Protein AF-A0AA39UFG9-F1 (afdb_monomer)

pLDDT: mean 77.65, std 21.33, range [22.17, 98.5]

Radius of gyration: 39.7 Å; Cα contacts (8 Å, |Δi|>4): 2172; chains: 1; bounding box: 98×117×77 Å

Solvent-accessible surface area (backbone atoms only — not comparable to full-atom values): 68167 Å² total; per-residue (Å²): 113,74,73,80,68,73,54,98,72,70,94,70,59,60,65,57,54,50,50,56,48,51,54,56,59,59,51,57,68,57,60,47,53,49,60,60,72,45,95,66,67,42,43,30,69,66,58,35,55,51,50,54,35,49,53,52,39,53,50,51,50,51,25,57,45,28,47,40,65,63,54,57,57,49,48,27,60,74,47,72,63,74,53,80,79,86,61,75,77,59,69,68,31,23,69,61,31,22,47,30,42,33,46,19,52,25,49,50,27,50,54,52,18,66,67,30,64,87,63,58,32,54,78,45,77,58,36,43,68,68,39,24,64,59,53,64,54,54,50,50,37,57,50,34,36,58,54,37,72,76,54,61,69,71,58,55,33,51,40,51,57,48,54,26,47,51,31,24,50,52,40,52,53,52,52,43,53,52,50,51,52,47,27,51,51,52,46,49,52,33,48,54,51,36,76,66,40,88,77,79,58,58,60,38,51,49,48,48,53,49,51,26,51,51,28,44,51,48,32,54,52,52,52,52,49,44,49,72,61,31,39,55,96,86,29,62,67,53,39,47,55,55,52,51,52,50,51,52,42,51,52,49,51,53,49,39,68,29,69,71,36,34,73,59,36,74,84,54,44,68,47,32,44,20,51,55,38,30,51,33,46,48,29,46,53,55,20,57,75,34,48,73,64,93,56,75,79,46,43,71,83,75,77,72,79,88,64,52,70,65,50,51,53,53,50,50,54,50,48,43,52,49,48,35,52,50,42,54,51,60,24,50,58,49,81,80,75,63,86,67,99,66,83,89,84,84,86,87,84,79,90,77,88,85,86,86,87,83,90,84,91,86,82,85,83,81,59,83,83,75,35,78,62,56,54,50,46,52,53,34,35,76,65,68,78,43,63,72,65,66,76,62,64,69,80,80,81,69,94,74,78,78,88,83,62,72,61,54,82,26,66,91,33,48,85,43,53,59,22,57,29,24,52,41,50,28,19,46,33,22,30,50,33,38,44,73,46,38,68,61,76,66,68,94,68,79,74,92,60,88,75,61,90,80,59,81,86,74,75,50,42,35,69,62,40,24,48,53,31,48,51,50,31,50,52,41,52,50,54,48,52,43,70,54,42,48,62,70,77,41,67,81,60,44,70,80,75,47,80,82,81,65,86,85,67,78,81,89,73,86,86,78,90,86,85,84,88,83,88,84,90,83,88,88,87,89,90,79,90,85,88,86,90,86,90,84,84,88,83,87,80,82,88,73,84,69,78,71,73,85,79,78,59,34,41,47,65,36,52,39,49,50,73,32,42,51,93,65,63,88,94,62,78,57,47,66,68,42,42,38,28,32,38,56,64,25,37,40,34,41,70,60,41,52,63,24,51,53,51,27,49,71,64,69,47,90,59,65,58,48,38,82,28,45,36,41,24,25,18,54,66,58,76,54,78,48,71,69,51,49,50,50,53,51,51,45,51,51,53,26,62,74,59,63,31,55,71,44,57,63,43,52,14,19,51,72,47,48,30,51,77,60,33,61,39,34,66,70,36,42,29,35,18,59,40,70,53,28,9,25,33,2,25,55,20,7,53,9,31,53,45,50,56,68,51,50,25,35,28,41,48,66,42,36,43,74,46,67,38,42,47,37,29,38,37,32,32,32,56,46,66,34,85,89,39,50,29,52,19,52,40,33,46,47,25,33,74,58,64,82,56,82,42,51,65,15,30,36,41,48,42,54,79,19,51,87,72,52,52,62,69,26,33,25,22,29,13,22,46,30,38,81,49,36,26,52,23,23,29,33,74,77,46,72,67,54,53,48,54,52,49,52,52,42,52,54,58,62,67,71,55,86,75,60,94,77,59,85,87,78,62,81,78,78,82,73,52,97,54,57,36,70,69,57,53,54,51,45,69,76,65,67,78,68,53,40,97,75,36,79,54,80,39,36,38,39,39,37,33,51,32,38,57,45,33,32,21,40,72,35,32,57,54,41,48,41,40,38,82,64,53,35,76,68,52,49,62,40,37,36,25,35,39,26,21,75,44,35,19,44,51,68,39,43,40,46,19,16,67,60,34,59,98,46,50,51,20,91,81,38,49,34,39,37,18,30,24,18,46,68,34,38,55,52,24,48,74,72,47,27,45,54,38,35,43,76,21,58,36,44,80,49,70,17,21,33,30,38,61,72,44,33,65,80,83,49,42,45,78,73,34,27,34,34,22,20,38,78,73,29,41,65,36,37,40,34,32,60,69,24,38,26,30,30,34,38,42,39,34,31,36,28,13,31,43,71,31,21,48,36,72,39,90,87,62,55,75,88,67,44,54,92,52,78,65,60,51,66,52,75,52,86,57,76,76,76,72,83,64,72,70,76,88,68,67,49,74,76,54,92,83,42,55,49,29,41,36,35,47,40,37,37,32,41,37,50,56,39,26,24,47,30,37,31,41,65,94,55,72,85,47,90,81,67,46,58,68,57,34,13,66,42,20,25,42,67,63,32,70,58,47,30,60,49,48,48,51,53,57,55,73,65,64,47,94,88,60,75,68,92,50,91,43,57,42,78,35,41,34,40,33,32,25,36,33,35,31,22,82,63,81,58,50,59,33,35,52,13,42,43,53,44,40,29,61,38,39,37,19,41,33,61,18,67,61,35,50,50,35,15,44,42,57,38,32,46,77,46,54,33,52,68,61,39,48,54,50,23,55,73,43,15,29,91,48,34,82,53,55,28,21,64,88,70,34,58,60,42,75,76,64,31,36,36,41,35,36,42,49,78,12,38,34,38,39,34,36,68,90,75,76,48,74,50,79,47,74,36,82,51,73,28,63,47,58,45,48,20,37,63,36,58,2,47,66,40,36,50,43,51,51,52,52,60,73,74,106

Organism: NCBI:txid153914

Nearest PDB structures (foldseek):
  4kp2-assembly1_B-2  TM=9.414E-01  e=2.196E-34  Methanocaldococcus jannaschii DSM 2661
  1nit-assembly1_A  TM=6.333E-01  e=2.046E-36  Bos taurus
  1b0m-assembly1_A  TM=6.289E-01  e=2.477E-36  Sus scrofa
  1c96-assembly1_A  TM=6.329E-01  e=3.942E-35  Bos taurus
  1c97-assembly1_A  TM=6.242E-01  e=2.823E-35  Bos taurus

Secondary structure (DSSP, 8-state):
-HHHHSS---TTSHHHHHHHHHHHHHHTTTHHHHHHHS------HHHHHHHHHHHHHHHHHHHHHTTSTHHHHHHHHHTTTSS-----SSSSSSHHHHHHHHHHHHHHHHHHHHHTTT--STTSTTHHHHHS-HHHHHHHHHHHHHHHTTS-HHHHHHIIIIIIHHHHHHHHHHHHHHHHHHHHHHHHHHHHHHHT-TT---HHHHHHHHHHHHHHHHHHHHHHHHHHHH--TT-HHHHHHHHHHHHHHHHHHHHHT-HHHHHH-TT--HHHHHHHHHHHHHHHHHHHHT---SSTTS-GGG---SSHHHHHHHHHHHHHHHHHHHHHHHHH-GGGT------S-------PPP----------PPPTTS-HHHHHHHHHHHTTSS-GGGGTGGGSS--S--TTS---TTTTS-SS-HHHHHHHHHHHHHHHHHHHTTTPPP-SS--SS---TTS---SS-SHHHHHHHHHHHHHHHHHHHHHHHHHHH-TTTHHHH-TTTSTT-------------------------------------------PPPPPP--HHHHHHHHHEESPPTTPPP-TT-EEEE--SEEEE-TTHHHHHHHHHHTT--S-S-TTSEEEE--SSTT---HHHHHHHHHHHHHHHHHT-EEE-TTSB-HHHHHHHTTSS-TT-EEEESSGGGGGGGGGT-EEEE--HHHHHHHHHHS-EEEEPPEEEEEEEES-PPTT--HHHHHHHHHHHS-SSTTTTEEEEEESTTGGGS-HHHHHHHHHHHHHHT-SEEE----HHHHHHHHHHHHHHHHTS---SS-TTSSPPPPPPSSSSHHHHHHHHHS-----TT---SEEEEEEGGG---EEE-SS-TT-EEEHHHHHTT--B-SEEEE-SSSS-SHHHHHHHHHHHTT--PPTT-EEEE--SBHHHHHHHHHHTHHHHHHHTT-EE--SS-GGGGT-STT-B-TT-EEEESSS---TTTTB-TTSEEEE--HHHHHHHHHHSBS---TTS-GGGS-S-SSPPEEEE-PPP----------PPPPTTS-SEEEEEEEEE--TT-BHHHHS-GGGTT-TT--HHHHHHHTTTTT-TTHHHHHHHHHHHH--TT---S-TTEEE-PEEEE-SSBTBSS--THHHHHHHHHT--EEEES-B-HHHHHHHHHTT-EEEE-HHHHHHHHHHHBGGG-TTS-BTTS-SSB-SSEEEEEETTT-EEEEEETTTTEEEEEE-PPPPHHHHHHHHTTSHHHHHHHHHHHHH-

Mean predicted aligned error: 19.61 Å

Structure (mmCIF, N/CA/C/O backbone):
data_AF-A0AA39UFG9-F1
#
_entry.id   AF-A0AA39UFG9-F1
#
loop_
_atom_site.group_PDB
_atom_site.id
_atom_site.type_symbol
_atom_site.label_atom_id
_atom_site.label_alt_id
_atom_site.label_comp_id
_atom_site.label_asym_id
_atom_site.label_entity_id
_atom_site.label_seq_id
_atom_site.pdbx_PDB_ins_code
_atom_site.Cartn_x
_atom_site.Cartn_y
_atom_site.Cartn_z
_atom_site.occupancy
_atom_site.B_iso_or_equiv
_atom_site.auth_seq_id
_atom_site.auth_comp_id
_atom_site.auth_asym_id
_atom_site.auth_atom_id
_atom_site.pdbx_PDB_model_num
ATOM 1 N N . MET A 1 1 ? 2.403 40.427 -16.997 1.00 29.73 1 MET A N 1
ATOM 2 C CA . MET A 1 1 ? 1.149 40.886 -17.647 1.00 29.73 1 MET A CA 1
ATOM 3 C C . MET A 1 1 ? 0.896 42.382 -17.479 1.00 29.73 1 MET A C 1
ATOM 5 O O . MET A 1 1 ? 0.795 43.037 -18.502 1.00 29.73 1 MET A O 1
ATOM 9 N N . GLY A 1 2 ? 0.872 42.958 -16.265 1.00 30.84 2 GLY A N 1
ATOM 10 C CA . GLY A 1 2 ? 0.717 44.421 -16.093 1.00 30.84 2 GLY A CA 1
ATOM 11 C C . GLY A 1 2 ? 1.815 45.270 -16.764 1.00 30.84 2 GLY A C 1
ATOM 12 O O . GLY A 1 2 ? 1.529 46.326 -17.311 1.00 30.84 2 GLY A O 1
ATOM 13 N N . LEU A 1 3 ? 3.042 44.740 -16.824 1.00 33.34 3 LEU A N 1
ATOM 14 C CA . LEU A 1 3 ? 4.216 45.353 -17.464 1.00 33.34 3 LEU A CA 1
ATOM 15 C C . LEU A 1 3 ? 4.107 45.519 -18.991 1.00 33.34 3 LEU A C 1
ATOM 17 O O . LEU A 1 3 ? 4.610 46.485 -19.553 1.00 33.34 3 LEU A O 1
ATOM 21 N N . LEU A 1 4 ? 3.475 44.551 -19.667 1.00 32.41 4 LEU A N 1
ATOM 22 C CA . LEU A 1 4 ? 3.423 44.489 -21.135 1.00 32.41 4 LEU A CA 1
ATOM 23 C C . LEU A 1 4 ? 2.469 45.536 -21.728 1.00 32.41 4 LEU A C 1
ATOM 25 O O . LEU A 1 4 ? 2.532 45.802 -22.922 1.00 32.41 4 LEU A O 1
ATOM 29 N N . LEU A 1 5 ? 1.600 46.127 -20.902 1.00 37.94 5 LEU A N 1
ATOM 30 C CA . LEU A 1 5 ? 0.546 47.047 -21.337 1.00 37.94 5 LEU A CA 1
ATOM 31 C C . LEU A 1 5 ? 0.638 48.438 -20.690 1.00 37.94 5 LEU A C 1
ATOM 33 O O . LEU A 1 5 ? -0.086 49.340 -21.098 1.00 37.94 5 LEU A O 1
ATOM 37 N N . SER A 1 6 ? 1.532 48.642 -19.716 1.00 37.38 6 SER A N 1
ATOM 38 C CA . SER A 1 6 ? 1.798 49.962 -19.125 1.00 37.38 6 SER A CA 1
ATOM 39 C C . SER A 1 6 ? 2.831 50.787 -19.903 1.00 37.38 6 SER A C 1
ATOM 41 O O . SER A 1 6 ? 3.103 51.928 -19.533 1.00 37.38 6 SER A O 1
ATOM 43 N N . LEU A 1 7 ? 3.428 50.227 -20.961 1.00 35.59 7 LEU A N 1
ATOM 44 C CA . LEU A 1 7 ? 4.348 50.939 -21.848 1.00 35.59 7 LEU A CA 1
ATOM 45 C C . LEU A 1 7 ? 3.565 51.609 -22.988 1.00 35.59 7 LEU A C 1
ATOM 47 O O . LEU A 1 7 ? 2.781 50.934 -23.656 1.00 35.59 7 LEU A O 1
ATOM 51 N N . PRO A 1 8 ? 3.784 52.906 -23.275 1.00 36.72 8 PRO A N 1
ATOM 52 C CA . PRO A 1 8 ? 3.149 53.595 -24.393 1.00 36.72 8 PRO A CA 1
ATOM 53 C C . PRO A 1 8 ? 3.878 53.248 -25.701 1.00 36.72 8 PRO A C 1
ATOM 55 O O . PRO A 1 8 ? 4.404 54.122 -26.384 1.00 36.72 8 PRO A O 1
ATOM 58 N N . ILE A 1 9 ? 3.968 51.959 -26.035 1.00 34.28 9 ILE A N 1
ATOM 59 C CA . ILE A 1 9 ? 4.686 51.480 -27.217 1.00 34.28 9 ILE A CA 1
ATOM 60 C C . ILE A 1 9 ? 3.673 50.892 -28.211 1.00 34.28 9 ILE A C 1
ATOM 62 O O . ILE A 1 9 ? 3.216 49.763 -28.083 1.00 34.28 9 ILE A O 1
ATOM 66 N N . LEU A 1 10 ? 3.361 51.723 -29.213 1.00 34.38 10 LEU A N 1
ATOM 67 C CA . LEU A 1 10 ? 2.969 51.382 -30.589 1.00 34.38 10 LEU A CA 1
ATOM 68 C C . LEU A 1 10 ? 1.672 50.571 -30.808 1.00 34.38 10 LEU A C 1
ATOM 70 O O . LEU A 1 10 ? 1.679 49.355 -30.953 1.00 34.38 10 LEU A O 1
ATOM 74 N N . GLY A 1 11 ? 0.563 51.305 -30.967 1.00 33.59 11 GLY A N 1
ATOM 75 C CA . GLY A 1 11 ? -0.329 51.347 -32.150 1.00 33.59 11 GLY A CA 1
ATOM 76 C C . GLY A 1 11 ? -0.958 50.085 -32.774 1.00 33.59 11 GLY A C 1
ATOM 77 O O . GLY A 1 11 ? -2.068 50.195 -33.282 1.00 33.59 11 GLY A O 1
ATOM 78 N N . GLY A 1 12 ? -0.310 48.918 -32.766 1.00 35.78 12 GLY A N 1
ATOM 79 C CA . GLY A 1 12 ? -0.748 47.722 -33.506 1.00 35.78 12 GLY A CA 1
ATOM 80 C C . GLY A 1 12 ? -1.406 46.625 -32.662 1.00 35.78 12 GLY A C 1
ATOM 81 O O . GLY A 1 12 ? -2.122 45.787 -33.196 1.00 35.78 12 GLY A O 1
ATOM 82 N N . LEU A 1 13 ? -1.207 46.626 -31.340 1.00 36.53 13 LEU A N 1
ATOM 83 C CA . LEU A 1 13 ? -1.785 45.620 -30.430 1.00 36.53 13 LEU A CA 1
ATOM 84 C C . LEU A 1 13 ? -3.208 45.961 -29.955 1.00 36.53 13 LEU A C 1
ATOM 86 O O . LEU A 1 13 ? -3.886 45.117 -29.366 1.00 36.53 13 LEU A O 1
ATOM 90 N N . SER A 1 14 ? -3.691 47.177 -30.229 1.00 37.44 14 SER A N 1
ATOM 91 C CA . SER A 1 14 ? -5.032 47.626 -29.839 1.00 37.44 14 SER A CA 1
ATOM 92 C C . SER A 1 14 ? -6.139 46.860 -30.566 1.00 37.44 14 SER A C 1
ATOM 94 O O . SER A 1 14 ? -7.174 46.606 -29.957 1.00 37.44 14 SER A O 1
ATOM 96 N N . THR A 1 15 ? -5.919 46.421 -31.808 1.00 36.84 15 THR A N 1
ATOM 97 C CA . THR A 1 15 ? -6.850 45.599 -32.607 1.00 36.84 15 THR A CA 1
ATOM 98 C C . THR A 1 15 ? -6.950 44.157 -32.107 1.00 36.84 15 THR A C 1
ATOM 100 O O . THR A 1 15 ? -8.037 43.582 -32.108 1.00 36.84 15 THR A O 1
ATOM 103 N N . ILE A 1 16 ? -5.857 43.581 -31.599 1.00 41.94 16 ILE A N 1
ATOM 104 C CA . ILE A 1 16 ? -5.861 42.230 -31.012 1.00 41.94 16 ILE A CA 1
ATOM 105 C C . ILE A 1 16 ? -6.504 42.263 -29.618 1.00 41.94 16 ILE A C 1
ATOM 107 O O . ILE A 1 16 ? -7.357 41.434 -29.310 1.00 41.94 16 ILE A O 1
ATOM 111 N N . ALA A 1 17 ? -6.188 43.276 -28.804 1.00 37.50 17 ALA A N 1
ATOM 112 C CA . ALA A 1 17 ? -6.815 43.459 -27.496 1.00 37.50 17 ALA A CA 1
ATOM 113 C C . ALA A 1 17 ? -8.325 43.737 -27.606 1.00 37.50 17 ALA A C 1
ATOM 115 O O . ALA A 1 17 ? -9.107 43.149 -26.862 1.00 37.50 17 ALA A O 1
ATOM 116 N N . SER A 1 18 ? -8.760 44.565 -28.563 1.00 35.59 18 SER A N 1
ATOM 117 C CA . SER A 1 18 ? -10.191 44.822 -28.794 1.00 35.59 18 SER A CA 1
ATOM 118 C C . SER A 1 18 ? -10.937 43.612 -29.369 1.00 35.59 18 SER A C 1
ATOM 120 O O . SER A 1 18 ? -12.098 43.421 -29.021 1.00 35.59 18 SER A O 1
ATOM 122 N N . SER A 1 19 ? -10.272 42.735 -30.131 1.00 39.34 19 SER A N 1
ATOM 123 C CA . SER A 1 19 ? -10.857 41.466 -30.600 1.00 39.34 19 SER A CA 1
ATOM 124 C C . SER A 1 19 ? -11.008 40.436 -29.471 1.00 39.34 19 SER A C 1
ATOM 126 O O . SER A 1 19 ? -12.055 39.802 -29.349 1.00 39.34 19 SER A O 1
ATOM 128 N N . CYS A 1 20 ? -10.021 40.326 -28.573 1.00 39.50 20 CYS A N 1
ATOM 129 C CA . CYS A 1 20 ? -10.117 39.466 -27.386 1.00 39.50 20 CYS A CA 1
ATOM 130 C C . CYS A 1 20 ? -11.160 39.974 -26.372 1.00 39.50 20 CYS A C 1
ATOM 132 O O . CYS A 1 20 ? -11.841 39.177 -25.727 1.00 39.50 20 CYS A O 1
ATOM 134 N N . LEU A 1 21 ? -11.335 41.295 -26.251 1.00 38.34 21 LEU A N 1
ATOM 135 C CA . LEU A 1 21 ? -12.361 41.897 -25.393 1.00 38.34 21 LEU A CA 1
ATOM 136 C C . LEU A 1 21 ? -13.764 41.870 -26.001 1.00 38.34 21 LEU A C 1
ATOM 138 O O . LEU A 1 21 ? -14.723 41.720 -25.249 1.00 38.34 21 LEU A O 1
ATOM 142 N N . ALA A 1 22 ? -13.904 41.940 -27.327 1.00 34.59 22 ALA A N 1
ATOM 143 C CA . ALA A 1 22 ? -15.180 41.684 -27.994 1.00 34.59 22 ALA A CA 1
ATOM 144 C C . ALA A 1 22 ? -15.622 40.224 -27.794 1.00 34.59 22 ALA A C 1
ATOM 146 O O . ALA A 1 22 ? -16.796 39.981 -27.521 1.00 34.59 22 ALA A O 1
ATOM 147 N N . GLY A 1 23 ? -14.678 39.273 -27.813 1.00 34.81 23 GLY A N 1
ATOM 148 C CA . GLY A 1 23 ? -14.928 37.872 -27.457 1.00 34.81 23 GLY A CA 1
ATOM 149 C C . GLY A 1 23 ? -15.372 37.681 -26.000 1.00 34.81 23 GLY A C 1
ATOM 150 O O . GLY A 1 23 ? -16.326 36.951 -25.739 1.00 34.81 23 GLY A O 1
ATOM 151 N N . LEU A 1 24 ? -14.758 38.393 -25.047 1.00 37.34 24 LEU A N 1
ATOM 152 C CA . LEU A 1 24 ? -15.162 38.356 -23.632 1.00 37.34 24 LEU A CA 1
ATOM 153 C C . LEU A 1 24 ? -16.504 39.061 -23.370 1.00 37.34 24 LEU A C 1
ATOM 155 O O . LEU A 1 24 ? -17.288 38.590 -22.551 1.00 37.34 24 LEU A O 1
ATOM 159 N N . ALA A 1 25 ? -16.804 40.148 -24.084 1.00 34.22 25 ALA A N 1
ATOM 160 C CA . ALA A 1 25 ? -18.079 40.853 -23.969 1.00 34.22 25 ALA A CA 1
ATOM 161 C C . ALA A 1 25 ? -19.254 40.052 -24.567 1.00 34.22 25 ALA A C 1
ATOM 163 O O . ALA A 1 25 ? -20.355 40.107 -24.022 1.00 34.22 25 ALA A O 1
ATOM 164 N N . PHE A 1 26 ? -19.025 39.259 -25.624 1.00 36.09 26 PHE A N 1
ATOM 165 C CA . PHE A 1 26 ? -20.045 38.376 -26.212 1.00 36.09 26 PHE A CA 1
ATOM 166 C C . PHE A 1 26 ? -20.292 37.095 -25.392 1.00 36.09 26 PHE A C 1
ATOM 168 O O . PHE A 1 26 ? -21.417 36.600 -25.356 1.00 36.09 26 PHE A O 1
ATOM 175 N N . CYS A 1 27 ? -19.291 36.591 -24.660 1.00 35.28 27 CYS A N 1
ATOM 176 C CA . CYS A 1 27 ? -19.472 35.468 -23.727 1.00 35.28 27 CYS A CA 1
ATOM 177 C C . CYS A 1 27 ? -20.325 35.827 -22.492 1.00 35.28 27 CYS A C 1
ATOM 179 O O . CYS A 1 27 ? -20.912 34.944 -21.861 1.00 35.28 27 CYS A O 1
ATOM 181 N N . CYS A 1 28 ? -20.436 37.116 -22.156 1.00 37.94 28 CYS A N 1
ATOM 182 C CA . CYS A 1 28 ? -21.171 37.583 -20.979 1.00 37.94 28 CYS A CA 1
ATOM 183 C C . CYS A 1 28 ? -22.685 37.768 -21.191 1.00 37.94 28 CYS A C 1
ATOM 185 O O . CYS A 1 28 ? -23.385 38.011 -20.211 1.00 37.94 28 CYS A O 1
ATOM 187 N N . THR A 1 29 ? -23.223 37.648 -22.411 1.00 41.16 29 THR A N 1
ATOM 188 C CA . THR A 1 29 ? -24.639 37.986 -22.673 1.00 41.16 29 THR A CA 1
ATOM 189 C C . THR A 1 29 ? -25.573 36.792 -22.868 1.00 41.16 29 THR A C 1
ATOM 191 O O . THR A 1 29 ? -26.776 36.958 -22.696 1.00 41.16 29 THR A O 1
ATOM 194 N N . SER A 1 30 ? -25.072 35.583 -23.152 1.00 41.50 30 SER A N 1
ATOM 195 C CA . SER A 1 30 ? -25.938 34.406 -23.374 1.00 41.50 30 SER A CA 1
ATOM 196 C C . SER A 1 30 ? -25.599 33.209 -22.481 1.00 41.50 30 SER A C 1
ATOM 198 O O . SER A 1 30 ? -26.494 32.650 -21.845 1.00 41.50 30 SER A O 1
ATOM 200 N N . THR A 1 31 ? -24.321 32.856 -22.323 1.00 38.38 31 THR A N 1
ATOM 201 C CA . THR A 1 31 ? -23.919 31.701 -21.497 1.00 38.38 31 THR A CA 1
ATOM 202 C C . THR A 1 31 ? -23.830 32.045 -20.008 1.00 38.38 31 THR A C 1
ATOM 204 O O . THR A 1 31 ? -24.306 31.275 -19.176 1.00 38.38 31 THR A O 1
ATOM 207 N N . ALA A 1 32 ? -23.309 33.227 -19.652 1.00 39.88 32 ALA A N 1
ATOM 208 C CA . ALA A 1 32 ? -23.255 33.683 -18.258 1.00 39.88 32 ALA A CA 1
ATOM 209 C C . ALA A 1 32 ? -24.660 33.924 -17.674 1.00 39.88 32 ALA A C 1
ATOM 211 O O . ALA A 1 32 ? -24.960 33.455 -16.581 1.00 39.88 32 ALA A O 1
ATOM 212 N N . ALA A 1 33 ? -25.562 34.560 -18.434 1.00 38.19 33 ALA A N 1
ATOM 213 C CA . ALA A 1 33 ? -26.964 34.735 -18.039 1.00 38.19 33 ALA A CA 1
ATOM 214 C C . ALA A 1 33 ? -27.694 33.387 -17.868 1.00 38.19 33 ALA A C 1
ATOM 216 O O . ALA A 1 33 ? -28.479 33.223 -16.935 1.00 38.19 33 ALA A O 1
ATOM 217 N N . SER A 1 34 ? -27.369 32.391 -18.701 1.00 41.62 34 SER A N 1
ATOM 218 C CA . SER A 1 34 ? -27.890 31.026 -18.558 1.00 41.62 34 SER A CA 1
ATOM 219 C C . SER A 1 34 ? -27.358 30.315 -17.303 1.00 41.62 34 SER A C 1
ATOM 221 O O . SER A 1 34 ? -28.108 29.558 -16.691 1.00 41.62 34 SER A O 1
ATOM 223 N N . MET A 1 35 ? -26.119 30.587 -16.861 1.00 40.84 35 MET A N 1
ATOM 224 C CA . MET A 1 35 ? -25.585 30.082 -15.580 1.00 40.84 35 MET A CA 1
ATOM 225 C C . MET A 1 35 ? -26.221 30.747 -14.349 1.00 40.84 35 MET A C 1
ATOM 227 O O . MET A 1 35 ? -26.293 30.120 -13.298 1.00 40.84 35 MET A O 1
ATOM 231 N N . PHE A 1 36 ? -26.693 31.993 -14.459 1.00 40.47 36 PHE A N 1
ATOM 232 C CA . PHE A 1 36 ? -27.309 32.708 -13.334 1.00 40.47 36 PHE A CA 1
ATOM 233 C C . PHE A 1 36 ? -28.750 32.265 -13.027 1.00 40.47 36 PHE A C 1
ATOM 235 O O . PHE A 1 36 ? -29.192 32.427 -11.889 1.00 40.47 36 PHE A O 1
ATOM 242 N N . PHE A 1 37 ? -29.472 31.688 -13.999 1.00 39.91 37 PHE A N 1
ATOM 243 C CA . PHE A 1 37 ? -30.887 31.308 -13.844 1.00 39.91 37 PHE A CA 1
ATOM 244 C C . PHE A 1 37 ? -31.194 29.811 -14.016 1.00 39.91 37 PHE A C 1
ATOM 246 O O . PHE A 1 37 ? -32.291 29.382 -13.655 1.00 39.91 37 PHE A O 1
ATOM 253 N N . LYS A 1 38 ? -30.251 28.979 -14.487 1.00 36.41 38 LYS A N 1
ATOM 254 C CA . LYS A 1 38 ? -30.340 27.523 -14.287 1.00 36.41 38 LYS A CA 1
ATOM 255 C C . LYS A 1 38 ? -29.759 27.183 -12.920 1.00 36.41 38 LYS A C 1
ATOM 257 O O . LYS A 1 38 ? -28.630 27.549 -12.617 1.00 36.41 38 LYS A O 1
ATOM 262 N N . SER A 1 39 ? -30.531 26.460 -12.111 1.00 36.22 39 SER A N 1
ATOM 263 C CA . SER A 1 39 ? -30.126 25.869 -10.831 1.00 36.22 39 SER A CA 1
ATOM 264 C C . SER A 1 39 ? -28.987 24.851 -11.019 1.00 36.22 39 SER A C 1
ATOM 266 O O . SER A 1 39 ? -29.195 23.647 -10.908 1.00 36.22 39 SER A O 1
ATOM 268 N N . CYS A 1 40 ? -27.786 25.314 -11.353 1.00 38.00 40 CYS A N 1
ATOM 269 C CA . CYS A 1 40 ? -26.594 24.489 -11.478 1.00 38.00 40 CYS A CA 1
ATOM 270 C C . CYS A 1 40 ? -25.809 24.575 -10.168 1.00 38.00 40 CYS A C 1
ATOM 272 O O . CYS A 1 40 ? -25.230 25.606 -9.822 1.00 38.00 40 CYS A O 1
ATOM 274 N N . ASN A 1 41 ? -25.825 23.474 -9.420 1.00 44.44 41 ASN A N 1
ATOM 275 C CA . ASN A 1 41 ? -24.961 23.254 -8.273 1.00 44.44 41 ASN A CA 1
ATOM 276 C C . ASN A 1 41 ? -23.540 23.009 -8.814 1.00 44.44 41 ASN A C 1
ATOM 278 O O . ASN A 1 41 ? -23.179 21.890 -9.167 1.00 44.44 41 ASN A O 1
ATOM 282 N N . CYS A 1 42 ? -22.774 24.078 -9.034 1.00 45.31 42 CYS A N 1
ATOM 283 C CA . CYS A 1 42 ? -21.408 23.981 -9.540 1.00 45.31 42 CYS A CA 1
ATOM 284 C C . CYS A 1 42 ? -20.485 23.494 -8.416 1.00 45.31 42 CYS A C 1
ATOM 286 O O . CYS A 1 42 ? -19.863 24.302 -7.738 1.00 45.31 42 CYS A O 1
ATOM 288 N N . ASN A 1 43 ? -20.375 22.179 -8.232 1.00 51.75 43 ASN A N 1
ATOM 289 C CA . ASN A 1 43 ? -19.577 21.585 -7.152 1.00 51.75 43 ASN A CA 1
ATOM 290 C C . ASN A 1 43 ? -18.049 21.751 -7.305 1.00 51.75 43 ASN A C 1
ATOM 292 O O . ASN A 1 43 ? -17.311 21.268 -6.459 1.00 51.75 43 ASN A O 1
ATOM 296 N N . SER A 1 44 ? -17.552 22.453 -8.332 1.00 62.72 44 SER A N 1
ATOM 297 C CA . SER A 1 44 ? -16.111 22.681 -8.499 1.00 62.72 44 SER A CA 1
ATOM 298 C C . SER A 1 44 ? -15.636 23.961 -7.804 1.00 62.72 44 SER A C 1
ATOM 300 O O . SER A 1 44 ? -16.103 25.065 -8.105 1.00 62.72 44 SER A O 1
ATOM 302 N N . SER A 1 45 ? -14.598 23.832 -6.976 1.00 66.88 45 SER A N 1
ATOM 303 C CA . SER A 1 45 ? -13.874 24.927 -6.313 1.00 66.88 45 SER A CA 1
ATOM 304 C C . SER A 1 45 ? -13.352 25.987 -7.297 1.00 66.88 45 SER A C 1
ATOM 306 O O . SER A 1 45 ? -13.276 27.180 -6.990 1.00 66.88 45 SER A O 1
ATOM 308 N N . ILE A 1 46 ? -13.006 25.599 -8.532 1.00 68.19 46 ILE A N 1
ATOM 309 C CA . ILE A 1 46 ? -12.588 26.537 -9.591 1.00 68.19 46 ILE A CA 1
ATOM 310 C C . ILE A 1 46 ? -13.768 27.402 -10.048 1.00 68.19 46 ILE A C 1
ATOM 312 O O . ILE A 1 46 ? -13.641 28.628 -10.112 1.00 68.19 46 ILE A O 1
ATOM 316 N N . ALA A 1 47 ? -14.920 26.785 -10.326 1.00 68.62 47 ALA A N 1
ATOM 317 C CA . ALA A 1 47 ? -16.112 27.492 -10.790 1.00 68.62 47 ALA A CA 1
ATOM 318 C C . ALA A 1 47 ? -16.592 28.516 -9.751 1.00 68.62 47 ALA A C 1
ATOM 320 O O . ALA A 1 47 ? -16.917 29.651 -10.104 1.00 68.62 47 ALA A O 1
ATOM 321 N N . THR A 1 48 ? -16.532 28.162 -8.465 1.00 79.00 48 THR A N 1
ATOM 322 C CA . THR A 1 48 ? -16.889 29.063 -7.364 1.00 79.00 48 THR A CA 1
ATOM 323 C C . THR A 1 48 ? -15.995 30.295 -7.283 1.00 79.00 48 THR A C 1
ATOM 325 O O . THR A 1 48 ? -16.485 31.419 -7.146 1.00 79.00 48 THR A O 1
ATOM 328 N N . ARG A 1 49 ? -14.676 30.110 -7.413 1.00 82.56 49 ARG A N 1
ATOM 329 C CA . ARG A 1 49 ? -13.703 31.215 -7.415 1.00 82.56 49 ARG A CA 1
ATOM 330 C C . ARG A 1 49 ? -13.941 32.175 -8.577 1.00 82.56 49 ARG A C 1
ATOM 332 O O . ARG A 1 49 ? -13.946 33.389 -8.376 1.00 82.56 49 ARG A O 1
ATOM 339 N N . VAL A 1 50 ? -14.198 31.634 -9.768 1.00 78.62 50 VAL A N 1
ATOM 340 C CA . VAL A 1 50 ? -14.530 32.428 -10.958 1.00 78.62 50 VAL A CA 1
ATOM 341 C C . VAL A 1 50 ? -15.855 33.173 -10.766 1.00 78.62 50 VAL A C 1
ATOM 343 O O . VAL A 1 50 ? -15.928 34.361 -11.073 1.00 78.62 50 VAL A O 1
ATOM 346 N N . GLY A 1 51 ? -16.873 32.531 -10.187 1.00 81.69 51 GLY A N 1
ATOM 347 C CA . GLY A 1 51 ? -18.170 33.154 -9.907 1.00 81.69 51 GLY A CA 1
ATOM 348 C C . GLY A 1 51 ? -18.066 34.387 -9.002 1.00 81.69 51 GLY A C 1
ATOM 349 O O . GLY A 1 51 ? -18.586 35.451 -9.342 1.00 81.69 51 GLY A O 1
ATOM 350 N N . PHE A 1 52 ? -17.332 34.295 -7.887 1.00 89.12 52 PHE A N 1
ATOM 351 C CA . PHE A 1 52 ? -17.109 35.450 -7.006 1.00 89.12 52 PHE A CA 1
ATOM 352 C C . PHE A 1 52 ? -16.247 36.541 -7.656 1.00 89.12 52 PHE A C 1
ATOM 354 O O . PHE A 1 52 ? -16.525 37.725 -7.460 1.00 89.12 52 PHE A O 1
ATOM 361 N N . ALA A 1 53 ? -15.247 36.175 -8.466 1.00 84.81 53 ALA A N 1
ATOM 362 C CA . ALA A 1 53 ? -14.458 37.142 -9.229 1.00 84.81 53 ALA A CA 1
ATOM 363 C C . ALA A 1 53 ? -15.322 37.920 -10.241 1.00 84.81 53 ALA A C 1
ATOM 365 O O . ALA A 1 53 ? -15.172 39.135 -10.368 1.00 84.81 53 ALA A O 1
ATOM 366 N N . ILE A 1 54 ? -16.277 37.254 -10.904 1.00 83.81 54 ILE A N 1
ATOM 367 C CA . ILE A 1 54 ? -17.231 37.901 -11.817 1.00 83.81 54 ILE A CA 1
ATOM 368 C C . ILE A 1 54 ? -18.131 38.881 -11.059 1.00 83.81 54 ILE A C 1
ATOM 370 O O . ILE A 1 54 ? -18.245 40.030 -11.482 1.00 83.81 54 ILE A O 1
ATOM 374 N N . ILE A 1 55 ? -18.726 38.476 -9.928 1.00 88.19 55 ILE A N 1
ATOM 375 C CA . ILE A 1 55 ? -19.557 39.375 -9.100 1.00 88.19 55 ILE A CA 1
ATOM 376 C C . ILE A 1 55 ? -18.748 40.601 -8.660 1.00 88.19 55 ILE A C 1
ATOM 378 O O . ILE A 1 55 ? -19.225 41.731 -8.765 1.00 88.19 55 ILE A O 1
ATOM 382 N N . PHE A 1 56 ? -17.503 40.400 -8.230 1.00 91.88 56 PHE A N 1
ATOM 383 C CA . PHE A 1 56 ? -16.607 41.484 -7.841 1.00 91.88 56 PHE A CA 1
ATOM 384 C C . PHE A 1 56 ? -16.314 42.453 -8.999 1.00 91.88 56 PHE A C 1
ATOM 386 O O . PHE A 1 56 ? -16.393 43.673 -8.822 1.00 91.88 56 PHE A O 1
ATOM 393 N N . CYS A 1 57 ? -16.025 41.941 -10.201 1.00 86.50 57 CYS A N 1
ATOM 394 C CA . CYS A 1 57 ? -15.821 42.769 -11.390 1.00 86.50 57 CYS A CA 1
ATOM 395 C C . CYS A 1 57 ? -17.091 43.533 -11.785 1.00 86.50 57 CYS A C 1
ATOM 397 O O . CYS A 1 57 ? -17.015 44.734 -12.036 1.00 86.50 57 CYS A O 1
ATOM 399 N N . LEU A 1 58 ? -18.254 42.873 -11.794 1.00 86.69 58 LEU A N 1
ATOM 400 C CA . LEU A 1 58 ? -19.539 43.508 -12.100 1.00 86.69 58 LEU A CA 1
ATOM 401 C C . LEU A 1 58 ? -19.863 44.619 -11.099 1.00 86.69 58 LEU A C 1
ATOM 403 O O . LEU A 1 58 ? -20.247 45.713 -11.505 1.00 86.69 58 LEU A O 1
ATOM 407 N N . ASN A 1 59 ? -19.636 44.381 -9.806 1.00 92.06 59 ASN A N 1
ATOM 408 C CA . ASN A 1 59 ? -19.807 45.390 -8.766 1.00 92.06 59 ASN A CA 1
ATOM 409 C C . ASN A 1 59 ? -18.844 46.572 -8.943 1.00 92.06 59 ASN A C 1
ATOM 411 O O . ASN A 1 59 ? -19.248 47.718 -8.783 1.00 92.06 59 ASN A O 1
ATOM 415 N N . SER A 1 60 ? -17.586 46.307 -9.304 1.00 89.81 60 SER A N 1
ATOM 416 C CA . SER A 1 60 ? -16.580 47.350 -9.551 1.00 89.81 60 SER A CA 1
ATOM 417 C C . SER A 1 60 ? -16.947 48.220 -10.757 1.00 89.81 60 SER A C 1
ATOM 419 O O . SER A 1 60 ? -16.840 49.443 -10.693 1.00 89.81 60 SER A O 1
ATOM 421 N N . ILE A 1 61 ? -17.445 47.604 -11.836 1.00 85.25 61 ILE A N 1
ATOM 422 C CA . ILE A 1 61 ? -17.947 48.311 -13.021 1.00 85.25 61 ILE A CA 1
ATOM 423 C C . ILE A 1 61 ? -19.195 49.122 -12.665 1.00 85.25 61 ILE A C 1
ATOM 425 O O . ILE A 1 61 ? -19.275 50.292 -13.027 1.00 85.25 61 ILE A O 1
ATOM 429 N N . LEU A 1 62 ? -20.140 48.539 -11.922 1.00 85.75 62 LEU A N 1
ATOM 430 C CA . LEU A 1 62 ? -21.350 49.228 -11.476 1.00 85.75 62 LEU A CA 1
ATOM 431 C C . LEU A 1 62 ? -21.008 50.446 -10.608 1.00 85.75 62 LEU A C 1
ATOM 433 O O . LEU A 1 62 ? -21.512 51.537 -10.859 1.00 85.75 62 LEU A O 1
ATOM 437 N N . ALA A 1 63 ? -20.108 50.288 -9.636 1.00 87.44 63 ALA A N 1
ATOM 438 C CA . ALA A 1 63 ? -19.633 51.381 -8.795 1.00 87.44 63 ALA A CA 1
ATOM 439 C C . ALA A 1 63 ? -18.926 52.467 -9.623 1.00 87.44 63 ALA A C 1
ATOM 441 O O . ALA A 1 63 ? -19.159 53.654 -9.409 1.00 87.44 63 ALA A O 1
ATOM 442 N N . TRP A 1 64 ? -18.113 52.080 -10.609 1.00 85.12 64 TRP A N 1
ATOM 443 C CA . TRP A 1 64 ? -17.433 53.024 -11.494 1.00 85.12 64 TRP A CA 1
ATOM 444 C C . TRP A 1 64 ? -18.408 53.811 -12.379 1.00 85.12 64 TRP A C 1
ATOM 446 O O . TRP A 1 64 ? -18.293 55.030 -12.479 1.00 85.12 64 TRP A O 1
ATOM 456 N N . VAL A 1 65 ? -19.410 53.145 -12.957 1.00 81.25 65 VAL A N 1
ATOM 457 C CA . VAL A 1 65 ? -20.462 53.775 -13.770 1.00 81.25 65 VAL A CA 1
ATOM 458 C C . VAL A 1 65 ? -21.294 54.749 -12.928 1.00 81.25 65 VAL A C 1
ATOM 460 O O . VAL A 1 65 ? -21.547 55.873 -13.361 1.00 81.25 65 VAL A O 1
ATOM 463 N N . MET A 1 66 ? -21.618 54.371 -11.688 1.00 79.56 66 MET A N 1
ATOM 464 C CA . MET A 1 66 ? -22.365 55.189 -10.720 1.00 79.56 66 MET A CA 1
ATOM 465 C C . MET A 1 66 ? -21.559 56.359 -10.128 1.00 79.56 66 MET A C 1
ATOM 467 O O . MET A 1 66 ? -22.120 57.192 -9.415 1.00 79.56 66 MET A O 1
ATOM 471 N N . LYS A 1 67 ? -20.259 56.483 -10.445 1.00 76.19 67 LYS A N 1
ATOM 472 C CA . LYS A 1 67 ? -19.490 57.718 -10.202 1.00 76.19 67 LYS A CA 1
ATOM 473 C C . LYS A 1 67 ? -19.945 58.856 -11.132 1.00 76.19 67 LYS A C 1
ATOM 475 O O . LYS A 1 67 ? -19.748 60.016 -10.789 1.00 76.19 67 LYS A O 1
ATOM 480 N N . THR A 1 68 ? -20.569 58.534 -12.269 1.00 72.12 68 THR A N 1
ATOM 481 C CA . THR A 1 68 ? -21.067 59.491 -13.277 1.00 72.12 68 THR A CA 1
ATOM 482 C C . THR A 1 68 ? -22.592 59.446 -13.408 1.00 72.12 68 THR A C 1
ATOM 484 O O . THR A 1 68 ? -23.236 58.491 -12.978 1.00 72.12 68 THR A O 1
ATOM 487 N N . ASP A 1 69 ? -23.184 60.457 -14.042 1.00 68.75 69 ASP A N 1
ATOM 488 C CA . ASP A 1 69 ? -24.632 60.559 -14.285 1.00 68.75 69 ASP A CA 1
ATOM 489 C C . ASP A 1 69 ? -25.137 59.672 -15.447 1.00 68.75 69 ASP A C 1
ATOM 491 O O . ASP A 1 69 ? -26.345 59.568 -15.679 1.00 68.75 69 ASP A O 1
ATOM 495 N N . ILE A 1 70 ? -24.226 58.992 -16.156 1.00 69.00 70 ILE A N 1
ATOM 496 C CA . ILE A 1 70 ? -24.509 58.131 -17.316 1.00 69.00 70 ILE A CA 1
ATOM 497 C C . ILE A 1 70 ? -25.533 57.042 -16.969 1.00 69.00 70 ILE A C 1
ATOM 499 O O . ILE A 1 70 ? -26.444 56.776 -17.752 1.00 69.00 70 ILE A O 1
ATOM 503 N N . ALA A 1 71 ? -25.405 56.425 -15.792 1.00 66.19 71 ALA A N 1
ATOM 504 C CA . ALA A 1 71 ? -26.281 55.341 -15.350 1.00 66.19 71 ALA A CA 1
ATOM 505 C C . ALA A 1 71 ? -27.737 55.803 -15.200 1.00 66.19 71 ALA A C 1
ATOM 507 O O . ALA A 1 71 ? -28.656 55.151 -15.688 1.00 66.19 71 ALA A O 1
ATOM 508 N N . ILE A 1 72 ? -27.931 56.957 -14.557 1.00 68.56 72 ILE A N 1
ATOM 509 C CA . ILE A 1 72 ? -29.251 57.520 -14.265 1.00 68.56 72 ILE A CA 1
ATOM 510 C C . ILE A 1 72 ? -29.922 57.983 -15.557 1.00 68.56 72 ILE A C 1
ATOM 512 O O . ILE A 1 72 ? -31.060 57.603 -15.814 1.00 68.56 72 ILE A O 1
ATOM 516 N N . LYS A 1 73 ? -29.185 58.673 -16.437 1.00 70.06 73 LYS A N 1
ATOM 517 C CA . LYS A 1 73 ? -29.686 59.077 -17.762 1.00 70.06 73 LYS A CA 1
ATOM 518 C C . LYS A 1 73 ? -30.118 57.884 -18.618 1.00 70.06 73 LYS A C 1
ATOM 520 O O . LYS A 1 73 ? -31.091 57.968 -19.366 1.00 70.06 73 LYS A O 1
ATOM 525 N N . GLN A 1 74 ? -29.406 56.759 -18.522 1.00 68.56 74 GLN A N 1
ATOM 526 C CA . GLN A 1 74 ? -29.769 55.538 -19.238 1.00 68.56 74 GLN A CA 1
ATOM 527 C C . GLN A 1 74 ? -31.011 54.861 -18.633 1.00 68.56 74 GLN A C 1
ATOM 529 O O . GLN A 1 74 ? -31.838 54.354 -19.389 1.00 68.56 74 GLN A O 1
ATOM 534 N N . ILE A 1 75 ? -31.166 54.878 -17.303 1.00 68.06 75 ILE A N 1
ATOM 535 C CA . ILE A 1 75 ? -32.349 54.353 -16.600 1.00 68.06 75 ILE A CA 1
ATOM 536 C C . ILE A 1 75 ? -33.596 55.179 -16.932 1.00 68.06 75 ILE A C 1
ATOM 538 O O . ILE A 1 75 ? -34.623 54.593 -17.268 1.00 68.06 75 ILE A O 1
ATOM 542 N N . GLU A 1 76 ? -33.507 56.512 -16.923 1.00 69.19 76 GLU A N 1
ATOM 543 C CA . GLU A 1 76 ? -34.609 57.399 -17.332 1.00 69.19 76 GLU A CA 1
ATOM 544 C C . GLU A 1 76 ? -35.061 57.067 -18.760 1.00 69.19 76 GLU A C 1
ATOM 546 O O . GLU A 1 76 ? -36.236 56.773 -18.998 1.00 69.19 76 GLU A O 1
ATOM 551 N N . LYS A 1 77 ? -34.093 56.939 -19.679 1.00 71.69 77 LYS A N 1
ATOM 552 C CA . LYS A 1 77 ? -34.332 56.570 -21.079 1.00 71.69 77 LYS A CA 1
ATOM 553 C C . LYS A 1 77 ? -34.939 55.172 -21.250 1.00 71.69 77 LYS A C 1
ATOM 555 O O . LYS A 1 77 ? -35.815 54.993 -22.091 1.00 71.69 77 LYS A O 1
ATOM 560 N N . TRP A 1 78 ? -34.482 54.173 -20.492 1.00 67.69 78 TRP A N 1
ATOM 561 C CA . TRP A 1 78 ? -35.024 52.804 -20.529 1.00 67.69 78 TRP A CA 1
ATOM 562 C C . TRP A 1 78 ? -36.402 52.690 -19.876 1.00 67.69 78 TRP A C 1
ATOM 564 O O . TRP A 1 78 ? -37.194 51.839 -20.270 1.00 67.69 78 TRP A O 1
ATOM 574 N N . SER A 1 79 ? -36.712 53.566 -18.921 1.00 67.75 79 SER A N 1
ATOM 575 C CA . SER A 1 79 ? -38.037 53.663 -18.308 1.00 67.75 79 SER A CA 1
ATOM 576 C C . SER A 1 79 ? -39.050 54.436 -19.161 1.00 67.75 79 SER A C 1
ATOM 578 O O . SER A 1 79 ? -40.163 54.658 -18.697 1.00 67.75 79 SER A O 1
ATOM 580 N N . TYR A 1 80 ? -38.684 54.854 -20.384 1.00 61.88 80 TYR A N 1
ATOM 581 C CA . TYR A 1 80 ? -39.491 55.741 -21.232 1.00 61.88 80 TYR A CA 1
ATOM 582 C C . TYR A 1 80 ? -39.974 56.998 -20.475 1.00 61.88 80 TYR A C 1
ATOM 584 O O . TYR A 1 80 ? -41.138 57.379 -20.582 1.00 61.88 80 TYR A O 1
ATOM 592 N N . ASP A 1 81 ? -39.101 57.611 -19.665 1.00 61.19 81 ASP A N 1
ATOM 593 C CA . ASP A 1 81 ? -39.399 58.761 -18.789 1.00 61.19 81 ASP A CA 1
ATOM 594 C C . ASP A 1 81 ? -40.518 58.535 -17.746 1.00 61.19 81 ASP A C 1
ATOM 596 O O . ASP A 1 81 ? -41.022 59.489 -17.145 1.00 61.19 81 ASP A O 1
ATOM 600 N N . TYR A 1 82 ? -40.902 57.280 -17.479 1.00 60.22 82 TYR A N 1
ATOM 601 C CA . TYR A 1 82 ? -41.905 56.947 -16.461 1.00 60.22 82 TYR A CA 1
ATOM 602 C C . TYR A 1 82 ? -41.360 57.113 -15.033 1.00 60.22 82 TYR A C 1
ATOM 604 O O . TYR A 1 82 ? -42.116 57.383 -14.099 1.00 60.22 82 TYR A O 1
ATOM 612 N N . ILE A 1 83 ? -40.040 56.983 -14.854 1.00 59.16 83 ILE A N 1
ATOM 613 C CA . ILE A 1 83 ? -39.343 57.191 -13.581 1.00 59.16 83 ILE A CA 1
ATOM 614 C C . ILE A 1 83 ? -38.461 58.438 -13.718 1.00 59.16 83 ILE A C 1
ATOM 616 O O . ILE A 1 83 ? -37.373 58.367 -14.278 1.00 59.16 83 ILE A O 1
ATOM 620 N N . LYS A 1 84 ? -38.917 59.582 -13.189 1.00 57.97 84 LYS A N 1
ATOM 621 C CA . LYS A 1 84 ? -38.095 60.800 -13.074 1.00 57.97 84 LYS A CA 1
ATOM 622 C C . LYS A 1 84 ? -37.316 60.760 -11.765 1.00 57.97 84 LYS A C 1
ATOM 624 O O . LYS A 1 84 ? -37.921 60.838 -10.695 1.00 57.97 84 LYS A O 1
ATOM 629 N N . MET A 1 85 ? -35.995 60.613 -11.833 1.00 59.78 85 MET A N 1
ATOM 630 C CA . MET A 1 85 ? -35.156 60.538 -10.636 1.00 59.78 85 MET A CA 1
ATOM 631 C C . MET A 1 85 ?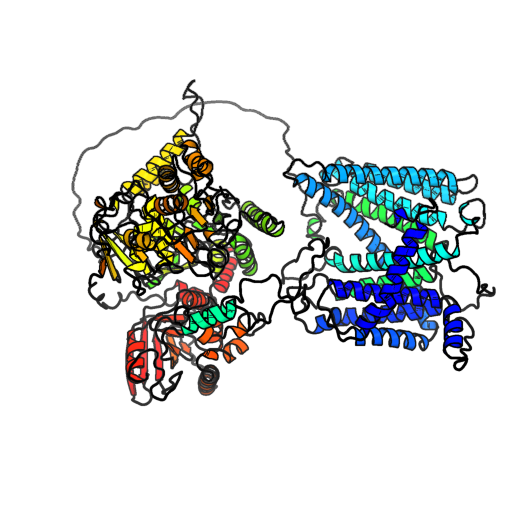 -34.572 61.919 -10.323 1.00 59.78 85 MET A C 1
ATOM 633 O O . MET A 1 85 ? -33.506 62.282 -10.811 1.00 59.78 85 MET A O 1
ATOM 637 N N . ASP A 1 86 ? -35.264 62.699 -9.487 1.00 57.00 86 ASP A N 1
ATOM 638 C CA . ASP A 1 86 ? -34.788 64.022 -9.056 1.00 57.00 86 ASP A CA 1
ATOM 639 C C . ASP A 1 86 ? -33.681 63.887 -7.992 1.00 57.00 86 ASP A C 1
ATOM 641 O O . ASP A 1 86 ? -33.900 63.866 -6.776 1.00 57.00 86 ASP A O 1
ATOM 645 N N . CYS A 1 87 ? -32.459 63.680 -8.473 1.00 61.28 87 CYS A N 1
ATOM 646 C CA . CYS A 1 87 ? -31.293 63.352 -7.665 1.00 61.28 87 CYS A CA 1
ATOM 647 C C . CYS A 1 87 ? -30.539 64.608 -7.206 1.00 61.28 87 CYS A C 1
ATOM 649 O O . CYS A 1 87 ? -29.421 64.877 -7.640 1.00 61.28 87 CYS A O 1
ATOM 651 N N . ALA A 1 88 ? -31.131 65.375 -6.288 1.00 51.97 88 ALA A N 1
ATOM 652 C CA . ALA A 1 88 ? -30.482 66.552 -5.709 1.00 51.97 88 ALA A CA 1
ATOM 653 C C . ALA A 1 88 ? -29.293 66.178 -4.785 1.00 51.97 88 ALA A C 1
ATOM 655 O O . ALA A 1 88 ? -29.491 65.611 -3.706 1.00 51.97 88 ALA A O 1
ATOM 656 N N . GLY A 1 89 ? -28.069 66.548 -5.193 1.00 55.84 89 GLY A N 1
ATOM 657 C CA . GLY A 1 89 ? -26.846 66.614 -4.369 1.00 55.84 89 GLY A CA 1
ATOM 658 C C . GLY A 1 89 ? -26.236 65.273 -3.929 1.00 55.84 89 GLY A C 1
ATOM 659 O O . GLY A 1 89 ? -26.489 64.834 -2.811 1.00 55.84 89 GLY A O 1
ATOM 660 N N . ASP A 1 90 ? -25.415 64.640 -4.780 1.00 56.69 90 ASP A N 1
ATOM 661 C CA . ASP A 1 90 ? -24.645 63.396 -4.527 1.00 56.69 90 ASP A CA 1
ATOM 662 C C . ASP A 1 90 ? -25.444 62.197 -3.961 1.00 56.69 90 ASP A C 1
ATOM 664 O O . ASP A 1 90 ? -24.875 61.206 -3.494 1.00 56.69 90 ASP A O 1
ATOM 668 N N . LYS A 1 91 ? -26.783 62.256 -3.985 1.00 59.75 91 LYS A N 1
ATOM 669 C CA . LYS A 1 91 ? -27.654 61.222 -3.402 1.00 59.75 91 LYS A CA 1
ATOM 670 C C . LYS A 1 91 ? -27.761 59.960 -4.258 1.00 59.75 91 LYS A C 1
ATOM 672 O O . LYS A 1 91 ? -27.929 58.882 -3.696 1.00 59.75 91 LYS A O 1
ATOM 677 N N . CYS A 1 92 ? -27.672 60.080 -5.584 1.00 66.38 92 CYS A N 1
ATOM 678 C CA . CYS A 1 92 ? -27.894 58.957 -6.505 1.00 66.38 92 CYS A CA 1
ATOM 679 C C . CYS A 1 92 ? -26.643 58.522 -7.274 1.00 66.38 92 CYS A C 1
ATOM 681 O O . CYS A 1 92 ? -26.519 57.349 -7.601 1.00 66.38 92 CYS A O 1
ATOM 683 N N . TYR A 1 93 ? -25.726 59.445 -7.561 1.00 73.88 93 TYR A N 1
ATOM 684 C CA . TYR A 1 93 ? -24.464 59.196 -8.259 1.00 73.88 93 TYR A CA 1
ATOM 685 C C . TYR A 1 93 ? -23.350 60.009 -7.584 1.00 73.88 93 TYR A C 1
ATOM 687 O O . TYR A 1 93 ? -23.636 60.940 -6.833 1.00 73.88 93 TYR A O 1
ATOM 695 N N . GLY A 1 94 ? -22.090 59.639 -7.810 1.00 74.06 94 GLY A N 1
ATOM 696 C CA . GLY A 1 94 ? -20.922 60.294 -7.209 1.00 74.06 94 GLY A CA 1
ATOM 697 C C . GLY A 1 94 ? -20.247 59.469 -6.107 1.00 74.06 94 GLY A C 1
ATOM 698 O O . GLY A 1 94 ? -20.472 58.267 -5.970 1.00 74.06 94 GLY A O 1
ATOM 699 N N . VAL A 1 95 ? -19.381 60.107 -5.313 1.00 76.19 95 VAL A N 1
ATOM 700 C CA . VAL A 1 95 ? -18.483 59.438 -4.342 1.00 76.19 95 VAL A CA 1
ATOM 701 C C . VAL A 1 95 ? -19.251 58.594 -3.316 1.00 76.19 95 VAL A C 1
ATOM 703 O O . VAL A 1 95 ? -18.865 57.462 -3.019 1.00 76.19 95 VAL A O 1
ATOM 706 N N . LEU A 1 96 ? -20.378 59.102 -2.809 1.00 79.56 96 LEU A N 1
ATOM 707 C CA . LEU A 1 96 ? -21.223 58.377 -1.856 1.00 79.56 96 LEU A CA 1
ATOM 708 C C . LEU A 1 96 ? -21.905 57.150 -2.483 1.00 79.56 96 LEU A C 1
ATOM 710 O O . LEU A 1 96 ? -22.058 56.135 -1.804 1.00 79.56 96 LEU A O 1
ATOM 714 N N . ALA A 1 97 ? -22.271 57.205 -3.767 1.00 82.19 97 ALA A N 1
ATOM 715 C CA . ALA A 1 97 ? -22.873 56.074 -4.475 1.00 82.19 97 ALA A CA 1
ATOM 716 C C . ALA A 1 97 ? -21.878 54.911 -4.646 1.00 82.19 97 ALA A C 1
ATOM 718 O O . ALA A 1 97 ? -22.243 53.753 -4.442 1.00 82.19 97 ALA A O 1
ATOM 719 N N . VAL A 1 98 ? -20.600 55.216 -4.913 1.00 85.81 98 VAL A N 1
ATOM 720 C CA . VAL A 1 98 ? -19.514 54.218 -4.967 1.00 85.81 98 VAL A CA 1
ATOM 721 C C . VAL A 1 98 ? -19.402 53.468 -3.634 1.00 85.81 98 VAL A C 1
ATOM 723 O O . VAL A 1 98 ? -19.399 52.236 -3.611 1.00 85.81 98 VAL A O 1
ATOM 726 N N . HIS A 1 99 ? -19.368 54.193 -2.509 1.00 87.94 99 HIS A N 1
ATOM 727 C CA . HIS A 1 99 ? -19.276 53.572 -1.184 1.00 87.94 99 HIS A CA 1
ATOM 728 C C . HIS A 1 99 ? -20.517 52.745 -0.820 1.00 87.94 99 HIS A C 1
ATOM 730 O O . HIS A 1 99 ? -20.363 51.713 -0.171 1.00 87.94 99 HIS A O 1
ATOM 736 N N . ARG A 1 100 ? -21.720 53.139 -1.260 1.00 89.94 100 ARG A N 1
ATOM 737 C CA . ARG A 1 100 ? -22.971 52.379 -1.060 1.00 89.94 100 ARG A CA 1
ATOM 738 C C . ARG A 1 100 ? -22.937 51.015 -1.752 1.00 89.94 100 ARG A C 1
ATOM 740 O O . ARG A 1 100 ? -23.180 49.991 -1.116 1.00 89.94 100 ARG A O 1
ATOM 747 N N . ILE A 1 101 ? -22.546 50.994 -3.026 1.00 90.25 101 ILE A N 1
ATOM 748 C CA . ILE A 1 101 ? -22.465 49.768 -3.836 1.00 90.25 101 ILE A CA 1
ATOM 749 C C . ILE A 1 101 ? -21.377 48.832 -3.297 1.00 90.25 101 ILE A C 1
ATOM 751 O O . ILE A 1 101 ? -21.616 47.644 -3.083 1.00 90.25 101 ILE A O 1
ATOM 755 N N . CYS A 1 102 ? -20.190 49.365 -2.997 1.00 92.69 102 CYS A N 1
ATOM 756 C CA . CYS A 1 102 ? -19.112 48.573 -2.406 1.00 92.69 102 CYS A CA 1
ATOM 757 C C . CYS A 1 102 ? -19.447 48.083 -0.986 1.00 92.69 102 CYS A C 1
ATOM 759 O O . CYS A 1 102 ? -19.067 46.972 -0.626 1.00 92.69 102 CYS A O 1
ATOM 761 N N . PHE A 1 103 ? -20.189 48.853 -0.184 1.00 94.19 103 PHE A N 1
ATOM 762 C CA . PHE A 1 103 ? -20.667 48.402 1.126 1.00 94.19 103 PHE A CA 1
ATOM 763 C C . PHE A 1 103 ? -21.616 47.206 1.010 1.00 94.19 103 PHE A C 1
ATOM 765 O O . PHE A 1 103 ? -21.474 46.251 1.770 1.00 94.19 103 PHE A O 1
ATOM 772 N N . ALA A 1 104 ? -22.537 47.217 0.042 1.00 93.62 104 ALA A N 1
ATOM 773 C CA . ALA A 1 104 ? -23.448 46.098 -0.183 1.00 93.62 104 ALA A CA 1
ATOM 774 C C . ALA A 1 104 ? -22.690 44.796 -0.489 1.00 93.62 104 ALA A C 1
ATOM 776 O O . ALA A 1 104 ? -22.961 43.769 0.133 1.00 93.62 104 ALA A O 1
ATOM 777 N N . LEU A 1 105 ? -21.696 44.838 -1.384 1.00 94.31 105 LEU A N 1
ATOM 778 C CA . LEU A 1 105 ? -20.873 43.663 -1.678 1.00 94.31 105 LEU A CA 1
ATOM 779 C C . LEU A 1 105 ? -20.008 43.248 -0.474 1.00 94.31 105 LEU A C 1
ATOM 781 O O . LEU A 1 105 ? -19.934 42.060 -0.159 1.00 94.31 105 LEU A O 1
ATOM 785 N N . ALA A 1 106 ? -19.408 44.202 0.244 1.00 95.00 106 ALA A N 1
ATOM 786 C CA . ALA A 1 106 ? -18.659 43.907 1.464 1.00 95.00 106 ALA A CA 1
ATOM 787 C C . ALA A 1 106 ? -19.540 43.188 2.500 1.00 95.00 106 ALA A C 1
ATOM 789 O O . ALA A 1 106 ? -19.118 42.180 3.059 1.00 95.00 106 ALA A O 1
ATOM 790 N N . LEU A 1 107 ? -20.786 43.632 2.685 1.00 94.12 107 LEU A N 1
ATOM 791 C CA . LEU A 1 107 ? -21.740 43.015 3.603 1.00 94.12 107 LEU A CA 1
ATOM 792 C C . LEU A 1 107 ? -22.114 41.584 3.185 1.00 94.12 107 LEU A C 1
ATOM 794 O O . LEU A 1 107 ? -22.160 40.704 4.044 1.00 94.12 107 LEU A O 1
ATOM 798 N N . VAL A 1 108 ? -22.303 41.318 1.885 1.00 93.94 108 VAL A N 1
ATOM 799 C CA . VAL A 1 108 ? -22.511 39.949 1.368 1.00 93.94 108 VAL A CA 1
ATOM 800 C C . VAL A 1 108 ? -21.341 39.048 1.758 1.00 93.94 108 VAL A C 1
ATOM 802 O O . VAL A 1 108 ? -21.547 37.972 2.319 1.00 93.94 108 VAL A O 1
ATOM 805 N N . HIS A 1 109 ? -20.105 39.487 1.509 1.00 94.81 109 HIS A N 1
ATOM 806 C CA . HIS A 1 109 ? -18.931 38.697 1.868 1.00 94.81 109 HIS A CA 1
ATOM 807 C C . HIS A 1 109 ? -18.765 38.562 3.389 1.00 94.81 109 HIS A C 1
ATOM 809 O O . HIS A 1 109 ? -18.373 37.493 3.843 1.00 94.81 109 HIS A O 1
ATOM 815 N N . THR A 1 110 ? -19.120 39.565 4.197 1.00 94.38 110 THR A N 1
ATOM 816 C CA . THR A 1 110 ? -19.130 39.439 5.665 1.00 94.38 110 THR A CA 1
ATOM 817 C C . THR A 1 110 ? -20.128 38.379 6.137 1.00 94.38 110 THR A C 1
ATOM 819 O O . THR A 1 110 ? -19.769 37.535 6.954 1.00 94.38 110 THR A O 1
ATOM 822 N N . ILE A 1 111 ? -21.350 38.365 5.593 1.00 93.06 111 ILE A N 1
ATOM 823 C CA . ILE A 1 111 ? -22.373 37.361 5.930 1.00 93.06 111 ILE A CA 1
ATOM 824 C C . ILE A 1 111 ? -21.888 35.955 5.558 1.00 93.06 111 ILE A C 1
ATOM 826 O O . ILE A 1 111 ? -21.980 35.034 6.372 1.00 93.06 111 ILE A O 1
ATOM 830 N N . LEU A 1 112 ? -21.322 35.786 4.359 1.00 92.31 112 LEU A N 1
ATOM 831 C CA . LEU A 1 112 ? -20.771 34.502 3.916 1.00 92.31 112 LEU A CA 1
ATOM 832 C C . LEU A 1 112 ? -19.571 34.073 4.772 1.00 92.31 112 LEU A C 1
ATOM 834 O O . LEU A 1 112 ? -19.507 32.923 5.196 1.00 92.31 112 LEU A O 1
ATOM 838 N N . SER A 1 113 ? -18.668 34.998 5.107 1.00 91.38 113 SER A N 1
ATOM 839 C CA . SER A 1 113 ? -17.506 34.724 5.959 1.00 91.38 113 SER A CA 1
ATOM 840 C C . SER A 1 113 ? -17.914 34.208 7.340 1.00 91.38 113 SER A C 1
ATOM 842 O O . SER A 1 113 ? -17.356 33.207 7.793 1.00 91.38 113 SER A O 1
ATOM 844 N N . LEU A 1 114 ? -18.908 34.843 7.977 1.00 91.25 114 LEU A N 1
ATOM 845 C CA . LEU A 1 114 ? -19.446 34.435 9.280 1.00 91.25 114 LEU A CA 1
ATOM 846 C C . LEU A 1 114 ? -20.175 33.087 9.206 1.00 91.25 114 LEU A C 1
ATOM 848 O O . LEU A 1 114 ? -20.037 32.259 10.104 1.00 91.25 114 LEU A O 1
ATOM 852 N N . SER A 1 115 ? -20.910 32.844 8.118 1.00 87.69 115 SER A N 1
ATOM 853 C CA . SER A 1 115 ? -21.668 31.601 7.909 1.00 87.69 115 SER A CA 1
ATOM 854 C C . SER A 1 115 ? -20.770 30.377 7.684 1.00 87.69 115 SER A C 1
ATOM 856 O O . SER A 1 115 ? -21.202 29.247 7.905 1.00 87.69 115 SER A O 1
ATOM 858 N N . LEU A 1 116 ? -19.523 30.599 7.258 1.00 88.44 116 LEU A N 1
ATOM 859 C CA . LEU A 1 116 ? -18.562 29.563 6.871 1.00 88.44 116 LEU A CA 1
ATOM 860 C C . LEU A 1 116 ? -17.423 29.375 7.894 1.00 88.44 116 LEU A C 1
ATOM 862 O O . LEU A 1 116 ? -16.431 28.702 7.605 1.00 88.44 116 LEU A O 1
ATOM 866 N N . ILE A 1 117 ? -17.540 29.948 9.099 1.00 86.88 117 ILE A N 1
ATOM 867 C CA . ILE A 1 117 ? -16.560 29.742 10.177 1.00 86.88 117 ILE A CA 1
ATOM 868 C C . ILE A 1 117 ? -16.554 28.267 10.599 1.00 86.88 117 ILE A C 1
ATOM 870 O O . ILE A 1 117 ? -17.574 27.710 11.006 1.00 86.88 117 ILE A O 1
ATOM 874 N N . GLY A 1 118 ? -15.372 27.648 10.550 1.00 74.00 118 GLY A N 1
ATOM 875 C CA . GLY A 1 118 ? -15.154 26.276 11.016 1.00 74.00 118 GLY A CA 1
ATOM 876 C C . GLY A 1 118 ? -15.482 25.180 9.999 1.00 74.00 118 GLY A C 1
ATOM 877 O O . GLY A 1 118 ? -15.332 24.012 10.342 1.00 74.00 118 GLY A O 1
ATOM 878 N N . VAL A 1 119 ? -15.873 25.532 8.769 1.00 81.00 119 VAL A N 1
ATOM 879 C CA . VAL A 1 119 ? -16.058 24.569 7.670 1.00 81.00 119 VAL A CA 1
ATOM 880 C C . VAL A 1 119 ? -14.687 24.080 7.190 1.00 81.00 119 VAL A C 1
ATOM 882 O O . VAL A 1 119 ? -13.818 24.897 6.875 1.00 81.00 119 VAL A O 1
ATOM 885 N N . ARG A 1 120 ? -14.477 22.757 7.188 1.00 72.44 120 ARG A N 1
ATOM 886 C CA . ARG A 1 120 ? -13.179 22.116 6.887 1.00 72.44 120 ARG A CA 1
ATOM 887 C C . ARG A 1 120 ? -13.215 21.136 5.712 1.00 72.44 120 ARG A C 1
ATOM 889 O O . ARG A 1 120 ? -12.156 20.836 5.169 1.00 72.44 120 ARG A O 1
ATOM 896 N N . ASP A 1 121 ? -14.395 20.712 5.275 1.00 70.75 121 ASP A N 1
ATOM 897 C CA . ASP A 1 121 ? -14.625 19.845 4.115 1.00 70.75 121 ASP A CA 1
ATOM 898 C C . ASP A 1 121 ? -15.990 20.163 3.473 1.00 70.75 121 ASP A C 1
ATOM 900 O O . ASP A 1 121 ? -16.797 20.898 4.054 1.00 70.75 121 ASP A O 1
ATOM 904 N N . THR A 1 122 ? -16.255 19.641 2.269 1.00 65.94 122 THR A N 1
ATOM 905 C CA . THR A 1 122 ? -17.557 19.809 1.594 1.00 65.94 122 THR A CA 1
ATOM 906 C C . THR A 1 122 ? -18.655 18.872 2.100 1.00 65.94 122 THR A C 1
ATOM 908 O O . THR A 1 122 ? -19.783 18.939 1.609 1.00 65.94 122 THR A O 1
ATOM 911 N N . ARG A 1 123 ? -18.373 18.041 3.116 1.00 66.88 123 ARG A N 1
ATOM 912 C CA . ARG A 1 123 ? -19.374 17.180 3.768 1.00 66.88 123 ARG A CA 1
ATOM 913 C C . ARG A 1 123 ? -20.258 17.991 4.721 1.00 66.88 123 ARG A C 1
ATOM 915 O O . ARG A 1 123 ? -21.426 17.653 4.915 1.00 66.88 123 ARG A O 1
ATOM 922 N N . ASP A 1 124 ? -19.752 19.102 5.269 1.00 73.06 124 ASP A N 1
ATOM 923 C CA . ASP A 1 124 ? -20.577 20.066 6.005 1.00 73.06 124 ASP A CA 1
ATOM 924 C C . ASP A 1 124 ? -21.621 20.695 5.065 1.00 73.06 124 ASP A C 1
ATOM 926 O O . ASP A 1 124 ? -21.286 21.326 4.062 1.00 73.06 124 ASP A O 1
ATOM 930 N N . LYS A 1 125 ? -22.910 20.598 5.415 1.00 76.44 125 LYS A N 1
ATOM 931 C CA . LYS A 1 125 ? -24.018 21.197 4.643 1.00 76.44 125 LYS A CA 1
ATOM 932 C C . LYS A 1 125 ? -23.821 22.697 4.393 1.00 76.44 125 LYS A C 1
ATOM 934 O O . LYS A 1 125 ? -24.322 23.226 3.402 1.00 76.44 125 LYS A O 1
ATOM 939 N N . ARG A 1 126 ? -23.076 23.393 5.262 1.00 81.81 126 ARG A N 1
ATOM 940 C CA . ARG A 1 126 ? -22.722 24.810 5.095 1.00 81.81 126 ARG A CA 1
ATOM 941 C C . ARG A 1 126 ? -21.728 25.046 3.956 1.00 81.81 126 ARG A C 1
ATOM 943 O O . ARG A 1 126 ? -21.726 26.139 3.404 1.00 81.81 126 ARG A O 1
ATOM 950 N N . ALA A 1 127 ? -20.954 24.052 3.520 1.00 79.75 127 ALA A N 1
ATOM 951 C CA . ALA A 1 127 ? -20.091 24.162 2.341 1.00 79.75 127 ALA A CA 1
ATOM 952 C C . ALA A 1 127 ? -20.888 24.362 1.038 1.00 79.75 127 ALA A C 1
ATOM 954 O O . ALA A 1 127 ? -20.416 25.036 0.121 1.00 79.75 127 ALA A O 1
ATOM 955 N N . ALA A 1 128 ? -22.144 23.904 0.978 1.00 76.88 128 ALA A N 1
ATOM 956 C CA . ALA A 1 128 ? -23.048 24.224 -0.128 1.00 76.88 128 ALA A CA 1
ATOM 957 C C . ALA A 1 128 ? -23.353 25.735 -0.222 1.00 76.88 128 ALA A C 1
ATOM 959 O O . ALA A 1 128 ? -23.648 26.236 -1.306 1.00 76.88 128 ALA A O 1
ATOM 960 N N . ILE A 1 129 ? -23.219 26.489 0.879 1.00 83.38 129 ILE A N 1
ATOM 961 C CA . ILE A 1 129 ? -23.298 27.958 0.874 1.00 83.38 129 ILE A CA 1
ATOM 962 C C . ILE A 1 129 ? -22.065 28.556 0.188 1.00 83.38 129 ILE A C 1
ATOM 964 O O . ILE A 1 129 ? -22.173 29.622 -0.400 1.00 83.38 129 ILE A O 1
ATOM 968 N N . GLN A 1 130 ? -20.906 27.895 0.186 1.00 85.56 130 GLN A N 1
ATOM 969 C CA . GLN A 1 130 ? -19.736 28.339 -0.578 1.00 85.56 130 GLN A CA 1
ATOM 970 C C . GLN A 1 130 ? -19.884 27.971 -2.061 1.00 85.56 130 GLN A C 1
ATOM 972 O O . GLN A 1 130 ? -19.882 28.864 -2.909 1.00 85.56 130 GLN A O 1
ATOM 977 N N . ASN A 1 131 ? -20.078 26.683 -2.361 1.00 79.25 131 ASN A N 1
ATOM 978 C CA . ASN A 1 131 ? -19.967 26.138 -3.721 1.00 79.25 131 ASN A CA 1
ATOM 979 C C . ASN A 1 131 ? -21.285 26.148 -4.531 1.00 79.25 131 ASN A C 1
ATOM 981 O O . ASN A 1 131 ? -21.267 26.175 -5.759 1.00 79.25 131 ASN A O 1
ATOM 985 N N . GLY A 1 132 ? -22.440 26.228 -3.866 1.00 77.50 132 GLY A N 1
ATOM 986 C CA . GLY A 1 132 ? -23.773 26.204 -4.485 1.00 77.50 132 GLY A CA 1
ATOM 987 C C . GLY A 1 132 ? -24.594 27.476 -4.244 1.00 77.50 132 GLY A C 1
ATOM 988 O O . GLY A 1 132 ? -24.052 28.542 -3.971 1.00 77.50 132 GLY A O 1
ATOM 989 N N . TRP A 1 133 ? -25.926 27.390 -4.352 1.00 79.38 133 TRP A N 1
ATOM 990 C CA . TRP A 1 133 ? -26.867 28.469 -3.975 1.00 79.38 133 TRP A CA 1
ATOM 991 C C . TRP A 1 133 ? -26.606 29.833 -4.657 1.00 79.38 133 TRP A C 1
ATOM 993 O O . TRP A 1 133 ? -26.801 30.897 -4.065 1.00 79.38 133 TRP A O 1
ATOM 1003 N N . TRP A 1 134 ? -26.183 29.826 -5.925 1.00 81.69 134 TRP A N 1
ATOM 1004 C CA . TRP A 1 134 ? -25.848 31.048 -6.672 1.00 81.69 134 TRP A CA 1
ATOM 1005 C C . TRP A 1 134 ? -27.025 32.016 -6.839 1.00 81.69 134 TRP A C 1
ATOM 1007 O O . TRP A 1 134 ? -26.844 33.217 -6.646 1.00 81.69 134 TRP A O 1
ATOM 1017 N N . GLY A 1 135 ? -28.234 31.510 -7.104 1.00 77.06 135 GLY A N 1
ATOM 1018 C CA . GLY A 1 135 ? -29.442 32.337 -7.232 1.00 77.06 135 GLY A CA 1
ATOM 1019 C C . GLY A 1 135 ? -29.711 33.204 -5.990 1.00 77.06 135 GLY A C 1
ATOM 1020 O O . GLY A 1 135 ? -29.710 34.431 -6.102 1.00 77.06 135 GLY A O 1
ATOM 1021 N N . PRO A 1 136 ? -29.863 32.605 -4.790 1.00 84.31 136 PRO A N 1
ATOM 1022 C CA . PRO A 1 136 ? -30.025 33.352 -3.543 1.00 84.31 136 PRO A CA 1
ATOM 1023 C C . PRO A 1 136 ? -28.905 34.361 -3.253 1.00 84.31 136 PRO A C 1
ATOM 1025 O O . PRO A 1 136 ? -29.193 35.460 -2.789 1.00 84.31 136 PRO A O 1
ATOM 1028 N N . LYS A 1 137 ? -27.638 34.033 -3.546 1.00 86.12 137 LYS A N 1
ATOM 1029 C CA . LYS A 1 137 ? -26.499 34.947 -3.327 1.00 86.12 137 LYS A CA 1
ATOM 1030 C C . LYS A 1 137 ? -26.564 36.187 -4.210 1.00 86.12 137 LYS A C 1
ATOM 1032 O O . LYS A 1 137 ? -26.350 37.298 -3.730 1.00 86.12 137 LYS A O 1
ATOM 1037 N N . VAL A 1 138 ? -26.847 35.998 -5.498 1.00 85.69 138 VAL A N 1
ATOM 1038 C CA . VAL A 1 138 ? -26.950 37.101 -6.461 1.00 85.69 138 VAL A CA 1
ATOM 1039 C C . VAL A 1 138 ? -28.156 37.971 -6.131 1.00 85.69 138 VAL A C 1
ATOM 1041 O O . VAL A 1 138 ? -28.039 39.194 -6.126 1.00 85.69 138 VAL A O 1
ATOM 1044 N N . LEU A 1 139 ? -29.285 37.356 -5.766 1.00 86.50 139 LEU A N 1
ATOM 1045 C CA . LEU A 1 139 ? -30.459 38.088 -5.302 1.00 86.50 139 LEU A CA 1
ATOM 1046 C C . LEU A 1 139 ? -30.156 38.893 -4.030 1.00 86.50 139 LEU A C 1
ATOM 1048 O O . LEU A 1 139 ? -30.487 40.073 -3.972 1.00 86.50 139 LEU A O 1
ATOM 1052 N N . LEU A 1 140 ? -29.479 38.292 -3.043 1.00 88.44 140 LEU A N 1
ATOM 1053 C CA . LEU A 1 140 ? -29.060 38.975 -1.816 1.00 88.44 140 LEU A CA 1
ATOM 1054 C C . LEU A 1 140 ? -28.168 40.184 -2.123 1.00 88.44 140 LEU A C 1
ATOM 1056 O O . LEU A 1 140 ? -28.385 41.253 -1.560 1.00 88.44 140 LEU A O 1
ATOM 1060 N N . TRP A 1 141 ? -27.200 40.042 -3.032 1.00 91.56 141 TRP A N 1
ATOM 1061 C CA . TRP A 1 141 ? -26.347 41.150 -3.465 1.00 91.56 141 TRP A CA 1
ATOM 1062 C C . TRP A 1 141 ? -27.158 42.287 -4.098 1.00 91.56 141 TRP A C 1
ATOM 1064 O O . TRP A 1 141 ? -27.026 43.430 -3.664 1.00 91.56 141 TRP A O 1
ATOM 1074 N N . LEU A 1 142 ? -28.043 41.989 -5.055 1.00 88.19 142 LEU A N 1
ATOM 1075 C CA . LEU A 1 142 ? -28.879 43.002 -5.710 1.00 88.19 142 LEU A CA 1
ATOM 1076 C C . LEU A 1 142 ? -29.815 43.711 -4.718 1.00 88.19 142 LEU A C 1
ATOM 1078 O O . LEU A 1 142 ? -29.936 44.937 -4.749 1.00 88.19 142 LEU A O 1
ATOM 1082 N N . VAL A 1 143 ? -30.431 42.962 -3.798 1.00 90.31 143 VAL A N 1
ATOM 1083 C CA . VAL A 1 143 ? -31.283 43.522 -2.739 1.00 90.31 143 VAL A CA 1
ATOM 1084 C C . VAL A 1 143 ? -30.472 44.429 -1.817 1.00 90.31 143 VAL A C 1
ATOM 1086 O O . VAL A 1 143 ? -30.899 45.548 -1.540 1.00 90.31 143 VAL A O 1
ATOM 1089 N N . LEU A 1 144 ? -29.287 43.999 -1.374 1.00 91.19 144 LEU A N 1
ATOM 1090 C CA . LEU A 1 144 ? -28.432 44.808 -0.504 1.00 91.19 144 LEU A CA 1
ATOM 1091 C C . LEU A 1 144 ? -27.918 46.072 -1.197 1.00 91.19 144 LEU A C 1
ATOM 1093 O O . LEU A 1 144 ? -27.804 47.103 -0.534 1.00 91.19 144 LEU A O 1
ATOM 1097 N N . VAL A 1 145 ? -27.669 46.040 -2.512 1.00 89.12 145 VAL A N 1
ATOM 1098 C CA . VAL A 1 145 ? -27.344 47.249 -3.285 1.00 89.12 145 VAL A CA 1
ATOM 1099 C C . VAL A 1 145 ? -28.493 48.249 -3.190 1.00 89.12 145 VAL A C 1
ATOM 1101 O O . VAL A 1 145 ? -28.252 49.392 -2.819 1.00 89.12 145 VAL A O 1
ATOM 1104 N N . VAL A 1 146 ? -29.740 47.831 -3.418 1.00 86.31 146 VAL A N 1
ATOM 1105 C CA . VAL A 1 146 ? -30.914 48.717 -3.317 1.00 86.31 146 VAL A CA 1
ATOM 1106 C C . VAL A 1 146 ? -31.121 49.221 -1.884 1.00 86.31 146 VAL A C 1
ATOM 1108 O O . VAL A 1 146 ? -31.264 50.423 -1.667 1.00 86.31 146 VAL A O 1
ATOM 1111 N N . VAL A 1 147 ? -31.062 48.329 -0.889 1.00 88.56 147 VAL A N 1
ATOM 1112 C CA . VAL A 1 147 ? -31.207 48.674 0.537 1.00 88.56 147 VAL A CA 1
ATOM 1113 C C . VAL A 1 147 ? -30.145 49.684 0.977 1.00 88.56 147 VAL A C 1
ATOM 1115 O O . VAL A 1 147 ? -30.443 50.593 1.754 1.00 88.56 147 VAL A O 1
ATOM 1118 N N . SER A 1 148 ? -28.925 49.589 0.440 1.00 88.31 148 SER A N 1
ATOM 1119 C CA . SER A 1 148 ? -27.841 50.509 0.784 1.00 88.31 148 SER A CA 1
ATOM 1120 C C . SER A 1 148 ? -28.167 51.972 0.473 1.00 88.31 148 SER A C 1
ATOM 1122 O O . SER A 1 148 ? -27.637 52.844 1.156 1.00 88.31 148 SER A O 1
ATOM 1124 N N . PHE A 1 149 ? -29.062 52.272 -0.480 1.00 84.69 149 PHE A N 1
ATOM 1125 C CA . PHE A 1 149 ? -29.485 53.643 -0.802 1.00 84.69 149 PHE A CA 1
ATOM 1126 C C . PHE A 1 149 ? -30.468 54.241 0.216 1.00 84.69 149 PHE A C 1
ATOM 1128 O O . PHE A 1 149 ? -30.553 55.462 0.325 1.00 84.69 149 PHE A O 1
ATOM 1135 N N . PHE A 1 150 ? -31.132 53.415 1.031 1.00 83.44 150 PHE A N 1
ATOM 1136 C CA . PHE A 1 150 ? -32.006 53.882 2.115 1.00 83.44 150 PHE A CA 1
ATOM 1137 C C . PHE A 1 150 ? -31.240 54.216 3.405 1.00 83.44 150 PHE A C 1
ATOM 1139 O O . PHE A 1 150 ? -31.783 54.861 4.301 1.00 83.44 150 PHE A O 1
ATOM 1146 N N . ILE A 1 151 ? -29.969 53.812 3.510 1.00 83.25 151 ILE A N 1
ATOM 1147 C CA . ILE A 1 151 ? -29.127 54.107 4.674 1.00 83.25 151 ILE A CA 1
ATOM 1148 C C . ILE A 1 151 ? -28.680 55.593 4.641 1.00 83.25 151 ILE A C 1
ATOM 1150 O O . ILE A 1 151 ? -28.242 56.080 3.589 1.00 83.25 151 ILE A O 1
ATOM 1154 N N . PRO A 1 152 ? -28.748 56.341 5.762 1.00 82.75 152 PRO A N 1
ATOM 1155 C CA . PRO A 1 152 ? -28.384 57.762 5.805 1.00 82.75 152 PRO A CA 1
ATOM 1156 C C . PRO A 1 152 ? -26.923 58.063 5.423 1.00 82.75 152 PRO A C 1
ATOM 1158 O O . PRO A 1 152 ? -26.008 57.316 5.771 1.00 82.75 152 PRO A O 1
ATOM 1161 N N . ASN A 1 153 ? -26.681 59.218 4.786 1.00 80.88 153 ASN A N 1
ATOM 1162 C CA . ASN A 1 153 ? -25.339 59.686 4.386 1.00 80.88 153 ASN A CA 1
ATOM 1163 C C . ASN A 1 153 ? -24.277 59.662 5.514 1.00 80.88 153 ASN A C 1
ATOM 1165 O O . ASN A 1 153 ? -23.146 59.271 5.221 1.00 80.88 153 ASN A O 1
ATOM 1169 N N . PRO A 1 154 ? -24.585 60.016 6.785 1.00 80.88 154 PRO A N 1
ATOM 1170 C CA . PRO A 1 154 ? -23.610 59.966 7.880 1.00 80.88 154 PRO A CA 1
ATOM 1171 C C . PRO A 1 154 ? -22.896 58.627 8.054 1.00 80.88 154 PRO A C 1
ATOM 1173 O O . PRO A 1 154 ? -21.698 58.605 8.333 1.00 80.88 154 PRO A O 1
ATOM 1176 N N . PHE A 1 155 ? -23.599 57.518 7.821 1.00 86.12 155 PHE A N 1
ATOM 1177 C CA . PHE A 1 155 ? -23.004 56.189 7.898 1.00 86.12 155 PHE A CA 1
ATOM 1178 C C . PHE A 1 155 ? -21.915 55.992 6.837 1.00 86.12 155 PHE A C 1
ATOM 1180 O O . PHE A 1 155 ? -20.817 55.545 7.158 1.00 86.12 155 PHE A O 1
ATOM 1187 N N . PHE A 1 156 ? -22.183 56.373 5.584 1.00 84.50 156 PHE A N 1
ATOM 1188 C CA . PHE A 1 156 ? -21.226 56.182 4.489 1.00 84.50 156 PHE A CA 1
ATOM 1189 C C . PHE A 1 156 ? -20.025 57.118 4.559 1.00 84.50 156 PHE A C 1
ATOM 1191 O O . PHE A 1 156 ? -18.957 56.762 4.071 1.00 84.50 156 PHE A O 1
ATOM 1198 N N . MET A 1 157 ? -20.164 58.268 5.220 1.00 80.56 157 MET A N 1
ATOM 1199 C CA . MET A 1 157 ? -19.020 59.124 5.537 1.00 80.56 157 MET A CA 1
ATOM 1200 C C . MET A 1 157 ? -18.086 58.453 6.546 1.00 80.56 157 MET A C 1
ATOM 1202 O O . MET A 1 157 ? -16.878 58.406 6.328 1.00 80.56 157 MET A O 1
ATOM 1206 N N . PHE A 1 158 ? -18.633 57.871 7.619 1.00 84.94 158 PHE A N 1
ATOM 1207 C CA . PHE A 1 158 ? -17.839 57.096 8.575 1.00 84.94 158 PHE A CA 1
ATOM 1208 C C . PHE A 1 158 ? -17.210 55.856 7.918 1.00 84.94 158 PHE A C 1
ATOM 1210 O O . PHE A 1 158 ? -16.012 55.602 8.057 1.00 84.94 158 PHE A O 1
ATOM 1217 N N . TRP A 1 159 ? -18.009 55.112 7.152 1.00 87.06 159 TRP A N 1
ATOM 1218 C CA . TRP A 1 159 ? -17.570 53.922 6.430 1.00 87.06 159 TRP A CA 1
ATOM 1219 C C . TRP A 1 159 ? -16.455 54.221 5.426 1.00 87.06 159 TRP A C 1
ATOM 1221 O O . TRP A 1 159 ? -15.485 53.470 5.363 1.00 87.06 159 TRP A O 1
ATOM 1231 N N . GLY A 1 160 ? -16.571 55.292 4.640 1.00 83.62 160 GLY A N 1
ATOM 1232 C CA . GLY A 1 160 ? -15.556 55.678 3.662 1.00 83.62 160 GLY A CA 1
ATOM 1233 C C . GLY A 1 160 ? -14.262 56.139 4.328 1.00 83.62 160 GLY A C 1
ATOM 1234 O O . GLY A 1 160 ? -13.195 55.606 4.033 1.00 83.62 160 GLY A O 1
ATOM 1235 N N . ASN A 1 161 ? -14.365 57.065 5.286 1.00 82.94 161 ASN A N 1
ATOM 1236 C CA . ASN A 1 161 ? -13.199 57.742 5.862 1.00 82.94 161 ASN A CA 1
ATOM 1237 C C . ASN A 1 161 ? -12.385 56.871 6.823 1.00 82.94 161 ASN A C 1
ATOM 1239 O O . ASN A 1 161 ? -11.184 57.083 6.954 1.00 82.94 161 ASN A O 1
ATOM 1243 N N . TYR A 1 162 ? -13.015 55.911 7.502 1.00 85.19 162 TYR A N 1
ATOM 1244 C CA . TYR A 1 162 ? -12.338 55.091 8.508 1.00 85.19 162 TYR A CA 1
ATOM 1245 C C . TYR A 1 162 ? -12.287 53.620 8.101 1.00 85.19 162 TYR A C 1
ATOM 1247 O O . TYR A 1 162 ? -11.205 53.056 7.947 1.00 85.19 162 TYR A O 1
ATOM 1255 N N . VAL A 1 163 ? -13.444 52.991 7.883 1.00 88.75 163 VAL A N 1
ATOM 1256 C CA . VAL A 1 163 ? -13.517 51.529 7.711 1.00 88.75 163 VAL A CA 1
ATOM 1257 C C . VAL A 1 163 ? -12.925 51.082 6.372 1.00 88.75 163 VAL A C 1
ATOM 1259 O O . VAL A 1 163 ? -12.063 50.205 6.334 1.00 88.75 163 VAL A O 1
ATOM 1262 N N . SER A 1 164 ? -13.337 51.720 5.274 1.00 89.81 164 SER A N 1
ATOM 1263 C CA . SER A 1 164 ? -12.861 51.399 3.924 1.00 89.81 164 SER A CA 1
ATOM 1264 C C . SER A 1 164 ? -11.373 51.704 3.774 1.00 89.81 164 SER A C 1
ATOM 1266 O O . SER A 1 164 ? -10.647 50.919 3.174 1.00 89.81 164 SER A O 1
ATOM 1268 N N . MET A 1 165 ? -10.900 52.801 4.372 1.00 86.19 165 MET A N 1
ATOM 1269 C CA . MET A 1 165 ? -9.485 53.177 4.371 1.00 86.19 165 MET A CA 1
ATOM 1270 C C . MET A 1 165 ? -8.604 52.143 5.090 1.00 86.19 165 MET A C 1
ATOM 1272 O O . MET A 1 165 ? -7.564 51.746 4.558 1.00 86.19 165 MET A O 1
ATOM 1276 N N . ILE A 1 166 ? -9.022 51.666 6.269 1.00 87.94 166 ILE A N 1
ATOM 1277 C CA . ILE A 1 166 ? -8.298 50.616 7.003 1.00 87.94 166 ILE A CA 1
ATOM 1278 C C . ILE A 1 166 ? -8.280 49.318 6.190 1.00 87.94 166 ILE A C 1
ATOM 1280 O O . ILE A 1 166 ? -7.212 48.747 5.971 1.00 87.94 166 ILE A O 1
ATOM 1284 N N . GLY A 1 167 ? -9.436 48.875 5.686 1.00 88.69 167 GLY A N 1
ATOM 1285 C CA . GLY A 1 167 ? -9.523 47.642 4.902 1.00 88.69 167 GLY A CA 1
ATOM 1286 C C . GLY A 1 167 ? -8.706 47.688 3.609 1.00 88.69 167 GLY A C 1
ATOM 1287 O O . GLY A 1 167 ? -8.014 46.726 3.281 1.00 88.69 167 GLY A O 1
ATOM 1288 N N . ALA A 1 168 ? -8.711 48.828 2.915 1.00 89.19 168 ALA A N 1
ATOM 1289 C CA . ALA A 1 168 ? -7.897 49.047 1.724 1.00 89.19 168 ALA A CA 1
ATOM 1290 C C . ALA A 1 168 ? -6.390 49.010 2.032 1.00 89.19 168 ALA A C 1
ATOM 1292 O O . ALA A 1 168 ? -5.618 48.437 1.264 1.00 89.19 168 ALA A O 1
ATOM 1293 N N . THR A 1 169 ? -5.971 49.571 3.169 1.00 87.19 169 THR A N 1
ATOM 1294 C CA . THR A 1 169 ? -4.568 49.553 3.613 1.00 87.19 169 THR A CA 1
ATOM 1295 C C . THR A 1 169 ? -4.101 48.131 3.935 1.00 87.19 169 THR A C 1
ATOM 1297 O O . THR A 1 169 ? -3.033 47.714 3.487 1.00 87.19 169 THR A O 1
ATOM 1300 N N . LEU A 1 170 ? -4.922 47.348 4.645 1.00 88.38 170 LEU A N 1
ATOM 1301 C CA . LEU A 1 170 ? -4.639 45.937 4.932 1.00 88.38 170 LEU A CA 1
ATOM 1302 C C . LEU A 1 170 ? -4.543 45.097 3.652 1.00 88.38 170 LEU A C 1
ATOM 1304 O O . LEU A 1 170 ? -3.662 44.246 3.545 1.00 88.38 170 LEU A O 1
ATOM 1308 N N . PHE A 1 171 ? -5.397 45.369 2.660 1.00 89.25 171 PHE A N 1
ATOM 1309 C CA . PHE A 1 171 ? -5.341 44.695 1.363 1.00 89.25 171 PHE A CA 1
ATOM 1310 C C . PHE A 1 171 ? -4.025 44.962 0.617 1.00 89.25 171 PHE A C 1
ATOM 1312 O O . PHE A 1 171 ? -3.431 44.037 0.064 1.00 89.25 171 PHE A O 1
ATOM 1319 N N . ILE A 1 172 ? -3.539 46.209 0.631 1.00 87.31 172 ILE A N 1
ATOM 1320 C CA . ILE A 1 172 ? -2.250 46.566 0.021 1.00 87.31 172 ILE A CA 1
ATOM 1321 C C . ILE A 1 172 ? -1.105 45.830 0.726 1.00 87.31 172 ILE A C 1
ATOM 1323 O O . ILE A 1 172 ? -0.296 45.196 0.054 1.00 87.31 172 ILE A O 1
ATOM 1327 N N . LEU A 1 173 ? -1.054 45.865 2.064 1.00 85.75 173 LEU A N 1
ATOM 1328 C CA . LEU A 1 173 ? -0.009 45.187 2.843 1.00 85.75 173 LEU A CA 1
ATOM 1329 C C . LEU A 1 173 ? 0.018 43.678 2.579 1.00 85.75 173 LEU A C 1
ATOM 1331 O O . LEU A 1 173 ? 1.086 43.110 2.360 1.00 85.75 173 LEU A O 1
ATOM 1335 N N . LEU A 1 174 ? -1.156 43.046 2.530 1.00 84.12 174 LEU A N 1
ATOM 1336 C CA . LEU A 1 174 ? -1.300 41.639 2.170 1.00 84.12 174 LEU A CA 1
ATOM 1337 C C . LEU A 1 174 ? -0.715 41.348 0.780 1.00 84.12 174 LEU A C 1
ATOM 1339 O O . LEU A 1 174 ? 0.034 40.387 0.614 1.00 84.12 174 LEU A O 1
ATOM 1343 N N . GLY A 1 175 ? -1.025 42.192 -0.208 1.00 82.44 175 GLY A N 1
ATOM 1344 C CA . GLY A 1 175 ? -0.488 42.068 -1.562 1.00 82.44 175 GLY A CA 1
ATOM 1345 C C . GLY A 1 175 ? 1.038 42.186 -1.618 1.00 82.44 175 GLY A C 1
ATOM 1346 O O . GLY A 1 175 ? 1.675 41.450 -2.367 1.00 82.44 175 GLY A O 1
ATOM 1347 N N . LEU A 1 176 ? 1.636 43.062 -0.801 1.00 85.19 176 LEU A N 1
ATOM 1348 C CA . LEU A 1 176 ? 3.094 43.204 -0.714 1.00 85.19 176 LEU A CA 1
ATOM 1349 C C . LEU A 1 176 ? 3.763 41.961 -0.113 1.00 85.19 176 LEU A C 1
ATOM 1351 O O . LEU A 1 176 ? 4.779 41.511 -0.638 1.00 85.19 176 LEU A O 1
ATOM 1355 N N . VAL A 1 177 ? 3.187 41.376 0.942 1.00 83.31 177 VAL A N 1
ATOM 1356 C CA . VAL A 1 177 ? 3.717 40.142 1.551 1.00 83.31 177 VAL A CA 1
ATOM 1357 C C . VAL A 1 177 ? 3.658 38.975 0.565 1.00 83.31 177 VAL A C 1
ATOM 1359 O O . VAL A 1 177 ? 4.653 38.276 0.389 1.00 83.31 177 VAL A O 1
ATOM 1362 N N . LEU A 1 178 ? 2.532 38.802 -0.133 1.00 79.12 178 LEU A N 1
ATOM 1363 C CA . LEU A 1 178 ? 2.376 37.746 -1.141 1.00 79.12 178 LEU A CA 1
ATOM 1364 C C . LEU A 1 178 ? 3.331 37.915 -2.327 1.00 79.12 178 LEU A C 1
ATOM 1366 O O . LEU A 1 178 ? 3.769 36.927 -2.907 1.00 79.12 178 LEU A O 1
ATOM 1370 N N . LEU A 1 179 ? 3.676 39.154 -2.687 1.00 81.75 179 LEU A N 1
ATOM 1371 C CA . LEU A 1 179 ? 4.659 39.416 -3.735 1.00 81.75 179 LEU A CA 1
ATOM 1372 C C . LEU A 1 179 ? 6.073 38.991 -3.317 1.00 81.75 179 LEU A C 1
ATOM 1374 O O . LEU A 1 179 ? 6.795 38.414 -4.129 1.00 81.75 179 LEU A O 1
ATOM 1378 N N . VAL A 1 180 ? 6.464 39.251 -2.065 1.00 83.75 180 VAL A N 1
ATOM 1379 C CA . VAL A 1 180 ? 7.758 38.801 -1.524 1.00 83.75 180 VAL A CA 1
ATOM 1380 C C . VAL A 1 180 ? 7.803 37.273 -1.427 1.00 83.75 180 VAL A C 1
ATOM 1382 O O . VAL A 1 180 ? 8.779 36.667 -1.865 1.00 83.75 180 VAL A O 1
ATOM 1385 N N . ASP A 1 181 ? 6.731 36.644 -0.943 1.00 79.31 181 ASP A N 1
ATOM 1386 C CA . ASP A 1 181 ? 6.594 35.181 -0.898 1.00 79.31 181 ASP A CA 1
ATOM 1387 C C . ASP A 1 181 ? 6.684 34.557 -2.301 1.00 79.31 181 ASP A C 1
ATOM 1389 O O . ASP A 1 181 ? 7.459 33.629 -2.533 1.00 79.31 181 ASP A O 1
ATOM 1393 N N . PHE A 1 182 ? 5.994 35.144 -3.287 1.00 78.56 182 PHE A N 1
ATOM 1394 C CA . PHE A 1 182 ? 6.097 34.733 -4.687 1.00 78.56 182 PHE A CA 1
ATOM 1395 C C . PHE A 1 182 ? 7.526 34.862 -5.229 1.00 78.56 182 PHE A C 1
ATOM 1397 O O . PHE A 1 182 ? 7.957 34.018 -6.011 1.00 78.56 182 PHE A O 1
ATOM 1404 N N . ALA A 1 183 ? 8.287 35.876 -4.805 1.00 81.75 183 ALA A N 1
ATOM 1405 C CA . ALA A 1 183 ? 9.685 36.021 -5.197 1.00 81.75 183 ALA A CA 1
ATOM 1406 C C . ALA A 1 183 ? 10.574 34.896 -4.691 1.00 81.75 183 ALA A C 1
ATOM 1408 O O . ALA A 1 183 ? 11.343 34.338 -5.478 1.00 81.75 183 ALA A O 1
ATOM 1409 N N . HIS A 1 184 ? 10.423 34.512 -3.427 1.00 81.19 184 HIS A N 1
ATOM 1410 C CA . HIS A 1 184 ? 11.109 33.345 -2.885 1.00 81.19 184 HIS A CA 1
ATOM 1411 C C . HIS A 1 184 ? 10.661 32.057 -3.588 1.00 81.19 184 HIS A C 1
ATOM 1413 O O . HIS A 1 184 ? 11.506 31.338 -4.123 1.00 81.19 184 HIS A O 1
ATOM 1419 N N . SER A 1 185 ? 9.350 31.842 -3.715 1.00 75.62 185 SER A N 1
ATOM 1420 C CA . SER A 1 185 ? 8.773 30.651 -4.345 1.00 75.62 185 SER A CA 1
ATOM 1421 C C . SER A 1 185 ? 9.168 30.486 -5.820 1.00 75.62 185 SER A C 1
ATOM 1423 O O . SER A 1 185 ? 9.459 29.371 -6.248 1.00 75.62 185 SER A O 1
ATOM 1425 N N . TRP A 1 186 ? 9.236 31.563 -6.611 1.00 79.12 186 TRP A N 1
ATOM 1426 C CA . TRP A 1 186 ? 9.653 31.510 -8.021 1.00 79.12 186 TRP A CA 1
ATOM 1427 C C . TRP A 1 186 ? 11.114 31.078 -8.180 1.00 79.12 186 TRP A C 1
ATOM 1429 O O . TRP A 1 186 ? 11.423 30.226 -9.017 1.00 79.12 186 TRP A O 1
ATOM 1439 N N . SER A 1 187 ? 12.009 31.652 -7.369 1.00 81.94 187 SER A N 1
ATOM 1440 C CA . SER A 1 187 ? 13.430 31.289 -7.367 1.00 81.94 187 SER A CA 1
ATOM 1441 C C . SER A 1 187 ? 13.620 29.833 -6.940 1.00 81.94 187 SER A C 1
ATOM 1443 O O . SER A 1 187 ? 14.295 29.072 -7.629 1.00 81.94 187 SER A O 1
ATOM 1445 N N . GLU A 1 188 ? 12.949 29.417 -5.861 1.00 79.94 188 GLU A N 1
ATOM 1446 C CA . GLU A 1 188 ? 12.982 28.040 -5.361 1.00 79.94 188 GLU A CA 1
ATOM 1447 C C . GLU A 1 188 ? 12.421 27.045 -6.373 1.00 79.94 188 GLU A C 1
ATOM 1449 O O . GLU A 1 188 ? 13.055 26.031 -6.625 1.00 79.94 188 GLU A O 1
ATOM 1454 N N . THR A 1 189 ? 11.297 27.356 -7.022 1.00 75.75 189 THR A N 1
ATOM 1455 C CA . THR A 1 189 ? 10.693 26.478 -8.036 1.00 75.75 189 THR A CA 1
ATOM 1456 C C . THR A 1 189 ? 11.634 26.276 -9.221 1.00 75.75 189 THR A C 1
ATOM 1458 O O . THR A 1 189 ? 11.808 25.155 -9.693 1.00 75.75 189 THR A O 1
ATOM 1461 N N . CYS A 1 190 ? 12.268 27.346 -9.709 1.00 78.25 190 CYS A N 1
ATOM 1462 C CA . CYS A 1 190 ? 13.230 27.247 -10.803 1.00 78.25 190 CYS A CA 1
ATOM 1463 C C . CYS A 1 190 ? 14.498 26.475 -10.397 1.00 78.25 190 CYS A C 1
ATOM 1465 O O . CYS A 1 190 ? 14.991 25.678 -11.193 1.00 78.25 190 CYS A O 1
ATOM 1467 N N . LEU A 1 191 ? 15.015 26.696 -9.181 1.00 76.19 191 LEU A N 1
ATOM 1468 C CA . LEU A 1 191 ? 16.183 25.987 -8.647 1.00 76.19 191 LEU A CA 1
ATOM 1469 C C . LEU A 1 191 ? 15.883 24.507 -8.407 1.00 76.19 191 LEU A C 1
ATOM 1471 O O . LEU A 1 191 ? 16.616 23.665 -8.906 1.00 76.19 191 LEU A O 1
ATOM 1475 N N . ASP A 1 192 ? 14.782 24.185 -7.732 1.00 72.69 192 ASP A N 1
ATOM 1476 C CA . ASP A 1 192 ? 14.375 22.808 -7.453 1.00 72.69 192 ASP A CA 1
ATOM 1477 C C . ASP A 1 192 ? 14.097 22.055 -8.765 1.00 72.69 192 ASP A C 1
ATOM 1479 O O . ASP A 1 192 ? 14.506 20.906 -8.917 1.00 72.69 192 ASP A O 1
ATOM 1483 N N . ASN A 1 193 ? 13.457 22.686 -9.756 1.00 75.31 193 ASN A N 1
ATOM 1484 C CA . ASN A 1 193 ? 13.250 22.058 -11.065 1.00 75.31 193 ASN A CA 1
ATOM 1485 C C . ASN A 1 193 ? 14.558 21.885 -11.847 1.00 75.31 193 ASN A C 1
ATOM 1487 O O . ASN A 1 193 ? 14.686 20.917 -12.595 1.00 75.31 193 ASN A O 1
ATOM 1491 N N . TRP A 1 194 ? 15.531 22.786 -11.690 1.00 75.38 194 TRP A N 1
ATOM 1492 C CA . TRP A 1 194 ? 16.854 22.634 -12.295 1.00 75.38 194 TRP A CA 1
ATOM 1493 C C . TRP A 1 194 ? 17.666 21.518 -11.620 1.00 75.38 194 TRP A C 1
ATOM 1495 O O . TRP A 1 194 ? 18.171 20.646 -12.323 1.00 75.38 194 TRP A O 1
ATOM 1505 N N . GLU A 1 195 ? 17.717 21.483 -10.285 1.00 70.12 195 GLU A N 1
ATOM 1506 C CA . GLU A 1 195 ? 18.398 20.444 -9.495 1.00 70.12 195 GLU A CA 1
ATOM 1507 C C . GLU A 1 195 ? 17.795 19.048 -9.734 1.00 70.12 195 GLU A C 1
ATOM 1509 O O . GLU A 1 195 ? 18.523 18.058 -9.780 1.00 70.12 195 GLU A O 1
ATOM 1514 N N . ASN A 1 196 ? 16.477 18.964 -9.954 1.00 60.97 196 ASN A N 1
ATOM 1515 C CA . ASN A 1 196 ? 15.761 17.702 -10.172 1.00 60.97 196 ASN A CA 1
ATOM 1516 C C . ASN A 1 196 ? 15.624 17.294 -11.654 1.00 60.97 196 ASN A C 1
ATOM 1518 O O . ASN A 1 196 ? 15.051 16.241 -11.956 1.00 60.97 196 ASN A O 1
ATOM 1522 N N . SER A 1 197 ? 16.143 18.087 -12.600 1.00 64.56 197 SER A N 1
ATOM 1523 C CA . SER A 1 197 ? 16.120 17.753 -14.032 1.00 64.56 197 SER A CA 1
ATOM 1524 C C . SER A 1 197 ? 17.166 16.678 -14.364 1.00 64.56 197 SER A C 1
ATOM 1526 O O . SER A 1 197 ? 18.301 16.967 -14.732 1.00 64.56 197 SER A O 1
ATOM 1528 N N . SER A 1 198 ? 16.763 15.409 -14.295 1.00 48.84 198 SER A N 1
ATOM 1529 C CA . SER A 1 198 ? 17.597 14.213 -14.534 1.00 48.84 198 SER A CA 1
ATOM 1530 C C . SER A 1 198 ? 18.018 13.981 -16.002 1.00 48.84 198 SER A C 1
ATOM 1532 O O . SER A 1 198 ? 18.705 13.009 -16.301 1.00 48.84 198 SER A O 1
ATOM 1534 N N . THR A 1 199 ? 17.653 14.877 -16.925 1.00 47.94 199 THR A N 1
ATOM 1535 C CA . THR A 1 199 ? 17.932 14.784 -18.376 1.00 47.94 199 THR A CA 1
ATOM 1536 C C . THR A 1 199 ? 19.048 15.709 -18.884 1.00 47.94 199 THR A C 1
ATOM 1538 O O . THR A 1 199 ? 19.259 15.795 -20.089 1.00 47.94 199 THR A O 1
ATOM 1541 N N . GLY A 1 200 ? 19.780 16.420 -18.015 1.00 52.66 200 GLY A N 1
ATOM 1542 C CA . GLY A 1 200 ? 20.828 17.364 -18.454 1.00 52.66 200 GLY A CA 1
ATOM 1543 C C . GLY A 1 200 ? 20.286 18.596 -19.201 1.00 52.66 200 GLY A C 1
ATOM 1544 O O . GLY A 1 200 ? 21.031 19.298 -19.883 1.00 52.66 200 GLY A O 1
ATOM 1545 N N . SER A 1 201 ? 18.978 18.859 -19.093 1.00 62.03 201 SER A N 1
ATOM 1546 C CA . SER A 1 201 ? 18.326 20.012 -19.712 1.00 62.03 201 SER A CA 1
ATOM 1547 C C . SER A 1 201 ? 18.567 21.274 -18.886 1.00 62.03 201 SER A C 1
ATOM 1549 O O . SER A 1 201 ? 18.050 21.425 -17.782 1.00 62.03 201 SER A O 1
ATOM 1551 N N . ASN A 1 202 ? 19.298 22.231 -19.458 1.00 77.19 202 ASN A N 1
ATOM 1552 C CA . ASN A 1 202 ? 19.556 23.536 -18.838 1.00 77.19 202 ASN A CA 1
ATOM 1553 C C . ASN A 1 202 ? 18.359 24.501 -18.949 1.00 77.19 202 ASN A C 1
ATOM 1555 O O . ASN A 1 202 ? 18.511 25.697 -18.724 1.00 77.19 202 ASN A O 1
ATOM 1559 N N . PHE A 1 203 ? 17.168 24.028 -19.330 1.00 82.69 203 PHE A N 1
ATOM 1560 C CA . PHE A 1 203 ? 16.011 24.886 -19.601 1.00 82.69 203 PHE A CA 1
ATOM 1561 C C . PHE A 1 203 ? 15.603 25.737 -18.391 1.00 82.69 203 PHE A C 1
ATOM 1563 O O . PHE A 1 203 ? 15.492 26.954 -18.511 1.00 82.69 203 PHE A O 1
ATOM 1570 N N . TRP A 1 204 ? 15.457 25.128 -17.210 1.00 81.06 204 TRP A N 1
ATOM 1571 C CA . TRP A 1 204 ? 15.095 25.850 -15.982 1.00 81.06 204 TRP A CA 1
ATOM 1572 C C . TRP A 1 204 ? 16.206 26.780 -15.488 1.00 81.06 204 TRP A C 1
ATOM 1574 O O . TRP A 1 204 ? 15.922 27.867 -14.989 1.00 81.06 204 TRP A O 1
ATOM 1584 N N . GLN A 1 205 ? 17.467 26.415 -15.726 1.00 84.19 205 GLN A N 1
ATOM 1585 C CA . GLN A 1 205 ? 18.609 27.294 -15.488 1.00 84.19 205 GLN A CA 1
ATOM 1586 C C . GLN A 1 205 ? 18.562 28.531 -16.395 1.00 84.19 205 GLN A C 1
ATOM 1588 O O . GLN A 1 205 ? 18.723 29.653 -15.918 1.00 84.19 205 GLN A O 1
ATOM 1593 N N . TRP A 1 206 ? 18.289 28.351 -17.692 1.00 86.56 206 TRP A N 1
ATOM 1594 C CA . TRP A 1 206 ? 18.128 29.450 -18.647 1.00 86.56 206 TRP A CA 1
ATOM 1595 C C . TRP A 1 206 ? 16.893 30.300 -18.352 1.00 86.56 206 TRP A C 1
ATOM 1597 O O . TRP A 1 206 ? 16.955 31.515 -18.519 1.00 86.56 206 TRP A O 1
ATOM 1607 N N . ILE A 1 207 ? 15.802 29.709 -17.855 1.00 87.06 207 ILE A N 1
ATOM 1608 C CA . ILE A 1 207 ? 14.643 30.461 -17.360 1.00 87.06 207 ILE A CA 1
ATOM 1609 C C . ILE A 1 207 ? 15.029 31.305 -16.149 1.00 87.06 207 ILE A C 1
ATOM 1611 O O . ILE A 1 207 ? 14.689 32.486 -16.108 1.00 87.06 207 ILE A O 1
ATOM 1615 N N . LEU A 1 208 ? 15.746 30.748 -15.172 1.00 86.94 208 LEU A N 1
ATOM 1616 C CA . LEU A 1 208 ? 16.142 31.481 -13.971 1.00 86.94 208 LEU A CA 1
ATOM 1617 C C . LEU A 1 208 ? 17.102 32.628 -14.308 1.00 86.94 208 LEU A C 1
ATOM 1619 O O . LEU A 1 208 ? 16.863 33.769 -13.911 1.00 86.94 208 LEU A O 1
ATOM 1623 N N . ILE A 1 209 ? 18.148 32.352 -15.093 1.00 89.19 209 ILE A N 1
ATOM 1624 C CA . ILE A 1 209 ? 19.131 33.355 -15.523 1.00 89.19 209 ILE A CA 1
ATOM 1625 C C . ILE A 1 209 ? 18.460 34.400 -16.419 1.00 89.19 209 ILE A C 1
ATOM 1627 O O . ILE A 1 209 ? 18.613 35.599 -16.194 1.00 89.19 209 ILE A O 1
ATOM 1631 N N . GLY A 1 210 ? 17.679 33.956 -17.405 1.00 88.75 210 GLY A N 1
ATOM 1632 C CA . GLY A 1 210 ? 16.992 34.824 -18.355 1.00 88.75 210 GLY A CA 1
ATOM 1633 C C . GLY A 1 210 ? 15.947 35.721 -17.695 1.00 88.75 210 GLY A C 1
ATOM 1634 O O . GLY A 1 210 ? 15.923 36.919 -17.965 1.00 88.75 210 GLY A O 1
ATOM 1635 N N . SER A 1 211 ? 15.123 35.185 -16.787 1.00 86.62 211 SER A N 1
ATOM 1636 C CA . SER A 1 211 ? 14.136 35.984 -16.045 1.00 86.62 211 SER A CA 1
ATOM 1637 C C . SER A 1 211 ? 14.803 36.978 -15.094 1.00 86.62 211 SER A C 1
ATOM 1639 O O . SER A 1 211 ? 14.405 38.141 -15.069 1.00 86.62 211 SER A O 1
ATOM 1641 N N . THR A 1 212 ? 15.869 36.574 -14.395 1.00 92.62 212 THR A N 1
ATOM 1642 C CA . THR A 1 212 ? 16.636 37.467 -13.509 1.00 92.62 212 THR A CA 1
ATOM 1643 C C . THR A 1 212 ? 17.277 38.610 -14.297 1.00 92.62 212 THR A C 1
ATOM 1645 O O . THR A 1 212 ? 17.129 39.778 -13.935 1.00 92.62 212 THR A O 1
ATOM 1648 N N . ALA A 1 213 ? 17.943 38.299 -15.415 1.00 91.94 213 ALA A N 1
ATOM 1649 C CA . ALA A 1 213 ? 18.554 39.305 -16.279 1.00 91.94 213 ALA A CA 1
ATOM 1650 C C . ALA A 1 213 ? 17.502 40.265 -16.854 1.00 91.94 213 ALA A C 1
ATOM 1652 O O . ALA A 1 213 ? 17.691 41.480 -16.813 1.00 91.94 213 ALA A O 1
ATOM 1653 N N . ALA A 1 214 ? 16.368 39.739 -17.327 1.00 89.62 214 ALA A N 1
ATOM 1654 C CA . ALA A 1 214 ? 15.276 40.548 -17.858 1.00 89.62 214 ALA A CA 1
ATOM 1655 C C . ALA A 1 214 ? 14.708 41.524 -16.815 1.00 89.62 214 ALA A C 1
ATOM 1657 O O . ALA A 1 214 ? 14.450 42.682 -17.143 1.00 89.62 214 ALA A O 1
ATOM 1658 N N . MET A 1 215 ? 14.551 41.093 -15.558 1.00 92.56 215 MET A N 1
ATOM 1659 C CA . MET A 1 215 ? 14.056 41.948 -14.474 1.00 92.56 215 MET A CA 1
ATOM 1660 C C . MET A 1 215 ? 15.017 43.102 -14.163 1.00 92.56 215 MET A C 1
ATOM 1662 O O . MET A 1 215 ? 14.576 44.244 -14.051 1.00 92.56 215 MET A O 1
ATOM 1666 N N . TYR A 1 216 ? 16.326 42.847 -14.095 1.00 93.50 216 TYR A N 1
ATOM 1667 C CA . TYR A 1 216 ? 17.308 43.912 -13.864 1.00 93.50 216 TYR A CA 1
ATOM 1668 C C . TYR A 1 216 ? 17.464 44.855 -15.057 1.00 93.50 216 TYR A C 1
ATOM 1670 O O . TYR A 1 216 ? 17.544 46.068 -14.858 1.00 93.50 216 TYR A O 1
ATOM 1678 N N . ILE A 1 217 ? 17.453 44.331 -16.288 1.00 91.50 217 ILE A N 1
ATOM 1679 C CA . ILE A 1 217 ? 17.445 45.158 -17.503 1.00 91.50 217 ILE A CA 1
ATOM 1680 C C . ILE A 1 217 ? 16.226 46.079 -17.481 1.00 91.50 217 ILE A C 1
ATOM 1682 O O . ILE A 1 217 ? 16.373 47.284 -17.667 1.00 91.50 217 ILE A O 1
ATOM 1686 N N . PHE A 1 218 ? 15.042 45.541 -17.174 1.00 89.75 218 PHE A N 1
ATOM 1687 C CA . PHE A 1 218 ? 13.825 46.334 -17.049 1.00 89.75 218 PHE A CA 1
ATOM 1688 C C . PHE A 1 218 ? 13.964 47.448 -16.002 1.00 89.75 218 PHE A C 1
ATOM 1690 O O . PHE A 1 218 ? 13.678 48.605 -16.313 1.00 89.75 218 PHE A O 1
ATOM 1697 N N . THR A 1 219 ? 14.436 47.125 -14.794 1.00 91.12 219 THR A N 1
ATOM 1698 C CA . THR A 1 219 ? 14.666 48.100 -13.717 1.00 91.12 219 THR A CA 1
ATOM 1699 C C . THR A 1 219 ? 15.599 49.219 -14.186 1.00 91.12 219 THR A C 1
ATOM 1701 O O . THR A 1 219 ? 15.235 50.389 -14.106 1.00 91.12 219 THR A O 1
ATOM 1704 N N . ILE A 1 220 ? 16.759 48.882 -14.759 1.00 91.81 220 ILE A N 1
ATOM 1705 C CA . ILE A 1 220 ? 17.754 49.860 -15.226 1.00 91.81 220 ILE A CA 1
ATOM 1706 C C . ILE A 1 220 ? 17.188 50.731 -16.355 1.00 91.81 220 ILE A C 1
ATOM 1708 O O . ILE A 1 220 ? 17.300 51.958 -16.306 1.00 91.81 220 ILE A O 1
ATOM 1712 N N . THR A 1 221 ? 16.550 50.121 -17.360 1.00 89.38 221 THR A N 1
ATOM 1713 C CA . THR A 1 221 ? 15.955 50.846 -18.490 1.00 89.38 221 THR A CA 1
ATOM 1714 C C . THR A 1 221 ? 14.851 51.790 -18.022 1.00 89.38 221 THR A C 1
ATOM 1716 O O . THR A 1 221 ? 14.851 52.959 -18.407 1.00 89.38 221 THR A O 1
ATOM 1719 N N . MET A 1 222 ? 13.935 51.335 -17.161 1.00 87.44 222 MET A N 1
ATOM 1720 C CA . MET A 1 222 ? 12.856 52.184 -16.651 1.00 87.44 222 MET A CA 1
ATOM 1721 C C . MET A 1 222 ? 13.369 53.306 -15.757 1.00 87.44 222 MET A C 1
ATOM 1723 O O . MET A 1 222 ? 12.888 54.429 -15.876 1.00 87.44 222 MET A O 1
ATOM 1727 N N . THR A 1 223 ? 14.364 53.056 -14.905 1.00 90.38 223 THR A N 1
ATOM 1728 C CA . THR A 1 223 ? 14.999 54.120 -14.119 1.00 90.38 223 THR A CA 1
ATOM 1729 C C . THR A 1 223 ? 15.657 55.165 -15.027 1.00 90.38 223 THR A C 1
ATOM 1731 O O . THR A 1 223 ? 15.485 56.360 -14.793 1.00 90.38 223 THR A O 1
ATOM 1734 N N . GLY A 1 224 ? 16.337 54.748 -16.101 1.00 87.88 224 GLY A N 1
ATOM 1735 C CA . GLY A 1 224 ? 16.906 55.663 -17.097 1.00 87.88 224 GLY A CA 1
ATOM 1736 C C . GLY A 1 224 ? 15.846 56.513 -17.806 1.00 87.88 224 GLY A C 1
ATOM 1737 O O . GLY A 1 224 ? 15.987 57.734 -17.893 1.00 87.88 224 GLY A O 1
ATOM 1738 N N . LEU A 1 225 ? 14.745 55.893 -18.244 1.00 86.56 225 LEU A N 1
ATOM 1739 C CA . LEU A 1 225 ? 13.609 56.603 -18.844 1.00 86.56 225 LEU A CA 1
ATOM 1740 C C . LEU A 1 225 ? 12.957 57.576 -17.854 1.00 86.56 225 LEU A C 1
ATOM 1742 O O . LEU A 1 225 ? 12.622 58.697 -18.226 1.00 86.56 225 LEU A O 1
ATOM 1746 N N . LEU A 1 226 ? 12.821 57.188 -16.586 1.00 86.12 226 LEU A N 1
ATOM 1747 C CA . LEU A 1 226 ? 12.291 58.054 -15.538 1.00 86.12 226 LEU A CA 1
ATOM 1748 C C . LEU A 1 226 ? 13.133 59.322 -15.351 1.00 86.12 226 LEU A C 1
ATOM 1750 O O . LEU A 1 226 ? 12.570 60.414 -15.277 1.00 86.12 226 LEU A O 1
ATOM 1754 N N . TYR A 1 227 ? 14.465 59.204 -15.343 1.00 87.06 227 TYR A N 1
ATOM 1755 C CA . TYR A 1 227 ? 15.341 60.378 -15.314 1.00 87.06 227 TYR A CA 1
ATOM 1756 C C . TYR A 1 227 ? 15.215 61.230 -16.584 1.00 87.06 227 TYR A C 1
ATOM 1758 O O . TYR A 1 227 ? 15.165 62.454 -16.487 1.00 87.06 227 TYR A O 1
ATOM 1766 N N . GLY A 1 228 ? 15.121 60.599 -17.759 1.00 82.88 228 GLY A N 1
ATOM 1767 C CA . GLY A 1 228 ? 15.012 61.306 -19.037 1.00 82.88 228 GLY A CA 1
ATOM 1768 C C . GLY A 1 228 ? 13.706 62.089 -19.214 1.00 82.88 228 GLY A C 1
ATOM 1769 O O . GLY A 1 228 ? 13.732 63.202 -19.730 1.00 82.88 228 GLY A O 1
ATOM 1770 N N . PHE A 1 229 ? 12.573 61.534 -18.773 1.00 79.56 229 PHE A N 1
ATOM 1771 C CA . PHE A 1 229 ? 11.247 62.124 -18.998 1.00 79.56 229 PHE A CA 1
ATOM 1772 C C . PHE A 1 229 ? 10.704 62.939 -17.817 1.00 79.56 229 PHE A C 1
ATOM 1774 O O . PHE A 1 229 ? 9.929 63.865 -18.045 1.00 79.56 229 PHE A O 1
ATOM 1781 N N . PHE A 1 230 ? 11.078 62.613 -16.573 1.00 79.88 230 PHE A N 1
ATOM 1782 C CA . PHE A 1 230 ? 10.420 63.161 -15.376 1.00 79.88 230 PHE A CA 1
ATOM 1783 C C . PHE A 1 230 ? 11.361 63.858 -14.379 1.00 79.88 230 PHE A C 1
ATOM 1785 O O . PHE A 1 230 ? 10.882 64.422 -13.394 1.00 79.88 230 PHE A O 1
ATOM 1792 N N . ALA A 1 231 ? 12.681 63.857 -14.615 1.00 80.62 231 ALA A N 1
ATOM 1793 C CA . ALA A 1 231 ? 13.681 64.488 -13.740 1.00 80.62 231 ALA A CA 1
ATOM 1794 C C . ALA A 1 231 ? 14.339 65.744 -14.353 1.00 80.62 231 ALA A C 1
ATOM 1796 O O . ALA A 1 231 ? 15.528 65.995 -14.146 1.00 80.62 231 ALA A O 1
ATOM 1797 N N . GLY A 1 232 ? 13.567 66.541 -15.102 1.00 76.50 232 GLY A N 1
ATOM 1798 C CA . GLY A 1 232 ? 14.007 67.829 -15.653 1.00 76.50 232 GLY A CA 1
ATOM 1799 C C . GLY A 1 232 ? 14.345 68.885 -14.584 1.00 76.50 232 GLY A C 1
ATOM 1800 O O . GLY A 1 232 ? 14.076 68.714 -13.390 1.00 76.50 232 GLY A O 1
ATOM 1801 N N . SER A 1 233 ? 14.941 70.008 -15.003 1.00 70.62 233 SER A N 1
ATOM 1802 C CA . SER A 1 233 ? 15.301 71.118 -14.106 1.00 70.62 233 SER A CA 1
ATOM 1803 C C . SER A 1 233 ? 14.056 71.706 -13.426 1.00 70.62 233 SER A C 1
ATOM 1805 O O . SER A 1 233 ? 13.205 72.279 -14.100 1.00 70.62 233 SER A O 1
ATOM 1807 N N . GLY A 1 234 ? 13.956 71.565 -12.100 1.00 72.19 234 GLY A N 1
ATOM 1808 C CA . GLY A 1 234 ? 12.817 72.033 -11.292 1.00 72.19 234 GLY A CA 1
ATOM 1809 C C . GLY A 1 234 ? 11.947 70.921 -10.688 1.00 72.19 234 GLY A C 1
ATOM 1810 O O . GLY A 1 234 ? 11.214 71.187 -9.743 1.00 72.19 234 GLY A O 1
ATOM 1811 N N . CYS A 1 235 ? 12.079 69.668 -11.140 1.00 79.88 235 CYS A N 1
ATOM 1812 C CA . CYS A 1 235 ? 11.281 68.530 -10.657 1.00 79.88 235 CYS A CA 1
ATOM 1813 C C . CYS A 1 235 ? 11.984 67.788 -9.499 1.00 79.88 235 CYS A C 1
ATOM 1815 O O . CYS A 1 235 ? 12.366 66.618 -9.615 1.00 79.88 235 CYS A O 1
ATOM 1817 N N . THR A 1 236 ? 12.219 68.486 -8.382 1.00 82.75 236 THR A N 1
ATOM 1818 C CA . THR A 1 236 ? 13.007 67.980 -7.236 1.00 82.75 236 THR A CA 1
ATOM 1819 C C . THR A 1 236 ? 12.381 66.753 -6.569 1.00 82.75 236 THR A C 1
ATOM 1821 O O . THR A 1 236 ? 13.109 65.827 -6.206 1.00 82.75 236 THR A O 1
ATOM 1824 N N . LEU A 1 237 ? 11.050 66.704 -6.469 1.00 83.38 237 LEU A N 1
ATOM 1825 C CA . LEU A 1 237 ? 10.316 65.597 -5.851 1.00 83.38 237 LEU A CA 1
ATOM 1826 C C . LEU A 1 237 ? 10.421 64.299 -6.672 1.00 83.38 237 LEU A C 1
ATOM 1828 O O . LEU A 1 237 ? 10.804 63.259 -6.137 1.00 83.38 237 LEU A O 1
ATOM 1832 N N . ASN A 1 238 ? 10.198 64.371 -7.991 1.00 85.62 238 ASN A N 1
ATOM 1833 C CA . ASN A 1 238 ? 10.373 63.226 -8.895 1.00 85.62 238 ASN A CA 1
ATOM 1834 C C . ASN A 1 238 ? 11.819 62.712 -8.853 1.00 85.62 238 ASN A C 1
ATOM 1836 O O . ASN A 1 238 ? 12.054 61.509 -8.741 1.00 85.62 238 ASN A O 1
ATOM 1840 N N . ARG A 1 239 ? 12.801 63.626 -8.869 1.00 87.88 239 ARG A N 1
ATOM 1841 C CA . ARG A 1 239 ? 14.222 63.271 -8.760 1.00 87.88 239 ARG A CA 1
ATOM 1842 C C . ARG A 1 239 ? 14.527 62.540 -7.454 1.00 87.88 239 ARG A C 1
ATOM 1844 O O . ARG A 1 239 ? 15.285 61.570 -7.487 1.00 87.88 239 ARG A O 1
ATOM 1851 N N . PHE A 1 240 ? 13.946 62.963 -6.332 1.00 90.62 240 PHE A N 1
ATOM 1852 C CA . PHE A 1 240 ? 14.100 62.272 -5.055 1.00 90.62 240 PHE A CA 1
ATOM 1853 C C . PHE A 1 240 ? 13.539 60.847 -5.118 1.00 90.62 240 PHE A C 1
ATOM 1855 O O . PHE A 1 240 ? 14.280 59.908 -4.836 1.00 90.62 240 PHE A O 1
ATOM 1862 N N . PHE A 1 241 ? 12.292 60.657 -5.564 1.00 90.12 241 PHE A N 1
ATOM 1863 C CA . PHE A 1 241 ? 11.674 59.325 -5.629 1.00 90.12 241 PHE A CA 1
ATOM 1864 C C . PHE A 1 241 ? 12.450 58.344 -6.509 1.00 90.12 241 PHE A C 1
ATOM 1866 O O . PHE A 1 241 ? 12.677 57.202 -6.107 1.00 90.12 241 PHE A O 1
ATOM 1873 N N . ILE A 1 242 ? 12.910 58.796 -7.680 1.00 90.38 242 ILE A N 1
ATOM 1874 C CA . ILE A 1 242 ? 13.691 57.962 -8.601 1.00 90.38 242 ILE A CA 1
ATOM 1875 C C . ILE A 1 242 ? 15.050 57.606 -7.976 1.00 90.38 242 ILE A C 1
ATOM 1877 O O . ILE A 1 242 ? 15.435 56.436 -7.964 1.00 90.38 242 ILE A O 1
ATOM 1881 N N . SER A 1 243 ? 15.750 58.592 -7.401 1.00 92.00 243 SER A N 1
ATOM 1882 C CA . SER A 1 243 ? 17.085 58.388 -6.813 1.00 92.00 243 SER A CA 1
ATOM 1883 C C . SER A 1 243 ? 17.037 57.502 -5.569 1.00 92.00 243 SER A C 1
ATOM 1885 O O . SER A 1 243 ? 17.886 56.633 -5.391 1.00 92.00 243 SER A O 1
ATOM 1887 N N . PHE A 1 244 ? 16.029 57.691 -4.718 1.00 93.31 244 PHE A N 1
ATOM 1888 C CA . PHE A 1 244 ? 15.859 56.917 -3.496 1.00 93.31 244 PHE A CA 1
ATOM 1889 C C . PHE A 1 244 ? 15.479 55.460 -3.796 1.00 93.31 244 PHE A C 1
ATOM 1891 O O . PHE A 1 244 ? 16.053 54.546 -3.208 1.00 93.31 244 PHE A O 1
ATOM 1898 N N . ASN A 1 245 ? 14.595 55.215 -4.772 1.00 92.38 245 ASN A N 1
ATOM 1899 C CA . ASN A 1 245 ? 14.268 53.854 -5.209 1.00 92.38 245 ASN A CA 1
ATOM 1900 C C . ASN A 1 245 ? 15.476 53.131 -5.831 1.00 92.38 245 ASN A C 1
ATOM 1902 O O . ASN A 1 245 ? 15.676 51.942 -5.579 1.00 92.38 245 ASN A O 1
ATOM 1906 N N . LEU A 1 246 ? 16.307 53.841 -6.603 1.00 92.75 246 LEU A N 1
ATOM 1907 C CA . LEU A 1 246 ? 17.554 53.290 -7.135 1.00 92.75 246 LEU A CA 1
ATOM 1908 C C . LEU A 1 246 ? 18.525 52.915 -6.005 1.00 92.75 246 LEU A C 1
ATOM 1910 O O . LEU A 1 246 ? 19.061 51.809 -6.006 1.00 92.75 246 LEU A O 1
ATOM 1914 N N . ALA A 1 247 ? 18.705 53.795 -5.015 1.00 93.81 247 ALA A N 1
ATOM 1915 C CA . ALA A 1 247 ? 19.556 53.524 -3.858 1.00 93.81 247 ALA A CA 1
ATOM 1916 C C . ALA A 1 247 ? 19.084 52.287 -3.073 1.00 93.81 247 ALA A C 1
ATOM 1918 O O . ALA A 1 247 ? 19.886 51.396 -2.799 1.00 93.81 247 ALA A O 1
ATOM 1919 N N . LEU A 1 248 ? 17.782 52.180 -2.782 1.00 91.88 248 LEU A N 1
ATOM 1920 C CA . LEU A 1 248 ? 17.209 51.002 -2.120 1.00 91.88 248 LEU A CA 1
ATOM 1921 C C . LEU A 1 248 ? 17.386 49.725 -2.950 1.00 91.88 248 LEU A C 1
ATOM 1923 O O . LEU A 1 248 ? 17.738 48.685 -2.400 1.00 91.88 248 LEU A O 1
ATOM 1927 N N . SER A 1 249 ? 17.213 49.806 -4.271 1.00 92.56 249 SER A N 1
ATOM 1928 C CA . SER A 1 249 ? 17.395 48.656 -5.166 1.00 92.56 249 SER A CA 1
ATOM 1929 C C . SER A 1 249 ? 18.837 48.136 -5.160 1.00 92.56 249 SER A C 1
ATOM 1931 O O . SER A 1 249 ? 19.060 46.923 -5.177 1.00 92.56 249 SER A O 1
ATOM 1933 N N . ILE A 1 250 ? 19.818 49.042 -5.081 1.00 93.12 250 ILE A N 1
ATOM 1934 C CA . ILE A 1 250 ? 21.237 48.695 -4.941 1.00 93.12 250 ILE A CA 1
ATOM 1935 C C . ILE A 1 250 ? 21.496 48.047 -3.577 1.00 93.12 250 ILE A C 1
ATOM 1937 O O . ILE A 1 250 ? 22.097 46.976 -3.524 1.00 93.12 250 ILE A O 1
ATOM 1941 N N . VAL A 1 251 ? 21.008 48.649 -2.485 1.00 93.31 251 VAL A N 1
ATOM 1942 C CA . VAL A 1 251 ? 21.178 48.120 -1.118 1.00 93.31 251 VAL A CA 1
ATOM 1943 C C . VAL A 1 251 ? 20.630 46.701 -1.006 1.00 93.31 251 VAL A C 1
ATOM 1945 O O . VAL A 1 251 ? 21.328 45.808 -0.534 1.00 93.31 251 VAL A O 1
ATOM 1948 N N . VAL A 1 252 ? 19.413 46.473 -1.494 1.00 91.19 252 VAL A N 1
ATOM 1949 C CA . VAL A 1 252 ? 18.755 45.164 -1.471 1.00 91.19 252 VAL A CA 1
ATOM 1950 C C . VAL A 1 252 ? 19.521 44.124 -2.295 1.00 91.19 252 VAL A C 1
ATOM 1952 O O . VAL A 1 252 ? 19.699 42.987 -1.855 1.00 91.19 252 VAL A O 1
ATOM 1955 N N . THR A 1 253 ? 20.024 44.516 -3.467 1.00 92.00 253 THR A N 1
ATOM 1956 C CA . THR A 1 253 ? 20.816 43.629 -4.329 1.00 92.00 253 THR A CA 1
ATOM 1957 C C . THR A 1 253 ? 22.151 43.254 -3.677 1.00 92.00 253 THR A C 1
ATOM 1959 O O . THR A 1 253 ? 22.536 42.091 -3.715 1.00 92.00 253 THR A O 1
ATOM 1962 N N . ILE A 1 254 ? 22.834 44.195 -3.015 1.00 91.75 254 ILE A N 1
ATOM 1963 C CA . ILE A 1 254 ? 24.074 43.915 -2.267 1.00 91.75 254 ILE A CA 1
ATOM 1964 C C . ILE A 1 254 ? 23.787 43.016 -1.059 1.00 91.75 254 ILE A C 1
ATOM 1966 O O . ILE A 1 254 ? 24.523 42.067 -0.796 1.00 91.75 254 ILE A O 1
ATOM 1970 N N . MET A 1 255 ? 22.705 43.292 -0.332 1.00 89.06 255 MET A N 1
ATOM 1971 C CA . MET A 1 255 ? 22.333 42.555 0.873 1.00 89.06 255 MET A CA 1
ATOM 1972 C C . MET A 1 255 ? 22.026 41.083 0.577 1.00 89.06 255 MET A C 1
ATOM 1974 O O . MET A 1 255 ? 22.467 40.218 1.328 1.00 89.06 255 MET A O 1
ATOM 1978 N N . CYS A 1 256 ? 21.342 40.777 -0.533 1.00 89.94 256 CYS A N 1
ATOM 1979 C CA . CYS A 1 256 ? 20.978 39.395 -0.866 1.00 89.94 256 CYS A CA 1
ATOM 1980 C C . CYS A 1 256 ? 22.184 38.494 -1.184 1.00 89.94 256 CYS A C 1
ATOM 1982 O O . CYS A 1 256 ? 22.093 37.286 -0.973 1.00 89.94 256 CYS A O 1
ATOM 1984 N N . VAL A 1 257 ? 23.315 39.061 -1.631 1.00 88.69 257 VAL A N 1
ATOM 1985 C CA . VAL A 1 257 ? 24.574 38.337 -1.907 1.00 88.69 257 VAL A CA 1
ATOM 1986 C C . VAL A 1 257 ? 25.605 38.466 -0.780 1.00 88.69 257 VAL A C 1
ATOM 1988 O O . VAL A 1 257 ? 26.709 37.933 -0.888 1.00 88.69 257 VAL A O 1
ATOM 1991 N N . HIS A 1 258 ? 25.275 39.179 0.301 1.00 88.50 258 HIS A N 1
ATOM 1992 C CA . HIS A 1 258 ? 26.202 39.400 1.403 1.00 88.50 258 HIS A CA 1
ATOM 1993 C C . HIS A 1 258 ? 26.549 38.065 2.098 1.00 88.50 258 HIS A C 1
ATOM 1995 O O . HIS A 1 258 ? 25.628 37.315 2.434 1.00 88.50 258 HIS A O 1
ATOM 2001 N N . PRO A 1 259 ? 27.834 37.769 2.389 1.00 84.25 259 PRO A N 1
ATOM 2002 C CA . PRO A 1 259 ? 28.255 36.464 2.913 1.00 84.25 259 PRO A CA 1
ATOM 2003 C C . PRO A 1 259 ? 27.516 36.019 4.181 1.00 84.25 259 PRO A C 1
ATOM 2005 O O . PRO A 1 259 ? 27.153 34.856 4.304 1.00 84.25 259 PRO A O 1
ATOM 2008 N N . VAL A 1 260 ? 27.234 36.953 5.096 1.00 81.94 260 VAL A N 1
ATOM 2009 C CA . VAL A 1 260 ? 26.482 36.660 6.331 1.00 81.94 260 VAL A CA 1
ATOM 2010 C C . VAL A 1 260 ? 25.039 36.251 6.024 1.00 81.94 260 VAL A C 1
ATOM 2012 O O . VAL A 1 260 ? 24.539 35.298 6.602 1.00 81.94 260 VAL A O 1
ATOM 2015 N N . VAL A 1 261 ? 24.368 36.920 5.081 1.00 83.56 261 VAL A N 1
ATOM 2016 C CA . VAL A 1 261 ? 22.994 36.558 4.694 1.00 83.56 261 VAL A CA 1
ATOM 2017 C C . VAL A 1 261 ? 22.983 35.192 4.003 1.00 83.56 261 VAL A C 1
ATOM 2019 O O . VAL A 1 261 ? 22.095 34.391 4.263 1.00 83.56 261 VAL A O 1
ATOM 2022 N N . GLN A 1 262 ? 23.999 34.893 3.192 1.00 80.69 262 GLN A N 1
ATOM 2023 C CA . GLN A 1 262 ? 24.170 33.600 2.521 1.00 80.69 262 GLN A CA 1
ATOM 2024 C C . GLN A 1 262 ? 24.459 32.440 3.493 1.00 80.69 262 GLN A C 1
ATOM 2026 O O . GLN A 1 262 ? 24.055 31.311 3.227 1.00 80.69 262 GLN A O 1
ATOM 2031 N N . GLU A 1 263 ? 25.116 32.698 4.630 1.00 78.88 263 GLU A N 1
ATOM 2032 C CA . GLU A 1 263 ? 25.362 31.683 5.667 1.00 78.88 263 GLU A CA 1
ATOM 2033 C C . GLU A 1 263 ? 24.060 31.233 6.352 1.00 78.88 263 GLU A C 1
ATOM 2035 O O . GLU A 1 263 ? 23.862 30.037 6.570 1.00 78.88 263 GLU A O 1
ATOM 2040 N N . TYR A 1 264 ? 23.156 32.175 6.645 1.00 74.69 264 TYR A N 1
ATOM 2041 C CA . TYR A 1 264 ? 21.862 31.887 7.280 1.00 74.69 264 TYR A CA 1
ATOM 2042 C C . TYR A 1 264 ? 20.745 31.560 6.274 1.00 74.69 264 TYR A C 1
ATOM 2044 O O . TYR A 1 264 ? 19.798 30.858 6.620 1.00 74.69 264 TYR A O 1
ATOM 2052 N N . ASN A 1 265 ? 20.847 32.034 5.028 1.00 76.06 265 ASN A N 1
ATOM 2053 C CA . ASN A 1 265 ? 19.890 31.777 3.954 1.00 76.06 265 ASN A CA 1
ATOM 2054 C C . ASN A 1 265 ? 20.609 31.475 2.617 1.00 76.06 265 ASN A C 1
ATOM 2056 O O . ASN A 1 265 ? 20.723 32.351 1.755 1.00 76.06 265 ASN A O 1
ATOM 2060 N N . PRO A 1 266 ? 21.053 30.221 2.405 1.00 70.44 266 PRO A N 1
ATOM 2061 C CA . PRO A 1 266 ? 21.838 29.819 1.232 1.00 70.44 266 PRO A CA 1
ATOM 2062 C C . PRO A 1 266 ? 21.037 29.789 -0.080 1.00 70.44 266 PRO A C 1
ATOM 2064 O O . PRO A 1 266 ? 21.620 29.624 -1.148 1.00 70.44 266 PRO A O 1
ATOM 2067 N N . ARG A 1 267 ? 19.702 29.920 -0.021 1.00 69.69 267 ARG A N 1
ATOM 2068 C CA . ARG A 1 267 ? 18.828 30.036 -1.204 1.00 69.69 267 ARG A CA 1
ATOM 2069 C C . ARG A 1 267 ? 18.486 31.486 -1.561 1.00 69.69 267 ARG A C 1
ATOM 2071 O O . ARG A 1 267 ? 17.783 31.726 -2.545 1.00 69.69 267 ARG A O 1
ATOM 2078 N N . SER A 1 268 ? 18.974 32.463 -0.794 1.00 77.81 268 SER A N 1
ATOM 2079 C CA . SER A 1 268 ? 18.914 33.874 -1.180 1.00 77.81 268 SER A CA 1
ATOM 2080 C C . SER A 1 268 ? 19.716 34.089 -2.467 1.00 77.81 268 SER A C 1
ATOM 2082 O O . SER A 1 268 ? 20.857 33.650 -2.571 1.00 77.81 268 SER A O 1
ATOM 2084 N N . GLY A 1 269 ? 19.147 34.762 -3.464 1.00 83.50 269 GLY A N 1
ATOM 2085 C CA . GLY A 1 269 ? 19.796 34.980 -4.752 1.00 83.50 269 GLY A CA 1
ATOM 2086 C C . GLY A 1 269 ? 19.317 36.244 -5.462 1.00 83.50 269 GLY A C 1
ATOM 2087 O O . GLY A 1 269 ? 18.405 36.946 -5.023 1.00 83.50 269 GLY A O 1
ATOM 2088 N N . LEU A 1 270 ? 19.949 36.537 -6.601 1.00 90.50 270 LEU A N 1
ATOM 2089 C CA . LEU A 1 270 ? 19.644 37.721 -7.414 1.00 90.50 270 LEU A CA 1
ATOM 2090 C C . LEU A 1 270 ? 18.250 37.662 -8.065 1.00 90.50 270 LEU A C 1
ATOM 2092 O O . LEU A 1 270 ? 17.696 38.694 -8.433 1.00 90.50 270 LEU A O 1
ATOM 2096 N N . ALA A 1 271 ? 17.661 36.472 -8.201 1.00 87.81 271 ALA A N 1
ATOM 2097 C CA . ALA A 1 271 ? 16.336 36.302 -8.792 1.00 87.81 271 ALA A CA 1
ATOM 2098 C C . ALA A 1 271 ? 15.232 36.934 -7.928 1.00 87.81 271 ALA A C 1
ATOM 2100 O O . ALA A 1 271 ? 14.366 37.644 -8.444 1.00 87.81 271 ALA A O 1
ATOM 2101 N N . GLN A 1 272 ? 15.280 36.723 -6.605 1.00 89.69 272 GLN A N 1
ATOM 2102 C CA . GLN A 1 272 ? 14.289 37.286 -5.685 1.00 89.69 272 GLN A CA 1
ATOM 2103 C C . GLN A 1 272 ? 14.381 38.820 -5.629 1.00 89.69 272 GLN A C 1
ATOM 2105 O O . GLN A 1 272 ? 13.369 39.513 -5.760 1.00 89.69 272 GLN A O 1
ATOM 2110 N N . SER A 1 273 ? 15.596 39.361 -5.495 1.00 92.75 273 SER A N 1
ATOM 2111 C CA . SER A 1 273 ? 15.836 40.808 -5.451 1.00 92.75 273 SER A CA 1
ATOM 2112 C C . SER A 1 273 ? 15.537 41.487 -6.793 1.00 92.75 273 SER A C 1
ATOM 2114 O O . SER A 1 273 ? 14.956 42.575 -6.815 1.00 92.75 273 SER A O 1
ATOM 2116 N N . GLY A 1 274 ? 15.813 40.829 -7.922 1.00 91.62 274 GLY A N 1
ATOM 2117 C CA . GLY A 1 274 ? 15.430 41.293 -9.258 1.00 91.62 274 GLY A CA 1
ATOM 2118 C C . GLY A 1 274 ? 13.923 41.529 -9.403 1.00 91.62 274 GLY A C 1
ATOM 2119 O O . GLY A 1 274 ? 13.501 42.573 -9.903 1.00 91.62 274 GLY A O 1
ATOM 2120 N N . MET A 1 275 ? 13.086 40.620 -8.897 1.00 89.75 275 MET A N 1
ATOM 2121 C CA . MET A 1 275 ? 11.630 40.777 -8.989 1.00 89.75 275 MET A CA 1
ATOM 2122 C C . MET A 1 275 ? 11.091 41.900 -8.096 1.00 89.75 275 MET A C 1
ATOM 2124 O O . MET A 1 275 ? 10.263 42.701 -8.540 1.00 89.75 275 MET A O 1
ATOM 2128 N N . VAL A 1 276 ? 11.583 41.997 -6.857 1.00 90.31 276 VAL A N 1
ATOM 2129 C CA . VAL A 1 276 ? 11.185 43.060 -5.918 1.00 90.31 276 VAL A CA 1
ATOM 2130 C C . VAL A 1 276 ? 11.589 44.439 -6.453 1.00 90.31 276 VAL A C 1
ATOM 2132 O O . VAL A 1 276 ? 10.783 45.373 -6.432 1.00 90.31 276 VAL A O 1
ATOM 2135 N N . THR A 1 277 ? 12.800 44.569 -7.004 1.00 92.38 277 THR A N 1
ATOM 2136 C CA . THR A 1 277 ? 13.293 45.828 -7.594 1.00 92.38 277 THR A CA 1
ATOM 2137 C C . THR A 1 277 ? 12.527 46.226 -8.857 1.00 92.38 277 THR A C 1
ATOM 2139 O O . THR A 1 277 ? 12.183 47.403 -9.013 1.00 92.38 277 THR A O 1
ATOM 2142 N N . ALA A 1 278 ? 12.165 45.264 -9.711 1.00 89.94 278 ALA A N 1
ATOM 2143 C CA . ALA A 1 278 ? 11.340 45.511 -10.893 1.00 89.94 278 ALA A CA 1
ATOM 2144 C C . ALA A 1 278 ? 9.931 46.005 -10.521 1.00 89.94 278 ALA A C 1
ATOM 2146 O O . ALA A 1 278 ? 9.436 46.972 -11.107 1.00 89.94 278 ALA A O 1
ATOM 2147 N N . TYR A 1 279 ? 9.298 45.396 -9.513 1.00 88.62 279 TYR A N 1
ATOM 2148 C CA . TYR A 1 279 ? 7.976 45.812 -9.040 1.00 88.62 279 TYR A CA 1
ATOM 2149 C C . TYR A 1 279 ? 7.988 47.200 -8.386 1.00 88.62 279 TYR A C 1
ATOM 2151 O O . TYR A 1 279 ? 7.146 48.043 -8.697 1.00 88.62 279 TYR A O 1
ATOM 2159 N N . CYS A 1 280 ? 8.969 47.476 -7.527 1.00 90.81 280 CYS A N 1
ATOM 2160 C CA . CYS A 1 280 ? 9.126 48.788 -6.898 1.00 90.81 280 CYS A CA 1
ATOM 2161 C C . CYS A 1 280 ? 9.367 49.885 -7.940 1.00 90.81 280 CYS A C 1
ATOM 2163 O O . CYS A 1 280 ? 8.724 50.933 -7.917 1.00 90.81 280 CYS A O 1
ATOM 2165 N N . THR A 1 281 ? 10.203 49.602 -8.941 1.00 89.88 281 THR A N 1
ATOM 2166 C CA . THR A 1 281 ? 10.426 50.518 -10.065 1.00 89.88 281 THR A CA 1
ATOM 2167 C C . THR A 1 281 ? 9.143 50.760 -10.853 1.00 89.88 281 THR A C 1
ATOM 2169 O O . THR A 1 281 ? 8.845 51.906 -11.179 1.00 89.88 281 THR A O 1
ATOM 2172 N N . TYR A 1 282 ? 8.321 49.731 -11.080 1.00 86.81 282 TYR A N 1
ATOM 2173 C CA . TYR A 1 282 ? 6.992 49.901 -11.672 1.00 86.81 282 TYR A CA 1
ATOM 2174 C C . TYR A 1 282 ? 6.073 50.799 -10.824 1.00 86.81 282 TYR A C 1
ATOM 2176 O O . TYR A 1 282 ? 5.392 51.662 -11.381 1.00 86.81 282 TYR A O 1
ATOM 2184 N N . LEU A 1 283 ? 6.063 50.657 -9.495 1.00 86.12 283 LEU A N 1
ATOM 2185 C CA . LEU A 1 283 ? 5.269 51.529 -8.623 1.00 86.12 283 LEU A CA 1
ATOM 2186 C C . LEU A 1 283 ? 5.715 52.991 -8.718 1.00 86.12 283 LEU A C 1
ATOM 2188 O O . LEU A 1 283 ? 4.854 53.867 -8.770 1.00 86.12 283 LEU A O 1
ATOM 2192 N N . ILE A 1 284 ? 7.020 53.258 -8.823 1.00 88.00 284 ILE A N 1
ATOM 2193 C CA . ILE A 1 284 ? 7.549 54.614 -9.034 1.00 88.00 284 ILE A CA 1
ATOM 2194 C C . ILE A 1 284 ? 7.200 55.144 -10.429 1.00 88.00 284 ILE A C 1
ATOM 2196 O O . ILE A 1 284 ? 6.752 56.285 -10.542 1.00 88.00 284 ILE A O 1
ATOM 2200 N N . VAL A 1 285 ? 7.304 54.321 -11.482 1.00 84.75 285 VAL A N 1
ATOM 2201 C CA . VAL A 1 285 ? 6.820 54.679 -12.829 1.00 84.75 285 VAL A CA 1
ATOM 2202 C C . VAL A 1 285 ? 5.348 55.068 -12.775 1.00 84.75 285 VAL A C 1
ATOM 2204 O O . VAL A 1 285 ? 4.954 56.118 -13.279 1.00 84.75 285 VAL A O 1
ATOM 2207 N N . SER A 1 286 ? 4.532 54.251 -12.118 1.00 80.75 286 SER A N 1
ATOM 2208 C CA . SER A 1 286 ? 3.099 54.472 -11.972 1.00 80.75 286 SER A CA 1
ATOM 2209 C C . SER A 1 286 ? 2.781 55.701 -11.113 1.00 80.75 286 SER A C 1
ATOM 2211 O O . SER A 1 286 ? 1.832 56.420 -11.413 1.00 80.75 286 SER A O 1
ATOM 2213 N N . ALA A 1 287 ? 3.557 55.976 -10.067 1.00 81.00 287 ALA A N 1
ATOM 2214 C CA . ALA A 1 287 ? 3.397 57.138 -9.198 1.00 81.00 287 ALA A CA 1
ATOM 2215 C C . ALA A 1 287 ? 3.698 58.448 -9.942 1.00 81.00 287 ALA A C 1
ATOM 2217 O O . ALA A 1 287 ? 2.863 59.347 -9.965 1.00 81.00 287 ALA A O 1
ATOM 2218 N N . VAL A 1 288 ? 4.849 58.522 -10.614 1.00 81.00 288 VAL A N 1
ATOM 2219 C CA . VAL A 1 288 ? 5.327 59.743 -11.280 1.00 81.00 288 VAL A CA 1
ATOM 2220 C C . VAL A 1 288 ? 4.568 60.019 -12.584 1.00 81.00 288 VAL A C 1
ATOM 2222 O O . VAL A 1 288 ? 4.222 61.163 -12.865 1.00 81.00 288 VAL A O 1
ATOM 2225 N N . SER A 1 289 ? 4.215 58.982 -13.354 1.00 74.44 289 SER A N 1
ATOM 2226 C CA . SER A 1 289 ? 3.413 59.142 -14.584 1.00 74.44 289 SER A CA 1
ATOM 2227 C C . SER A 1 289 ? 1.981 59.616 -14.324 1.00 74.44 289 SER A C 1
ATOM 2229 O O . SER A 1 289 ? 1.374 60.242 -15.195 1.00 74.44 289 SER A O 1
ATOM 2231 N N . ASN A 1 290 ? 1.443 59.337 -13.133 1.00 69.88 290 ASN A N 1
ATOM 2232 C CA . ASN A 1 290 ? 0.101 59.745 -12.721 1.00 69.88 290 ASN A CA 1
ATOM 2233 C C . ASN A 1 290 ? 0.096 60.952 -11.775 1.00 69.88 290 ASN A C 1
ATOM 2235 O O . ASN A 1 290 ? -0.985 61.376 -11.378 1.00 69.88 290 ASN A O 1
ATOM 2239 N N . HIS A 1 291 ? 1.265 61.508 -11.440 1.00 70.88 291 HIS A N 1
ATOM 2240 C CA . HIS A 1 291 ? 1.371 62.684 -10.588 1.00 70.88 291 HIS A CA 1
ATOM 2241 C C . HIS A 1 291 ? 0.820 63.925 -11.301 1.00 70.88 291 HIS A C 1
ATOM 2243 O O . HIS A 1 291 ? 1.155 64.208 -12.459 1.00 70.88 291 HIS A O 1
ATOM 2249 N N . THR A 1 292 ? -0.032 64.661 -10.593 1.00 63.50 292 THR A N 1
ATOM 2250 C CA . THR A 1 292 ? -0.599 65.941 -11.006 1.00 63.50 292 THR A CA 1
ATOM 2251 C C . THR A 1 292 ? 0.131 67.088 -10.308 1.00 63.50 292 THR A C 1
ATOM 2253 O O . THR A 1 292 ? -0.412 67.669 -9.380 1.00 63.50 292 THR A O 1
ATOM 2256 N N . ASP A 1 293 ? 1.346 67.422 -10.744 1.00 56.94 293 ASP A N 1
ATOM 2257 C CA . ASP A 1 293 ? 1.968 68.691 -10.339 1.00 56.94 293 ASP A CA 1
ATOM 2258 C C . ASP A 1 293 ? 1.252 69.873 -11.024 1.00 56.94 293 ASP A C 1
ATOM 2260 O O . ASP A 1 293 ? 0.879 69.789 -12.204 1.00 56.94 293 ASP A O 1
ATOM 2264 N N . ASP A 1 294 ? 1.126 70.998 -10.313 1.00 53.16 294 ASP A N 1
ATOM 2265 C CA . ASP A 1 294 ? 0.638 72.282 -10.851 1.00 53.16 294 ASP A CA 1
ATOM 2266 C C . ASP A 1 294 ? 1.551 72.836 -11.963 1.00 53.16 294 ASP A C 1
ATOM 2268 O O . ASP A 1 294 ? 1.111 73.571 -12.850 1.00 53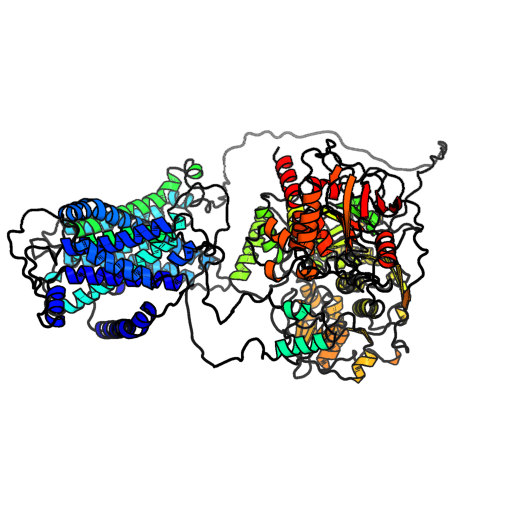.16 294 ASP A O 1
ATOM 2272 N N . ASN A 1 295 ? 2.822 72.422 -11.978 1.00 55.50 295 ASN A N 1
ATOM 2273 C CA . ASN A 1 295 ? 3.771 72.744 -13.036 1.00 55.50 295 ASN A CA 1
ATOM 2274 C C . ASN A 1 295 ? 3.695 71.710 -14.164 1.00 55.50 295 ASN A C 1
ATOM 2276 O O . ASN A 1 295 ? 4.269 70.621 -14.104 1.00 55.50 295 ASN A O 1
ATOM 2280 N N . GLN A 1 296 ? 3.034 72.105 -15.251 1.00 57.22 296 GLN A N 1
ATOM 2281 C CA . GLN A 1 296 ? 2.805 71.319 -16.470 1.00 57.22 296 GLN A CA 1
ATOM 2282 C C . GLN A 1 296 ? 4.094 70.792 -17.153 1.00 57.22 296 GLN A C 1
ATOM 2284 O O . GLN A 1 296 ? 4.009 69.998 -18.087 1.00 57.22 296 GLN A O 1
ATOM 2289 N N . SER A 1 297 ? 5.281 71.204 -16.685 1.00 62.09 297 SER A N 1
ATOM 2290 C CA . SER A 1 297 ? 6.605 70.835 -17.198 1.00 62.09 297 SER A CA 1
ATOM 2291 C C . SER A 1 297 ? 7.175 69.514 -16.657 1.00 62.09 297 SER A C 1
ATOM 2293 O O . SER A 1 297 ? 8.045 68.944 -17.311 1.00 62.09 297 SER A O 1
ATOM 2295 N N . CYS A 1 298 ? 6.711 69.002 -15.508 1.00 69.19 298 CYS A N 1
ATOM 2296 C CA . CYS A 1 298 ? 7.308 67.812 -14.873 1.00 69.19 298 CYS A CA 1
ATOM 2297 C C . CYS A 1 298 ? 6.718 66.463 -15.328 1.00 69.19 298 CYS A C 1
ATOM 2299 O O . CYS A 1 298 ? 7.299 65.419 -15.034 1.00 69.19 298 CYS A O 1
ATOM 2301 N N . ASN A 1 299 ? 5.594 66.463 -16.059 1.00 74.06 299 ASN A N 1
ATOM 2302 C CA . ASN A 1 299 ? 4.966 65.256 -16.611 1.00 74.06 299 ASN A CA 1
ATOM 2303 C C . ASN A 1 299 ? 4.546 65.472 -18.085 1.00 74.06 299 ASN A C 1
ATOM 2305 O O . ASN A 1 299 ? 3.422 65.914 -18.356 1.00 74.06 299 ASN A O 1
ATOM 2309 N N . PRO A 1 300 ? 5.419 65.143 -19.057 1.00 67.62 300 PRO A N 1
ATOM 2310 C CA . PRO A 1 300 ? 5.165 65.390 -20.479 1.00 67.62 300 PRO A CA 1
ATOM 2311 C C . PRO A 1 300 ? 4.072 64.492 -21.086 1.00 67.62 300 PRO A C 1
ATOM 2313 O O . PRO A 1 300 ? 3.592 64.773 -22.182 1.00 67.62 300 PRO A O 1
ATOM 2316 N N . LEU A 1 301 ? 3.622 63.440 -20.388 1.00 65.25 301 LEU A N 1
ATOM 2317 C CA . LEU A 1 301 ? 2.611 62.497 -20.893 1.00 65.25 301 LEU A CA 1
ATOM 2318 C C . LEU A 1 301 ? 1.171 63.046 -20.855 1.00 65.25 301 LEU A C 1
ATOM 2320 O O . LEU A 1 301 ? 0.238 62.384 -21.313 1.00 65.25 301 LEU A O 1
ATOM 2324 N N . ARG A 1 302 ? 0.957 64.260 -20.331 1.00 62.34 302 ARG A N 1
ATOM 2325 C CA . ARG A 1 302 ? -0.377 64.867 -20.178 1.00 62.34 302 ARG A CA 1
ATOM 2326 C C . ARG A 1 302 ? -0.951 65.471 -21.474 1.00 62.34 302 ARG A C 1
ATOM 2328 O O . ARG A 1 302 ? -2.166 65.653 -21.542 1.00 62.34 302 ARG A O 1
ATOM 2335 N N . SER A 1 303 ? -0.129 65.773 -22.485 1.00 55.72 303 SER A N 1
ATOM 2336 C CA . SER A 1 303 ? -0.499 66.601 -23.654 1.00 55.72 303 SER A CA 1
ATOM 2337 C C . SER A 1 303 ? -1.094 65.855 -24.868 1.00 55.72 303 SER A C 1
ATOM 2339 O O . SER A 1 303 ? -1.542 66.501 -25.814 1.00 55.72 303 SER A O 1
ATOM 2341 N N . GLY A 1 304 ? -1.154 64.516 -24.869 1.00 54.38 304 GLY A N 1
ATOM 2342 C CA . GLY A 1 304 ? -1.680 63.724 -25.997 1.00 54.38 304 GLY A CA 1
ATOM 2343 C C . GLY A 1 304 ? -3.208 63.540 -25.977 1.00 54.38 304 GLY A C 1
ATOM 2344 O O . GLY A 1 304 ? -3.740 62.874 -25.091 1.00 54.38 304 GLY A O 1
ATOM 2345 N N . SER A 1 305 ? -3.921 64.093 -26.969 1.00 50.75 305 SER A N 1
ATOM 2346 C CA . SER A 1 305 ? -5.400 64.186 -27.000 1.00 50.75 305 SER A CA 1
ATOM 2347 C C . SER A 1 305 ? -6.141 63.013 -27.697 1.00 50.75 305 SER A C 1
ATOM 2349 O O . SER A 1 305 ? -7.319 62.786 -27.442 1.00 50.75 305 SER A O 1
ATOM 2351 N N . GLY A 1 306 ? -5.485 62.202 -28.540 1.00 45.34 306 GLY A N 1
ATOM 2352 C CA . GLY A 1 306 ? -6.194 61.323 -29.499 1.00 45.34 306 GLY A CA 1
ATOM 2353 C C . GLY A 1 306 ? -6.703 59.952 -29.012 1.00 45.34 306 GLY A C 1
ATOM 2354 O O . GLY A 1 306 ? -7.711 59.468 -29.515 1.00 45.34 306 GLY A O 1
ATOM 2355 N N . THR A 1 307 ? -6.058 59.311 -28.031 1.00 53.09 307 THR A N 1
ATOM 2356 C CA . THR A 1 307 ? -6.311 57.884 -27.683 1.00 53.09 307 THR A CA 1
ATOM 2357 C C . THR A 1 307 ? -6.939 57.701 -26.291 1.00 53.09 307 THR A C 1
ATOM 2359 O O . THR A 1 307 ? -6.959 56.609 -25.725 1.00 53.09 307 THR A O 1
ATOM 2362 N N . ARG A 1 308 ? -7.441 58.793 -25.702 1.00 58.28 308 ARG A N 1
ATOM 2363 C CA . ARG A 1 308 ? -7.680 58.918 -24.256 1.00 58.28 308 ARG A CA 1
ATOM 2364 C C . ARG A 1 308 ? -8.836 58.060 -23.738 1.00 58.28 308 ARG A C 1
ATOM 2366 O O . ARG A 1 308 ? -8.646 57.305 -22.793 1.00 58.28 308 ARG A O 1
ATOM 2373 N N . LYS A 1 309 ? -10.014 58.119 -24.370 1.00 57.16 309 LYS A N 1
ATOM 2374 C CA . LYS A 1 309 ? -11.229 57.453 -23.856 1.00 57.16 309 LYS A CA 1
ATOM 2375 C C . LYS A 1 309 ? -11.142 55.926 -23.908 1.00 57.16 309 LYS A C 1
ATOM 2377 O O . LYS A 1 309 ? -11.458 55.266 -22.924 1.00 57.16 309 LYS A O 1
ATOM 2382 N N . ALA A 1 310 ? -10.641 55.365 -25.010 1.00 54.97 310 ALA A N 1
ATOM 2383 C CA . ALA A 1 310 ? -10.443 53.920 -25.133 1.00 54.97 310 ALA A CA 1
ATOM 2384 C C . ALA A 1 310 ? -9.359 53.406 -24.172 1.00 54.97 310 ALA A C 1
ATOM 2386 O O . ALA A 1 310 ? -9.551 52.366 -23.554 1.00 54.97 310 ALA A O 1
ATOM 2387 N N . ALA A 1 311 ? -8.262 54.151 -23.980 1.00 59.19 311 ALA A N 1
ATOM 2388 C CA . ALA A 1 311 ? -7.216 53.789 -23.022 1.00 59.19 311 ALA A CA 1
ATOM 2389 C C . ALA A 1 311 ? -7.694 53.862 -21.560 1.00 59.19 311 ALA A C 1
ATOM 2391 O O . ALA A 1 311 ? -7.317 53.009 -20.760 1.00 59.19 311 ALA A O 1
ATOM 2392 N N . ILE A 1 312 ? -8.554 54.829 -21.213 1.00 64.88 312 ILE A N 1
ATOM 2393 C CA . ILE A 1 312 ? -9.170 54.927 -19.878 1.00 64.88 312 ILE A CA 1
ATOM 2394 C C . ILE A 1 312 ? -10.106 53.740 -19.632 1.00 64.88 312 ILE A C 1
ATOM 2396 O O . ILE A 1 312 ? -10.009 53.099 -18.589 1.00 64.88 312 ILE A O 1
ATOM 2400 N N . VAL A 1 313 ? -10.976 53.411 -20.593 1.00 65.00 313 VAL A N 1
ATOM 2401 C CA . VAL A 1 313 ? -11.926 52.296 -20.450 1.00 65.00 313 VAL A CA 1
ATOM 2402 C C . VAL A 1 313 ? -11.210 50.950 -20.413 1.00 65.00 313 VAL A C 1
ATOM 2404 O O . VAL A 1 313 ? -11.452 50.147 -19.514 1.00 65.00 313 VAL A O 1
ATOM 2407 N N . LEU A 1 314 ? -10.273 50.728 -21.333 1.00 60.97 314 LEU A N 1
ATOM 2408 C CA . LEU A 1 314 ? -9.480 49.505 -21.396 1.00 60.97 314 LEU A CA 1
ATOM 2409 C C . LEU A 1 314 ? -8.594 49.339 -20.152 1.00 60.97 314 LEU A C 1
ATOM 2411 O O . LEU A 1 314 ? -8.524 48.250 -19.585 1.00 60.97 314 LEU A O 1
ATOM 2415 N N . GLY A 1 315 ? -7.967 50.427 -19.694 1.00 66.12 315 GLY A N 1
ATOM 2416 C CA . GLY A 1 315 ? -7.155 50.453 -18.479 1.00 66.12 315 GLY A CA 1
ATOM 2417 C C . GLY A 1 315 ? -7.974 50.219 -17.208 1.00 66.12 315 GLY A C 1
ATOM 2418 O O . GLY A 1 315 ? -7.533 49.477 -16.332 1.00 66.12 315 GLY A O 1
ATOM 2419 N N . GLY A 1 316 ? -9.181 50.785 -17.116 1.00 70.31 316 GLY A N 1
ATOM 2420 C CA . GLY A 1 316 ? -10.100 50.578 -15.992 1.00 70.31 316 GLY A CA 1
ATOM 2421 C C . GLY A 1 316 ? -10.593 49.133 -15.893 1.00 70.31 316 GLY A C 1
ATOM 2422 O O . GLY A 1 316 ? -10.462 48.509 -14.842 1.00 70.31 316 GLY A O 1
ATOM 2423 N N . VAL A 1 317 ? -11.063 48.557 -17.005 1.00 70.62 317 VAL A N 1
ATOM 2424 C CA . VAL A 1 317 ? -11.499 47.148 -17.057 1.00 70.62 317 VAL A CA 1
ATOM 2425 C C . VAL A 1 317 ? -10.345 46.203 -16.720 1.00 70.62 317 VAL A C 1
ATOM 2427 O O . VAL A 1 317 ? -10.508 45.296 -15.904 1.00 70.62 317 VAL A O 1
ATOM 2430 N N . PHE A 1 318 ? -9.158 46.443 -17.284 1.00 70.06 318 PHE A N 1
ATOM 2431 C CA . PHE A 1 318 ? -7.973 45.650 -16.964 1.00 70.06 318 PHE A CA 1
ATOM 2432 C C . PHE A 1 318 ? -7.580 45.769 -15.486 1.00 70.06 318 PHE A C 1
ATOM 2434 O O . PHE A 1 318 ? -7.207 44.773 -14.872 1.00 70.06 318 PHE A O 1
ATOM 2441 N N . THR A 1 319 ? -7.717 46.957 -14.889 1.00 77.12 319 THR A N 1
ATOM 2442 C CA . THR A 1 319 ? -7.453 47.177 -13.460 1.00 77.12 319 THR A CA 1
ATOM 2443 C C . THR A 1 319 ? -8.393 46.341 -12.593 1.00 77.12 319 THR A C 1
ATOM 2445 O O . THR A 1 319 ? -7.926 45.669 -11.677 1.00 77.12 319 THR A O 1
ATOM 2448 N N . PHE A 1 320 ? -9.691 46.288 -12.902 1.00 82.06 320 PHE A N 1
ATOM 2449 C CA . PHE A 1 320 ? -10.626 45.445 -12.146 1.00 82.06 320 PHE A CA 1
ATOM 2450 C C . PHE A 1 320 ? -10.357 43.950 -12.323 1.00 82.06 320 PHE A C 1
ATOM 2452 O O . PHE A 1 320 ? -10.428 43.214 -11.343 1.00 82.06 320 PHE A O 1
ATOM 2459 N N . LEU A 1 321 ? -10.000 43.501 -13.531 1.00 73.62 321 LEU A N 1
ATOM 2460 C CA . LEU A 1 321 ? -9.616 42.105 -13.776 1.00 73.62 321 LEU A CA 1
ATOM 2461 C C . LEU A 1 321 ? -8.327 41.729 -13.033 1.00 73.62 321 LEU A C 1
ATOM 2463 O O . LEU A 1 321 ? -8.244 40.652 -12.444 1.00 73.62 321 LEU A O 1
ATOM 2467 N N . ALA A 1 322 ? -7.337 42.624 -13.011 1.00 74.50 322 ALA A N 1
ATOM 2468 C CA . ALA A 1 322 ? -6.091 42.423 -12.280 1.00 74.50 322 ALA A CA 1
ATOM 2469 C C . ALA A 1 322 ? -6.324 42.363 -10.762 1.00 74.50 322 ALA A C 1
ATOM 2471 O O . ALA A 1 322 ? -5.764 41.491 -10.096 1.00 74.50 322 ALA A O 1
ATOM 2472 N N . ILE A 1 323 ? -7.181 43.241 -10.222 1.00 81.75 323 ILE A N 1
ATOM 2473 C CA . ILE A 1 323 ? -7.577 43.199 -8.809 1.00 81.75 323 ILE A CA 1
ATOM 2474 C C . ILE A 1 323 ? -8.325 41.895 -8.523 1.00 81.75 323 ILE A C 1
ATOM 2476 O O . ILE A 1 323 ? -7.940 41.193 -7.600 1.00 81.75 323 ILE A O 1
ATOM 2480 N N . ALA A 1 324 ? -9.306 41.503 -9.340 1.00 79.25 324 ALA A N 1
ATOM 2481 C CA . ALA A 1 324 ? -10.062 40.266 -9.139 1.00 79.25 324 ALA A CA 1
ATOM 2482 C C . ALA A 1 324 ? -9.172 39.010 -9.163 1.00 79.25 324 ALA A C 1
ATOM 2484 O O . ALA A 1 324 ? -9.330 38.120 -8.322 1.00 79.25 324 ALA A O 1
ATOM 2485 N N . TYR A 1 325 ? -8.198 38.952 -10.077 1.00 78.12 325 TYR A N 1
ATOM 2486 C CA . TYR A 1 325 ? -7.207 37.876 -10.119 1.00 78.12 325 TYR A CA 1
ATOM 2487 C C . TYR A 1 325 ? -6.330 37.863 -8.860 1.00 78.12 325 TYR A C 1
ATOM 2489 O O . TYR A 1 325 ? -6.179 36.818 -8.225 1.00 78.12 325 TYR A O 1
ATOM 2497 N N . SER A 1 326 ? -5.797 39.025 -8.468 1.00 76.56 326 SER A N 1
ATOM 2498 C CA . SER A 1 326 ? -4.963 39.174 -7.270 1.00 76.56 326 SER A CA 1
ATOM 2499 C C . SER A 1 326 ? -5.721 38.782 -5.999 1.00 76.56 326 SER A C 1
ATOM 2501 O O . SER A 1 326 ? -5.240 37.964 -5.219 1.00 76.56 326 SER A O 1
ATOM 2503 N N . THR A 1 327 ? -6.953 39.268 -5.836 1.00 83.50 327 THR A N 1
ATOM 2504 C CA . THR A 1 327 ? -7.853 38.928 -4.728 1.00 83.50 327 THR A CA 1
ATOM 2505 C C . THR A 1 327 ? -8.120 37.429 -4.675 1.00 83.50 327 THR A C 1
ATOM 2507 O O . THR A 1 327 ? -7.991 36.827 -3.613 1.00 83.50 327 THR A O 1
ATOM 2510 N N . THR A 1 328 ? -8.429 36.801 -5.812 1.00 81.44 328 THR A N 1
ATOM 2511 C CA . THR A 1 328 ? -8.689 35.355 -5.876 1.00 81.44 328 THR A CA 1
ATOM 2512 C C . THR A 1 328 ? -7.441 34.548 -5.518 1.00 81.44 328 THR A C 1
ATOM 2514 O O . THR A 1 328 ? -7.530 33.573 -4.775 1.00 81.44 328 THR A O 1
ATOM 2517 N N . ARG A 1 329 ? -6.255 34.963 -5.981 1.00 75.81 329 ARG A N 1
ATOM 2518 C CA . ARG A 1 329 ? -4.985 34.314 -5.623 1.00 75.81 329 ARG A CA 1
ATOM 2519 C C . ARG A 1 329 ? -4.676 34.463 -4.135 1.00 75.81 329 ARG A C 1
ATOM 2521 O O . ARG A 1 329 ? -4.485 33.442 -3.474 1.00 75.81 329 ARG A O 1
ATOM 2528 N N . ALA A 1 330 ? -4.745 35.681 -3.603 1.00 74.19 330 ALA A N 1
ATOM 2529 C CA . ALA A 1 330 ? -4.533 35.987 -2.189 1.00 74.19 330 ALA A CA 1
ATOM 2530 C C . ALA A 1 330 ? -5.494 35.221 -1.268 1.00 74.19 330 ALA A C 1
ATOM 2532 O O . ALA A 1 330 ? -5.093 34.696 -0.231 1.00 74.19 330 ALA A O 1
ATOM 2533 N N . ALA A 1 331 ? -6.754 35.089 -1.681 1.00 78.75 331 ALA A N 1
ATOM 2534 C CA . ALA A 1 331 ? -7.774 34.346 -0.955 1.00 78.75 331 ALA A CA 1
ATOM 2535 C C . ALA A 1 331 ? -7.509 32.825 -0.918 1.00 78.75 331 ALA A C 1
ATOM 2537 O O . ALA A 1 331 ? -7.980 32.148 -0.008 1.00 78.75 331 ALA A O 1
ATOM 2538 N N . THR A 1 332 ? -6.734 32.290 -1.872 1.00 71.62 332 THR A N 1
ATOM 2539 C CA . THR A 1 332 ? -6.423 30.848 -1.977 1.00 71.62 332 THR A CA 1
ATOM 2540 C C . THR A 1 332 ? -5.088 30.431 -1.351 1.00 71.62 332 THR A C 1
ATOM 2542 O O . THR A 1 332 ? -4.929 29.267 -1.004 1.00 71.62 332 THR A O 1
ATOM 2545 N N . GLN A 1 333 ? -4.134 31.349 -1.157 1.00 63.97 333 GLN A N 1
ATOM 2546 C CA . GLN A 1 333 ? -2.798 31.056 -0.598 1.00 63.97 333 GLN A CA 1
ATOM 2547 C C . GLN A 1 333 ? -2.743 31.125 0.948 1.00 63.97 333 GLN A C 1
ATOM 2549 O O . GLN A 1 333 ? -1.685 31.259 1.557 1.00 63.97 333 GLN A O 1
ATOM 2554 N N . SER A 1 334 ? -3.890 31.011 1.623 1.00 54.75 334 SER A N 1
ATOM 2555 C CA . SER A 1 334 ? -4.097 31.431 3.019 1.00 54.75 334 SER A CA 1
ATOM 2556 C C . SER A 1 334 ? -3.394 30.618 4.113 1.00 54.75 334 SER A C 1
ATOM 2558 O O . SER A 1 334 ? -3.503 30.977 5.286 1.00 54.75 334 SER A O 1
ATOM 2560 N N . ARG A 1 335 ? -2.683 29.532 3.785 1.00 49.03 335 ARG A N 1
ATOM 2561 C CA . ARG A 1 335 ? -1.917 28.767 4.789 1.00 49.03 335 ARG A CA 1
ATOM 2562 C C . ARG A 1 335 ? -0.717 29.540 5.342 1.00 49.03 335 ARG A C 1
ATOM 2564 O O . ARG A 1 335 ? -0.283 29.248 6.448 1.00 49.03 335 ARG A O 1
ATOM 2571 N N . ALA A 1 336 ? -0.246 30.543 4.605 1.00 41.41 336 ALA A N 1
ATOM 2572 C CA . ALA A 1 336 ? 0.911 31.355 4.955 1.00 41.41 336 ALA A CA 1
ATOM 2573 C C . ALA A 1 336 ? 0.690 32.341 6.112 1.00 41.41 336 ALA A C 1
ATOM 2575 O O . ALA A 1 336 ? 1.612 32.663 6.854 1.00 41.41 336 ALA A O 1
ATOM 2576 N N . LEU A 1 337 ? -0.534 32.860 6.241 1.00 41.94 337 LEU A N 1
ATOM 2577 C CA . LEU A 1 337 ? -0.804 34.112 6.961 1.00 41.94 337 LEU A CA 1
ATOM 2578 C C . LEU A 1 337 ? -1.723 33.946 8.174 1.00 41.94 337 LEU A C 1
ATOM 2580 O O . LEU A 1 337 ? -1.768 34.818 9.038 1.00 41.94 337 LEU A O 1
ATOM 2584 N N . VAL A 1 338 ? -2.437 32.824 8.270 1.00 40.78 338 VAL A N 1
ATOM 2585 C CA . VAL A 1 338 ? -3.250 32.482 9.441 1.00 40.78 338 VAL A CA 1
ATOM 2586 C C . VAL A 1 338 ? -2.407 31.583 10.339 1.00 40.78 338 VAL A C 1
ATOM 2588 O O . VAL A 1 338 ? -2.574 30.365 10.371 1.00 40.78 338 VAL A O 1
ATOM 2591 N N . GLY A 1 339 ? -1.453 32.189 11.046 1.00 43.00 339 GLY A N 1
ATOM 2592 C CA . GLY A 1 339 ? -0.738 31.518 12.123 1.00 43.00 339 GLY A CA 1
ATOM 2593 C C . GLY A 1 339 ? -1.738 31.131 13.203 1.00 43.00 339 GLY A C 1
ATOM 2594 O O . GLY A 1 339 ? -2.149 31.977 13.991 1.00 43.00 339 GLY A O 1
ATOM 2595 N N . ASN A 1 340 ? -2.163 29.868 13.232 1.00 27.67 340 ASN A N 1
ATOM 2596 C CA . ASN A 1 340 ? -3.016 29.379 14.302 1.00 27.67 340 ASN A CA 1
ATOM 2597 C C . ASN A 1 340 ? -2.401 28.155 14.970 1.00 27.67 340 ASN A C 1
ATOM 2599 O O . ASN A 1 340 ? -2.364 27.055 14.422 1.00 27.67 340 ASN A O 1
ATOM 2603 N N . LYS A 1 341 ? -1.989 28.384 16.221 1.00 31.53 341 LYS A N 1
ATOM 2604 C CA . LYS A 1 341 ? -1.930 27.389 17.288 1.00 31.53 341 LYS A CA 1
ATOM 2605 C C . LYS A 1 341 ? -3.323 26.760 17.423 1.00 31.53 341 LYS A C 1
ATOM 2607 O O . LYS A 1 341 ? -4.160 27.249 18.173 1.00 31.53 341 LYS A O 1
ATOM 2612 N N . SER A 1 342 ? -3.594 25.678 16.703 1.00 24.70 342 SER A N 1
ATOM 2613 C CA . SER A 1 342 ? -4.740 24.814 16.983 1.00 24.70 342 SER A CA 1
ATOM 2614 C C . SER A 1 342 ? -4.258 23.372 17.027 1.00 24.70 342 SER A C 1
ATOM 2616 O O . SER A 1 342 ? -3.718 22.842 16.059 1.00 24.70 342 SER A O 1
ATOM 2618 N N . LYS A 1 343 ? -4.386 22.779 18.215 1.00 28.73 343 LYS A N 1
ATOM 2619 C CA . LYS A 1 343 ? -4.139 21.366 18.499 1.00 28.73 343 LYS A CA 1
ATOM 2620 C C . LYS A 1 343 ? -4.847 20.481 17.463 1.00 28.73 343 LYS A C 1
ATOM 2622 O O . LYS A 1 343 ? -6.009 20.727 17.171 1.00 28.73 343 LYS A O 1
ATOM 2627 N N . LYS A 1 344 ? -4.142 19.431 17.017 1.00 35.38 344 LYS A N 1
ATOM 2628 C CA . LYS A 1 344 ? -4.644 18.129 16.524 1.00 35.38 344 LYS A CA 1
ATOM 2629 C C . LYS A 1 344 ? -5.949 18.162 15.699 1.00 35.38 344 LYS A C 1
ATOM 2631 O O . LYS A 1 344 ? -7.005 18.224 16.305 1.00 35.38 344 LYS A O 1
ATOM 2636 N N . THR A 1 345 ? -5.856 17.996 14.367 1.00 25.22 345 THR A N 1
ATOM 2637 C CA . THR A 1 345 ? -6.783 17.224 13.483 1.00 25.22 345 THR A CA 1
ATOM 2638 C C . THR A 1 345 ? -6.519 17.527 11.991 1.00 25.22 345 THR A C 1
ATOM 2640 O O . THR A 1 345 ? -6.603 18.692 11.613 1.00 25.22 345 THR A O 1
ATOM 2643 N N . GLY A 1 346 ? -6.313 16.495 11.155 1.00 25.34 346 GLY A N 1
ATOM 2644 C CA . GLY A 1 346 ? -6.539 16.515 9.690 1.00 25.34 346 GLY A CA 1
ATOM 2645 C C . GLY A 1 346 ? -5.313 16.726 8.767 1.00 25.34 346 GLY A C 1
ATOM 2646 O O . GLY A 1 346 ? -4.463 17.558 9.083 1.00 25.34 346 GLY A O 1
ATOM 2647 N N . PRO A 1 347 ? -5.200 15.994 7.631 1.00 27.88 347 PRO A N 1
ATOM 2648 C CA . PRO A 1 347 ? -4.031 16.011 6.749 1.00 27.88 347 PRO A CA 1
ATOM 2649 C C . PRO A 1 347 ? -3.974 17.239 5.824 1.00 27.88 347 PRO A C 1
ATOM 2651 O O . PRO A 1 347 ? -4.974 17.812 5.400 1.00 27.88 347 PRO A O 1
ATOM 2654 N N . VAL A 1 348 ? -2.745 17.632 5.503 1.00 25.44 348 VAL A N 1
ATOM 2655 C CA . VAL A 1 348 ? -2.365 18.836 4.757 1.00 25.44 348 VAL A CA 1
ATOM 2656 C C . VAL A 1 348 ? -2.317 18.528 3.249 1.00 25.44 348 VAL A C 1
ATOM 2658 O O . VAL A 1 348 ? -1.396 17.874 2.779 1.00 25.44 348 VAL A O 1
ATOM 2661 N N . TYR A 1 349 ? -3.295 19.014 2.474 1.00 25.47 349 TYR A N 1
ATOM 2662 C CA . TYR A 1 349 ? -3.352 18.906 0.997 1.00 25.47 349 TYR A CA 1
ATOM 2663 C C . TYR A 1 349 ? -2.419 19.916 0.294 1.00 25.47 349 TYR A C 1
ATOM 2665 O O . TYR A 1 349 ? -2.549 21.110 0.555 1.00 25.47 349 TYR A O 1
ATOM 2673 N N . LEU A 1 350 ? -1.489 19.501 -0.572 1.00 27.56 350 LEU A N 1
ATOM 2674 C CA . LEU A 1 350 ? -0.605 20.408 -1.337 1.00 27.56 350 LEU A CA 1
ATOM 2675 C C . LEU A 1 350 ? -1.270 20.859 -2.661 1.00 27.56 350 LEU A C 1
ATOM 2677 O O . LEU A 1 350 ? -1.922 20.040 -3.308 1.00 27.56 350 LEU A O 1
ATOM 2681 N N . PRO A 1 351 ? -1.124 22.128 -3.097 1.00 27.44 351 PRO A N 1
ATOM 2682 C CA . PRO A 1 351 ? -1.736 22.622 -4.331 1.00 27.44 351 PRO A CA 1
ATOM 2683 C C . PRO A 1 351 ? -0.962 22.138 -5.569 1.00 27.44 351 PRO A C 1
ATOM 2685 O O . PRO A 1 351 ? 0.156 22.580 -5.826 1.00 27.44 351 PRO A O 1
ATOM 2688 N N . GLY A 1 352 ? -1.572 21.227 -6.330 1.00 29.22 352 GLY A N 1
ATOM 2689 C CA . GLY A 1 352 ? -1.128 20.818 -7.664 1.00 29.22 352 GLY A CA 1
ATOM 2690 C C . GLY A 1 352 ? -1.456 21.874 -8.723 1.00 29.22 352 GLY A C 1
ATOM 2691 O O . GLY A 1 352 ? -2.466 22.566 -8.639 1.00 29.22 352 GLY A O 1
ATOM 2692 N N . ASN A 1 353 ? -0.548 22.001 -9.683 1.00 27.98 353 ASN A N 1
ATOM 2693 C CA . ASN A 1 353 ? -0.464 23.027 -10.716 1.00 27.98 353 ASN A CA 1
ATOM 2694 C C . ASN A 1 353 ? -1.628 22.933 -11.731 1.00 27.98 353 ASN A C 1
ATOM 2696 O O . ASN A 1 353 ? -1.823 21.887 -12.348 1.00 27.98 353 ASN A O 1
ATOM 2700 N N . ASP A 1 354 ? -2.379 24.024 -11.912 1.00 26.91 354 ASP A N 1
ATOM 2701 C CA . ASP A 1 354 ? -3.464 24.144 -12.894 1.00 26.91 354 ASP A CA 1
ATOM 2702 C C . ASP A 1 354 ? -2.903 24.421 -14.308 1.00 26.91 354 ASP A C 1
ATOM 2704 O O . ASP A 1 354 ? -2.212 25.417 -14.517 1.00 26.91 354 ASP A O 1
ATOM 2708 N N . GLY A 1 355 ? -3.306 23.598 -15.287 1.00 27.09 355 GLY A N 1
ATOM 2709 C CA . GLY A 1 355 ? -3.440 23.980 -16.702 1.00 27.09 355 GLY A CA 1
ATOM 2710 C C . GLY A 1 355 ? -2.408 23.411 -17.683 1.00 27.09 355 GLY A C 1
ATOM 2711 O O . GLY A 1 355 ? -1.267 23.845 -17.704 1.00 27.09 355 GLY A O 1
ATOM 2712 N N . HIS A 1 356 ? -2.846 22.516 -18.575 1.00 27.28 356 HIS A N 1
ATOM 2713 C CA . HIS A 1 356 ? -3.112 22.855 -19.981 1.00 27.28 356 HIS A CA 1
ATOM 2714 C C . HIS A 1 356 ? -4.067 21.820 -20.598 1.00 27.28 356 HIS A C 1
ATOM 2716 O O . HIS A 1 356 ? -3.878 20.615 -20.468 1.00 27.28 356 HIS A O 1
ATOM 2722 N N . ALA A 1 357 ? -5.129 22.335 -21.216 1.00 26.78 357 ALA A N 1
ATOM 2723 C CA . ALA A 1 357 ? -6.184 21.607 -21.900 1.00 26.78 357 ALA A CA 1
ATOM 2724 C C . ALA A 1 357 ? -5.870 21.493 -23.396 1.00 26.78 357 ALA A C 1
ATOM 2726 O O . ALA A 1 357 ? -5.512 22.501 -24.001 1.00 26.78 357 ALA A O 1
ATOM 2727 N N . GLU A 1 358 ? -6.123 20.330 -23.995 1.00 26.72 358 GLU A N 1
ATOM 2728 C CA . GLU A 1 358 ? -6.430 20.206 -25.423 1.00 26.72 358 GLU A CA 1
ATOM 2729 C C . GLU A 1 358 ? -7.579 19.208 -25.624 1.00 26.72 358 GLU A C 1
ATOM 2731 O O . GLU A 1 358 ? -7.629 18.144 -25.010 1.00 26.72 358 GLU A O 1
ATOM 2736 N N . MET A 1 359 ? -8.551 19.630 -26.436 1.00 26.86 359 MET A N 1
ATOM 2737 C CA . MET A 1 359 ? -9.795 18.934 -26.768 1.00 26.86 359 MET A CA 1
ATOM 2738 C C . MET A 1 359 ? -9.587 17.835 -27.818 1.00 26.86 359 MET A C 1
ATOM 2740 O O . MET A 1 359 ? -8.884 18.046 -28.802 1.00 26.86 359 MET A O 1
ATOM 2744 N N . GLY A 1 360 ? -10.355 16.749 -27.696 1.00 23.02 360 GLY A N 1
ATOM 2745 C CA . GLY A 1 360 ? -10.665 15.813 -28.780 1.00 23.02 360 GLY A CA 1
ATOM 2746 C C . GLY A 1 360 ? -12.017 15.136 -28.528 1.00 23.02 360 GLY A C 1
ATOM 2747 O O . GLY A 1 360 ? -12.190 14.455 -27.525 1.00 23.02 360 GLY A O 1
ATOM 2748 N N . VAL A 1 361 ? -12.988 15.377 -29.411 1.00 28.41 361 VAL A N 1
ATOM 2749 C CA . VAL A 1 361 ? -14.400 14.954 -29.331 1.00 28.41 361 VAL A CA 1
ATOM 2750 C C . VAL A 1 361 ? -14.618 13.658 -30.120 1.00 28.41 361 VAL A C 1
ATOM 2752 O O . VAL A 1 361 ? -14.333 13.680 -31.312 1.00 28.41 361 VAL A O 1
ATOM 2755 N N . VAL A 1 362 ? -15.213 12.605 -29.527 1.00 26.34 362 VAL A N 1
ATOM 2756 C CA . VAL A 1 362 ? -16.080 11.603 -30.208 1.00 26.34 362 VAL A CA 1
ATOM 2757 C C . VAL A 1 362 ? -17.153 11.074 -29.230 1.00 26.34 362 VAL A C 1
ATOM 2759 O O . VAL A 1 362 ? -16.910 10.934 -28.037 1.00 26.34 362 VAL A O 1
ATOM 2762 N N . ASN A 1 363 ? -18.357 10.854 -29.771 1.00 28.86 363 ASN A N 1
ATOM 2763 C CA . ASN A 1 363 ? -19.680 10.794 -29.140 1.00 28.86 363 ASN A CA 1
ATOM 2764 C C . ASN A 1 363 ? -20.102 9.463 -28.473 1.00 28.86 363 ASN A C 1
ATOM 2766 O O . ASN A 1 363 ? -19.839 8.383 -28.992 1.00 28.86 363 ASN A O 1
ATOM 2770 N N . THR A 1 364 ? -20.905 9.623 -27.408 1.00 37.06 364 THR A N 1
ATOM 2771 C CA . THR A 1 364 ? -21.974 8.747 -26.864 1.00 37.06 364 THR A CA 1
ATOM 2772 C C . THR A 1 364 ? -21.660 7.265 -26.596 1.00 37.06 364 THR A C 1
ATOM 2774 O O . THR A 1 364 ? -21.761 6.432 -27.493 1.00 37.06 364 THR A O 1
ATOM 2777 N N . GLN A 1 365 ? -21.423 6.931 -25.318 1.00 26.12 365 GLN A N 1
ATOM 2778 C CA . GLN A 1 365 ? -21.497 5.570 -24.761 1.00 26.12 365 GLN A CA 1
ATOM 2779 C C . GLN A 1 365 ? -22.911 5.253 -24.215 1.00 26.12 365 GLN A C 1
ATOM 2781 O O . GLN A 1 365 ? -23.581 6.163 -23.718 1.00 26.12 365 GLN A O 1
ATOM 2786 N N . PRO A 1 366 ? -23.376 3.988 -24.289 1.00 29.02 366 PRO A N 1
ATOM 2787 C CA . PRO A 1 366 ? -24.662 3.555 -23.733 1.00 29.02 366 PRO A CA 1
ATOM 2788 C C . PRO A 1 366 ? -24.640 3.474 -22.195 1.00 29.02 366 PRO A C 1
ATOM 2790 O O . PRO A 1 366 ? -23.580 3.420 -21.574 1.00 29.02 366 PRO A O 1
ATOM 2793 N N . SER A 1 367 ? -25.823 3.487 -21.572 1.00 35.06 367 SER A N 1
ATOM 2794 C CA . SER A 1 367 ? -25.985 3.580 -20.111 1.00 35.06 367 SER A CA 1
ATOM 2795 C C . SER A 1 367 ? -25.480 2.346 -19.328 1.00 35.06 367 SER A C 1
ATOM 2797 O O . SER A 1 367 ? -25.411 1.239 -19.861 1.00 35.06 367 SER A O 1
ATOM 2799 N N . ARG A 1 368 ? -25.148 2.548 -18.037 1.00 41.09 368 ARG A N 1
ATOM 2800 C CA . ARG A 1 368 ? -24.442 1.629 -17.103 1.00 41.09 368 ARG A CA 1
ATOM 2801 C C . ARG A 1 368 ? -24.990 0.188 -17.052 1.00 41.09 368 ARG A C 1
ATOM 2803 O O . ARG A 1 368 ? -24.208 -0.738 -16.858 1.00 41.09 368 ARG A O 1
ATOM 2810 N N . THR A 1 369 ? -26.287 -0.024 -17.275 1.00 42.00 369 THR A N 1
ATOM 2811 C CA . THR A 1 369 ? -26.936 -1.353 -17.230 1.00 42.00 369 THR A CA 1
ATOM 2812 C C . THR A 1 369 ? -26.916 -2.117 -18.556 1.00 42.00 369 THR A C 1
ATOM 2814 O O . THR A 1 369 ? -27.137 -3.324 -18.568 1.00 42.00 369 THR A O 1
ATOM 2817 N N . GLU A 1 370 ? -26.627 -1.448 -19.673 1.00 38.53 370 GLU A N 1
ATOM 2818 C CA . GLU A 1 370 ? -26.560 -2.054 -21.013 1.00 38.53 370 GLU A CA 1
ATOM 2819 C C . GLU A 1 370 ? -25.113 -2.275 -21.480 1.00 38.53 370 GLU A C 1
ATOM 2821 O O . GLU A 1 370 ? -24.860 -2.598 -22.641 1.00 38.53 370 GLU A O 1
ATOM 2826 N N . SER A 1 371 ? -24.139 -2.115 -20.577 1.00 47.06 371 SER A N 1
ATOM 2827 C CA . SER A 1 371 ? -22.740 -2.342 -20.920 1.00 47.06 371 SER A CA 1
ATOM 2828 C C . SER A 1 371 ? -22.474 -3.841 -21.173 1.00 47.06 371 SER A C 1
ATOM 2830 O O . SER A 1 371 ? -22.887 -4.695 -20.378 1.00 47.06 371 SER A O 1
ATOM 2832 N N . PRO A 1 372 ? -21.713 -4.199 -22.227 1.00 45.09 372 PRO A N 1
ATOM 2833 C CA . PRO A 1 372 ? -21.351 -5.591 -22.519 1.00 45.09 372 PRO A CA 1
ATOM 2834 C C . PRO A 1 372 ? -20.554 -6.289 -21.402 1.00 45.09 372 PRO A C 1
ATOM 2836 O O . PRO A 1 372 ? -20.383 -7.505 -21.441 1.00 45.09 372 PRO A O 1
ATOM 2839 N N . ARG A 1 373 ? -20.017 -5.526 -20.435 1.00 45.72 373 ARG A N 1
ATOM 2840 C CA . ARG A 1 373 ? -19.266 -6.014 -19.266 1.00 45.72 373 ARG A CA 1
ATOM 2841 C C . ARG A 1 373 ? -20.216 -6.438 -18.142 1.00 45.72 373 ARG A C 1
ATOM 2843 O O . ARG A 1 373 ? -20.080 -7.549 -17.642 1.00 45.72 373 ARG A O 1
ATOM 2850 N N . TYR A 1 374 ? -21.226 -5.624 -17.829 1.00 52.59 374 TYR A N 1
ATOM 2851 C CA . TYR A 1 374 ? -22.231 -5.944 -16.808 1.00 52.59 374 TYR A CA 1
ATOM 2852 C C . TYR A 1 374 ? -23.080 -7.164 -17.203 1.00 52.59 374 TYR A C 1
ATOM 2854 O O . TYR A 1 374 ? -23.279 -8.067 -16.396 1.00 52.59 374 TYR A O 1
ATOM 2862 N N . GLN A 1 375 ? -23.472 -7.265 -18.481 1.00 49.09 375 GLN A N 1
ATOM 2863 C CA . GLN A 1 375 ? -24.167 -8.451 -19.008 1.00 49.09 375 GLN A CA 1
ATOM 2864 C C . GLN A 1 375 ? -23.298 -9.721 -18.960 1.00 49.09 375 GLN A C 1
ATOM 2866 O O . GLN A 1 375 ? -23.809 -10.811 -18.715 1.00 49.09 375 GLN A O 1
ATOM 2871 N N . ALA A 1 376 ? -21.979 -9.593 -19.147 1.00 52.66 376 ALA A N 1
ATOM 2872 C CA . ALA A 1 376 ? -21.050 -10.721 -19.074 1.00 52.66 376 ALA A CA 1
ATOM 2873 C C . ALA A 1 376 ? -20.807 -11.206 -17.634 1.00 52.66 376 ALA A C 1
ATOM 2875 O O . ALA A 1 376 ? -20.636 -12.405 -17.415 1.00 52.66 376 ALA A O 1
ATOM 2876 N N . LEU A 1 377 ? -20.808 -10.296 -16.656 1.00 48.03 377 LEU A N 1
ATOM 2877 C CA . LEU A 1 377 ? -20.753 -10.652 -15.238 1.00 48.03 377 LEU A CA 1
ATOM 2878 C C . LEU A 1 377 ? -22.068 -11.287 -14.765 1.00 48.03 377 LEU A C 1
ATOM 2880 O O . LEU A 1 377 ? -22.022 -12.313 -14.095 1.00 48.03 377 LEU A O 1
ATOM 2884 N N . LEU A 1 378 ? -23.223 -10.762 -15.187 1.00 51.44 378 LEU A N 1
ATOM 2885 C CA . LEU A 1 378 ? -24.534 -11.364 -14.914 1.00 51.44 378 LEU A CA 1
ATOM 2886 C C . LEU A 1 378 ? -24.627 -12.794 -15.458 1.00 51.44 378 LEU A C 1
ATOM 2888 O O . LEU A 1 378 ? -24.994 -13.703 -14.721 1.00 51.44 378 LEU A O 1
ATOM 2892 N N . ALA A 1 379 ? -24.186 -13.018 -16.699 1.00 47.31 379 ALA A N 1
ATOM 2893 C CA . ALA A 1 379 ? -24.150 -14.353 -17.295 1.00 47.31 379 ALA A CA 1
ATOM 2894 C C . ALA A 1 379 ? -23.165 -15.305 -16.584 1.00 47.31 379 ALA A C 1
ATOM 2896 O O . ALA A 1 379 ? -23.400 -16.509 -16.515 1.00 47.31 379 ALA A O 1
ATOM 2897 N N . ALA A 1 380 ? -22.057 -14.792 -16.036 1.00 47.38 380 ALA A N 1
ATOM 2898 C CA . ALA A 1 380 ? -21.086 -15.591 -15.284 1.00 47.38 380 ALA A CA 1
ATOM 2899 C C . ALA A 1 380 ? -21.559 -15.937 -13.857 1.00 47.38 380 ALA A C 1
ATOM 2901 O O . ALA A 1 380 ? -21.171 -16.983 -13.330 1.00 47.38 380 ALA A O 1
ATOM 2902 N N . VAL A 1 381 ? -22.409 -15.090 -13.269 1.00 50.97 381 VAL A N 1
ATOM 2903 C CA . VAL A 1 381 ? -23.115 -15.338 -12.004 1.00 50.97 381 VAL A CA 1
ATOM 2904 C C . VAL A 1 381 ? -24.264 -16.330 -12.211 1.00 50.97 381 VAL A C 1
ATOM 2906 O O . VAL A 1 381 ? -24.370 -17.290 -11.453 1.00 50.97 381 VAL A O 1
ATOM 2909 N N . GLU A 1 382 ? -25.053 -16.191 -13.283 1.00 45.78 382 GLU A N 1
ATOM 2910 C CA . GLU A 1 382 ? -26.069 -17.186 -13.675 1.00 45.78 382 GLU A CA 1
ATOM 2911 C C . GLU A 1 382 ? -25.453 -18.557 -14.000 1.00 45.78 382 GLU A C 1
ATOM 2913 O O . GLU A 1 382 ? -26.069 -19.589 -13.741 1.00 45.78 382 GLU A O 1
ATOM 2918 N N . ALA A 1 383 ? -24.216 -18.588 -14.509 1.00 43.66 383 ALA A N 1
ATOM 2919 C CA . ALA A 1 383 ? -23.472 -19.819 -14.779 1.00 43.66 383 ALA A CA 1
ATOM 2920 C C . ALA A 1 383 ? -22.758 -20.421 -13.547 1.00 43.66 383 ALA A C 1
ATOM 2922 O O . ALA A 1 383 ? -22.087 -21.443 -13.684 1.00 43.66 383 ALA A O 1
ATOM 2923 N N . GLY A 1 384 ? -22.847 -19.799 -12.363 1.00 35.56 384 GLY A N 1
ATOM 2924 C CA . GLY A 1 384 ? -22.234 -20.297 -11.122 1.00 35.56 384 GLY A CA 1
ATOM 2925 C C . GLY A 1 384 ? -20.698 -20.289 -11.100 1.00 35.56 384 GLY A C 1
ATOM 2926 O O . GLY A 1 384 ? -20.092 -20.904 -10.226 1.00 35.56 384 GLY A O 1
ATOM 2927 N N . ALA A 1 385 ? -20.056 -19.611 -12.058 1.00 40.22 385 ALA A N 1
ATOM 2928 C CA . ALA A 1 385 ? -18.598 -19.577 -12.202 1.00 40.22 385 ALA A CA 1
ATOM 2929 C C . ALA A 1 385 ? -17.923 -18.547 -11.279 1.00 40.22 385 ALA A C 1
ATOM 2931 O O . ALA A 1 385 ? -16.713 -18.614 -11.064 1.00 40.22 385 ALA A O 1
ATOM 2932 N N . ILE A 1 386 ? -18.695 -17.586 -10.771 1.00 44.16 386 ILE A N 1
ATOM 2933 C CA . ILE A 1 386 ? -18.292 -16.576 -9.790 1.00 44.16 386 ILE A CA 1
ATOM 2934 C C . ILE A 1 386 ? -19.496 -16.243 -8.892 1.00 44.16 386 ILE A C 1
ATOM 2936 O O . ILE A 1 386 ? -20.631 -16.263 -9.373 1.00 44.16 386 ILE A O 1
ATOM 2940 N N . PRO A 1 387 ? -19.281 -15.961 -7.595 1.00 36.81 387 PRO A N 1
ATOM 2941 C CA . PRO A 1 387 ? -20.351 -15.556 -6.690 1.00 36.81 387 PRO A CA 1
ATOM 2942 C C . PRO A 1 387 ? -20.956 -14.218 -7.131 1.00 36.81 387 PRO A C 1
ATOM 2944 O O . PRO A 1 387 ? -20.269 -13.387 -7.723 1.00 36.81 387 PRO A O 1
ATOM 2947 N N . ALA A 1 388 ? -22.235 -13.987 -6.812 1.00 41.78 388 ALA A N 1
ATOM 2948 C CA . ALA A 1 388 ? -22.943 -12.750 -7.162 1.00 41.78 388 ALA A CA 1
ATOM 2949 C C . ALA A 1 388 ? -22.226 -11.474 -6.675 1.00 41.78 388 ALA A C 1
ATOM 2951 O O . ALA A 1 388 ? -22.383 -10.428 -7.289 1.00 41.78 388 ALA A O 1
ATOM 2952 N N . SER A 1 389 ? -21.370 -11.583 -5.651 1.00 44.31 389 SER A N 1
ATOM 2953 C CA . SER A 1 389 ? -20.517 -10.501 -5.146 1.00 44.31 389 SER A CA 1
ATOM 2954 C C . SER A 1 389 ? -19.481 -9.987 -6.151 1.00 44.31 389 SER A C 1
ATOM 2956 O O . SER A 1 389 ? -19.037 -8.855 -6.021 1.00 44.31 389 SER A O 1
ATOM 2958 N N . ALA A 1 390 ? -19.109 -10.765 -7.175 1.00 44.06 390 ALA A N 1
ATOM 2959 C CA . ALA A 1 390 ? -18.183 -10.314 -8.218 1.00 44.06 390 ALA A CA 1
ATOM 2960 C C . ALA A 1 390 ? -18.785 -9.210 -9.112 1.00 44.06 390 ALA A C 1
ATOM 2962 O O . ALA A 1 390 ? -18.041 -8.471 -9.751 1.00 44.06 390 ALA A O 1
ATOM 2963 N N . LEU A 1 391 ? -20.121 -9.072 -9.144 1.00 44.47 391 LEU A N 1
ATOM 2964 C CA . LEU A 1 391 ? -20.806 -7.932 -9.772 1.00 44.47 391 LEU A CA 1
ATOM 2965 C C . LEU A 1 391 ? -20.591 -6.617 -9.006 1.00 44.47 391 LEU A C 1
ATOM 2967 O O . LEU A 1 391 ? -20.722 -5.553 -9.608 1.00 44.47 391 LEU A O 1
ATOM 2971 N N . ASP A 1 392 ? -20.233 -6.701 -7.722 1.00 46.34 392 ASP A N 1
ATOM 2972 C CA . ASP A 1 392 ? -20.066 -5.561 -6.815 1.00 46.34 392 ASP A CA 1
ATOM 2973 C C . ASP A 1 392 ? -18.577 -5.223 -6.553 1.00 46.34 392 ASP A C 1
ATOM 2975 O O . ASP A 1 392 ? -18.267 -4.203 -5.940 1.00 46.34 392 ASP A O 1
ATOM 2979 N N . GLU A 1 393 ? -17.635 -6.053 -7.029 1.00 38.31 393 GLU A N 1
ATOM 2980 C CA . GLU A 1 393 ? -16.185 -5.923 -6.776 1.00 38.31 393 GLU A CA 1
ATOM 2981 C C . GLU A 1 393 ? -15.477 -4.838 -7.615 1.00 38.31 393 GLU A C 1
ATOM 2983 O O . GLU A 1 393 ? -14.327 -4.509 -7.332 1.00 38.31 393 GLU A O 1
ATOM 2988 N N . GLU A 1 394 ? -16.141 -4.222 -8.598 1.00 34.25 394 GLU A N 1
ATOM 2989 C CA . GLU A 1 394 ? -15.558 -3.108 -9.373 1.00 34.25 394 GLU A CA 1
ATOM 2990 C C . GLU A 1 394 ? -15.815 -1.714 -8.768 1.00 34.25 394 GLU A C 1
ATOM 2992 O O . GLU A 1 394 ? -15.346 -0.724 -9.320 1.00 34.25 394 GLU A O 1
ATOM 2997 N N . GLU A 1 395 ? -16.483 -1.586 -7.614 1.00 31.30 395 GLU A N 1
ATOM 2998 C CA . GLU A 1 395 ? -16.670 -0.264 -6.984 1.00 31.30 395 GLU A CA 1
ATOM 2999 C C . GLU A 1 395 ? -15.449 0.259 -6.197 1.00 31.30 395 GLU A C 1
ATOM 3001 O O . GLU A 1 395 ? -15.507 1.382 -5.699 1.00 31.30 395 GLU A O 1
ATOM 3006 N N . SER A 1 396 ? -14.331 -0.482 -6.095 1.00 31.88 396 SER A N 1
ATOM 3007 C CA . SER A 1 396 ? -13.196 -0.064 -5.246 1.00 31.88 396 SER A CA 1
ATOM 3008 C C . SER A 1 396 ? -11.858 0.252 -5.921 1.00 31.88 396 SER A C 1
ATOM 3010 O O . SER A 1 396 ? -10.953 0.642 -5.189 1.00 31.88 396 SER A O 1
ATOM 3012 N N . ASP A 1 397 ? -11.714 0.144 -7.248 1.00 31.48 397 ASP A N 1
ATOM 3013 C CA . ASP A 1 397 ? -10.435 0.447 -7.932 1.00 31.48 397 ASP A CA 1
ATOM 3014 C C . ASP A 1 397 ? -10.516 1.485 -9.076 1.00 31.48 397 ASP A C 1
ATOM 3016 O O . ASP A 1 397 ? -9.489 1.796 -9.675 1.00 31.48 397 ASP A O 1
ATOM 3020 N N . ASP A 1 398 ? -11.668 2.129 -9.297 1.00 29.67 398 ASP A N 1
ATOM 3021 C CA . ASP A 1 398 ? -11.808 3.255 -10.236 1.00 29.67 398 ASP A CA 1
ATOM 3022 C C . ASP A 1 398 ? -12.206 4.557 -9.502 1.00 29.67 398 ASP A C 1
ATOM 3024 O O . ASP A 1 398 ? -13.330 5.047 -9.606 1.00 29.67 398 ASP A O 1
ATOM 3028 N N . GLU A 1 399 ? -11.267 5.180 -8.782 1.00 32.44 399 GLU A N 1
ATOM 3029 C CA . GLU A 1 399 ? -11.251 6.651 -8.711 1.00 32.44 399 GLU A CA 1
ATOM 3030 C C . GLU A 1 399 ? -10.318 7.175 -9.807 1.00 32.44 399 GLU A C 1
ATOM 3032 O O . GLU A 1 399 ? -9.197 7.594 -9.536 1.00 32.44 399 GLU A O 1
ATOM 3037 N N . ASP A 1 400 ? -10.792 7.131 -11.052 1.00 33.81 400 ASP A N 1
ATOM 3038 C CA . ASP A 1 400 ? -10.688 8.260 -11.976 1.00 33.81 400 ASP A CA 1
ATOM 3039 C C . ASP A 1 400 ? -11.814 8.158 -13.037 1.00 33.81 400 ASP A C 1
ATOM 3041 O O . ASP A 1 400 ? -11.928 7.194 -13.788 1.00 33.81 400 ASP A O 1
ATOM 3045 N N . ASP A 1 401 ? -12.650 9.203 -13.056 1.00 32.41 401 ASP A N 1
ATOM 3046 C CA . ASP A 1 401 ? -13.700 9.560 -14.025 1.00 32.41 401 ASP A CA 1
ATOM 3047 C C . ASP A 1 401 ? -15.062 8.821 -14.008 1.00 32.41 401 ASP A C 1
ATOM 3049 O O . ASP A 1 401 ? -15.519 8.241 -14.994 1.00 32.41 401 ASP A O 1
ATOM 3053 N N . VAL A 1 402 ? -15.851 9.069 -12.950 1.00 32.44 402 VAL A N 1
ATOM 3054 C CA . VAL A 1 402 ? -17.322 9.146 -13.082 1.00 32.44 402 VAL A CA 1
ATOM 3055 C C . VAL A 1 402 ? -17.671 10.368 -13.945 1.00 32.44 402 VAL A C 1
ATOM 3057 O O . VAL A 1 402 ? -17.848 11.484 -13.451 1.00 32.44 402 VAL A O 1
ATOM 3060 N N . VAL A 1 403 ? -17.781 10.180 -15.262 1.00 38.81 403 VAL A N 1
ATOM 3061 C CA . VAL A 1 403 ? -18.355 11.188 -16.166 1.00 38.81 403 VAL A CA 1
ATOM 3062 C C . VAL A 1 403 ? -19.874 11.172 -15.995 1.00 38.81 403 VAL A C 1
ATOM 3064 O O . VAL A 1 403 ? -20.592 10.466 -16.697 1.00 38.81 403 VAL A O 1
ATOM 3067 N N . GLY A 1 404 ? -20.375 11.942 -15.027 1.00 37.00 404 GLY A N 1
ATOM 3068 C CA . GLY A 1 404 ? -21.819 12.093 -14.837 1.00 37.00 404 GLY A CA 1
ATOM 3069 C C . GLY A 1 404 ? -22.272 12.988 -13.688 1.00 37.00 404 GLY A C 1
ATOM 3070 O O . GLY A 1 404 ? -23.328 13.603 -13.804 1.00 37.00 404 GLY A O 1
ATOM 3071 N N . GLU A 1 405 ? -21.479 13.155 -12.628 1.00 31.06 405 GLU A N 1
ATOM 3072 C CA . GLU A 1 405 ? -21.792 14.097 -11.549 1.00 31.06 405 GLU A CA 1
ATOM 3073 C C . GLU A 1 405 ? -20.633 15.071 -11.344 1.00 31.06 405 GLU A C 1
ATOM 3075 O O . GLU A 1 405 ? -19.460 14.711 -11.363 1.00 31.06 405 GLU A O 1
ATOM 3080 N N . THR A 1 406 ? -20.970 16.353 -11.230 1.00 40.16 406 THR A N 1
ATOM 3081 C CA . THR A 1 406 ? -20.038 17.478 -11.117 1.00 40.16 406 THR A CA 1
ATOM 3082 C C . THR A 1 406 ? -18.941 17.206 -10.081 1.00 40.16 406 THR A C 1
ATOM 3084 O O . THR A 1 406 ? -19.240 17.196 -8.889 1.00 40.16 406 THR A O 1
ATOM 3087 N N . ARG A 1 407 ? -17.693 17.022 -10.551 1.00 43.88 407 ARG A N 1
ATOM 3088 C CA . ARG A 1 407 ? -16.434 16.950 -9.779 1.00 43.88 407 ARG A CA 1
ATOM 3089 C C . ARG A 1 407 ? -16.472 17.863 -8.544 1.00 43.88 407 ARG A C 1
ATOM 3091 O O . ARG A 1 407 ? -16.279 19.071 -8.687 1.00 43.88 407 ARG A O 1
ATOM 3098 N N . ASP A 1 408 ? -16.698 17.281 -7.366 1.00 54.69 408 ASP A N 1
ATOM 3099 C CA . ASP A 1 408 ? -16.459 17.941 -6.079 1.00 54.69 408 ASP A CA 1
ATOM 3100 C C . ASP A 1 408 ? -15.009 17.686 -5.658 1.00 54.69 408 ASP A C 1
ATOM 3102 O O . ASP A 1 408 ? -14.670 16.660 -5.069 1.00 54.69 408 ASP A O 1
ATOM 3106 N N . ASP A 1 409 ? -14.132 18.620 -6.019 1.00 56.19 409 ASP A N 1
ATOM 3107 C CA . ASP A 1 409 ? -12.687 18.543 -5.820 1.00 56.19 409 ASP A CA 1
ATOM 3108 C C . ASP A 1 409 ? -12.225 18.932 -4.399 1.00 56.19 409 ASP A C 1
ATOM 3110 O O . ASP A 1 409 ? -11.024 19.139 -4.178 1.00 56.19 409 ASP A O 1
ATOM 3114 N N . GLU A 1 410 ? -13.171 19.033 -3.453 1.00 55.66 410 GLU A N 1
ATOM 3115 C CA . GLU A 1 410 ? -12.977 19.403 -2.041 1.00 55.66 410 GLU A CA 1
ATOM 3116 C C . GLU A 1 410 ? -13.628 18.408 -1.046 1.00 55.66 410 GLU A C 1
ATOM 3118 O O . GLU A 1 410 ? -13.656 18.659 0.165 1.00 55.66 410 GLU A O 1
ATOM 3123 N N . ARG A 1 411 ? -14.061 17.229 -1.530 1.00 51.28 411 ARG A N 1
ATOM 3124 C CA . ARG A 1 411 ? -14.735 16.165 -0.748 1.00 51.28 411 ARG A CA 1
ATOM 3125 C C . ARG A 1 411 ? -13.930 15.619 0.435 1.00 51.28 411 ARG A C 1
ATOM 3127 O O . ARG A 1 411 ? -14.512 15.154 1.414 1.00 51.28 411 ARG A O 1
ATOM 3134 N N . SER A 1 412 ? -12.602 15.691 0.360 1.00 42.38 412 SER A N 1
ATOM 3135 C CA . SER A 1 412 ? -11.661 15.247 1.399 1.00 42.38 412 SER A CA 1
ATOM 3136 C C . SER A 1 412 ? -11.121 16.384 2.283 1.00 42.38 412 SER A C 1
ATOM 3138 O O . SER A 1 412 ? -10.327 16.128 3.187 1.00 42.38 412 SER A O 1
ATOM 3140 N N . GLY A 1 413 ? -11.494 17.639 2.010 1.00 53.12 413 GLY A N 1
ATOM 3141 C CA . GLY A 1 413 ? -11.024 18.831 2.721 1.00 53.12 413 GLY A CA 1
ATOM 3142 C C . GLY A 1 413 ? -11.021 20.075 1.828 1.00 53.12 413 GLY A C 1
ATOM 3143 O O . GLY A 1 413 ? -10.689 19.991 0.644 1.00 53.12 413 GLY A O 1
ATOM 3144 N N . THR A 1 414 ? -11.361 21.245 2.379 1.00 67.88 414 THR A N 1
ATOM 3145 C CA . THR A 1 414 ? -11.401 22.487 1.588 1.00 67.88 414 THR A CA 1
ATOM 3146 C C . THR A 1 414 ? -9.999 22.867 1.097 1.00 67.88 414 THR A C 1
ATOM 3148 O O . THR A 1 414 ? -9.027 22.852 1.862 1.00 67.88 414 THR A O 1
ATOM 3151 N N . ARG A 1 415 ? -9.855 23.253 -0.183 1.00 67.31 415 ARG A N 1
ATOM 3152 C CA . ARG A 1 415 ? -8.540 23.632 -0.749 1.00 67.31 415 ARG A CA 1
ATOM 3153 C C . ARG A 1 415 ? -7.987 24.914 -0.130 1.00 67.31 415 ARG A C 1
ATOM 3155 O O . ARG A 1 415 ? -6.778 25.137 -0.129 1.00 67.31 415 ARG A O 1
ATOM 3162 N N . TYR A 1 416 ? -8.871 25.752 0.398 1.00 74.25 416 TYR A N 1
ATOM 3163 C CA . TYR A 1 416 ? -8.557 26.992 1.096 1.00 74.25 416 TYR A CA 1
ATOM 3164 C C . TYR A 1 416 ? -9.573 27.239 2.217 1.00 74.25 416 TYR A C 1
ATOM 3166 O O . TYR A 1 416 ? -10.628 26.608 2.282 1.00 74.25 416 TYR A O 1
ATOM 3174 N N . ASN A 1 417 ? -9.262 28.153 3.136 1.00 83.62 417 ASN A N 1
ATOM 3175 C CA . ASN A 1 417 ? -10.189 28.506 4.209 1.00 83.62 417 ASN A CA 1
ATOM 3176 C C . ASN A 1 417 ? -11.303 29.403 3.646 1.00 83.62 417 ASN A C 1
ATOM 3178 O O . ASN A 1 417 ? -11.042 30.550 3.282 1.00 83.62 417 ASN A O 1
ATOM 3182 N N . TYR A 1 418 ? -12.536 28.894 3.579 1.00 85.88 418 TYR A N 1
ATOM 3183 C CA . TYR A 1 418 ? -13.671 29.628 3.009 1.00 85.88 418 TYR A CA 1
ATOM 3184 C C . TYR A 1 418 ? -13.987 30.929 3.754 1.00 85.88 418 TYR A C 1
ATOM 3186 O O . TYR A 1 418 ? -14.250 31.956 3.131 1.00 85.88 418 TYR A O 1
ATOM 3194 N N . SER A 1 419 ? -13.918 30.925 5.088 1.00 87.12 419 SER A N 1
ATOM 3195 C CA . SER A 1 419 ? -14.176 32.135 5.872 1.00 87.12 419 SER A CA 1
ATOM 3196 C C . SER A 1 419 ? -13.144 33.221 5.551 1.00 87.12 419 SER A C 1
ATOM 3198 O O . SER A 1 419 ? -13.518 34.361 5.263 1.00 87.12 419 SER A O 1
ATOM 3200 N N . TRP A 1 420 ? -11.858 32.850 5.495 1.00 86.00 420 TRP A N 1
ATOM 3201 C CA . TRP A 1 420 ? -10.774 33.767 5.132 1.00 86.00 420 TRP A CA 1
ATOM 3202 C C . TRP A 1 420 ? -10.866 34.241 3.681 1.00 86.00 420 TRP A C 1
ATOM 3204 O O . TRP A 1 420 ? -10.625 35.415 3.405 1.00 86.00 420 TRP A O 1
ATOM 3214 N N . PHE A 1 421 ? -11.279 33.364 2.763 1.00 90.25 421 PHE A N 1
ATOM 3215 C CA . PHE A 1 421 ? -11.515 33.722 1.368 1.00 90.25 421 PHE A CA 1
ATOM 3216 C C . PHE A 1 421 ? -12.456 34.925 1.262 1.00 90.25 421 PHE A C 1
ATOM 3218 O O . PHE A 1 421 ? -12.135 35.913 0.603 1.00 90.25 421 PHE A O 1
ATOM 3225 N N . HIS A 1 422 ? -13.569 34.905 1.997 1.00 92.38 422 HIS A N 1
ATOM 3226 C CA . HIS A 1 422 ? -14.496 36.030 2.025 1.00 92.38 422 HIS A CA 1
ATOM 3227 C C . HIS A 1 422 ? -13.929 37.278 2.720 1.00 92.38 422 HIS A C 1
ATOM 3229 O O . HIS A 1 422 ? -14.194 38.381 2.247 1.00 92.38 422 HIS A O 1
ATOM 3235 N N . VAL A 1 423 ? -13.099 37.140 3.763 1.00 90.94 423 VAL A N 1
ATOM 3236 C CA . VAL A 1 423 ? -12.412 38.285 4.402 1.00 90.94 423 VAL A CA 1
ATOM 3237 C C . VAL A 1 423 ? -11.515 39.024 3.404 1.00 90.94 423 VAL A C 1
ATOM 3239 O O . VAL A 1 423 ? -11.540 40.255 3.348 1.00 90.94 423 VAL A O 1
ATOM 3242 N N . ILE A 1 424 ? -10.775 38.298 2.558 1.00 89.88 424 ILE A N 1
ATOM 3243 C CA . ILE A 1 424 ? -9.945 38.915 1.512 1.00 89.88 424 ILE A CA 1
ATOM 3244 C C . ILE A 1 424 ? -10.805 39.686 0.501 1.00 89.88 424 ILE A C 1
ATOM 3246 O O . ILE A 1 424 ? -10.452 40.805 0.124 1.00 89.88 424 ILE A O 1
ATOM 3250 N N . PHE A 1 425 ? -11.960 39.145 0.105 1.00 93.25 425 PHE A N 1
ATOM 3251 C CA . PHE A 1 425 ? -12.897 39.839 -0.787 1.00 93.25 425 PHE A CA 1
ATOM 3252 C C . PHE A 1 425 ? -13.540 41.082 -0.146 1.00 93.25 425 PHE A C 1
ATOM 3254 O O . PHE A 1 425 ? -13.758 42.073 -0.847 1.00 93.25 425 PHE A O 1
ATOM 3261 N N . VAL A 1 426 ? -13.787 41.089 1.172 1.00 94.50 426 VAL A N 1
ATOM 3262 C CA . VAL A 1 426 ? -14.228 42.296 1.902 1.00 94.50 426 VAL A CA 1
ATOM 3263 C C . VAL A 1 426 ? -13.175 43.399 1.780 1.00 94.50 426 VAL A C 1
ATOM 3265 O O . VAL A 1 426 ? -13.491 44.510 1.350 1.00 94.50 426 VAL A O 1
ATOM 3268 N N . MET A 1 427 ? -11.914 43.084 2.090 1.00 92.94 427 MET A N 1
ATOM 3269 C CA . MET A 1 427 ? -10.815 44.053 2.017 1.00 92.94 427 MET A CA 1
ATOM 3270 C C . MET A 1 427 ? -10.571 44.545 0.582 1.00 92.94 427 MET A C 1
ATOM 3272 O O . MET A 1 427 ? -10.384 45.740 0.362 1.00 92.94 427 MET A O 1
ATOM 3276 N N . ALA A 1 428 ? -10.655 43.655 -0.412 1.00 91.38 428 ALA A N 1
ATOM 3277 C CA . ALA A 1 428 ? -10.548 44.022 -1.823 1.00 91.38 428 ALA A CA 1
ATOM 3278 C C . ALA A 1 428 ? -11.676 44.964 -2.273 1.00 91.38 428 ALA A C 1
ATOM 3280 O O . ALA A 1 428 ? -11.445 45.892 -3.046 1.00 91.38 428 ALA A O 1
ATOM 3281 N N . THR A 1 429 ? -12.896 44.758 -1.770 1.00 93.44 429 THR A N 1
ATOM 3282 C CA . THR A 1 429 ? -14.051 45.608 -2.099 1.00 93.44 429 THR A CA 1
ATOM 3283 C C . THR A 1 429 ? -13.884 47.009 -1.507 1.00 93.44 429 THR A C 1
ATOM 3285 O O . THR A 1 429 ? -14.166 48.009 -2.169 1.00 93.44 429 THR A O 1
ATOM 3288 N N . MET A 1 430 ? -13.350 47.097 -0.285 1.00 93.31 430 MET A N 1
ATOM 3289 C CA . MET A 1 430 ? -12.966 48.367 0.340 1.00 93.31 430 MET A CA 1
ATOM 3290 C C . MET A 1 430 ? -11.835 49.061 -0.429 1.00 93.31 430 MET A C 1
ATOM 3292 O O . MET A 1 430 ? -11.899 50.270 -0.647 1.00 93.31 430 MET A O 1
ATOM 3296 N N . TYR A 1 431 ? -10.843 48.304 -0.910 1.00 91.12 431 TYR A N 1
ATOM 3297 C CA . TYR A 1 431 ? -9.782 48.828 -1.771 1.00 91.12 431 TYR A CA 1
ATOM 3298 C C . TYR A 1 431 ? -10.327 49.408 -3.079 1.00 91.12 431 TYR A C 1
ATOM 3300 O O . TYR A 1 431 ? -9.952 50.519 -3.443 1.00 91.12 431 TYR A O 1
ATOM 3308 N N . VAL A 1 432 ? -11.252 48.720 -3.758 1.00 89.62 432 VAL A N 1
ATOM 3309 C CA . VAL A 1 432 ? -11.895 49.248 -4.974 1.00 89.62 432 VAL A CA 1
ATOM 3310 C C . VAL A 1 432 ? -12.682 50.521 -4.684 1.00 89.62 432 VAL A C 1
ATOM 3312 O O . VAL A 1 432 ? -12.609 51.458 -5.476 1.00 89.62 432 VAL A O 1
ATOM 3315 N N . ALA A 1 433 ? -13.384 50.595 -3.548 1.00 88.50 433 ALA A N 1
ATOM 3316 C CA . ALA A 1 433 ? -14.068 51.821 -3.144 1.00 88.50 433 ALA A CA 1
ATOM 3317 C C . ALA A 1 433 ? -13.078 52.991 -3.031 1.00 88.50 433 ALA A C 1
ATOM 3319 O O . ALA A 1 433 ? -13.282 54.009 -3.682 1.00 88.50 433 ALA A O 1
ATOM 3320 N N . MET A 1 434 ? -11.972 52.810 -2.300 1.00 86.94 434 MET A N 1
ATOM 3321 C CA . MET A 1 434 ? -10.939 53.842 -2.130 1.00 86.94 434 MET A CA 1
ATOM 3322 C C . MET A 1 434 ? -10.217 54.191 -3.438 1.00 86.94 434 MET A C 1
ATOM 3324 O O . MET A 1 434 ? -9.899 55.352 -3.687 1.00 86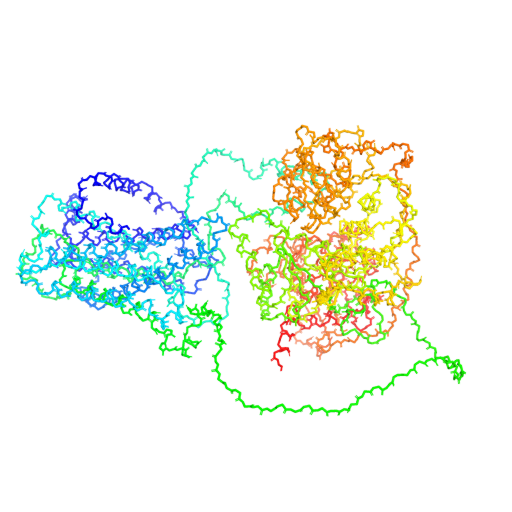.94 434 MET A O 1
ATOM 3328 N N . LEU A 1 435 ? -9.987 53.201 -4.303 1.00 84.50 435 LEU A N 1
ATOM 3329 C CA . LEU A 1 435 ? -9.379 53.394 -5.616 1.00 84.50 435 LEU A CA 1
ATOM 3330 C C . LEU A 1 435 ? -10.275 54.240 -6.532 1.00 84.50 435 LEU A C 1
ATOM 3332 O O . LEU A 1 435 ? -9.779 55.126 -7.224 1.00 84.50 435 LEU A O 1
ATOM 3336 N N . LEU A 1 436 ? -11.584 53.976 -6.533 1.00 81.94 436 LEU A N 1
ATOM 3337 C CA . LEU A 1 436 ? -12.560 54.700 -7.348 1.00 81.94 436 LEU A CA 1
ATOM 3338 C C . LEU A 1 436 ? -12.872 56.096 -6.812 1.00 81.94 436 LEU A C 1
ATOM 3340 O O . LEU A 1 436 ? -13.224 56.974 -7.600 1.00 81.94 436 LEU A O 1
ATOM 3344 N N . THR A 1 437 ? -12.739 56.320 -5.506 1.00 79.44 437 THR A N 1
ATOM 3345 C CA . THR A 1 437 ? -12.931 57.633 -4.873 1.00 79.44 437 THR A CA 1
ATOM 3346 C C . THR A 1 437 ? -11.634 58.431 -4.739 1.00 79.44 437 THR A C 1
ATOM 3348 O O . THR A 1 437 ? -11.620 59.471 -4.084 1.00 79.44 437 THR A O 1
ATOM 3351 N N . ASP A 1 438 ? -10.554 57.970 -5.382 1.00 74.06 438 ASP A N 1
ATOM 3352 C CA . ASP A 1 438 ? -9.233 58.610 -5.400 1.00 74.06 438 ASP A CA 1
ATOM 3353 C C . ASP A 1 438 ? -8.657 58.879 -3.997 1.00 74.06 438 ASP A C 1
ATOM 3355 O O . ASP A 1 438 ? -7.859 59.800 -3.805 1.00 74.06 438 ASP A O 1
ATOM 3359 N N . TRP A 1 439 ? -9.034 58.036 -3.028 1.00 74.94 439 TRP A N 1
ATOM 3360 C CA . TRP A 1 439 ? -8.683 58.131 -1.608 1.00 74.94 439 TRP A CA 1
ATOM 3361 C C . TRP A 1 439 ? -9.139 59.426 -0.923 1.00 74.94 439 TRP A C 1
ATOM 3363 O O . TRP A 1 439 ? -8.540 59.859 0.062 1.00 74.94 439 TRP A O 1
ATOM 3373 N N . ASN A 1 440 ? -10.194 60.055 -1.442 1.00 67.25 440 ASN A N 1
ATOM 3374 C CA . ASN A 1 440 ? -10.685 61.324 -0.923 1.00 67.25 440 ASN A CA 1
ATOM 3375 C C . ASN A 1 440 ? -11.475 61.158 0.391 1.00 67.25 440 ASN A C 1
ATOM 3377 O O . ASN A 1 440 ? -12.200 60.180 0.577 1.00 67.25 440 ASN A O 1
ATOM 3381 N N . VAL A 1 441 ? -11.374 62.150 1.282 1.00 62.59 441 VAL A N 1
ATOM 3382 C CA . VAL A 1 441 ? -12.132 62.202 2.541 1.00 62.59 441 VAL A CA 1
ATOM 3383 C C . VAL A 1 441 ? -13.526 62.758 2.257 1.00 62.59 441 VAL A C 1
ATOM 3385 O O . VAL A 1 441 ? -13.687 63.895 1.815 1.00 62.59 441 VAL A O 1
ATOM 3388 N N . VAL A 1 442 ? -14.557 61.964 2.532 1.00 63.88 442 VAL A N 1
ATOM 3389 C CA . VAL A 1 442 ? -15.959 62.345 2.346 1.00 63.88 442 VAL A CA 1
ATOM 3390 C C . VAL A 1 442 ? -16.346 63.381 3.413 1.00 63.88 442 VAL A C 1
ATOM 3392 O O . VAL A 1 442 ? -16.290 63.087 4.608 1.00 63.88 442 VAL A O 1
ATOM 3395 N N . SER A 1 443 ? -16.719 64.600 2.998 1.00 54.88 443 SER A N 1
ATOM 3396 C CA . SER A 1 443 ? -17.021 65.742 3.882 1.00 54.88 443 SER A CA 1
ATOM 3397 C C . SER A 1 443 ? -18.411 66.337 3.617 1.00 54.88 443 SER A C 1
ATOM 3399 O O . SER A 1 443 ? -18.913 66.289 2.501 1.00 54.88 443 SER A O 1
ATOM 3401 N N . ASN A 1 444 ? -19.013 66.948 4.645 1.00 45.09 444 ASN A N 1
ATOM 3402 C CA . ASN A 1 444 ? -20.344 67.580 4.613 1.00 45.09 444 ASN A CA 1
ATOM 3403 C C . ASN A 1 444 ? -20.393 68.954 3.918 1.00 45.09 444 ASN A C 1
ATOM 3405 O O . ASN A 1 444 ? -21.453 69.580 3.880 1.00 45.09 444 ASN A O 1
ATOM 3409 N N . LYS A 1 445 ? -19.267 69.483 3.426 1.00 40.91 445 LYS A N 1
ATOM 3410 C CA . LYS A 1 445 ? -19.262 70.787 2.751 1.00 40.91 445 LYS A CA 1
ATOM 3411 C C . LYS A 1 445 ? -19.684 70.608 1.288 1.00 40.91 445 LYS A C 1
ATOM 3413 O O . LYS A 1 445 ? -19.043 69.815 0.601 1.00 40.91 445 LYS A O 1
ATOM 3418 N N . PRO A 1 446 ? -20.701 71.338 0.791 1.00 40.78 446 PRO A N 1
ATOM 3419 C CA . PRO A 1 446 ? -20.993 71.353 -0.635 1.00 40.78 446 PRO A CA 1
ATOM 3420 C C . PRO A 1 446 ? -19.748 71.851 -1.370 1.00 40.78 446 PRO A C 1
ATOM 3422 O O . PRO A 1 446 ? -19.206 72.908 -1.039 1.00 40.78 446 PRO A O 1
ATOM 3425 N N . ILE A 1 447 ? -19.261 71.062 -2.325 1.00 39.50 447 ILE A N 1
ATOM 3426 C CA . ILE A 1 447 ? -18.139 71.445 -3.178 1.00 39.50 447 ILE A CA 1
ATOM 3427 C C . ILE A 1 447 ? -18.589 72.686 -3.959 1.00 39.50 447 ILE A C 1
ATOM 3429 O O . ILE A 1 447 ? -19.514 72.629 -4.762 1.00 39.50 447 ILE A O 1
ATOM 3433 N N . SER A 1 448 ? -17.969 73.833 -3.684 1.00 32.66 448 SER A N 1
ATOM 3434 C CA . SER A 1 448 ? -18.309 75.140 -4.262 1.00 32.66 448 SER A CA 1
ATOM 3435 C C . SER A 1 448 ? -17.772 75.342 -5.685 1.00 32.66 448 SER A C 1
ATOM 3437 O O . SER A 1 448 ? -17.641 76.474 -6.145 1.00 32.66 448 SER A O 1
ATOM 3439 N N . THR A 1 449 ? -17.456 74.264 -6.395 1.00 37.53 449 THR A N 1
ATOM 3440 C CA . THR A 1 449 ? -17.062 74.284 -7.803 1.00 37.53 449 THR A CA 1
ATOM 3441 C C . THR A 1 449 ? -17.859 73.215 -8.549 1.00 37.53 449 THR A C 1
ATOM 3443 O O . THR A 1 449 ? -17.852 72.055 -8.135 1.00 37.53 449 THR A O 1
ATOM 3446 N N . PRO A 1 450 ? -18.582 73.572 -9.628 1.00 36.59 450 PRO A N 1
ATOM 3447 C CA . PRO A 1 450 ? -19.303 72.591 -10.422 1.00 36.59 450 PRO A CA 1
ATOM 3448 C C . PRO A 1 450 ? -18.268 71.667 -11.065 1.00 36.59 450 PRO A C 1
ATOM 3450 O O . PRO A 1 450 ? -17.473 72.094 -11.901 1.00 36.59 450 PRO A O 1
ATOM 3453 N N . VAL A 1 451 ? -18.239 70.408 -10.634 1.00 42.66 451 VAL A N 1
ATOM 3454 C CA . VAL A 1 451 ? -17.475 69.371 -11.323 1.00 42.66 451 VAL A CA 1
ATOM 3455 C C . VAL A 1 451 ? -18.162 69.170 -12.669 1.00 42.66 451 VAL A C 1
ATOM 3457 O O . VAL A 1 451 ? -19.322 68.767 -12.715 1.00 42.66 451 VAL A O 1
ATOM 3460 N N . ASP A 1 452 ? -17.473 69.525 -13.755 1.00 43.09 452 ASP A N 1
ATOM 3461 C CA . ASP A 1 452 ? -17.956 69.322 -15.120 1.00 43.09 452 ASP A CA 1
ATOM 3462 C C . ASP A 1 452 ? -18.380 67.846 -15.290 1.00 43.09 452 ASP A C 1
ATOM 3464 O O . ASP A 1 452 ? -17.536 66.956 -15.107 1.00 43.09 452 ASP A O 1
ATOM 3468 N N . PRO A 1 453 ? -19.653 67.554 -15.623 1.00 44.72 453 PRO A N 1
ATOM 3469 C CA . PRO A 1 453 ? -20.133 66.187 -15.828 1.00 44.72 453 PRO A CA 1
ATOM 3470 C C . PRO A 1 453 ? -19.434 65.473 -17.001 1.00 44.72 453 PRO A C 1
ATOM 3472 O O . PRO A 1 453 ? -19.543 64.256 -17.122 1.00 44.72 453 PRO A O 1
ATOM 3475 N N . ASN A 1 454 ? -18.678 66.201 -17.836 1.00 40.47 454 ASN A N 1
ATOM 3476 C CA . ASN A 1 454 ? -17.822 65.651 -18.890 1.00 40.47 454 ASN A CA 1
ATOM 3477 C C . ASN A 1 454 ? -16.344 65.484 -18.493 1.00 40.47 454 ASN A C 1
ATOM 3479 O O . ASN A 1 454 ? -15.521 65.151 -19.352 1.00 40.47 454 ASN A O 1
ATOM 3483 N N . SER A 1 455 ? -15.969 65.710 -17.230 1.00 47.47 455 SER A N 1
ATOM 3484 C CA . SER A 1 455 ? -14.591 65.479 -16.789 1.00 47.47 455 SER A CA 1
ATOM 3485 C C . SER A 1 455 ? -14.253 63.982 -16.836 1.00 47.47 455 SER A C 1
ATOM 3487 O O . SER A 1 455 ? -14.903 63.148 -16.208 1.00 47.47 455 SER A O 1
ATOM 3489 N N . ASP A 1 456 ? -13.238 63.624 -17.633 1.00 49.47 456 ASP A N 1
ATOM 3490 C CA . ASP A 1 456 ? -12.754 62.245 -17.743 1.00 49.47 456 ASP A CA 1
ATOM 3491 C C . ASP A 1 456 ? -12.400 61.714 -16.338 1.00 49.47 456 ASP A C 1
ATOM 3493 O O . ASP A 1 456 ? -11.482 62.212 -15.680 1.00 49.47 456 ASP A O 1
ATOM 3497 N N . VAL A 1 457 ? -13.120 60.691 -15.875 1.00 52.31 457 VAL A N 1
ATOM 3498 C CA . VAL A 1 457 ? -12.883 60.053 -14.576 1.00 52.31 457 VAL A CA 1
ATOM 3499 C C . VAL A 1 457 ? -11.597 59.230 -14.649 1.00 52.31 457 VAL A C 1
ATOM 3501 O O . VAL A 1 457 ? -11.592 58.087 -15.109 1.00 52.31 457 VAL A O 1
ATOM 3504 N N . TYR A 1 458 ? -10.491 59.813 -14.198 1.00 56.19 458 TYR A N 1
ATOM 3505 C CA . TYR A 1 458 ? -9.226 59.100 -14.055 1.00 56.19 458 TYR A CA 1
ATOM 3506 C C . TYR A 1 458 ? -9.201 58.303 -12.755 1.00 56.19 458 TYR A C 1
ATOM 3508 O O . TYR A 1 458 ? -9.654 58.781 -11.723 1.00 56.19 458 TYR A O 1
ATOM 3516 N N . ILE A 1 459 ? -8.661 57.088 -12.815 1.00 57.00 459 ILE A N 1
ATOM 3517 C CA . ILE A 1 459 ? -8.506 56.210 -11.654 1.00 57.00 459 ILE A CA 1
ATOM 3518 C C . ILE A 1 459 ? -7.090 56.394 -11.092 1.00 57.00 459 ILE A C 1
ATOM 3520 O O . ILE A 1 459 ? -6.111 56.105 -11.784 1.00 57.00 459 ILE A O 1
ATOM 3524 N N . GLY A 1 460 ? -6.966 56.847 -9.840 1.00 56.66 460 GLY A N 1
ATOM 3525 C CA . GLY A 1 460 ? -5.708 56.808 -9.087 1.00 56.66 460 GLY A CA 1
ATOM 3526 C C . GLY A 1 460 ? -4.648 57.816 -9.544 1.00 56.66 460 GLY A C 1
ATOM 3527 O O . GLY A 1 460 ? -3.470 57.460 -9.619 1.00 56.66 460 GLY A O 1
ATOM 3528 N N . ARG A 1 461 ? -5.066 59.049 -9.868 1.00 63.06 461 ARG A N 1
ATOM 3529 C CA . ARG A 1 461 ? -4.182 60.181 -10.233 1.00 63.06 461 ARG A CA 1
ATOM 3530 C C . ARG A 1 461 ? -4.037 61.254 -9.144 1.00 63.06 461 ARG A C 1
ATOM 3532 O O . ARG A 1 461 ? -3.441 62.290 -9.401 1.00 63.06 461 ARG A O 1
ATOM 3539 N N . SER A 1 462 ? -4.587 61.037 -7.949 1.00 70.06 462 SER A N 1
ATOM 3540 C CA . SER A 1 462 ? -4.451 61.981 -6.832 1.00 70.06 462 SER A CA 1
ATOM 3541 C C . SER A 1 462 ? -3.045 61.954 -6.218 1.00 70.06 462 SER A C 1
ATOM 3543 O O . SER A 1 462 ? -2.349 60.936 -6.281 1.00 70.06 462 SER A O 1
ATOM 3545 N N . GLU A 1 463 ? -2.641 63.046 -5.558 1.00 72.06 463 GLU A N 1
ATOM 3546 C CA . GLU A 1 463 ? -1.405 63.086 -4.756 1.00 72.06 463 GLU A CA 1
ATOM 3547 C C . GLU A 1 463 ? -1.388 61.985 -3.686 1.00 72.06 463 GLU A C 1
ATOM 3549 O O . GLU A 1 463 ? -0.365 61.342 -3.457 1.00 72.06 463 GLU A O 1
ATOM 3554 N N . VAL A 1 464 ? -2.546 61.701 -3.083 1.00 75.38 464 VAL A N 1
ATOM 3555 C CA . VAL A 1 464 ? -2.705 60.618 -2.104 1.00 75.38 464 VAL A CA 1
ATOM 3556 C C . VAL A 1 464 ? -2.435 59.256 -2.750 1.00 75.38 464 VAL A C 1
ATOM 3558 O O . VAL A 1 464 ? -1.697 58.448 -2.192 1.00 75.38 464 VAL A O 1
ATOM 3561 N N . ALA A 1 465 ? -2.960 58.999 -3.952 1.00 73.88 465 ALA A N 1
ATOM 3562 C CA . ALA A 1 465 ? -2.696 57.758 -4.682 1.00 73.88 465 ALA A CA 1
ATOM 3563 C C . ALA A 1 465 ? -1.218 57.621 -5.097 1.00 73.88 465 ALA A C 1
ATOM 3565 O O . ALA A 1 465 ? -0.676 56.512 -5.091 1.00 73.88 465 ALA A O 1
ATOM 3566 N N . MET A 1 466 ? -0.557 58.734 -5.427 1.00 81.69 466 MET A N 1
ATOM 3567 C CA . MET A 1 466 ? 0.878 58.781 -5.707 1.00 81.69 466 MET A CA 1
ATOM 3568 C C . MET A 1 466 ? 1.694 58.396 -4.463 1.00 81.69 466 MET A C 1
ATOM 3570 O O . MET A 1 466 ? 2.482 57.448 -4.530 1.00 81.69 466 MET A O 1
ATOM 3574 N N . TRP A 1 467 ? 1.427 59.017 -3.311 1.00 84.00 467 TRP A N 1
ATOM 3575 C CA . TRP A 1 467 ? 2.071 58.660 -2.044 1.00 84.00 467 TRP A CA 1
ATOM 3576 C C . TRP A 1 467 ? 1.794 57.217 -1.623 1.00 84.00 467 TRP A C 1
ATOM 3578 O O . TRP A 1 467 ? 2.718 56.528 -1.196 1.00 84.00 467 TRP A O 1
ATOM 3588 N N . MET A 1 468 ? 0.574 56.710 -1.818 1.00 82.31 468 MET A N 1
ATOM 3589 C CA . MET A 1 468 ? 0.253 55.306 -1.543 1.00 82.31 468 MET A CA 1
ATOM 3590 C C . MET A 1 468 ? 1.137 54.347 -2.350 1.00 82.31 468 MET A C 1
ATOM 3592 O O . MET A 1 468 ? 1.627 53.362 -1.799 1.00 82.31 468 MET A O 1
ATOM 3596 N N . ARG A 1 469 ? 1.409 54.633 -3.631 1.00 85.50 469 ARG A N 1
ATOM 3597 C CA . ARG A 1 469 ? 2.298 53.810 -4.477 1.00 85.50 469 ARG A CA 1
ATOM 3598 C C . ARG A 1 469 ? 3.760 53.902 -4.041 1.00 85.50 469 ARG A C 1
ATOM 3600 O O . ARG A 1 469 ? 4.428 52.873 -3.957 1.00 85.50 469 ARG A O 1
ATOM 3607 N N . VAL A 1 470 ? 4.239 55.108 -3.729 1.00 87.69 470 VAL A N 1
ATOM 3608 C CA . VAL A 1 470 ? 5.620 55.344 -3.274 1.00 87.69 470 VAL A CA 1
ATOM 3609 C C . VAL A 1 470 ? 5.878 54.662 -1.928 1.00 87.69 470 VAL A C 1
ATOM 3611 O O . VAL A 1 470 ? 6.832 53.898 -1.798 1.00 87.69 470 VAL A O 1
ATOM 3614 N N . VAL A 1 471 ? 4.998 54.855 -0.944 1.00 89.81 471 VAL A N 1
ATOM 3615 C CA . VAL A 1 471 ? 5.125 54.227 0.380 1.00 89.81 471 VAL A CA 1
ATOM 3616 C C . VAL A 1 471 ? 5.009 52.708 0.274 1.00 89.81 471 VAL A C 1
ATOM 3618 O O . VAL A 1 471 ? 5.811 52.001 0.879 1.00 89.81 471 VAL A O 1
ATOM 3621 N N . SER A 1 472 ? 4.093 52.187 -0.550 1.00 88.56 472 SER A N 1
ATOM 3622 C CA . SER A 1 472 ? 3.988 50.740 -0.795 1.00 88.56 472 SER A CA 1
ATOM 3623 C C . SER A 1 472 ? 5.283 50.156 -1.360 1.00 88.56 472 SER A C 1
ATOM 3625 O O . SER A 1 472 ? 5.692 49.068 -0.962 1.00 88.56 472 SER A O 1
ATOM 3627 N N . SER A 1 473 ? 5.966 50.891 -2.245 1.00 90.31 473 SER A N 1
ATOM 3628 C CA . SER A 1 473 ? 7.278 50.498 -2.763 1.00 90.31 473 SER A CA 1
ATOM 3629 C C . SER A 1 473 ? 8.324 50.398 -1.649 1.00 90.31 473 SER A C 1
ATOM 3631 O O . SER A 1 473 ? 9.091 49.439 -1.609 1.00 90.31 473 SER A O 1
ATOM 3633 N N . TRP A 1 474 ? 8.361 51.358 -0.724 1.00 92.56 474 TRP A N 1
ATOM 3634 C CA . TRP A 1 474 ? 9.323 51.345 0.382 1.00 92.56 474 TRP A CA 1
ATOM 3635 C C . TRP A 1 474 ? 9.020 50.248 1.397 1.00 92.56 474 TRP A C 1
ATOM 3637 O O . TRP A 1 474 ? 9.932 49.549 1.830 1.00 92.56 474 TRP A O 1
ATOM 3647 N N . VAL A 1 475 ? 7.744 50.046 1.729 1.00 90.75 475 VAL A N 1
ATOM 3648 C CA . VAL A 1 475 ? 7.307 48.953 2.604 1.00 90.75 475 VAL A CA 1
ATOM 3649 C C . VAL A 1 475 ? 7.657 47.600 1.985 1.00 90.75 475 VAL A C 1
ATOM 3651 O O . VAL A 1 475 ? 8.165 46.736 2.689 1.00 90.75 475 VAL A O 1
ATOM 3654 N N . CYS A 1 476 ? 7.484 47.426 0.672 1.00 90.31 476 CYS A N 1
ATOM 3655 C CA . CYS A 1 476 ? 7.890 46.205 -0.029 1.00 90.31 476 CYS A CA 1
ATOM 3656 C C . CYS A 1 476 ? 9.395 45.929 0.109 1.00 90.31 476 CYS A C 1
ATOM 3658 O O . CYS A 1 476 ? 9.796 44.807 0.415 1.00 90.31 476 CYS A O 1
ATOM 3660 N N . MET A 1 477 ? 10.228 46.958 -0.080 1.00 89.56 477 MET A N 1
ATOM 3661 C CA . MET A 1 477 ? 11.681 46.855 0.086 1.00 89.56 477 MET A CA 1
ATOM 3662 C C . MET A 1 477 ? 12.068 46.535 1.534 1.00 89.56 477 MET A C 1
ATOM 3664 O O . MET A 1 477 ? 12.942 45.705 1.761 1.00 89.56 477 MET A O 1
ATOM 3668 N N . LEU A 1 478 ? 11.403 47.152 2.515 1.00 90.94 478 LEU A N 1
ATOM 3669 C CA . LEU A 1 478 ? 11.629 46.887 3.939 1.00 90.94 478 LEU A CA 1
ATOM 3670 C C . LEU A 1 478 ? 11.236 45.461 4.331 1.00 90.94 478 LEU A C 1
ATOM 3672 O O . LEU A 1 478 ? 12.002 44.803 5.026 1.00 90.94 478 LEU A O 1
ATOM 3676 N N . LEU A 1 479 ? 10.089 44.966 3.858 1.00 88.31 479 LEU A N 1
ATOM 3677 C CA . LEU A 1 479 ? 9.643 43.592 4.106 1.00 88.31 479 LEU A CA 1
ATOM 3678 C C . LEU A 1 479 ? 10.624 42.567 3.527 1.00 88.31 479 LEU A C 1
ATOM 3680 O O . LEU A 1 479 ? 10.927 41.578 4.189 1.00 88.31 479 LEU A O 1
ATOM 3684 N N . TYR A 1 480 ? 11.162 42.820 2.332 1.00 91.06 480 TYR A N 1
ATOM 3685 C CA . TYR A 1 480 ? 12.167 41.946 1.729 1.00 91.06 480 TYR A CA 1
ATOM 3686 C C . TYR A 1 480 ? 13.537 42.043 2.423 1.00 91.06 480 TYR A C 1
ATOM 3688 O O . TYR A 1 480 ? 14.165 41.027 2.694 1.00 91.06 480 TYR A O 1
ATOM 3696 N N . MET A 1 481 ? 14.001 43.241 2.801 1.00 89.94 481 MET A N 1
ATOM 3697 C CA . MET A 1 481 ? 15.215 43.364 3.627 1.00 89.94 481 MET A CA 1
ATOM 3698 C C . MET A 1 481 ? 15.052 42.640 4.966 1.00 89.94 481 MET A C 1
ATOM 3700 O O . MET A 1 481 ? 15.975 41.975 5.430 1.00 89.94 481 MET A O 1
ATOM 3704 N N . TRP A 1 482 ? 13.866 42.723 5.569 1.00 89.19 482 TRP A N 1
ATOM 3705 C CA . TRP A 1 482 ? 13.553 42.005 6.796 1.00 89.19 482 TRP A CA 1
ATOM 3706 C C . TRP A 1 482 ? 13.537 40.486 6.593 1.00 89.19 482 TRP A C 1
ATOM 3708 O O . TRP A 1 482 ? 14.069 39.778 7.442 1.00 89.19 482 TRP A O 1
ATOM 3718 N N . SER A 1 483 ? 13.019 39.968 5.470 1.00 87.31 483 SER A N 1
ATOM 3719 C CA . SER A 1 483 ? 13.057 38.521 5.190 1.00 87.31 483 SER A CA 1
ATOM 3720 C C . SER A 1 483 ? 14.483 37.981 5.024 1.00 87.31 483 SER A C 1
ATOM 3722 O O . SER A 1 483 ? 14.733 36.818 5.336 1.00 87.31 483 SER A O 1
ATOM 3724 N N . LEU A 1 484 ? 15.430 38.821 4.595 1.00 86.12 484 LEU A N 1
ATOM 3725 C CA . LEU A 1 484 ? 16.853 38.478 4.513 1.00 86.12 484 LEU A CA 1
ATOM 3726 C C . LEU A 1 484 ? 17.580 38.592 5.864 1.00 86.12 484 LEU A C 1
ATOM 3728 O O . LEU A 1 484 ? 18.449 37.776 6.163 1.00 86.12 484 LEU A O 1
ATOM 3732 N N . LEU A 1 485 ? 17.248 39.603 6.673 1.00 85.56 485 LEU A N 1
ATOM 3733 C CA . LEU A 1 485 ? 17.963 39.921 7.916 1.00 85.56 485 LEU A CA 1
ATOM 3734 C C . LEU A 1 485 ? 17.416 39.205 9.153 1.00 85.56 485 LEU A C 1
ATOM 3736 O O . LEU A 1 485 ? 18.189 38.910 10.063 1.00 85.56 485 LEU A O 1
ATOM 3740 N N . ALA A 1 486 ? 16.113 38.919 9.214 1.00 82.31 486 ALA A N 1
ATOM 3741 C CA . ALA A 1 486 ? 15.489 38.315 10.389 1.00 82.31 486 ALA A CA 1
ATOM 3742 C C . ALA A 1 486 ? 16.160 36.992 10.820 1.00 82.31 486 ALA A C 1
ATOM 3744 O O . ALA A 1 486 ? 16.457 36.875 12.012 1.00 82.31 486 ALA A O 1
ATOM 3745 N N . PRO A 1 487 ? 16.511 36.059 9.905 1.00 77.06 487 PRO A N 1
ATOM 3746 C CA . PRO A 1 487 ? 17.226 34.831 10.272 1.00 77.06 487 PRO A CA 1
ATOM 3747 C C . PRO A 1 487 ? 18.623 35.070 10.866 1.00 77.06 487 PRO A C 1
ATOM 3749 O O . PRO A 1 487 ? 19.093 34.266 11.664 1.00 77.06 487 PRO A O 1
ATOM 3752 N N . ALA A 1 488 ? 19.287 36.171 10.496 1.00 76.50 488 ALA A N 1
ATOM 3753 C CA . ALA A 1 488 ? 20.629 36.507 10.974 1.00 76.50 488 ALA A CA 1
ATOM 3754 C C . ALA A 1 488 ? 20.619 37.308 12.292 1.00 76.50 488 ALA A C 1
ATOM 3756 O O . ALA A 1 488 ? 21.558 37.204 13.077 1.00 76.50 488 ALA A O 1
ATOM 3757 N N . ILE A 1 489 ? 19.581 38.120 12.535 1.00 78.88 489 ILE A N 1
ATOM 3758 C CA . ILE A 1 489 ? 19.481 39.003 13.713 1.00 78.88 489 ILE A CA 1
ATOM 3759 C C . ILE A 1 489 ? 18.850 38.287 14.920 1.00 78.88 489 ILE A C 1
ATOM 3761 O O . ILE A 1 489 ? 19.189 38.612 16.056 1.00 78.88 489 ILE A O 1
ATOM 3765 N N . MET A 1 490 ? 17.949 37.319 14.706 1.00 72.31 490 MET A N 1
ATOM 3766 C CA . MET A 1 490 ? 17.236 36.614 15.787 1.00 72.31 490 MET A CA 1
ATOM 3767 C C . MET A 1 490 ? 17.286 35.080 15.635 1.00 72.31 490 MET A C 1
ATOM 3769 O O . MET A 1 490 ? 16.238 34.462 15.454 1.00 72.31 490 MET A O 1
ATOM 3773 N N . PRO A 1 491 ? 18.467 34.440 15.720 1.00 59.81 491 PRO A N 1
ATOM 3774 C CA . PRO A 1 491 ? 18.588 32.996 15.509 1.00 59.81 491 PRO A CA 1
ATOM 3775 C C . PRO A 1 491 ? 17.852 32.155 16.570 1.00 59.81 491 PRO A C 1
ATOM 3777 O O . PRO A 1 491 ? 17.244 31.155 16.210 1.00 59.81 491 PRO A O 1
ATOM 3780 N N . ASP A 1 492 ? 17.837 32.577 17.842 1.00 50.09 492 ASP A N 1
ATOM 3781 C CA . ASP A 1 492 ? 17.291 31.771 18.953 1.00 50.09 492 ASP A CA 1
ATOM 3782 C C . ASP A 1 492 ? 15.775 31.964 19.186 1.00 50.09 492 ASP A C 1
ATOM 3784 O O . ASP A 1 492 ? 15.105 31.085 19.723 1.00 50.09 492 ASP A O 1
ATOM 3788 N N . SER A 1 493 ? 15.199 33.100 18.768 1.00 44.97 493 SER A N 1
ATOM 3789 C CA . SER A 1 493 ? 13.780 33.435 19.010 1.00 44.97 493 SER A CA 1
ATOM 3790 C C . SER A 1 493 ? 12.832 32.972 17.894 1.00 44.97 493 SER A C 1
ATOM 3792 O O . SER A 1 493 ? 11.613 32.960 18.079 1.00 44.97 493 SER A O 1
ATOM 3794 N N . ILE A 1 494 ? 13.365 32.632 16.715 1.00 45.56 494 ILE A N 1
ATOM 3795 C CA . ILE A 1 494 ? 12.573 32.217 15.543 1.00 45.56 494 ILE A CA 1
ATOM 3796 C C . ILE A 1 494 ? 12.095 30.761 15.674 1.00 45.56 494 ILE A C 1
ATOM 3798 O O . ILE A 1 494 ? 11.003 30.442 15.192 1.00 45.56 494 ILE A O 1
ATOM 3802 N N . ASP A 1 495 ? 12.828 29.924 16.415 1.00 41.78 495 ASP A N 1
ATOM 3803 C CA . ASP A 1 495 ? 12.470 28.525 16.684 1.00 41.78 495 ASP A CA 1
ATOM 3804 C C . ASP A 1 495 ? 11.206 28.381 17.562 1.00 41.78 495 ASP A C 1
ATOM 3806 O O . ASP A 1 495 ? 10.460 27.412 17.413 1.00 41.78 495 ASP A O 1
ATOM 3810 N N . GLU A 1 496 ? 10.890 29.365 18.419 1.00 39.72 496 GLU A N 1
ATOM 3811 C CA . GLU A 1 496 ? 9.673 29.358 19.256 1.00 39.72 496 GLU A CA 1
ATOM 3812 C C . GLU A 1 496 ? 8.458 30.074 18.630 1.00 39.72 496 GLU A C 1
ATOM 3814 O O . GLU A 1 496 ? 7.312 29.755 18.968 1.00 39.72 496 GLU A O 1
ATOM 3819 N N . LEU A 1 497 ? 8.662 31.040 17.722 1.00 39.56 497 LEU A N 1
ATOM 3820 C CA . LEU A 1 497 ? 7.591 31.923 17.227 1.00 39.56 497 LEU A CA 1
ATOM 3821 C C . LEU A 1 497 ? 7.018 31.548 15.848 1.00 39.56 497 LEU A C 1
ATOM 3823 O O . LEU A 1 497 ? 5.866 31.896 15.582 1.00 39.56 497 LEU A O 1
ATOM 3827 N N . LEU A 1 498 ? 7.739 30.816 14.986 1.00 36.94 498 LEU A N 1
ATOM 3828 C CA . LEU A 1 498 ? 7.261 30.434 13.642 1.00 36.94 498 LEU A CA 1
ATOM 3829 C C . LEU A 1 498 ? 7.755 29.033 13.206 1.00 36.94 498 LEU A C 1
ATOM 3831 O O . LEU A 1 498 ? 8.605 28.925 12.322 1.00 36.94 498 LEU A O 1
ATOM 3835 N N . PRO A 1 499 ? 7.173 27.934 13.726 1.00 34.84 499 PRO A N 1
ATOM 3836 C CA . PRO A 1 499 ? 7.662 26.573 13.466 1.00 34.84 499 PRO A CA 1
ATOM 3837 C C . PRO A 1 499 ? 7.463 26.060 12.025 1.00 34.84 499 PRO A C 1
ATOM 3839 O O . PRO A 1 499 ? 7.878 24.944 11.720 1.00 34.84 499 PRO A O 1
ATOM 3842 N N . TYR A 1 500 ? 6.837 26.834 11.129 1.00 36.88 500 TYR A N 1
ATOM 3843 C CA . TYR A 1 500 ? 6.454 26.356 9.791 1.00 36.88 500 TYR A CA 1
ATOM 3844 C C . TYR A 1 500 ? 7.165 27.044 8.614 1.00 36.88 500 TYR A C 1
ATOM 3846 O O . TYR A 1 500 ? 7.118 26.516 7.508 1.00 36.88 500 TYR A O 1
ATOM 3854 N N . TYR A 1 501 ? 7.819 28.196 8.814 1.00 35.25 501 TYR A N 1
ATOM 3855 C CA . TYR A 1 501 ? 8.291 29.019 7.685 1.00 35.25 501 TYR A CA 1
ATOM 3856 C C . TYR A 1 501 ? 9.799 28.979 7.409 1.00 35.25 501 TYR A C 1
ATOM 3858 O O . TYR A 1 501 ? 10.204 29.326 6.307 1.00 35.25 501 TYR A O 1
ATOM 3866 N N . TRP A 1 502 ? 10.633 28.522 8.350 1.00 36.19 502 TRP A N 1
ATOM 3867 C CA . TRP A 1 502 ? 12.097 28.630 8.202 1.00 36.19 502 TRP A CA 1
ATOM 3868 C C . TRP A 1 502 ? 12.889 27.358 8.536 1.00 36.19 502 TRP A C 1
ATOM 3870 O O . TRP A 1 502 ? 14.106 27.322 8.384 1.00 36.19 502 TRP A O 1
ATOM 3880 N N . THR A 1 503 ? 12.224 26.258 8.883 1.00 32.97 503 THR A N 1
ATOM 3881 C CA . THR A 1 503 ? 12.862 24.995 9.302 1.00 32.97 503 THR A CA 1
ATOM 3882 C C . THR A 1 503 ? 13.364 24.106 8.152 1.00 32.97 503 THR A C 1
ATOM 3884 O O . THR A 1 503 ? 13.699 22.944 8.376 1.00 32.97 503 THR A O 1
ATOM 3887 N N . ARG A 1 504 ? 13.473 24.625 6.916 1.00 35.50 504 ARG A N 1
ATOM 3888 C CA . ARG A 1 504 ? 13.934 23.850 5.744 1.00 35.50 504 ARG A CA 1
ATOM 3889 C C . ARG A 1 504 ? 15.412 24.044 5.368 1.00 35.50 504 ARG A C 1
ATOM 3891 O O . ARG A 1 504 ? 15.910 23.283 4.542 1.00 35.50 504 ARG A O 1
ATOM 3898 N N . TYR A 1 505 ? 16.151 24.979 5.979 1.00 34.03 505 TYR A N 1
ATOM 3899 C CA . TYR A 1 505 ? 17.507 25.317 5.515 1.00 34.03 505 TYR A CA 1
ATOM 3900 C C . TYR A 1 505 ? 18.563 25.392 6.621 1.00 34.03 505 TYR A C 1
ATOM 3902 O O . TYR A 1 505 ? 18.866 26.451 7.156 1.00 34.03 505 TYR A O 1
ATOM 3910 N N . ARG A 1 506 ? 19.231 24.260 6.871 1.00 25.61 506 ARG A N 1
ATOM 3911 C CA . ARG A 1 506 ? 20.639 24.246 7.298 1.00 25.61 506 ARG A CA 1
ATOM 3912 C C . ARG A 1 506 ? 21.442 23.341 6.358 1.00 25.61 506 ARG A C 1
ATOM 3914 O O . ARG A 1 506 ? 21.202 22.133 6.349 1.00 25.61 506 ARG A O 1
ATOM 3921 N N . PRO A 1 507 ? 22.434 23.858 5.615 1.00 28.86 507 PRO A N 1
ATOM 3922 C CA . PRO A 1 507 ? 23.495 23.025 5.074 1.00 28.86 507 PRO A CA 1
ATOM 3923 C C . PRO A 1 507 ? 24.411 22.592 6.224 1.00 28.86 507 PRO A C 1
ATOM 3925 O O . PRO A 1 507 ? 24.828 23.409 7.045 1.00 28.86 507 PRO A O 1
ATOM 3928 N N . LYS A 1 508 ? 24.780 21.309 6.269 1.00 29.42 508 LYS A N 1
ATOM 3929 C CA . LYS A 1 508 ? 25.928 20.845 7.059 1.00 29.42 508 LYS A CA 1
ATOM 3930 C C . LYS A 1 508 ? 27.203 21.449 6.459 1.00 29.42 508 LYS A C 1
ATOM 3932 O O . LYS A 1 508 ? 27.776 20.870 5.540 1.00 29.42 508 LYS A O 1
ATOM 3937 N N . THR A 1 509 ? 27.674 22.587 6.959 1.00 26.47 509 THR A N 1
ATOM 3938 C CA . THR A 1 509 ? 29.020 23.067 6.629 1.00 26.47 509 THR A CA 1
ATOM 3939 C C . THR A 1 509 ? 30.052 22.427 7.554 1.00 26.47 509 THR A C 1
ATOM 3941 O O . THR A 1 509 ? 30.013 22.536 8.779 1.00 26.47 509 THR A O 1
ATOM 3944 N N . ARG A 1 510 ? 30.991 21.716 6.917 1.00 34.19 510 ARG A N 1
ATOM 3945 C CA . ARG A 1 510 ? 32.288 21.298 7.460 1.00 34.19 510 ARG A CA 1
ATOM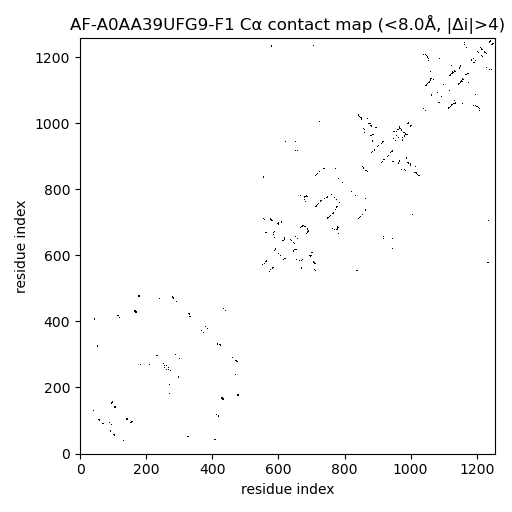 3946 C C . ARG A 1 510 ? 32.937 22.455 8.228 1.00 34.19 510 ARG A C 1
ATOM 3948 O O . ARG A 1 510 ? 33.254 23.475 7.623 1.00 34.19 510 ARG A O 1
ATOM 3955 N N . LYS A 1 511 ? 33.264 22.244 9.503 1.00 25.28 511 LYS A N 1
ATOM 3956 C CA . LYS A 1 511 ? 34.347 22.970 10.179 1.00 25.28 511 LYS A CA 1
ATOM 3957 C C . LYS A 1 511 ? 35.502 22.002 10.417 1.00 25.28 511 LYS A C 1
ATOM 3959 O O . LYS A 1 511 ? 35.453 21.184 11.326 1.00 25.28 511 LYS A O 1
ATOM 3964 N N . ASN A 1 512 ? 36.518 22.103 9.564 1.00 28.19 512 ASN A N 1
ATOM 3965 C CA . ASN A 1 512 ? 37.879 21.663 9.857 1.00 28.19 512 ASN A CA 1
ATOM 3966 C C . ASN A 1 512 ? 38.758 22.908 10.052 1.00 28.19 512 ASN A C 1
ATOM 3968 O O . ASN A 1 512 ? 38.532 23.911 9.378 1.00 28.19 512 ASN A O 1
ATOM 3972 N N . ALA A 1 513 ? 39.795 22.740 10.884 1.00 26.45 513 ALA A N 1
ATOM 3973 C CA . ALA A 1 513 ? 40.895 23.655 11.232 1.00 26.45 513 ALA A CA 1
ATOM 3974 C C . ALA A 1 513 ? 40.550 24.701 12.313 1.00 26.45 513 ALA A C 1
ATOM 3976 O O . ALA A 1 513 ? 39.546 25.387 12.212 1.00 26.45 513 ALA A O 1
ATOM 3977 N N . THR A 1 514 ? 41.306 24.929 13.389 1.00 28.58 514 THR A N 1
ATOM 3978 C CA . THR A 1 514 ? 42.642 24.515 13.868 1.00 28.58 514 THR A CA 1
ATOM 3979 C C . THR A 1 514 ? 42.822 25.258 15.198 1.00 28.58 514 THR A C 1
ATOM 3981 O O . THR A 1 514 ? 42.553 26.453 15.214 1.00 28.58 514 THR A O 1
ATOM 3984 N N . SER A 1 515 ? 43.323 24.627 16.267 1.00 23.67 515 SER A N 1
ATOM 3985 C CA . SER A 1 515 ? 44.280 25.258 17.199 1.00 23.67 515 SER A CA 1
ATOM 3986 C C . SER A 1 515 ? 44.736 24.259 18.274 1.00 23.67 515 SER A C 1
ATOM 3988 O O . SER A 1 515 ? 44.023 23.961 19.223 1.00 23.67 515 SER A O 1
ATOM 3990 N N . THR A 1 516 ? 45.965 23.787 18.069 1.00 25.42 516 THR A N 1
ATOM 3991 C CA . THR A 1 516 ? 47.041 23.669 19.069 1.00 25.42 516 THR A CA 1
ATOM 3992 C C . THR A 1 516 ? 47.019 22.545 20.118 1.00 25.42 516 THR A C 1
ATOM 3994 O O . THR A 1 516 ? 46.356 22.585 21.148 1.00 25.42 516 THR A O 1
ATOM 3997 N N . LYS A 1 517 ? 47.902 21.577 19.833 1.00 25.23 517 LYS A N 1
ATOM 3998 C CA . LYS A 1 517 ? 48.506 20.555 20.698 1.00 25.23 517 LYS A CA 1
ATOM 3999 C C . LYS A 1 517 ? 49.169 21.137 21.954 1.00 25.23 517 LYS A C 1
ATOM 4001 O O . LYS A 1 517 ? 49.899 22.117 21.844 1.00 25.23 517 LYS A O 1
ATOM 4006 N N . ILE A 1 518 ? 49.123 20.378 23.053 1.00 24.31 518 ILE A N 1
ATOM 4007 C CA . ILE A 1 518 ? 50.284 20.162 23.935 1.00 24.31 518 ILE A CA 1
ATOM 4008 C C . ILE A 1 518 ? 50.453 18.648 24.146 1.00 24.31 518 ILE A C 1
ATOM 4010 O O . ILE A 1 518 ? 49.486 17.909 24.299 1.00 24.31 518 ILE A O 1
ATOM 4014 N N . ASN A 1 519 ? 51.709 18.217 24.031 1.00 24.42 519 ASN A N 1
ATOM 4015 C CA . ASN A 1 519 ? 52.216 16.850 23.916 1.00 24.42 519 ASN A CA 1
ATOM 4016 C C . ASN A 1 519 ? 52.164 16.043 25.226 1.00 24.42 519 ASN A C 1
ATOM 4018 O O . ASN A 1 519 ? 52.314 16.618 26.297 1.00 24.42 519 ASN A O 1
ATOM 4022 N N . CYS A 1 520 ? 52.165 14.707 25.115 1.00 22.17 520 CYS A N 1
ATOM 4023 C CA . CYS A 1 520 ? 53.334 13.914 25.527 1.00 22.17 520 CYS A CA 1
ATOM 4024 C C . CYS A 1 520 ? 53.281 12.472 24.993 1.00 22.17 520 CYS A C 1
ATOM 4026 O O . CYS A 1 520 ? 52.339 11.724 25.231 1.00 22.17 520 CYS A O 1
ATOM 4028 N N . TRP A 1 521 ? 54.336 12.110 24.264 1.00 22.17 521 TRP A N 1
ATOM 4029 C CA . TRP A 1 521 ? 54.758 10.749 23.946 1.00 22.17 521 TRP A CA 1
ATOM 4030 C C . TRP A 1 521 ? 55.583 10.188 25.114 1.00 22.17 521 TRP A C 1
ATOM 4032 O O . TRP A 1 521 ? 56.501 10.874 25.555 1.00 22.17 521 TRP A O 1
ATOM 4042 N N . ALA A 1 522 ? 55.329 8.939 25.522 1.00 24.34 522 ALA A N 1
ATOM 4043 C CA . ALA A 1 522 ? 56.344 7.982 25.994 1.00 24.34 522 ALA A CA 1
ATOM 4044 C C . ALA A 1 522 ? 55.749 6.552 26.093 1.00 24.34 522 ALA A C 1
ATOM 4046 O O . ALA A 1 522 ? 54.844 6.295 26.881 1.00 24.34 522 ALA A O 1
ATOM 4047 N N . MET A 1 523 ? 56.262 5.639 25.262 1.00 23.38 523 MET A N 1
ATOM 4048 C CA . MET A 1 523 ? 56.159 4.160 25.317 1.00 23.38 523 MET A CA 1
ATOM 4049 C C . MET A 1 523 ? 57.103 3.581 26.413 1.00 23.38 523 MET A C 1
ATOM 4051 O O . MET A 1 523 ? 57.887 4.358 26.957 1.00 23.38 523 MET A O 1
ATOM 4055 N N . PRO A 1 524 ? 57.298 2.246 26.572 1.00 41.69 524 PRO A N 1
ATOM 4056 C CA . PRO A 1 524 ? 56.389 1.080 26.661 1.00 41.69 524 PRO A CA 1
ATOM 4057 C C . PRO A 1 524 ? 56.775 0.107 27.824 1.00 41.69 524 PRO A C 1
ATOM 4059 O O . PRO A 1 524 ? 57.838 0.261 28.416 1.00 41.69 524 PRO A O 1
ATOM 4062 N N . ALA A 1 525 ? 55.975 -0.945 28.090 1.00 23.98 525 ALA A N 1
ATOM 4063 C CA . ALA A 1 525 ? 56.402 -2.366 28.218 1.00 23.98 525 ALA A CA 1
ATOM 4064 C C . ALA A 1 525 ? 55.468 -3.249 29.086 1.00 23.98 525 ALA A C 1
ATOM 4066 O O . ALA A 1 525 ? 54.953 -2.814 30.108 1.00 23.98 525 ALA A O 1
ATOM 4067 N N . LEU A 1 526 ? 55.398 -4.532 28.685 1.00 23.61 526 LEU A N 1
ATOM 4068 C CA . LEU A 1 526 ? 54.977 -5.739 29.425 1.00 23.61 526 LEU A CA 1
ATOM 4069 C C . LEU A 1 526 ? 53.475 -5.937 29.703 1.00 23.61 526 LEU A C 1
ATOM 4071 O O . LEU A 1 526 ? 52.949 -5.494 30.712 1.00 23.61 526 LEU A O 1
ATOM 4075 N N . CYS A 1 527 ? 52.808 -6.775 28.902 1.00 23.30 527 CYS A N 1
ATOM 4076 C CA . CYS A 1 527 ? 52.761 -8.222 29.167 1.00 23.30 527 CYS A CA 1
ATOM 4077 C C . CYS A 1 527 ? 51.966 -8.945 28.062 1.00 23.30 527 CYS A C 1
ATOM 4079 O O . CYS A 1 527 ? 50.871 -8.531 27.693 1.00 23.30 527 CYS A O 1
ATOM 4081 N N . SER A 1 528 ? 52.516 -10.032 27.524 1.00 24.27 528 SER A N 1
ATOM 4082 C CA . SER A 1 528 ? 51.827 -10.946 26.607 1.00 24.27 528 SER A CA 1
ATOM 4083 C C . SER A 1 528 ? 52.289 -12.373 26.891 1.00 24.27 528 SER A C 1
ATOM 4085 O O . SER A 1 528 ? 53.372 -12.540 27.459 1.00 24.27 528 SER A O 1
ATOM 4087 N N . ARG A 1 529 ? 51.516 -13.345 26.367 1.00 29.61 529 ARG A N 1
ATOM 4088 C CA . ARG A 1 529 ? 51.805 -14.792 26.211 1.00 29.61 529 ARG A CA 1
ATOM 4089 C C . ARG A 1 529 ? 51.510 -15.633 27.477 1.00 29.61 529 ARG A C 1
ATOM 4091 O O . ARG A 1 529 ? 51.883 -15.238 28.566 1.00 29.61 529 ARG A O 1
ATOM 4098 N N . VAL A 1 530 ? 50.813 -16.782 27.449 1.00 26.91 530 VAL A N 1
ATOM 4099 C CA . VAL A 1 530 ? 50.822 -17.936 26.517 1.00 26.91 530 VAL A CA 1
ATOM 4100 C C . VAL A 1 530 ? 49.561 -18.828 26.736 1.00 26.91 530 VAL A C 1
ATOM 4102 O O . VAL A 1 530 ? 49.159 -19.028 27.876 1.00 26.91 530 VAL A O 1
ATOM 4105 N N . GLN A 1 531 ? 48.985 -19.410 25.670 1.00 31.75 531 GLN A N 1
ATOM 4106 C CA . GLN A 1 531 ? 48.138 -20.638 25.657 1.00 31.75 531 GLN A CA 1
ATOM 4107 C C . GLN A 1 531 ? 49.029 -21.899 25.582 1.00 31.75 531 GLN A C 1
ATOM 4109 O O . GLN A 1 531 ? 50.071 -21.793 24.936 1.00 31.75 531 GLN A O 1
ATOM 4114 N N . PRO A 1 532 ? 48.634 -23.106 26.063 1.00 38.53 532 PRO A N 1
ATOM 4115 C CA . PRO A 1 532 ? 48.322 -24.178 25.078 1.00 38.53 532 PRO A CA 1
ATOM 4116 C C . PRO A 1 532 ? 47.398 -25.361 25.515 1.00 38.53 532 PRO A C 1
ATOM 4118 O O . PRO A 1 532 ? 47.456 -25.850 26.634 1.00 38.53 532 PRO A O 1
ATOM 4121 N N . TRP A 1 533 ? 46.582 -25.840 24.560 1.00 24.16 533 TRP A N 1
ATOM 4122 C CA . TRP A 1 533 ? 46.411 -27.215 24.015 1.00 24.16 533 TRP A CA 1
ATOM 4123 C C . TRP A 1 533 ? 46.417 -28.519 24.884 1.00 24.16 533 TRP A C 1
ATOM 4125 O O . TRP A 1 533 ? 47.438 -28.910 25.433 1.00 24.16 533 TRP A O 1
ATOM 4135 N N . VAL A 1 534 ? 45.311 -29.290 24.721 1.00 26.97 534 VAL A N 1
ATOM 4136 C CA . VAL A 1 534 ? 45.144 -30.776 24.559 1.00 26.97 534 VAL A CA 1
ATOM 4137 C C . VAL A 1 534 ? 44.593 -31.654 25.714 1.00 26.97 534 VAL A C 1
ATOM 4139 O O . VAL A 1 534 ? 45.252 -31.944 26.701 1.00 26.97 534 VAL A O 1
ATOM 4142 N N . ARG A 1 535 ? 43.371 -32.164 25.446 1.00 29.06 535 ARG A N 1
ATOM 4143 C CA . ARG A 1 535 ? 42.756 -33.503 25.672 1.00 29.06 535 ARG A CA 1
ATOM 4144 C C . ARG A 1 535 ? 43.433 -34.498 26.641 1.00 29.06 535 ARG A C 1
ATOM 4146 O O . ARG A 1 535 ? 44.512 -34.977 26.322 1.00 29.06 535 ARG A O 1
ATOM 4153 N N . TRP A 1 536 ? 42.664 -35.043 27.600 1.00 25.73 536 TRP A N 1
ATOM 4154 C CA . TRP A 1 536 ? 42.442 -36.503 27.740 1.00 25.73 536 TRP A CA 1
ATOM 4155 C C . TRP A 1 536 ? 41.272 -36.864 28.691 1.00 25.73 536 TRP A C 1
ATOM 4157 O O . TRP A 1 536 ? 40.955 -36.143 29.627 1.00 25.73 536 TRP A O 1
ATOM 4167 N N . LEU A 1 537 ? 40.646 -37.994 28.359 1.00 26.42 537 LEU A N 1
ATOM 4168 C CA . LEU A 1 537 ? 39.481 -38.734 28.874 1.00 26.42 537 LEU A CA 1
ATOM 4169 C C . LEU A 1 537 ? 39.120 -38.751 30.385 1.00 26.42 537 LEU A C 1
ATOM 4171 O O . LEU A 1 537 ? 39.961 -38.948 31.250 1.00 26.42 537 LEU A O 1
ATOM 4175 N N . GLN A 1 538 ? 37.791 -38.753 30.598 1.00 30.94 538 GLN A N 1
ATOM 4176 C CA . GLN A 1 538 ? 36.982 -39.577 31.524 1.00 30.94 538 GLN A CA 1
ATOM 4177 C C . GLN A 1 538 ? 37.333 -39.612 33.027 1.00 30.94 538 GLN A C 1
ATOM 4179 O O . GLN A 1 538 ? 38.302 -40.231 33.446 1.00 30.94 538 GLN A O 1
ATOM 4184 N N . SER A 1 539 ? 36.363 -39.264 33.882 1.00 30.38 539 SER A N 1
ATOM 4185 C CA . SER A 1 539 ? 35.385 -40.256 34.372 1.00 30.38 539 SER A CA 1
ATOM 4186 C C . SER A 1 539 ? 34.456 -39.724 35.480 1.00 30.38 539 SER A C 1
ATOM 4188 O O . SER A 1 539 ? 34.885 -39.083 36.429 1.00 30.38 539 SER A O 1
ATOM 4190 N N . ARG A 1 540 ? 33.181 -40.125 35.353 1.00 36.47 540 ARG A N 1
ATOM 4191 C CA . ARG A 1 540 ? 32.209 -40.439 36.418 1.00 36.47 540 ARG A CA 1
ATOM 4192 C C . ARG A 1 540 ? 31.736 -39.308 37.339 1.00 36.47 540 ARG A C 1
ATOM 4194 O O . ARG A 1 540 ? 32.249 -39.124 38.434 1.00 36.47 540 ARG A O 1
ATOM 4201 N N . THR A 1 541 ? 30.565 -38.772 37.004 1.00 31.22 541 THR A N 1
ATOM 4202 C CA . THR A 1 541 ? 29.529 -38.474 38.001 1.00 31.22 541 THR A CA 1
ATOM 4203 C C . THR A 1 541 ? 28.186 -39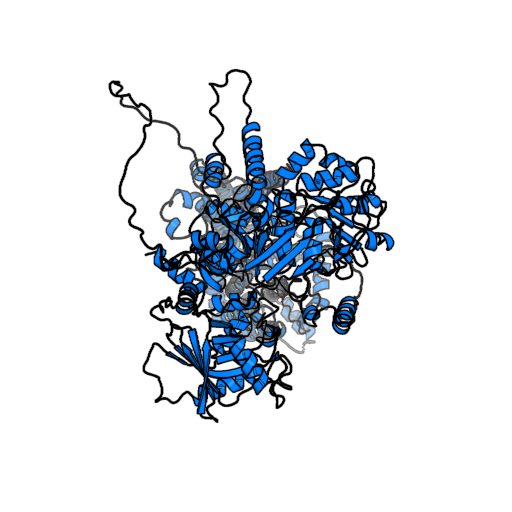.027 37.534 1.00 31.22 541 THR A C 1
ATOM 4205 O O . THR A 1 541 ? 27.894 -39.111 36.344 1.00 31.22 541 THR A O 1
ATOM 4208 N N . PHE A 1 542 ? 27.455 -39.555 38.507 1.00 32.84 542 PHE A N 1
ATOM 4209 C CA . PHE A 1 542 ? 26.335 -40.471 38.375 1.00 32.84 542 PHE A CA 1
ATOM 4210 C C . PHE A 1 542 ? 25.154 -39.876 37.605 1.00 32.84 542 PHE A C 1
ATOM 4212 O O . PHE A 1 542 ? 24.759 -38.737 37.834 1.00 32.84 542 PHE A O 1
ATOM 4219 N N . ALA A 1 543 ? 24.563 -40.700 36.738 1.00 36.56 543 ALA A N 1
ATOM 4220 C CA . ALA A 1 543 ? 23.262 -40.459 36.144 1.00 36.56 543 ALA A CA 1
ATOM 4221 C C . ALA A 1 543 ? 22.193 -40.436 37.246 1.00 36.56 543 ALA A C 1
ATOM 4223 O O . ALA A 1 543 ? 21.752 -41.481 37.722 1.00 36.56 543 ALA A O 1
ATOM 4224 N N . THR A 1 544 ? 21.759 -39.245 37.644 1.00 34.81 544 THR A N 1
ATOM 4225 C CA . THR A 1 544 ? 20.395 -39.060 38.122 1.00 34.81 544 THR A CA 1
ATOM 4226 C C . THR A 1 544 ? 19.517 -38.969 36.885 1.00 34.81 544 THR A C 1
ATOM 4228 O O . THR A 1 544 ? 19.598 -38.019 36.109 1.00 34.81 544 THR A O 1
ATOM 4231 N N . ALA A 1 545 ? 18.705 -40.003 36.670 1.00 38.72 545 ALA A N 1
ATOM 4232 C CA . ALA A 1 545 ? 17.587 -39.947 35.747 1.00 38.72 545 ALA A CA 1
ATOM 4233 C C . ALA A 1 545 ? 16.610 -38.882 36.263 1.00 38.72 545 ALA A C 1
ATOM 4235 O O . ALA A 1 545 ? 15.690 -39.170 37.024 1.00 38.72 545 ALA A O 1
ATOM 4236 N N . VAL A 1 546 ? 16.856 -37.624 35.898 1.00 33.75 546 VAL A N 1
ATOM 4237 C CA . VAL A 1 546 ? 15.831 -36.592 35.948 1.00 33.75 546 VAL A CA 1
ATOM 4238 C C . VAL A 1 546 ? 14.831 -37.005 34.885 1.00 33.75 546 VAL A C 1
ATOM 4240 O O . VAL A 1 546 ? 15.151 -36.994 33.696 1.00 33.75 546 VAL A O 1
ATOM 4243 N N . SER A 1 547 ? 13.648 -37.433 35.322 1.00 33.66 547 SER A N 1
ATOM 4244 C CA . SER A 1 547 ? 12.494 -37.582 34.448 1.00 33.66 547 SER A CA 1
ATOM 4245 C C . SER A 1 547 ? 12.325 -36.261 33.706 1.00 33.66 547 SER A C 1
ATOM 4247 O O . SER A 1 547 ? 11.918 -35.257 34.294 1.00 33.66 547 SER A O 1
ATOM 4249 N N . THR A 1 548 ? 12.729 -36.232 32.440 1.00 38.03 548 THR A N 1
ATOM 4250 C CA . THR A 1 548 ? 12.474 -35.089 31.572 1.00 38.03 548 THR A CA 1
ATOM 4251 C C . THR A 1 548 ? 10.956 -34.919 31.548 1.00 38.03 548 THR A C 1
ATOM 4253 O O . THR A 1 548 ? 10.266 -35.925 31.350 1.00 38.03 548 THR A O 1
ATOM 4256 N N . PRO A 1 549 ? 10.412 -33.718 31.816 1.00 46.69 549 PRO A N 1
ATOM 4257 C CA . PRO A 1 549 ? 8.980 -33.502 31.665 1.00 46.69 549 PRO A CA 1
ATOM 4258 C C . PRO A 1 549 ? 8.566 -33.965 30.259 1.00 46.69 549 PRO A C 1
ATOM 4260 O O . PRO A 1 549 ? 9.372 -33.832 29.330 1.00 46.69 549 PRO A O 1
ATOM 4263 N N . PRO A 1 550 ? 7.373 -34.566 30.099 1.00 51.97 550 PRO A N 1
ATOM 4264 C CA . PRO A 1 550 ? 6.936 -35.092 28.812 1.00 51.97 550 PRO A CA 1
ATOM 4265 C C . PRO A 1 550 ? 7.066 -33.992 27.756 1.00 51.97 550 PRO A C 1
ATOM 4267 O O . PRO A 1 550 ? 6.478 -32.920 27.880 1.00 51.97 550 PRO A O 1
ATOM 4270 N N . ARG A 1 551 ? 7.921 -34.234 26.759 1.00 69.12 551 ARG A N 1
ATOM 4271 C CA . ARG A 1 551 ? 8.189 -33.289 25.676 1.00 69.12 551 ARG A CA 1
ATOM 4272 C C . ARG A 1 551 ? 6.936 -33.200 24.815 1.00 69.12 551 ARG A C 1
ATOM 4274 O O . ARG A 1 551 ? 6.546 -34.200 24.225 1.00 69.12 551 ARG A O 1
ATOM 4281 N N . THR A 1 552 ? 6.328 -32.022 24.732 1.00 83.25 552 THR A N 1
ATOM 4282 C CA . THR A 1 552 ? 5.238 -31.766 23.785 1.00 83.25 552 THR A CA 1
ATOM 4283 C C . THR A 1 552 ? 5.823 -31.708 22.366 1.00 83.25 552 THR A C 1
ATOM 4285 O O . THR A 1 552 ? 6.653 -30.830 22.120 1.00 83.25 552 THR A O 1
ATOM 4288 N N . PRO A 1 553 ? 5.430 -32.598 21.437 1.00 90.94 553 PRO A N 1
ATOM 4289 C CA . PRO A 1 553 ? 5.987 -32.623 20.081 1.00 90.94 553 PRO A CA 1
ATOM 4290 C C . PRO A 1 553 ? 5.658 -31.347 19.309 1.00 90.94 553 PRO A C 1
ATOM 4292 O O . PRO A 1 553 ? 4.531 -30.868 19.403 1.00 90.94 553 PRO A O 1
ATOM 4295 N N . GLN A 1 554 ? 6.590 -30.804 18.527 1.00 94.00 554 GLN A N 1
ATOM 4296 C CA . GLN A 1 554 ? 6.365 -29.610 17.701 1.00 94.00 554 GLN A CA 1
ATOM 4297 C C . GLN A 1 554 ? 6.855 -29.791 16.259 1.00 94.00 554 GLN A C 1
ATOM 4299 O O . GLN A 1 554 ? 7.908 -30.384 16.004 1.00 94.00 554 GLN A O 1
ATOM 4304 N N . THR A 1 555 ? 6.120 -29.200 15.321 1.00 96.44 555 THR A N 1
ATOM 4305 C CA . THR A 1 555 ? 6.547 -28.963 13.932 1.00 96.44 555 THR A CA 1
ATOM 4306 C C . THR A 1 555 ? 7.682 -27.935 13.861 1.00 96.44 555 THR A C 1
ATOM 4308 O O . THR A 1 555 ? 7.948 -27.207 14.826 1.00 96.44 555 THR A O 1
ATOM 4311 N N . VAL A 1 556 ? 8.372 -27.835 12.719 1.00 95.69 556 VAL A N 1
ATOM 4312 C CA . VAL A 1 556 ? 9.435 -26.830 12.544 1.00 95.69 556 VAL A CA 1
ATOM 4313 C C . VAL A 1 556 ? 8.861 -25.418 12.606 1.00 95.69 556 VAL A C 1
ATOM 4315 O O . VAL A 1 556 ? 9.465 -24.532 13.209 1.00 95.69 556 VAL A O 1
ATOM 4318 N N . ILE A 1 557 ? 7.658 -25.225 12.059 1.00 96.94 557 ILE A N 1
ATOM 4319 C CA . ILE A 1 557 ? 6.957 -23.940 12.072 1.00 96.94 557 ILE A CA 1
ATOM 4320 C C . ILE A 1 557 ? 6.647 -23.538 13.516 1.00 96.94 557 ILE A C 1
ATOM 4322 O O . ILE A 1 557 ? 7.008 -22.438 13.924 1.00 96.94 557 ILE A O 1
ATOM 4326 N N . GLU A 1 558 ? 6.074 -24.433 14.327 1.00 96.31 558 GLU A N 1
ATOM 4327 C CA . GLU A 1 558 ? 5.809 -24.172 15.752 1.00 96.31 558 GLU A CA 1
ATOM 4328 C C . GLU A 1 558 ? 7.084 -23.820 16.531 1.00 96.31 558 GLU A C 1
ATOM 4330 O O . GLU A 1 558 ? 7.075 -22.882 17.329 1.00 96.31 558 GLU A O 1
ATOM 4335 N N . LYS A 1 559 ? 8.203 -24.507 16.265 1.00 95.75 559 LYS A N 1
ATOM 4336 C CA . LYS A 1 559 ? 9.503 -24.216 16.897 1.00 95.75 559 LYS A CA 1
ATOM 4337 C C . LYS A 1 559 ? 10.054 -22.849 16.507 1.00 95.75 559 LYS A C 1
ATOM 4339 O O . LYS A 1 559 ? 10.560 -22.126 17.366 1.00 95.75 559 LYS A O 1
ATOM 4344 N N . VAL A 1 560 ? 9.956 -22.477 15.230 1.00 96.44 560 VAL A N 1
ATOM 4345 C CA . VAL A 1 560 ? 10.352 -21.139 14.776 1.00 96.44 560 VAL A CA 1
ATOM 4346 C C . VAL A 1 560 ? 9.466 -20.094 15.449 1.00 96.44 560 VAL A C 1
ATOM 4348 O O . VAL A 1 560 ? 9.985 -19.158 16.042 1.00 96.44 560 VAL A O 1
ATOM 4351 N N . VAL A 1 561 ? 8.146 -20.271 15.465 1.00 95.81 561 VAL A N 1
ATOM 4352 C CA . VAL A 1 561 ? 7.229 -19.322 16.118 1.00 95.81 561 VAL A CA 1
ATOM 4353 C C . VAL A 1 561 ? 7.520 -19.184 17.605 1.00 95.81 561 VAL A C 1
ATOM 4355 O O . VAL A 1 561 ? 7.587 -18.064 18.102 1.00 95.81 561 VAL A O 1
ATOM 4358 N N . GLN A 1 562 ? 7.765 -20.294 18.304 1.00 94.69 562 GLN A N 1
ATOM 4359 C CA . GLN A 1 562 ? 8.153 -20.305 19.714 1.00 94.69 562 GLN A CA 1
ATOM 4360 C C . GLN A 1 562 ? 9.373 -19.415 19.982 1.00 94.69 562 GLN A C 1
ATOM 4362 O O . GLN A 1 562 ? 9.400 -18.714 20.993 1.00 94.69 562 GLN A O 1
ATOM 4367 N N . ARG A 1 563 ? 10.365 -19.409 19.079 1.00 94.19 563 ARG A N 1
ATOM 4368 C CA . ARG A 1 563 ? 11.574 -18.576 19.189 1.00 94.19 563 ARG A CA 1
ATOM 4369 C C . ARG A 1 563 ? 11.278 -17.077 19.094 1.00 94.19 563 ARG A C 1
ATOM 4371 O O . ARG A 1 563 ? 11.992 -16.286 19.707 1.00 94.19 563 ARG A O 1
ATOM 4378 N N . TYR A 1 564 ? 10.255 -16.689 18.334 1.00 95.94 564 TYR A N 1
ATOM 4379 C CA . TYR A 1 564 ? 9.860 -15.288 18.142 1.00 95.94 564 TYR A CA 1
ATOM 4380 C C . TYR A 1 564 ? 8.652 -14.874 18.994 1.00 95.94 564 TYR A C 1
ATOM 4382 O O . TYR A 1 564 ? 8.244 -13.710 18.942 1.00 95.94 564 TYR A O 1
ATOM 4390 N N . ALA A 1 565 ? 8.088 -15.790 19.785 1.00 93.06 565 ALA A N 1
ATOM 4391 C CA . ALA A 1 565 ? 6.992 -15.509 20.697 1.00 93.06 565 ALA A CA 1
ATOM 4392 C C . ALA A 1 565 ? 7.464 -14.641 21.879 1.00 93.06 565 ALA A C 1
ATOM 4394 O O . ALA A 1 565 ? 8.550 -14.824 22.429 1.00 93.06 565 ALA A O 1
ATOM 4395 N N . VAL A 1 566 ? 6.636 -13.683 22.288 1.00 89.62 566 VAL A N 1
ATOM 4396 C CA . VAL A 1 566 ? 6.911 -12.716 23.356 1.00 89.62 566 VAL A CA 1
ATOM 4397 C C . VAL A 1 566 ? 5.881 -12.889 24.463 1.00 89.62 566 VAL A C 1
ATOM 4399 O O . VAL A 1 566 ? 4.686 -12.940 24.189 1.00 89.62 566 VAL A O 1
ATOM 4402 N N . GLY A 1 567 ? 6.334 -12.958 25.717 1.00 81.75 567 GLY A N 1
ATOM 4403 C CA . GLY A 1 567 ? 5.436 -13.096 26.870 1.00 81.75 567 GLY A CA 1
ATOM 4404 C C . GLY A 1 567 ? 4.661 -14.419 26.898 1.00 81.75 567 GLY A C 1
ATOM 4405 O O . GLY A 1 567 ? 3.613 -14.497 27.532 1.00 81.75 567 GLY A O 1
ATOM 4406 N N . PHE A 1 568 ? 5.148 -15.445 26.193 1.00 79.56 568 PHE A N 1
ATOM 4407 C CA . PHE A 1 568 ? 4.555 -16.779 26.229 1.00 79.56 568 PHE A CA 1
ATOM 4408 C C . PHE A 1 568 ? 4.990 -17.515 27.511 1.00 79.56 568 PHE A C 1
ATOM 4410 O O . PHE A 1 568 ? 6.159 -17.390 27.882 1.00 79.56 568 PHE A O 1
ATOM 4417 N N . PRO A 1 569 ? 4.097 -18.258 28.199 1.00 75.12 569 PRO A N 1
ATOM 4418 C CA . PRO A 1 569 ? 4.419 -18.899 29.475 1.00 75.12 569 PRO A CA 1
ATOM 4419 C C . PRO A 1 569 ? 5.641 -19.824 29.402 1.00 75.12 569 PRO A C 1
ATOM 4421 O O . PRO A 1 569 ? 5.736 -20.666 28.505 1.00 75.12 569 PRO A O 1
ATOM 4424 N N . GLU A 1 570 ? 6.556 -19.700 30.368 1.00 71.38 570 GLU A N 1
ATOM 4425 C CA . GLU A 1 570 ? 7.728 -20.575 30.460 1.00 71.38 570 GLU A CA 1
ATOM 4426 C C . GLU A 1 570 ? 7.302 -22.041 30.641 1.00 71.38 570 GLU A C 1
ATOM 4428 O O . GLU A 1 570 ? 6.435 -22.362 31.452 1.00 71.38 570 GLU A O 1
ATOM 4433 N N . GLY A 1 571 ? 7.902 -22.941 29.858 1.00 75.25 571 GLY A N 1
ATOM 4434 C CA . GLY A 1 571 ? 7.589 -24.374 29.880 1.00 75.25 571 GLY A CA 1
ATOM 4435 C C . GLY A 1 571 ? 6.372 -24.796 29.046 1.00 75.25 571 GLY A C 1
ATOM 4436 O O . GLY A 1 571 ? 6.159 -25.997 28.882 1.00 75.25 571 GLY A O 1
ATOM 4437 N N . LYS A 1 572 ? 5.606 -23.857 28.465 1.00 82.94 572 LYS A N 1
ATOM 4438 C CA . LYS A 1 572 ? 4.537 -24.168 27.504 1.00 82.94 572 LYS A CA 1
ATOM 4439 C C . LYS A 1 572 ? 5.085 -24.152 26.076 1.00 82.94 572 LYS A C 1
ATOM 4441 O O . LYS A 1 572 ? 5.730 -23.191 25.668 1.00 82.94 572 LYS A O 1
ATOM 4446 N N . ALA A 1 573 ? 4.792 -25.202 25.314 1.00 88.69 573 ALA A N 1
ATOM 4447 C CA . ALA A 1 573 ? 5.099 -25.273 23.890 1.00 88.69 573 ALA A CA 1
ATOM 4448 C C . ALA A 1 573 ? 3.992 -24.597 23.065 1.00 88.69 573 ALA A C 1
ATOM 4450 O O . ALA A 1 573 ? 2.812 -24.872 23.281 1.00 88.69 573 ALA A O 1
ATOM 4451 N N . VAL A 1 574 ? 4.377 -23.741 22.118 1.00 90.00 574 VAL A N 1
ATOM 4452 C CA . VAL A 1 574 ? 3.489 -23.160 21.107 1.00 90.00 574 VAL A CA 1
ATOM 4453 C C . VAL A 1 574 ? 2.946 -24.271 20.219 1.00 90.00 574 VAL A C 1
ATOM 4455 O O . VAL A 1 574 ? 3.717 -25.066 19.671 1.00 90.00 574 VAL A O 1
ATOM 4458 N N . LYS A 1 575 ? 1.623 -24.293 20.062 1.00 90.38 575 LYS A N 1
ATOM 4459 C CA . LYS A 1 575 ? 0.898 -25.252 19.232 1.00 90.38 575 LYS A CA 1
ATOM 4460 C C . LYS A 1 575 ? -0.036 -24.568 18.243 1.00 90.38 575 LYS A C 1
ATOM 4462 O O . LYS A 1 575 ? -0.549 -23.480 18.505 1.00 90.38 575 LYS A O 1
ATOM 4467 N N . ALA A 1 576 ? -0.320 -25.248 17.135 1.00 87.75 576 ALA A N 1
ATOM 4468 C CA . ALA A 1 576 ? -1.385 -24.883 16.206 1.00 87.75 576 ALA A CA 1
ATOM 4469 C C . ALA A 1 576 ? -2.677 -24.508 16.947 1.00 87.75 576 ALA A C 1
ATOM 4471 O O . ALA A 1 576 ? -3.162 -25.277 17.777 1.00 87.75 576 ALA A O 1
ATOM 4472 N N . GLY A 1 577 ? -3.226 -23.335 16.637 1.00 81.94 577 GLY A N 1
ATOM 4473 C CA . GLY A 1 577 ? -4.405 -22.700 17.226 1.00 81.94 577 GLY A CA 1
ATOM 4474 C C . GLY A 1 577 ? -4.125 -21.753 18.400 1.00 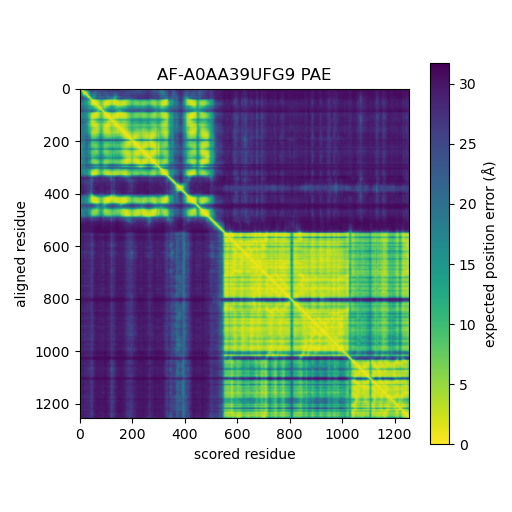81.94 577 GLY A C 1
ATOM 4475 O O . GLY A 1 577 ? -5.035 -21.012 18.779 1.00 81.94 577 GLY A O 1
ATOM 4476 N N . ASP A 1 578 ? -2.907 -21.729 18.950 1.00 84.88 578 ASP A N 1
ATOM 4477 C CA . ASP A 1 578 ? -2.523 -20.777 19.996 1.00 84.88 578 ASP A CA 1
ATOM 4478 C C . ASP A 1 578 ? -2.415 -19.348 19.439 1.00 84.88 578 ASP A C 1
ATOM 4480 O O . ASP A 1 578 ? -1.959 -19.127 18.315 1.00 84.88 578 ASP A O 1
ATOM 4484 N N . TYR A 1 579 ? -2.792 -18.360 20.254 1.00 86.81 579 TYR A N 1
ATOM 4485 C CA . TYR A 1 579 ? -2.589 -16.943 19.951 1.00 86.81 579 TYR A CA 1
ATOM 4486 C C . TYR A 1 579 ? -1.335 -16.432 20.652 1.00 86.81 579 TYR A C 1
ATOM 4488 O O . TYR A 1 579 ? -1.277 -16.364 21.883 1.00 86.81 579 TYR A O 1
ATOM 4496 N N . VAL A 1 580 ? -0.348 -16.006 19.874 1.00 89.12 580 VAL A N 1
ATOM 4497 C CA . VAL A 1 580 ? 0.959 -15.568 20.369 1.00 89.12 580 VAL A CA 1
ATOM 4498 C C . VAL A 1 580 ? 1.209 -14.110 20.008 1.00 89.12 580 VAL A C 1
ATOM 4500 O O . VAL A 1 580 ? 0.889 -13.676 18.906 1.00 89.12 580 VAL A O 1
ATOM 4503 N N . MET A 1 581 ? 1.812 -13.342 20.920 1.00 91.44 581 MET A N 1
ATOM 4504 C CA . MET A 1 581 ? 2.513 -12.127 20.503 1.00 91.44 581 MET A CA 1
ATOM 4505 C C . MET A 1 581 ? 3.824 -12.559 19.861 1.00 91.44 581 MET A C 1
ATOM 4507 O O . MET A 1 581 ? 4.581 -13.304 20.473 1.00 91.44 581 MET A O 1
ATOM 4511 N N . ILE A 1 582 ? 4.103 -12.095 18.653 1.00 93.88 582 ILE A N 1
ATOM 4512 C CA . ILE A 1 582 ? 5.334 -12.360 17.917 1.00 93.88 582 ILE A CA 1
ATOM 4513 C C . ILE A 1 582 ? 6.130 -11.074 17.729 1.00 93.88 582 ILE A C 1
ATOM 4515 O O . ILE A 1 582 ? 5.577 -9.992 17.524 1.00 93.88 582 ILE A O 1
ATOM 4519 N N . ARG A 1 583 ? 7.452 -11.209 17.748 1.00 96.25 583 ARG A N 1
ATOM 4520 C CA . ARG A 1 583 ? 8.407 -10.194 17.301 1.00 96.25 583 ARG A CA 1
ATOM 4521 C C . ARG A 1 583 ? 9.159 -10.763 16.101 1.00 96.25 583 ARG A C 1
ATOM 4523 O O . ARG A 1 583 ? 10.214 -11.341 16.315 1.00 96.25 583 ARG A O 1
ATOM 4530 N N . PRO A 1 584 ? 8.629 -10.657 14.870 1.00 97.44 584 PRO A N 1
ATOM 4531 C CA . PRO A 1 584 ? 9.329 -11.104 13.666 1.00 97.44 584 PRO A CA 1
ATOM 4532 C C . PRO A 1 584 ? 10.733 -10.501 13.571 1.00 97.44 584 PRO A C 1
ATOM 4534 O O . PRO A 1 584 ? 10.958 -9.382 14.041 1.00 97.44 584 PRO A O 1
ATOM 4537 N N . GLU A 1 585 ? 11.662 -11.212 12.936 1.00 96.94 585 GLU A N 1
ATOM 4538 C CA . GLU A 1 585 ? 13.015 -10.697 12.696 1.00 96.94 585 GLU A CA 1
ATOM 4539 C C . GLU A 1 585 ? 12.969 -9.483 11.773 1.00 96.94 585 GLU A C 1
ATOM 4541 O O . GLU A 1 585 ? 13.562 -8.448 12.076 1.00 96.94 585 GLU A O 1
ATOM 4546 N N . HIS A 1 586 ? 12.184 -9.596 10.699 1.00 98.06 586 HIS A N 1
ATOM 4547 C CA . HIS A 1 586 ? 11.982 -8.526 9.737 1.00 98.06 586 HIS A CA 1
ATOM 4548 C C . HIS A 1 586 ? 10.517 -8.392 9.312 1.00 98.06 586 HIS A C 1
ATOM 4550 O O . HIS A 1 586 ? 9.750 -9.360 9.309 1.00 98.06 586 HIS A O 1
ATOM 4556 N N . VAL A 1 587 ? 10.144 -7.168 8.934 1.00 97.56 587 VAL A N 1
ATOM 4557 C CA . VAL A 1 587 ? 8.856 -6.831 8.322 1.00 97.56 587 VAL A CA 1
ATOM 4558 C C . VAL A 1 587 ? 9.091 -6.072 7.025 1.00 97.56 587 VAL A C 1
ATOM 4560 O O . VAL A 1 587 ? 9.622 -4.964 7.039 1.00 97.56 587 VAL A O 1
ATOM 4563 N N . MET A 1 588 ? 8.682 -6.652 5.900 1.00 97.44 588 MET A N 1
ATOM 4564 C CA . MET A 1 588 ? 8.746 -5.955 4.620 1.00 97.44 588 MET A CA 1
ATOM 4565 C C . MET A 1 588 ? 7.447 -5.226 4.305 1.00 97.44 588 MET A C 1
ATOM 4567 O O . MET A 1 588 ? 6.349 -5.767 4.449 1.00 97.44 588 MET A O 1
ATOM 4571 N N . THR A 1 589 ? 7.587 -4.005 3.811 1.00 95.06 589 THR A N 1
ATOM 4572 C CA . THR A 1 589 ? 6.530 -3.307 3.082 1.00 95.06 589 THR A CA 1
ATOM 4573 C C . THR A 1 589 ? 7.035 -2.897 1.702 1.00 95.06 589 THR A C 1
ATOM 4575 O O . THR A 1 589 ? 8.239 -2.727 1.480 1.00 95.06 589 THR A O 1
ATOM 4578 N N . HIS A 1 590 ? 6.105 -2.758 0.763 1.00 89.00 590 HIS A N 1
ATOM 4579 C CA . HIS A 1 590 ? 6.395 -2.418 -0.628 1.00 89.00 590 HIS A CA 1
ATOM 4580 C C . HIS A 1 590 ? 5.789 -1.045 -0.969 1.00 89.00 590 HIS A C 1
ATOM 4582 O O . HIS A 1 590 ? 5.765 -0.149 -0.128 1.00 89.00 590 HIS A O 1
ATOM 4588 N N . ASP A 1 591 ? 5.206 -0.841 -2.147 1.00 83.62 591 ASP A N 1
ATOM 4589 C CA . ASP A 1 591 ? 4.443 0.366 -2.499 1.00 83.62 591 ASP A CA 1
ATOM 4590 C C . ASP A 1 591 ? 3.357 0.763 -1.473 1.00 83.62 591 ASP A C 1
ATOM 4592 O O . ASP A 1 591 ? 3.007 1.941 -1.354 1.00 83.62 591 ASP A O 1
ATOM 4596 N N . ASN A 1 592 ? 2.857 -0.194 -0.681 1.00 80.38 592 ASN A N 1
ATOM 4597 C CA . ASN A 1 592 ? 1.931 0.054 0.428 1.00 80.38 592 ASN A CA 1
ATOM 4598 C C . ASN A 1 592 ? 2.561 0.759 1.643 1.00 80.38 592 ASN A C 1
ATOM 4600 O O . ASN A 1 592 ? 1.829 1.172 2.542 1.00 80.38 592 ASN A O 1
ATOM 4604 N N . THR A 1 593 ? 3.880 0.960 1.658 1.00 92.06 593 THR A N 1
ATOM 4605 C CA . THR A 1 593 ? 4.598 1.706 2.698 1.00 92.06 593 THR A CA 1
ATOM 4606 C C . THR A 1 593 ? 4.012 3.109 2.867 1.00 92.06 593 THR A C 1
ATOM 4608 O O . THR A 1 593 ? 3.863 3.565 3.993 1.00 92.06 593 THR A O 1
ATOM 4611 N N . GLY A 1 594 ? 3.587 3.771 1.782 1.00 89.06 594 GLY A N 1
ATOM 4612 C CA . GLY A 1 594 ? 2.912 5.076 1.846 1.00 89.06 594 GLY A CA 1
ATOM 4613 C C . GLY A 1 594 ? 1.650 5.049 2.727 1.00 89.06 594 GLY A C 1
ATOM 4614 O O . GLY A 1 594 ? 1.600 5.750 3.737 1.00 89.06 594 GLY A O 1
ATOM 4615 N N . PRO A 1 595 ? 0.651 4.205 2.408 1.00 83.75 595 PRO A N 1
ATOM 4616 C CA . PRO A 1 595 ? -0.498 3.966 3.282 1.00 83.75 595 PRO A CA 1
ATOM 4617 C C . PRO A 1 595 ? -0.150 3.525 4.715 1.00 83.75 595 PRO A C 1
ATOM 4619 O O . PRO A 1 595 ? -0.807 3.963 5.661 1.00 83.75 595 PRO A O 1
ATOM 4622 N N . VAL A 1 596 ? 0.875 2.684 4.908 1.00 89.62 596 VAL A N 1
ATOM 4623 C CA . VAL A 1 596 ? 1.306 2.267 6.257 1.00 89.62 596 VAL A CA 1
ATOM 4624 C C . VAL A 1 596 ? 1.876 3.452 7.042 1.00 89.62 596 VAL A C 1
ATOM 4626 O O . VAL A 1 596 ? 1.542 3.590 8.213 1.00 89.62 596 VAL A O 1
ATOM 4629 N N . ILE A 1 597 ? 2.627 4.368 6.414 1.00 94.25 597 ILE A N 1
ATOM 4630 C CA . ILE A 1 597 ? 3.080 5.627 7.036 1.00 94.25 597 ILE A CA 1
ATOM 4631 C C . ILE A 1 597 ? 1.876 6.459 7.493 1.00 94.25 597 ILE A C 1
ATOM 4633 O O . ILE A 1 597 ? 1.869 6.976 8.611 1.00 94.25 597 ILE A O 1
ATOM 4637 N N . THR A 1 598 ? 0.826 6.574 6.671 1.00 87.88 598 THR A N 1
ATOM 4638 C CA . THR A 1 598 ? -0.402 7.281 7.068 1.00 87.88 598 THR A CA 1
ATOM 4639 C C . THR A 1 598 ? -1.040 6.643 8.302 1.00 87.88 598 THR A C 1
ATOM 4641 O O . THR A 1 598 ? -1.382 7.365 9.239 1.00 87.88 598 THR A O 1
ATOM 4644 N N . LYS A 1 599 ? -1.144 5.307 8.342 1.00 85.88 599 LYS A N 1
ATOM 4645 C CA . LYS A 1 599 ? -1.697 4.575 9.493 1.00 85.88 599 LYS A CA 1
ATOM 4646 C C . LYS A 1 599 ? -0.817 4.697 10.741 1.00 85.88 599 LYS A C 1
ATOM 4648 O O . LYS A 1 599 ? -1.324 4.943 11.828 1.00 85.88 599 LYS A O 1
ATOM 4653 N N . PHE A 1 600 ? 0.497 4.583 10.584 1.00 91.88 600 PHE A N 1
ATOM 4654 C CA . PHE A 1 600 ? 1.488 4.760 11.646 1.00 91.88 600 PHE A CA 1
ATOM 4655 C C . PHE A 1 600 ? 1.388 6.154 12.287 1.00 91.88 600 PHE A C 1
ATOM 4657 O O . PHE A 1 600 ? 1.370 6.288 13.509 1.00 91.88 600 PHE A O 1
ATOM 4664 N N . ASN A 1 601 ? 1.212 7.195 11.472 1.00 90.62 601 ASN A N 1
ATOM 4665 C CA . ASN A 1 601 ? 0.996 8.550 11.971 1.00 90.62 601 ASN A CA 1
ATOM 4666 C C . ASN A 1 601 ? -0.385 8.715 12.632 1.00 90.62 601 ASN A C 1
ATOM 4668 O O . ASN A 1 601 ? -0.501 9.413 13.641 1.00 90.62 601 ASN A O 1
ATOM 4672 N N . SER A 1 602 ? -1.443 8.088 12.094 1.00 84.75 602 SER A N 1
ATOM 4673 C CA . SER A 1 602 ? -2.805 8.231 12.633 1.00 84.75 602 SER A CA 1
ATOM 4674 C C . SER A 1 602 ? -2.965 7.615 14.022 1.00 84.75 602 SER A C 1
ATOM 4676 O O . SER A 1 602 ? -3.719 8.146 14.832 1.00 84.75 602 SER A O 1
ATOM 4678 N N . ILE A 1 603 ? -2.223 6.543 14.323 1.00 83.06 603 ILE A N 1
ATOM 4679 C CA . ILE A 1 603 ? -2.185 5.920 15.658 1.00 83.06 603 ILE A CA 1
ATOM 4680 C C . ILE A 1 603 ? -1.267 6.669 16.645 1.00 83.06 603 ILE A C 1
ATOM 4682 O O . ILE A 1 603 ? -1.032 6.200 17.753 1.00 83.06 603 ILE A O 1
ATOM 4686 N N . GLY A 1 604 ? -0.740 7.840 16.265 1.00 83.62 604 GLY A N 1
ATOM 4687 C CA . GLY A 1 604 ? 0.063 8.702 17.135 1.00 83.62 604 GLY A CA 1
ATOM 4688 C C . GLY A 1 604 ? 1.516 8.261 17.326 1.00 83.62 604 GLY A C 1
ATOM 4689 O O . GLY A 1 604 ? 2.201 8.830 18.178 1.00 83.62 604 GLY A O 1
ATOM 4690 N N . ALA A 1 605 ? 1.999 7.284 16.553 1.00 87.94 605 ALA A N 1
ATOM 4691 C CA . ALA A 1 605 ? 3.393 6.865 16.595 1.00 87.94 605 ALA A CA 1
ATOM 4692 C C . ALA A 1 605 ? 4.288 7.896 15.890 1.00 87.94 605 ALA A C 1
ATOM 4694 O O . ALA A 1 605 ? 3.972 8.389 14.810 1.00 87.94 605 ALA A O 1
ATOM 4695 N N . THR A 1 606 ? 5.417 8.236 16.513 1.00 86.62 606 THR A N 1
ATOM 4696 C CA . THR A 1 606 ? 6.378 9.229 15.992 1.00 86.62 606 THR A CA 1
ATOM 4697 C C . THR A 1 606 ? 7.773 8.654 15.762 1.00 86.62 606 THR A C 1
ATOM 4699 O O . THR A 1 606 ? 8.617 9.309 15.153 1.00 86.62 606 THR A O 1
ATOM 4702 N N . ARG A 1 607 ? 8.035 7.431 16.243 1.00 90.44 607 ARG A N 1
ATOM 4703 C CA . ARG A 1 607 ? 9.329 6.749 16.141 1.00 90.44 607 ARG A CA 1
ATOM 4704 C C . ARG A 1 607 ? 9.153 5.271 15.819 1.00 90.44 607 ARG A C 1
ATOM 4706 O O . ARG A 1 607 ? 8.243 4.631 16.340 1.00 90.44 607 ARG A O 1
ATOM 4713 N N . ILE A 1 608 ? 10.053 4.739 15.001 1.00 94.44 608 ILE A N 1
ATOM 4714 C CA . ILE A 1 608 ? 10.165 3.300 14.765 1.00 94.44 608 ILE A CA 1
ATOM 4715 C C . ILE A 1 608 ? 10.808 2.652 15.994 1.00 94.44 608 ILE A C 1
ATOM 4717 O O . ILE A 1 608 ? 11.845 3.122 16.460 1.00 94.44 608 ILE A O 1
ATOM 4721 N N . HIS A 1 609 ? 10.206 1.583 16.515 1.00 93.94 609 HIS A N 1
ATOM 4722 C CA . HIS A 1 609 ? 10.678 0.883 17.711 1.00 93.94 609 HIS A CA 1
ATOM 4723 C C . HIS A 1 609 ? 12.052 0.226 17.506 1.00 93.94 609 HIS A C 1
ATOM 4725 O O . HIS A 1 609 ? 12.949 0.386 18.328 1.00 93.94 609 HIS A O 1
ATOM 4731 N N . ASN A 1 610 ? 12.224 -0.513 16.407 1.00 95.00 610 ASN A N 1
ATOM 4732 C CA . ASN A 1 610 ? 13.495 -1.110 16.004 1.00 95.00 610 ASN A CA 1
ATOM 4733 C C . ASN A 1 610 ? 13.711 -0.837 14.515 1.00 95.00 610 ASN A C 1
ATOM 4735 O O . ASN A 1 610 ? 12.988 -1.386 13.691 1.00 95.00 610 ASN A O 1
ATOM 4739 N N . THR A 1 611 ? 14.688 -0.001 14.171 1.00 95.31 611 THR A N 1
ATOM 4740 C CA . THR A 1 611 ? 14.919 0.461 12.792 1.00 95.31 611 THR A CA 1
ATOM 4741 C C . THR A 1 611 ? 15.475 -0.626 11.873 1.00 95.31 611 THR A C 1
ATOM 4743 O O . THR A 1 611 ? 15.314 -0.525 10.663 1.00 95.31 611 THR A O 1
ATOM 4746 N N . SER A 1 612 ? 16.067 -1.690 12.429 1.00 95.00 612 SER A N 1
ATOM 4747 C CA . SER A 1 612 ? 16.570 -2.841 11.665 1.00 95.00 612 SER A CA 1
ATOM 4748 C C . SER A 1 612 ? 15.497 -3.891 11.354 1.00 95.00 612 SER A C 1
ATOM 4750 O O . SER A 1 612 ? 15.753 -4.817 10.587 1.00 95.00 612 SER A O 1
ATOM 4752 N N . GLN A 1 613 ? 14.312 -3.786 11.965 1.00 96.50 613 GLN A N 1
ATOM 4753 C CA . GLN A 1 613 ? 13.200 -4.706 11.720 1.00 96.50 613 GLN A CA 1
ATOM 4754 C C . GLN A 1 613 ? 12.463 -4.396 10.401 1.00 96.50 613 GLN A C 1
ATOM 4756 O O . GLN A 1 613 ? 12.275 -5.326 9.614 1.00 96.50 613 GLN A O 1
ATOM 4761 N N . PRO A 1 614 ? 12.031 -3.151 10.110 1.00 97.75 614 PRO A N 1
ATOM 4762 C CA . PRO A 1 614 ? 11.399 -2.844 8.837 1.00 97.75 614 PRO A CA 1
ATOM 4763 C C . PRO A 1 614 ? 12.402 -2.834 7.681 1.00 97.75 614 PRO A C 1
ATOM 4765 O O . PRO A 1 614 ? 13.547 -2.417 7.832 1.00 97.75 614 PRO A O 1
ATOM 4768 N N . VAL A 1 615 ? 11.935 -3.252 6.508 1.00 97.62 615 VAL A N 1
ATOM 4769 C CA . VAL A 1 615 ? 12.640 -3.120 5.229 1.00 97.62 615 VAL A CA 1
ATOM 4770 C C . VAL A 1 615 ? 11.651 -2.646 4.173 1.00 97.62 615 VAL A C 1
ATOM 4772 O O . VAL A 1 615 ? 10.573 -3.220 4.012 1.00 97.62 615 VAL A O 1
ATOM 4775 N N . PHE A 1 616 ? 11.990 -1.566 3.473 1.00 97.75 616 PHE A N 1
ATOM 4776 C CA . PHE A 1 616 ? 11.106 -0.956 2.482 1.00 97.75 616 PHE A CA 1
ATOM 4777 C C . PHE A 1 616 ? 11.607 -1.258 1.081 1.00 97.75 616 PHE A C 1
ATOM 4779 O O . PHE A 1 616 ? 12.770 -1.028 0.758 1.00 97.75 616 PHE A O 1
ATOM 4786 N N . THR A 1 617 ? 10.716 -1.757 0.236 1.00 95.94 617 THR A N 1
ATOM 4787 C CA . THR A 1 617 ? 11.010 -2.107 -1.157 1.00 95.94 617 THR A CA 1
ATOM 4788 C C . THR A 1 617 ? 10.023 -1.383 -2.075 1.00 95.94 617 THR A C 1
ATOM 4790 O O . THR A 1 617 ? 8.930 -1.039 -1.643 1.00 95.94 617 THR A O 1
ATOM 4793 N N . LEU A 1 618 ? 10.386 -1.061 -3.314 1.00 94.56 618 LEU A N 1
ATOM 4794 C CA . LEU A 1 618 ? 9.458 -0.459 -4.281 1.00 94.56 618 LEU A CA 1
ATOM 4795 C C . LEU A 1 618 ? 9.468 -1.292 -5.561 1.00 94.56 618 LEU A C 1
ATOM 4797 O O . LEU A 1 618 ? 10.482 -1.328 -6.261 1.00 94.56 618 LEU A O 1
ATOM 4801 N N . ASP A 1 619 ? 8.359 -1.961 -5.867 1.00 90.62 619 ASP A N 1
ATOM 4802 C CA . ASP A 1 619 ? 8.329 -3.017 -6.883 1.00 90.62 619 ASP A CA 1
ATOM 4803 C C . ASP A 1 619 ? 7.045 -3.103 -7.722 1.00 90.62 619 ASP A C 1
ATOM 4805 O O . ASP A 1 619 ? 7.099 -3.638 -8.832 1.00 90.62 619 ASP A O 1
ATOM 4809 N N . HIS A 1 620 ? 5.916 -2.551 -7.274 1.00 84.00 620 HIS A N 1
ATOM 4810 C CA . HIS A 1 620 ? 4.640 -2.687 -7.977 1.00 84.00 620 HIS A CA 1
ATOM 4811 C C . HIS A 1 620 ? 4.488 -1.685 -9.124 1.00 84.00 620 HIS A C 1
ATOM 4813 O O . HIS A 1 620 ? 4.269 -2.088 -10.268 1.00 84.00 620 HIS A O 1
ATOM 4819 N N . ASP A 1 621 ? 4.642 -0.388 -8.842 1.00 83.75 621 ASP A N 1
ATOM 4820 C CA . ASP A 1 621 ? 4.345 0.700 -9.788 1.00 83.75 621 ASP A CA 1
ATOM 4821 C C . ASP A 1 621 ? 5.611 1.310 -10.434 1.00 83.75 621 ASP A C 1
ATOM 4823 O O . ASP A 1 621 ? 5.713 2.509 -10.698 1.00 83.75 621 ASP A O 1
ATOM 4827 N N . VAL A 1 622 ? 6.621 0.466 -10.684 1.00 89.00 622 VAL A N 1
ATOM 4828 C CA . VAL A 1 622 ? 7.970 0.873 -11.138 1.00 89.00 622 VAL A CA 1
ATOM 4829 C C . VAL A 1 622 ? 7.951 1.585 -12.496 1.00 89.00 622 VAL A C 1
ATOM 4831 O O . VAL A 1 622 ? 8.769 2.472 -12.748 1.00 89.00 622 VAL A O 1
ATOM 4834 N N . GLN A 1 623 ? 7.034 1.200 -13.387 1.00 89.38 623 GLN A N 1
ATOM 4835 C CA . GLN A 1 623 ? 6.925 1.772 -14.734 1.00 89.38 623 GLN A CA 1
ATOM 4836 C C . GLN A 1 623 ? 6.210 3.134 -14.745 1.00 89.38 623 GLN A C 1
ATOM 4838 O O . GLN A 1 623 ? 6.393 3.910 -15.682 1.00 89.38 623 GLN A O 1
ATOM 4843 N N . ASN A 1 624 ? 5.434 3.461 -13.708 1.00 86.44 624 ASN A N 1
ATOM 4844 C CA . ASN A 1 624 ? 4.713 4.722 -13.619 1.00 86.44 624 ASN A CA 1
ATOM 4845 C C . ASN A 1 624 ? 5.655 5.859 -13.215 1.00 86.44 624 ASN A C 1
ATOM 4847 O O . ASN A 1 624 ? 6.029 6.029 -12.053 1.00 86.44 624 ASN A O 1
ATOM 4851 N N . ARG A 1 625 ? 6.026 6.672 -14.203 1.00 89.75 625 ARG A N 1
ATOM 4852 C CA . ARG A 1 625 ? 6.874 7.858 -14.021 1.00 89.75 625 ARG A CA 1
ATOM 4853 C C . ARG A 1 625 ? 6.070 9.148 -13.829 1.00 89.75 625 ARG A C 1
ATOM 4855 O O . ARG A 1 625 ? 6.626 10.232 -13.979 1.00 89.75 625 ARG A O 1
ATOM 4862 N N . SER A 1 626 ? 4.776 9.057 -13.506 1.00 88.88 626 SER A N 1
ATOM 4863 C CA . SER A 1 626 ? 3.975 10.240 -13.180 1.00 88.88 626 SER A CA 1
ATOM 4864 C C . SER A 1 626 ? 4.534 10.957 -11.951 1.00 88.88 626 SER A C 1
ATOM 4866 O O . SER A 1 626 ? 5.041 10.339 -11.011 1.00 88.88 626 SER A O 1
ATOM 4868 N N . GLN A 1 627 ? 4.390 12.281 -11.923 1.00 88.06 627 GLN A N 1
ATOM 4869 C CA . GLN A 1 627 ? 4.871 13.095 -10.808 1.00 88.06 627 GLN A CA 1
ATOM 4870 C C . GLN A 1 627 ? 4.232 12.682 -9.468 1.00 88.06 627 GLN A C 1
ATOM 4872 O O . GLN A 1 627 ? 4.906 12.707 -8.441 1.00 88.06 627 GLN A O 1
ATOM 4877 N N . LYS A 1 628 ? 2.965 12.231 -9.479 1.00 83.31 628 LYS A N 1
ATOM 4878 C CA . LYS A 1 628 ? 2.253 11.706 -8.299 1.00 83.31 628 LYS A CA 1
ATOM 4879 C C . LYS A 1 628 ? 2.936 10.453 -7.739 1.00 83.31 628 LYS A C 1
ATOM 4881 O O . LYS A 1 628 ? 3.185 10.388 -6.536 1.00 83.31 628 LYS A O 1
ATOM 4886 N N . ASN A 1 629 ? 3.276 9.481 -8.591 1.00 85.12 629 ASN A N 1
ATOM 4887 C CA . ASN A 1 629 ? 3.941 8.251 -8.150 1.00 85.12 629 ASN A CA 1
ATOM 4888 C C . ASN A 1 629 ? 5.383 8.511 -7.687 1.00 85.12 629 ASN A C 1
ATOM 4890 O O . ASN A 1 629 ? 5.792 8.032 -6.631 1.00 85.12 629 ASN A O 1
ATOM 4894 N N . LEU A 1 630 ? 6.128 9.348 -8.415 1.00 90.81 630 LEU A N 1
ATOM 4895 C CA . LEU A 1 630 ? 7.485 9.738 -8.025 1.00 90.81 630 LEU A CA 1
ATOM 4896 C C . LEU A 1 630 ? 7.505 10.482 -6.680 1.00 90.81 630 LEU A C 1
ATOM 4898 O O . LEU A 1 630 ? 8.366 10.209 -5.849 1.00 90.81 630 LEU A O 1
ATOM 4902 N N . ALA A 1 631 ? 6.528 11.358 -6.416 1.00 89.25 631 ALA A N 1
ATOM 4903 C CA . ALA A 1 631 ? 6.384 12.023 -5.121 1.00 89.25 631 ALA A CA 1
ATOM 4904 C C . ALA A 1 631 ? 6.049 11.036 -3.987 1.00 89.25 631 ALA A C 1
ATOM 4906 O O . ALA A 1 631 ? 6.601 11.157 -2.893 1.00 89.25 631 ALA A O 1
ATOM 4907 N N . LYS A 1 632 ? 5.194 10.032 -4.245 1.00 89.88 632 LYS A N 1
ATOM 4908 C CA . LYS A 1 632 ? 4.910 8.936 -3.299 1.00 89.88 632 LYS A CA 1
ATOM 4909 C C . LYS A 1 632 ? 6.193 8.177 -2.942 1.00 89.88 632 LYS A C 1
ATOM 4911 O O . LYS A 1 632 ? 6.483 8.000 -1.761 1.00 89.88 632 LYS A O 1
ATOM 4916 N N . TYR A 1 633 ? 6.978 7.770 -3.939 1.00 94.25 633 TYR A N 1
ATOM 4917 C CA . TYR A 1 633 ? 8.243 7.055 -3.733 1.00 94.25 633 TYR A CA 1
ATOM 4918 C C . TYR A 1 633 ? 9.287 7.900 -3.001 1.00 94.25 633 TYR A C 1
ATOM 4920 O O . TYR A 1 633 ? 9.893 7.416 -2.048 1.00 94.25 633 TYR A O 1
ATOM 4928 N N . ALA A 1 634 ? 9.433 9.175 -3.367 1.00 94.75 634 ALA A N 1
ATOM 4929 C CA . ALA A 1 634 ? 10.317 10.103 -2.667 1.00 94.75 634 ALA A CA 1
ATOM 4930 C C . ALA A 1 634 ? 9.894 10.313 -1.201 1.00 94.75 634 ALA A C 1
ATOM 4932 O O . ALA A 1 634 ? 10.746 10.414 -0.321 1.00 94.75 634 ALA A O 1
ATOM 4933 N N . GLY A 1 635 ? 8.586 10.342 -0.917 1.00 96.19 635 GLY A N 1
ATOM 4934 C CA . GLY A 1 635 ? 8.059 10.415 0.448 1.00 96.19 635 GLY A CA 1
ATOM 4935 C C . GLY A 1 635 ? 8.403 9.181 1.286 1.00 96.19 635 GLY A C 1
ATOM 4936 O O . GLY A 1 635 ? 8.817 9.318 2.437 1.00 96.19 635 GLY A O 1
ATOM 4937 N N . ILE A 1 636 ? 8.296 7.986 0.697 1.00 96.06 636 ILE A N 1
ATOM 4938 C CA . ILE A 1 636 ? 8.697 6.727 1.342 1.00 96.06 636 ILE A CA 1
ATOM 4939 C C . ILE A 1 636 ? 10.207 6.715 1.617 1.00 96.06 636 ILE A C 1
ATOM 4941 O O . ILE A 1 636 ? 10.625 6.409 2.732 1.00 96.06 636 ILE A O 1
ATOM 4945 N N . GLU A 1 637 ? 11.025 7.093 0.634 1.00 96.69 637 GLU A N 1
ATOM 4946 C CA . GLU A 1 637 ? 12.482 7.171 0.778 1.00 96.69 637 GLU A CA 1
ATOM 4947 C C . GLU A 1 637 ? 12.898 8.179 1.858 1.00 96.69 637 GLU A C 1
ATOM 4949 O O . GLU A 1 637 ? 13.770 7.895 2.681 1.00 96.69 637 GLU A O 1
ATOM 4954 N N . ALA A 1 638 ? 12.264 9.354 1.891 1.00 96.94 638 ALA A N 1
ATOM 4955 C CA . ALA A 1 638 ? 12.520 10.368 2.907 1.00 96.94 638 ALA A CA 1
ATOM 4956 C C . ALA A 1 638 ? 12.191 9.852 4.314 1.00 96.94 638 ALA A C 1
ATOM 4958 O O . ALA A 1 638 ? 12.992 10.042 5.229 1.00 96.94 638 ALA A O 1
ATOM 4959 N N . PHE A 1 639 ? 11.064 9.151 4.477 1.00 96.62 639 PHE A N 1
ATOM 4960 C CA . PHE A 1 639 ? 10.690 8.530 5.747 1.00 96.62 639 PHE A CA 1
ATOM 4961 C C . PHE A 1 639 ? 11.685 7.432 6.155 1.00 96.62 639 PHE A C 1
ATOM 4963 O O . PHE A 1 639 ? 12.127 7.394 7.304 1.00 96.62 639 PHE A O 1
ATOM 4970 N N . ALA A 1 640 ? 12.106 6.580 5.215 1.00 96.75 640 ALA A N 1
ATOM 4971 C CA . ALA A 1 640 ? 13.115 5.556 5.476 1.00 96.75 640 ALA A CA 1
ATOM 4972 C C . ALA A 1 640 ? 14.440 6.172 5.947 1.00 96.75 640 ALA A C 1
ATOM 4974 O O . ALA A 1 640 ? 14.990 5.763 6.968 1.00 96.75 640 ALA A O 1
ATOM 4975 N N . ARG A 1 641 ? 14.917 7.218 5.258 1.00 96.44 641 ARG A N 1
ATOM 4976 C CA . ARG A 1 641 ? 16.133 7.958 5.630 1.00 96.44 641 ARG A CA 1
ATOM 4977 C C . ARG A 1 641 ? 16.010 8.646 6.983 1.00 96.44 641 ARG A C 1
ATOM 4979 O O . ARG A 1 641 ? 16.966 8.627 7.752 1.00 96.44 641 ARG A O 1
ATOM 4986 N N . GLN A 1 642 ? 14.854 9.239 7.277 1.00 95.50 642 GLN A N 1
ATOM 4987 C CA . GLN A 1 642 ? 14.582 9.887 8.560 1.00 95.50 642 GLN A CA 1
ATOM 4988 C C . GLN A 1 642 ? 14.714 8.904 9.729 1.00 95.50 642 GLN A C 1
ATOM 4990 O O . GLN A 1 642 ? 15.227 9.276 10.783 1.00 95.50 642 GLN A O 1
ATOM 4995 N N . HIS A 1 643 ? 14.270 7.661 9.539 1.00 94.94 643 HIS A N 1
ATOM 4996 C CA . HIS A 1 643 ? 14.262 6.638 10.582 1.00 94.94 643 HIS A CA 1
ATOM 4997 C C . HIS A 1 643 ? 15.416 5.629 10.490 1.00 94.94 643 HIS A C 1
ATOM 4999 O O . HIS A 1 643 ? 15.493 4.745 11.335 1.00 94.94 643 HIS A O 1
ATOM 5005 N N . GLY A 1 644 ? 16.324 5.747 9.516 1.00 95.44 644 GLY A N 1
ATOM 5006 C CA . GLY A 1 644 ? 17.439 4.809 9.342 1.00 95.44 644 GLY A CA 1
ATOM 5007 C C . GLY A 1 644 ? 16.990 3.386 8.991 1.00 95.44 644 GLY A C 1
ATOM 5008 O O . GLY A 1 644 ? 17.541 2.428 9.527 1.00 95.44 644 GLY A O 1
ATOM 5009 N N . ILE A 1 645 ? 15.965 3.267 8.145 1.00 96.81 645 ILE A N 1
ATOM 5010 C CA . ILE A 1 645 ? 15.397 2.000 7.666 1.00 96.81 645 ILE A CA 1
ATOM 5011 C C . ILE A 1 645 ? 16.080 1.603 6.353 1.00 96.81 645 ILE A C 1
ATOM 5013 O O . ILE A 1 645 ? 16.285 2.456 5.484 1.00 96.81 645 ILE A O 1
ATOM 5017 N N . ASP A 1 646 ? 16.380 0.313 6.184 1.00 96.44 646 ASP A N 1
ATOM 5018 C CA . ASP A 1 646 ? 16.890 -0.219 4.918 1.00 96.44 646 ASP A CA 1
ATOM 5019 C C . ASP A 1 646 ? 15.838 -0.038 3.804 1.00 96.44 646 ASP A C 1
ATOM 5021 O O . ASP A 1 646 ? 14.696 -0.497 3.912 1.00 96.44 646 ASP A O 1
ATOM 5025 N N . PHE A 1 647 ? 16.224 0.653 2.728 1.00 97.00 647 PHE A N 1
ATOM 5026 C CA . PHE A 1 647 ? 15.341 1.036 1.625 1.00 97.00 647 PHE A CA 1
ATOM 5027 C C . PHE A 1 647 ? 15.916 0.614 0.274 1.00 97.00 647 PHE A C 1
ATOM 5029 O O . PHE A 1 647 ? 17.041 0.973 -0.079 1.00 97.00 647 PHE A O 1
ATOM 5036 N N . TYR A 1 648 ? 15.101 -0.088 -0.510 1.00 96.62 648 TYR A N 1
ATOM 5037 C CA . TYR A 1 648 ? 15.419 -0.537 -1.857 1.00 96.62 648 TYR A CA 1
ATOM 5038 C C . TYR A 1 648 ? 14.519 0.189 -2.878 1.00 96.62 648 TYR A C 1
ATOM 5040 O O . TYR A 1 648 ? 13.300 -0.008 -2.870 1.00 96.62 648 TYR A O 1
ATOM 5048 N N . PRO A 1 649 ? 15.091 1.039 -3.754 1.00 94.88 649 PRO A N 1
ATOM 5049 C CA . PRO A 1 649 ? 14.326 1.896 -4.657 1.00 94.88 649 PRO A CA 1
ATOM 5050 C C . PRO A 1 649 ? 13.709 1.129 -5.833 1.00 94.88 649 PRO A C 1
ATOM 5052 O O . PRO A 1 649 ? 14.099 0.001 -6.147 1.00 94.88 649 PRO A O 1
ATOM 5055 N N . SER A 1 650 ? 12.796 1.795 -6.550 1.00 92.19 650 SER A N 1
ATOM 5056 C CA . SER A 1 650 ? 12.159 1.242 -7.749 1.00 92.19 650 SER A CA 1
ATOM 5057 C C . SER A 1 650 ? 13.205 0.805 -8.777 1.00 92.19 650 SER A C 1
ATOM 5059 O O . SER A 1 650 ? 14.068 1.605 -9.143 1.00 92.19 650 SER A O 1
ATOM 5061 N N . GLY A 1 651 ? 13.107 -0.431 -9.266 1.00 89.56 651 GLY A N 1
ATOM 5062 C CA . GLY A 1 651 ? 14.059 -1.016 -10.217 1.00 89.56 651 GLY A CA 1
ATOM 5063 C C . GLY A 1 651 ? 15.174 -1.858 -9.586 1.00 89.56 651 GLY A C 1
ATOM 5064 O O . GLY A 1 651 ? 15.890 -2.532 -10.321 1.00 89.56 651 GLY A O 1
ATOM 5065 N N . ARG A 1 652 ? 15.313 -1.892 -8.249 1.00 94.94 652 ARG A N 1
ATOM 5066 C CA . ARG A 1 652 ? 16.213 -2.849 -7.573 1.00 94.94 652 ARG A CA 1
ATOM 5067 C C . ARG A 1 652 ? 15.722 -4.294 -7.697 1.00 94.94 652 ARG A C 1
ATOM 5069 O O . ARG A 1 652 ? 16.541 -5.214 -7.754 1.00 94.94 652 ARG A O 1
ATOM 5076 N N . GLY A 1 653 ? 14.411 -4.509 -7.708 1.00 92.88 653 GLY A N 1
ATOM 5077 C CA . GLY A 1 653 ? 13.802 -5.833 -7.779 1.00 92.88 653 GLY A CA 1
ATOM 5078 C C . GLY A 1 653 ? 12.540 -5.956 -6.948 1.00 92.88 653 GLY A C 1
ATOM 5079 O O . GLY A 1 653 ? 12.190 -5.050 -6.197 1.00 92.88 653 GLY A O 1
ATOM 5080 N N . ILE A 1 654 ? 11.881 -7.101 -7.090 1.00 94.81 654 ILE A N 1
ATOM 5081 C CA . ILE A 1 654 ? 10.660 -7.433 -6.359 1.00 94.81 654 ILE A CA 1
ATOM 5082 C C . ILE A 1 654 ? 11.011 -7.732 -4.902 1.00 94.81 654 ILE A C 1
ATOM 5084 O O . ILE A 1 654 ? 11.953 -8.482 -4.635 1.00 94.81 654 ILE A O 1
ATOM 5088 N N . GLY A 1 655 ? 10.263 -7.171 -3.952 1.00 95.19 655 GLY A N 1
ATOM 5089 C CA . GLY A 1 655 ? 10.613 -7.166 -2.535 1.00 95.19 655 GLY A CA 1
ATOM 5090 C C . GLY A 1 655 ? 10.861 -8.562 -1.966 1.00 95.19 655 GLY A C 1
ATOM 5091 O O . GLY A 1 655 ? 11.834 -8.772 -1.247 1.00 95.19 655 GLY A O 1
ATOM 5092 N N . HIS A 1 656 ? 10.059 -9.557 -2.355 1.00 96.12 656 HIS A N 1
ATOM 5093 C CA . HIS A 1 656 ? 10.263 -10.940 -1.911 1.00 96.12 656 HIS A CA 1
ATOM 5094 C C . HIS A 1 656 ? 11.597 -11.535 -2.362 1.00 96.12 656 HIS A C 1
ATOM 5096 O O . HIS A 1 656 ? 12.267 -12.212 -1.583 1.00 96.12 656 HIS A O 1
ATOM 5102 N N . GLN A 1 657 ? 11.992 -11.255 -3.605 1.00 96.94 657 GLN A N 1
ATOM 5103 C CA . GLN A 1 657 ? 13.273 -11.689 -4.144 1.00 96.94 657 GLN A CA 1
ATOM 5104 C C . GLN A 1 657 ? 14.419 -10.981 -3.404 1.00 96.94 657 GLN A C 1
ATOM 5106 O O . GLN A 1 657 ? 15.368 -11.636 -2.983 1.00 96.94 657 GLN A O 1
ATOM 5111 N N . VAL A 1 658 ? 14.295 -9.670 -3.169 1.00 96.75 658 VAL A N 1
ATOM 5112 C CA . VAL A 1 658 ? 15.289 -8.873 -2.429 1.00 96.75 658 VAL A CA 1
ATOM 5113 C C . VAL A 1 658 ? 15.491 -9.401 -1.004 1.00 96.75 658 VAL A C 1
ATOM 5115 O O . VAL A 1 658 ? 16.624 -9.523 -0.551 1.00 96.75 658 VAL A O 1
ATOM 5118 N N . LEU A 1 659 ? 14.425 -9.778 -0.295 1.00 97.62 659 LEU A N 1
ATOM 5119 C CA . LEU A 1 659 ? 14.532 -10.300 1.074 1.00 97.62 659 LEU A CA 1
ATOM 5120 C C . LEU A 1 659 ? 15.320 -11.602 1.168 1.00 97.62 659 LEU A C 1
ATOM 5122 O O . LEU A 1 659 ? 16.049 -11.792 2.142 1.00 97.62 659 LEU A O 1
ATOM 5126 N N . VAL A 1 660 ? 15.169 -12.483 0.180 1.00 96.69 660 VAL A N 1
ATOM 5127 C CA . VAL A 1 660 ? 15.922 -13.738 0.104 1.00 96.69 660 VAL A CA 1
ATOM 5128 C C . VAL A 1 660 ? 17.372 -13.461 -0.311 1.00 96.69 660 VAL A C 1
ATOM 5130 O O . VAL A 1 660 ? 18.292 -13.978 0.320 1.00 96.69 660 VAL A O 1
ATOM 5133 N N . GLU A 1 661 ? 17.584 -12.600 -1.314 1.00 93.50 661 GLU A N 1
ATOM 5134 C CA . GLU A 1 661 ? 18.913 -12.204 -1.813 1.00 93.50 661 GLU A CA 1
ATOM 5135 C C . GLU A 1 661 ? 19.790 -11.531 -0.755 1.00 93.50 661 GLU A C 1
ATOM 5137 O O . GLU A 1 661 ? 20.994 -11.752 -0.732 1.00 93.50 661 GLU A O 1
ATOM 5142 N N . GLU A 1 662 ? 19.196 -10.703 0.103 1.00 94.00 662 GLU A N 1
ATOM 5143 C CA . GLU A 1 662 ? 19.906 -9.860 1.077 1.00 94.00 662 GLU A CA 1
ATOM 5144 C C . GLU A 1 662 ? 19.900 -10.470 2.495 1.00 94.00 662 GLU A C 1
ATOM 5146 O O . GLU A 1 662 ? 20.413 -9.874 3.452 1.00 94.00 662 GLU A O 1
ATOM 5151 N N . GLY A 1 663 ? 19.302 -11.658 2.651 1.00 94.81 663 GLY A N 1
ATOM 5152 C CA . GLY A 1 663 ? 19.283 -12.440 3.890 1.00 94.81 663 GLY A CA 1
ATOM 5153 C C . GLY A 1 663 ? 18.365 -11.923 4.996 1.00 94.81 663 GLY A C 1
ATOM 5154 O O . GLY A 1 663 ? 18.602 -12.248 6.164 1.00 94.81 663 GLY A O 1
ATOM 5155 N N . TYR A 1 664 ? 17.342 -11.130 4.663 1.00 97.38 664 TYR A N 1
ATOM 5156 C CA . TYR A 1 664 ? 16.256 -10.793 5.597 1.00 97.38 664 TYR A CA 1
ATOM 5157 C C . TYR A 1 664 ? 15.323 -11.992 5.812 1.00 97.38 664 TYR A C 1
ATOM 5159 O O . TYR A 1 664 ? 14.887 -12.268 6.926 1.00 97.38 664 TYR A O 1
ATOM 5167 N N . ALA A 1 665 ? 15.031 -12.734 4.745 1.00 97.56 665 ALA A N 1
ATOM 5168 C CA . ALA A 1 665 ? 14.446 -14.063 4.834 1.00 97.56 665 ALA A CA 1
ATOM 5169 C C . ALA A 1 665 ? 15.592 -15.077 4.923 1.00 97.56 665 ALA A C 1
ATOM 5171 O O . ALA A 1 665 ? 16.366 -15.228 3.976 1.00 97.56 665 ALA A O 1
ATOM 5172 N N . PHE A 1 666 ? 15.733 -15.734 6.073 1.00 97.12 666 PHE A N 1
ATOM 5173 C CA . PHE A 1 666 ? 16.834 -16.654 6.342 1.00 97.12 666 PHE A CA 1
ATOM 5174 C C . PHE A 1 666 ? 16.304 -17.944 6.992 1.00 97.12 666 PHE A C 1
ATOM 5176 O O . PHE A 1 666 ? 15.282 -17.906 7.678 1.00 97.12 666 PHE A O 1
ATOM 5183 N N . PRO A 1 667 ? 16.964 -19.095 6.789 1.00 97.31 667 PRO A N 1
ATOM 5184 C CA . PRO A 1 667 ? 16.604 -20.347 7.442 1.00 97.31 667 PRO A CA 1
ATOM 5185 C C . PRO A 1 667 ? 16.323 -20.207 8.946 1.00 97.31 667 PRO A C 1
ATOM 5187 O O . PRO A 1 667 ? 17.106 -19.597 9.679 1.00 97.31 667 PRO A O 1
ATOM 5190 N N . HIS A 1 668 ? 15.227 -20.814 9.411 1.00 95.75 668 HIS A N 1
ATOM 5191 C CA . HIS A 1 668 ? 14.790 -20.838 10.818 1.00 95.75 668 HIS A CA 1
ATOM 5192 C C . HIS A 1 668 ? 14.478 -19.470 11.434 1.00 95.75 668 HIS A C 1
ATOM 5194 O O . HIS A 1 668 ? 14.528 -19.318 12.662 1.00 95.75 668 HIS A O 1
ATOM 5200 N N . THR A 1 669 ? 14.147 -18.483 10.597 1.00 97.12 669 THR A N 1
ATOM 5201 C CA . THR A 1 669 ? 13.657 -17.170 11.032 1.00 97.12 669 THR A CA 1
ATOM 5202 C C . THR A 1 669 ? 12.171 -16.977 10.745 1.00 97.12 669 THR A C 1
ATOM 5204 O O . THR A 1 669 ? 11.585 -17.713 9.951 1.00 97.12 669 THR A O 1
ATOM 5207 N N . LEU A 1 670 ? 11.553 -15.993 11.405 1.00 98.06 670 LEU A N 1
ATOM 5208 C CA . LEU A 1 670 ? 10.185 -15.539 11.144 1.00 98.06 670 LEU A CA 1
ATOM 5209 C C . LEU A 1 670 ? 10.238 -14.150 10.507 1.00 98.06 670 LEU A C 1
ATOM 5211 O O . LEU A 1 670 ? 10.615 -13.183 11.174 1.00 98.06 670 LEU A O 1
ATOM 5215 N N . THR A 1 671 ? 9.822 -14.049 9.248 1.00 98.06 671 THR A N 1
ATOM 5216 C CA . THR A 1 671 ? 9.794 -12.789 8.495 1.00 98.06 671 THR A CA 1
ATOM 5217 C C . THR A 1 671 ? 8.400 -12.571 7.932 1.00 98.06 671 THR A C 1
ATOM 5219 O O . THR A 1 671 ? 7.828 -13.445 7.289 1.00 98.06 671 THR A O 1
ATOM 5222 N N . VAL A 1 672 ? 7.841 -11.389 8.157 1.00 96.81 672 VAL A N 1
ATOM 5223 C CA . VAL A 1 672 ? 6.486 -11.047 7.707 1.00 96.81 672 VAL A CA 1
ATOM 5224 C C . VAL A 1 672 ? 6.535 -9.991 6.613 1.00 96.81 672 VAL A C 1
ATOM 5226 O O . VAL A 1 672 ? 7.510 -9.246 6.502 1.00 96.81 672 VAL A O 1
ATOM 5229 N N . ALA A 1 673 ? 5.496 -9.898 5.790 1.00 94.06 673 ALA A N 1
ATOM 5230 C CA . ALA A 1 673 ? 5.371 -8.792 4.846 1.00 94.06 673 ALA A CA 1
ATOM 5231 C C . ALA A 1 673 ? 3.932 -8.313 4.743 1.00 94.06 673 ALA A C 1
ATOM 5233 O O . ALA A 1 673 ? 3.002 -9.107 4.868 1.00 94.06 673 ALA A O 1
ATOM 5234 N N . SER A 1 674 ? 3.743 -7.028 4.449 1.00 88.50 674 SER A N 1
ATOM 5235 C CA . SER A 1 674 ? 2.428 -6.489 4.092 1.00 88.50 674 SER A CA 1
ATOM 5236 C C . SER A 1 674 ? 1.995 -6.909 2.672 1.00 88.50 674 SER A C 1
ATOM 5238 O O . SER A 1 674 ? 1.379 -6.125 1.961 1.00 88.50 674 SER A O 1
ATOM 5240 N N . ASP A 1 675 ? 2.330 -8.129 2.259 1.00 85.06 675 ASP A N 1
ATOM 5241 C CA . ASP A 1 675 ? 2.059 -8.728 0.954 1.00 85.06 675 ASP A CA 1
ATOM 5242 C C . ASP A 1 675 ? 1.727 -10.215 1.143 1.00 85.06 675 ASP A C 1
ATOM 5244 O O . ASP A 1 675 ? 2.320 -10.878 1.995 1.00 85.06 675 ASP A O 1
ATOM 5248 N N . SER A 1 676 ? 0.799 -10.741 0.341 1.00 82.38 676 SER A N 1
ATOM 5249 C CA . SER A 1 676 ? 0.338 -12.132 0.395 1.00 82.38 676 SER A CA 1
ATOM 5250 C C . SER A 1 676 ? 1.395 -13.187 0.037 1.00 82.38 676 SER A C 1
ATOM 5252 O O . SER A 1 676 ? 1.276 -14.333 0.464 1.00 82.38 676 SER A O 1
ATOM 5254 N N . HIS A 1 677 ? 2.414 -12.839 -0.752 1.00 90.25 677 HIS A N 1
ATOM 5255 C CA . HIS A 1 677 ? 3.407 -13.766 -1.305 1.00 90.25 677 HIS A CA 1
ATOM 5256 C C . HIS A 1 677 ? 4.669 -13.898 -0.446 1.00 90.25 677 HIS A C 1
ATOM 5258 O O . HIS A 1 677 ? 5.650 -14.517 -0.868 1.00 90.25 677 HIS A O 1
ATOM 5264 N N . SER A 1 678 ? 4.638 -13.414 0.803 1.00 94.88 678 SER A N 1
ATOM 5265 C CA . SER A 1 678 ? 5.681 -13.692 1.804 1.00 94.88 678 SER A CA 1
ATOM 5266 C C . SER A 1 678 ? 5.902 -15.182 2.056 1.00 94.88 678 SER A C 1
ATOM 5268 O O . SER A 1 678 ? 6.968 -15.558 2.534 1.00 94.88 678 SER A O 1
ATOM 5270 N N . ASN A 1 679 ? 4.945 -16.042 1.693 1.00 95.31 679 ASN A N 1
ATOM 5271 C CA . ASN A 1 679 ? 5.105 -17.494 1.747 1.00 95.31 679 ASN A CA 1
ATOM 5272 C C . ASN A 1 679 ? 6.335 -17.967 0.956 1.00 95.31 679 ASN A C 1
ATOM 5274 O O . ASN A 1 679 ? 6.926 -18.980 1.313 1.00 95.31 679 ASN A O 1
ATOM 5278 N N . MET A 1 680 ? 6.784 -17.200 -0.050 1.00 97.56 680 MET A N 1
ATOM 5279 C CA . MET A 1 680 ? 8.021 -17.449 -0.797 1.00 97.56 680 MET A CA 1
ATOM 5280 C C . MET A 1 680 ? 9.234 -17.697 0.113 1.00 97.56 680 MET A C 1
ATOM 5282 O O . MET A 1 680 ? 10.085 -18.512 -0.231 1.00 97.56 680 MET A O 1
ATOM 5286 N N . TYR A 1 681 ? 9.313 -17.059 1.286 1.00 98.44 681 TYR A N 1
ATOM 5287 C CA . TYR A 1 681 ? 10.441 -17.228 2.214 1.00 98.44 681 TYR A CA 1
ATOM 5288 C C . TYR A 1 681 ? 10.571 -18.670 2.722 1.00 98.44 681 TYR A C 1
ATOM 5290 O O . TYR A 1 681 ? 11.671 -19.131 3.032 1.00 98.44 681 TYR A O 1
ATOM 5298 N N . GLY A 1 682 ? 9.470 -19.421 2.729 1.00 98.12 682 GLY A N 1
ATOM 5299 C CA . GLY A 1 682 ? 9.470 -20.830 3.087 1.00 98.12 682 GLY A CA 1
ATOM 5300 C C . GLY A 1 682 ? 10.306 -21.710 2.164 1.00 98.12 682 GLY A C 1
ATOM 5301 O O . GLY A 1 682 ? 10.778 -22.750 2.614 1.00 98.12 682 GLY A O 1
ATOM 5302 N N . GLY A 1 683 ? 10.607 -21.274 0.934 1.00 98.06 683 GLY A N 1
ATOM 5303 C CA . GLY A 1 683 ? 11.509 -21.997 0.031 1.00 98.06 683 GLY A CA 1
ATOM 5304 C C . GLY A 1 683 ? 12.947 -22.126 0.552 1.00 98.06 683 GLY A C 1
ATOM 5305 O O . GLY A 1 683 ? 13.634 -23.085 0.206 1.00 98.06 683 GLY A O 1
ATOM 5306 N N . VAL A 1 684 ? 13.378 -21.211 1.431 1.00 97.81 684 VAL A N 1
ATOM 5307 C CA . VAL A 1 684 ? 14.679 -21.261 2.129 1.00 97.81 684 VAL A CA 1
ATOM 5308 C C . VAL A 1 684 ? 14.552 -21.694 3.597 1.00 97.81 684 VAL A C 1
ATOM 5310 O O . VAL A 1 684 ? 15.506 -21.578 4.358 1.00 97.81 684 VAL A O 1
ATOM 5313 N N . GLY A 1 685 ? 13.388 -22.192 4.023 1.00 97.38 685 GLY A N 1
ATOM 5314 C CA . GLY A 1 685 ? 13.147 -22.618 5.407 1.00 97.38 685 GLY A CA 1
ATOM 5315 C C . GLY A 1 685 ? 12.909 -21.475 6.401 1.00 97.38 685 GLY A C 1
ATOM 5316 O O . GLY A 1 685 ? 13.069 -21.663 7.606 1.00 97.38 685 GLY A O 1
ATOM 5317 N N . CYS A 1 686 ? 12.546 -20.286 5.915 1.00 98.19 686 CYS A N 1
ATOM 5318 C CA . CYS A 1 686 ? 12.049 -19.183 6.738 1.00 98.19 686 CYS A CA 1
ATOM 5319 C C . CYS A 1 686 ? 10.525 -19.304 6.889 1.00 98.19 686 CYS A C 1
ATOM 5321 O O . CYS A 1 686 ? 9.822 -19.558 5.912 1.00 98.19 686 CYS A O 1
ATOM 5323 N N . VAL A 1 687 ? 9.978 -19.086 8.085 1.00 98.38 687 VAL A N 1
ATOM 5324 C CA . VAL A 1 687 ? 8.525 -18.948 8.243 1.00 98.38 687 VAL A CA 1
ATOM 5325 C C . VAL A 1 687 ? 8.129 -17.569 7.719 1.00 98.38 687 VAL A C 1
ATOM 5327 O O . VAL A 1 687 ? 8.355 -16.550 8.370 1.00 98.38 687 VAL A O 1
ATOM 5330 N N . GLY A 1 688 ? 7.573 -17.549 6.509 1.00 96.19 688 GLY A N 1
ATOM 5331 C CA . GLY A 1 688 ? 7.023 -16.364 5.863 1.00 96.19 688 GLY A CA 1
ATOM 5332 C C . GLY A 1 688 ? 5.503 -16.348 5.933 1.00 96.19 688 GLY A C 1
ATOM 5333 O O . GLY A 1 688 ? 4.884 -17.311 5.491 1.00 96.19 688 GLY A O 1
ATOM 5334 N N . THR A 1 689 ? 4.909 -15.277 6.464 1.00 92.44 689 THR A N 1
ATOM 5335 C CA . THR A 1 689 ? 3.443 -15.129 6.558 1.00 92.44 689 THR A CA 1
ATOM 5336 C C . THR A 1 689 ? 3.000 -13.687 6.288 1.00 92.44 689 THR A C 1
ATOM 5338 O O . THR A 1 689 ? 3.697 -12.743 6.692 1.00 92.44 689 THR A O 1
ATOM 5341 N N . PRO A 1 690 ? 1.840 -13.491 5.633 1.00 90.25 690 PRO A N 1
ATOM 5342 C CA . PRO A 1 690 ? 1.363 -12.164 5.282 1.00 90.25 690 PRO A CA 1
ATOM 5343 C C . PRO A 1 690 ? 0.746 -11.427 6.472 1.00 90.25 690 PRO A C 1
ATOM 5345 O O . PRO A 1 690 ? 0.120 -12.006 7.368 1.00 90.25 690 PRO A O 1
ATOM 5348 N N . ILE A 1 691 ? 0.882 -10.105 6.462 1.00 87.44 691 ILE A N 1
ATOM 5349 C CA . ILE A 1 691 ? 0.257 -9.193 7.421 1.00 87.44 691 ILE A CA 1
ATOM 5350 C C . ILE A 1 691 ? -0.503 -8.074 6.705 1.00 87.44 691 ILE A C 1
ATOM 5352 O O . ILE A 1 691 ? -0.296 -7.831 5.520 1.00 87.44 691 ILE A O 1
ATOM 5356 N N . VAL A 1 692 ? -1.403 -7.389 7.414 1.00 82.94 692 VAL A N 1
ATOM 5357 C CA . VAL A 1 692 ? -2.117 -6.227 6.860 1.00 82.94 692 VAL A CA 1
ATOM 5358 C C . VAL A 1 692 ? -1.437 -4.915 7.267 1.00 82.94 692 VAL A C 1
ATOM 5360 O O . VAL A 1 692 ? -0.543 -4.888 8.114 1.00 82.94 692 VAL A O 1
ATOM 5363 N N . ARG A 1 693 ? -1.880 -3.793 6.689 1.00 81.88 693 ARG A N 1
ATOM 5364 C CA . ARG A 1 693 ? -1.280 -2.466 6.925 1.00 81.88 693 ARG A CA 1
ATOM 5365 C C . ARG A 1 693 ? -1.259 -2.056 8.402 1.00 81.88 693 ARG A C 1
ATOM 5367 O O . ARG A 1 693 ? -0.269 -1.489 8.857 1.00 81.88 693 ARG A O 1
ATOM 5374 N N . THR A 1 694 ? -2.328 -2.346 9.147 1.00 83.00 694 THR A N 1
ATOM 5375 C CA . THR A 1 694 ? -2.422 -2.027 10.583 1.00 83.00 694 THR A CA 1
ATOM 5376 C C . THR A 1 694 ? -1.408 -2.826 11.401 1.00 83.00 694 THR A C 1
ATOM 5378 O O . THR A 1 694 ? -0.761 -2.264 12.277 1.00 83.00 694 THR A O 1
ATOM 5381 N N . ASP A 1 695 ? -1.188 -4.099 11.070 1.00 88.25 695 ASP A N 1
ATOM 5382 C CA . ASP A 1 695 ? -0.147 -4.920 11.693 1.00 88.25 695 ASP A CA 1
ATOM 5383 C C . ASP A 1 695 ? 1.264 -4.434 11.367 1.00 88.25 695 ASP A C 1
ATOM 5385 O O . ASP A 1 695 ? 2.122 -4.414 12.246 1.00 88.25 695 ASP A O 1
ATOM 5389 N N . ALA A 1 696 ? 1.512 -3.998 10.128 1.00 91.69 696 ALA A N 1
ATOM 5390 C CA . ALA A 1 696 ? 2.795 -3.401 9.764 1.00 91.69 696 ALA A CA 1
ATOM 5391 C C . ALA A 1 696 ? 3.056 -2.126 10.585 1.00 91.69 696 ALA A C 1
ATOM 5393 O O . ALA A 1 696 ? 4.131 -1.979 11.163 1.00 91.69 696 ALA A O 1
ATOM 5394 N N . ALA A 1 697 ? 2.051 -1.255 10.730 1.00 92.00 697 ALA A N 1
ATOM 5395 C CA . ALA A 1 697 ? 2.141 -0.075 11.589 1.00 92.00 697 ALA A CA 1
ATOM 5396 C C . ALA A 1 697 ? 2.347 -0.443 13.075 1.00 92.00 697 ALA A C 1
ATOM 5398 O O . ALA A 1 697 ? 3.137 0.209 13.760 1.00 92.00 697 ALA A O 1
ATOM 5399 N N . ALA A 1 698 ? 1.697 -1.507 13.565 1.00 91.31 698 ALA A N 1
ATOM 5400 C CA . ALA A 1 698 ? 1.877 -2.025 14.924 1.00 91.31 698 ALA A CA 1
ATOM 5401 C C . ALA A 1 698 ? 3.312 -2.509 15.173 1.00 91.31 698 ALA A C 1
ATOM 5403 O O . ALA A 1 698 ? 3.922 -2.152 16.185 1.00 91.31 698 ALA A O 1
ATOM 5404 N N . LEU A 1 699 ? 3.875 -3.262 14.224 1.00 95.06 699 LEU A N 1
ATOM 5405 C CA . LEU A 1 699 ? 5.261 -3.724 14.259 1.00 95.06 699 LEU A CA 1
ATOM 5406 C C . LEU A 1 699 ? 6.239 -2.552 14.219 1.00 95.06 699 LEU A C 1
ATOM 5408 O O . LEU A 1 699 ? 7.171 -2.509 15.014 1.00 95.06 699 LEU A O 1
ATOM 5412 N N . TRP A 1 700 ? 6.003 -1.554 13.370 1.00 95.88 700 TRP A N 1
ATOM 5413 C CA . TRP A 1 700 ? 6.837 -0.355 13.333 1.00 95.88 700 TRP A CA 1
ATOM 5414 C C . TRP A 1 700 ? 6.813 0.407 14.662 1.00 95.88 700 TRP A C 1
ATOM 5416 O O . TRP A 1 700 ? 7.857 0.874 15.112 1.00 95.88 700 TRP A O 1
ATOM 5426 N N . ALA A 1 701 ? 5.647 0.522 15.303 1.00 94.50 701 ALA A N 1
ATOM 5427 C CA . ALA A 1 701 ? 5.472 1.297 16.532 1.00 94.50 701 ALA A CA 1
ATOM 5428 C C . ALA A 1 701 ? 5.926 0.561 17.805 1.00 94.50 701 ALA A C 1
ATOM 5430 O O . ALA A 1 701 ? 6.400 1.197 18.745 1.00 94.50 701 ALA A O 1
ATOM 5431 N N . THR A 1 702 ? 5.786 -0.766 17.859 1.00 93.38 702 THR A N 1
ATOM 5432 C CA . THR A 1 702 ? 5.985 -1.553 19.096 1.00 93.38 702 THR A CA 1
ATOM 5433 C C . THR A 1 702 ? 6.995 -2.695 18.957 1.00 93.38 702 THR A C 1
ATOM 5435 O O . THR A 1 702 ? 7.392 -3.305 19.949 1.00 93.38 702 THR A O 1
ATOM 5438 N N . GLY A 1 703 ? 7.409 -3.022 17.732 1.00 94.12 703 GLY A N 1
ATOM 5439 C CA . GLY A 1 703 ? 8.263 -4.165 17.415 1.00 94.12 703 GLY A CA 1
ATOM 5440 C C . GLY A 1 703 ? 7.561 -5.523 17.473 1.00 94.12 703 GLY A C 1
ATOM 5441 O O . GLY A 1 703 ? 8.194 -6.534 17.176 1.00 94.12 703 GLY A O 1
ATOM 5442 N N . LYS A 1 704 ? 6.285 -5.581 17.872 1.00 92.69 704 LYS A N 1
ATOM 5443 C CA . LYS A 1 704 ? 5.523 -6.819 18.085 1.00 92.69 704 LYS A CA 1
ATOM 5444 C C . LYS A 1 704 ? 4.119 -6.713 17.484 1.00 92.69 704 LYS A C 1
ATOM 5446 O O . LYS A 1 704 ? 3.550 -5.633 17.395 1.00 92.69 704 LYS A O 1
ATOM 5451 N N . THR A 1 705 ? 3.558 -7.842 17.075 1.00 91.75 705 THR A N 1
ATOM 5452 C CA . THR A 1 705 ? 2.127 -7.978 16.751 1.00 91.75 705 THR A CA 1
ATOM 5453 C C . THR A 1 705 ? 1.641 -9.341 17.222 1.00 91.75 705 THR A C 1
ATOM 5455 O O . THR A 1 705 ? 2.440 -10.144 17.697 1.00 91.75 705 THR A O 1
ATOM 5458 N N . TRP A 1 706 ? 0.348 -9.616 17.132 1.00 90.25 706 TRP A N 1
ATOM 5459 C CA . TRP A 1 706 ? -0.197 -10.928 17.448 1.00 90.25 706 TRP A CA 1
ATOM 5460 C C . TRP A 1 706 ? -0.297 -11.798 16.191 1.00 90.25 706 TRP A C 1
ATOM 5462 O O . TRP A 1 706 ? -0.436 -11.304 15.072 1.00 90.25 706 TRP A O 1
ATOM 5472 N N . TRP A 1 707 ? -0.243 -13.111 16.379 1.00 88.94 707 TRP A N 1
ATOM 5473 C CA . TRP A 1 707 ? -0.539 -14.086 15.341 1.00 88.94 707 TRP A CA 1
ATOM 5474 C C . TRP A 1 707 ? -1.217 -15.306 15.954 1.00 88.94 707 TRP A C 1
ATOM 5476 O O . TRP A 1 707 ? -0.842 -15.750 17.041 1.00 88.94 707 TRP A O 1
ATOM 5486 N N . GLN A 1 708 ? -2.227 -15.842 15.270 1.00 88.25 708 GLN A N 1
ATOM 5487 C CA . GLN A 1 708 ? -2.745 -17.161 15.600 1.00 88.25 708 GLN A CA 1
ATOM 5488 C C . GLN A 1 708 ? -1.958 -18.191 14.800 1.00 88.25 708 GLN A C 1
ATOM 5490 O O . GLN A 1 708 ? -1.913 -18.108 13.575 1.00 88.25 708 GLN A O 1
ATOM 5495 N N . VAL A 1 709 ? -1.361 -19.162 15.485 1.00 90.50 709 VAL A N 1
ATOM 5496 C CA . VAL A 1 709 ? -0.646 -20.248 14.814 1.00 90.50 709 VAL A CA 1
ATOM 5497 C C . VAL A 1 709 ? -1.665 -21.075 14.019 1.00 90.50 709 VAL A C 1
ATOM 5499 O O . VAL A 1 709 ? -2.600 -21.595 14.628 1.00 90.50 709 VAL A O 1
ATOM 5502 N N . PRO A 1 710 ? -1.539 -21.206 12.688 1.00 89.25 710 PRO A N 1
ATOM 5503 C CA . PRO A 1 710 ? -2.506 -21.949 11.884 1.00 89.25 710 PRO A CA 1
ATOM 5504 C C . PRO A 1 710 ? -2.459 -23.450 12.174 1.00 89.25 710 PRO A C 1
ATOM 5506 O O . PRO A 1 710 ? -1.515 -23.954 12.787 1.00 89.25 710 PRO A O 1
ATOM 5509 N N . ARG A 1 711 ? -3.454 -24.197 11.685 1.00 89.75 711 ARG A N 1
ATOM 5510 C CA . ARG A 1 711 ? -3.356 -25.664 11.656 1.00 89.75 711 ARG A CA 1
ATOM 5511 C C . ARG A 1 711 ? -2.209 -26.097 10.741 1.00 89.75 711 ARG A C 1
ATOM 5513 O O . ARG A 1 711 ? -2.016 -25.512 9.676 1.00 89.75 711 ARG A O 1
ATOM 5520 N N . MET A 1 712 ? -1.478 -27.132 11.138 1.00 93.94 712 MET A N 1
ATOM 5521 C CA . MET A 1 712 ? -0.353 -27.652 10.359 1.00 93.94 712 MET A CA 1
ATOM 5522 C C . MET A 1 712 ? -0.853 -28.678 9.341 1.00 93.94 712 MET A C 1
ATOM 5524 O O . MET A 1 712 ? -1.645 -29.554 9.692 1.00 93.94 712 MET A O 1
ATOM 5528 N N . VAL A 1 713 ? -0.410 -28.593 8.091 1.00 95.75 713 VAL A N 1
ATOM 5529 C CA . VAL A 1 713 ? -0.660 -29.602 7.052 1.00 95.75 713 VAL A CA 1
ATOM 5530 C C . VAL A 1 713 ? 0.673 -30.117 6.541 1.00 95.75 713 VAL A C 1
ATOM 5532 O O . VAL A 1 713 ? 1.557 -29.346 6.176 1.00 95.75 713 VAL A O 1
ATOM 5535 N N . LYS A 1 714 ? 0.809 -31.439 6.504 1.00 97.00 714 LYS A N 1
ATOM 5536 C CA . LYS A 1 714 ? 1.991 -32.111 5.976 1.00 97.00 714 LYS A CA 1
ATOM 5537 C C . LYS A 1 714 ? 1.799 -32.366 4.487 1.00 97.00 714 LYS A C 1
ATOM 5539 O O . LYS A 1 714 ? 0.832 -33.027 4.115 1.00 97.00 714 LYS A O 1
ATOM 5544 N N . VAL A 1 715 ? 2.719 -31.890 3.651 1.00 98.06 715 VAL A N 1
ATOM 5545 C CA . VAL A 1 715 ? 2.734 -32.182 2.209 1.00 98.06 715 VAL A CA 1
ATOM 5546 C C . VAL A 1 715 ? 3.981 -32.989 1.880 1.00 98.06 715 VAL A C 1
ATOM 5548 O O . VAL A 1 715 ? 5.099 -32.479 1.904 1.00 98.06 715 VAL A O 1
ATOM 5551 N N . GLU A 1 716 ? 3.792 -34.270 1.593 1.00 97.75 716 GLU A N 1
ATOM 5552 C CA . GLU A 1 716 ? 4.856 -35.210 1.265 1.00 97.75 716 GLU A CA 1
ATOM 5553 C C . GLU A 1 716 ? 5.027 -35.327 -0.253 1.00 97.75 716 GLU A C 1
ATOM 5555 O O . GLU A 1 716 ? 4.131 -35.785 -0.963 1.00 97.75 716 GLU A O 1
ATOM 5560 N N . LEU A 1 717 ? 6.199 -34.929 -0.744 1.00 98.12 717 LEU A N 1
ATOM 5561 C CA . LEU A 1 717 ? 6.593 -35.046 -2.142 1.00 98.12 717 LEU A CA 1
ATOM 5562 C C . LEU A 1 717 ? 7.474 -36.284 -2.318 1.00 98.12 717 LEU A C 1
ATOM 5564 O O . LEU A 1 717 ? 8.562 -36.360 -1.738 1.00 98.12 717 LEU A O 1
ATOM 5568 N N . ARG A 1 718 ? 7.001 -37.244 -3.117 1.00 96.94 718 ARG A N 1
ATOM 5569 C CA . ARG A 1 718 ? 7.691 -38.517 -3.369 1.00 96.94 718 ARG A CA 1
ATOM 5570 C C . ARG A 1 718 ? 8.328 -38.579 -4.745 1.00 96.94 718 ARG A C 1
ATOM 5572 O O . ARG A 1 718 ? 7.819 -37.981 -5.686 1.00 96.94 718 ARG A O 1
ATOM 5579 N N . GLY A 1 719 ? 9.407 -39.344 -4.877 1.00 94.94 719 GLY A N 1
ATOM 5580 C CA . GLY A 1 719 ? 10.044 -39.575 -6.174 1.00 94.94 719 GLY A CA 1
ATOM 5581 C C . GLY A 1 719 ? 10.791 -38.348 -6.706 1.00 94.94 719 GLY A C 1
ATOM 5582 O O . GLY A 1 719 ? 11.264 -37.509 -5.945 1.00 94.94 719 GLY A O 1
ATOM 5583 N N . ARG A 1 720 ? 10.971 -38.255 -8.027 1.00 94.12 720 ARG A N 1
ATOM 5584 C CA . ARG A 1 720 ? 11.763 -37.191 -8.670 1.00 94.12 720 ARG A CA 1
ATOM 5585 C C . ARG A 1 720 ? 11.040 -36.648 -9.892 1.00 94.12 720 ARG A C 1
ATOM 5587 O O . ARG A 1 720 ? 10.365 -37.408 -10.576 1.00 94.12 720 ARG A O 1
ATOM 5594 N N . LEU A 1 721 ? 11.228 -35.361 -10.173 1.00 93.06 721 LEU A N 1
ATOM 5595 C CA . LEU A 1 721 ? 10.669 -34.714 -11.359 1.00 93.06 721 LEU A CA 1
ATOM 5596 C C . LEU A 1 721 ? 11.237 -35.327 -12.645 1.00 93.06 721 LEU A C 1
ATOM 5598 O O . LEU A 1 721 ? 12.441 -35.580 -12.745 1.00 93.06 721 LEU A O 1
ATOM 5602 N N . ALA A 1 722 ? 10.366 -35.535 -13.632 1.00 90.12 722 ALA A N 1
ATOM 5603 C CA . ALA A 1 722 ? 10.778 -35.884 -14.986 1.00 90.12 722 ALA A CA 1
ATOM 5604 C C . ALA A 1 722 ? 11.511 -34.701 -15.661 1.00 90.12 722 ALA A C 1
ATOM 5606 O O . ALA A 1 722 ? 11.311 -33.545 -15.271 1.00 90.12 722 ALA A O 1
ATOM 5607 N N . PRO A 1 723 ? 12.352 -34.948 -16.684 1.00 88.00 723 PRO A N 1
ATOM 5608 C CA . PRO A 1 723 ? 13.002 -33.875 -17.432 1.00 88.00 723 PRO A CA 1
ATOM 5609 C C . PRO A 1 723 ? 11.993 -32.841 -17.950 1.00 88.00 723 PRO A C 1
ATOM 5611 O O . PRO A 1 723 ? 10.959 -33.197 -18.504 1.00 88.00 723 PRO A O 1
ATOM 5614 N N . GLY A 1 724 ? 12.300 -31.554 -17.775 1.00 87.12 724 GLY A N 1
ATOM 5615 C CA . GLY A 1 724 ? 11.443 -30.448 -18.221 1.00 87.12 724 GLY A CA 1
ATOM 5616 C C . GLY A 1 724 ? 10.292 -30.078 -17.278 1.00 87.12 724 GLY A C 1
ATOM 5617 O O . GLY A 1 724 ? 9.635 -29.073 -17.534 1.00 87.12 724 GLY A O 1
ATOM 5618 N N . VAL A 1 725 ? 10.073 -30.832 -16.196 1.00 93.62 725 VAL A N 1
ATOM 5619 C CA . VAL A 1 725 ? 9.120 -30.493 -15.128 1.00 93.62 725 VAL A CA 1
ATOM 5620 C C . VAL A 1 725 ? 9.836 -29.677 -14.052 1.00 93.62 725 VAL A C 1
ATOM 5622 O O . VAL A 1 725 ? 10.943 -30.031 -13.645 1.00 93.62 725 VAL A O 1
ATOM 5625 N N . THR A 1 726 ? 9.223 -28.589 -13.585 1.00 95.44 726 THR A N 1
ATOM 5626 C CA . THR A 1 726 ? 9.810 -27.677 -12.587 1.00 95.44 726 THR A CA 1
ATOM 5627 C C . THR A 1 726 ? 8.900 -27.485 -11.375 1.00 95.44 726 THR A C 1
ATOM 5629 O O . THR A 1 726 ? 7.756 -27.945 -11.345 1.00 95.44 726 THR A O 1
ATOM 5632 N N . GLY A 1 727 ? 9.369 -26.748 -10.363 1.00 96.81 727 GLY A N 1
ATOM 5633 C CA . GLY A 1 727 ? 8.561 -26.391 -9.193 1.00 96.81 727 GLY A CA 1
ATOM 5634 C C . GLY A 1 727 ? 7.255 -25.665 -9.540 1.00 96.81 727 GLY A C 1
ATOM 5635 O O . GLY A 1 727 ? 6.274 -25.781 -8.806 1.00 96.81 727 GLY A O 1
ATOM 5636 N N . LYS A 1 728 ? 7.196 -24.977 -10.690 1.00 97.19 728 LYS A N 1
ATOM 5637 C CA . LYS A 1 728 ? 5.965 -24.353 -11.194 1.00 97.19 728 LYS A CA 1
ATOM 5638 C C . LYS A 1 728 ? 4.884 -25.389 -11.497 1.00 97.19 728 LYS A C 1
ATOM 5640 O O . LYS A 1 728 ? 3.728 -25.192 -11.127 1.00 97.19 728 LYS A O 1
ATOM 5645 N N . ASP A 1 729 ? 5.267 -26.486 -12.137 1.00 96.62 729 ASP A N 1
ATOM 5646 C CA . ASP A 1 729 ? 4.351 -27.573 -12.474 1.00 96.62 729 ASP A CA 1
ATOM 5647 C C . ASP A 1 729 ? 3.873 -28.285 -11.203 1.00 96.62 729 ASP A C 1
ATOM 5649 O O . ASP A 1 729 ? 2.695 -28.616 -11.090 1.00 96.62 729 ASP A O 1
ATOM 5653 N N . VAL A 1 730 ? 4.760 -28.445 -10.209 1.00 97.50 730 VAL A N 1
ATOM 5654 C CA . VAL A 1 730 ? 4.429 -29.059 -8.911 1.00 9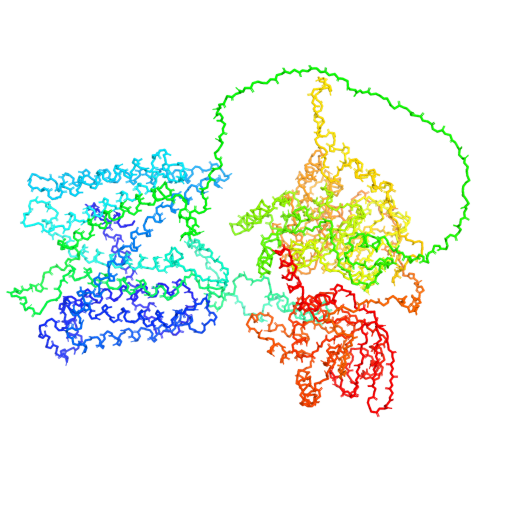7.50 730 VAL A CA 1
ATOM 5655 C C . VAL A 1 730 ? 3.319 -28.290 -8.206 1.00 97.50 730 VAL A C 1
ATOM 5657 O O . VAL A 1 730 ? 2.316 -28.885 -7.822 1.00 97.50 730 VAL A O 1
ATOM 5660 N N . ILE A 1 731 ? 3.462 -26.972 -8.041 1.00 97.31 731 ILE A N 1
ATOM 5661 C CA . ILE A 1 731 ? 2.459 -26.191 -7.307 1.00 97.31 731 ILE A CA 1
ATOM 5662 C C . ILE A 1 731 ? 1.149 -26.036 -8.084 1.00 97.31 731 ILE A C 1
ATOM 5664 O O . ILE A 1 731 ? 0.079 -26.084 -7.486 1.00 97.31 731 ILE A O 1
ATOM 5668 N N . VAL A 1 732 ? 1.200 -25.952 -9.418 1.00 96.62 732 VAL A N 1
ATOM 5669 C CA . VAL A 1 732 ? -0.007 -25.979 -10.260 1.00 96.62 732 VAL A CA 1
ATOM 5670 C C . VAL A 1 732 ? -0.730 -27.329 -10.149 1.00 96.62 732 VAL A C 1
ATOM 5672 O O . VAL A 1 732 ? -1.961 -27.366 -10.089 1.00 96.62 732 VAL A O 1
ATOM 5675 N N . ALA A 1 733 ? -0.000 -28.443 -10.080 1.00 95.62 733 ALA A N 1
ATOM 5676 C CA . ALA A 1 733 ? -0.590 -29.759 -9.862 1.00 95.62 733 ALA A CA 1
ATOM 5677 C C . ALA A 1 733 ? -1.160 -29.918 -8.447 1.00 95.62 733 ALA A C 1
ATOM 5679 O O . ALA A 1 733 ? -2.253 -30.461 -8.312 1.00 95.62 733 ALA A O 1
ATOM 5680 N N . LEU A 1 734 ? -0.489 -29.403 -7.409 1.00 96.44 734 LEU A N 1
ATOM 5681 C CA . LEU A 1 734 ? -1.010 -29.395 -6.035 1.00 96.44 734 LEU A CA 1
ATOM 5682 C C . LEU A 1 734 ? -2.335 -28.625 -5.944 1.00 96.44 734 LEU A C 1
ATOM 5684 O O . LEU A 1 734 ? -3.323 -29.190 -5.481 1.00 96.44 734 LEU A O 1
ATOM 5688 N N . CYS A 1 735 ? -2.389 -27.392 -6.467 1.00 93.44 735 CYS A N 1
ATOM 5689 C CA . CYS A 1 735 ? -3.608 -26.574 -6.479 1.00 93.44 735 CYS A CA 1
ATOM 5690 C C . CYS A 1 735 ? -4.768 -27.225 -7.246 1.00 93.44 735 CYS A C 1
ATOM 5692 O O . CYS A 1 735 ? -5.929 -27.004 -6.909 1.00 93.44 735 CYS A O 1
ATOM 5694 N N . GLY A 1 736 ? -4.465 -27.978 -8.308 1.00 93.00 736 GLY A N 1
ATOM 5695 C CA . GLY A 1 736 ? -5.473 -28.672 -9.108 1.00 93.00 736 GLY A CA 1
ATOM 5696 C C . GLY A 1 736 ? -5.941 -29.998 -8.516 1.00 93.00 736 GLY A C 1
ATOM 5697 O O . GLY A 1 736 ? -7.118 -30.326 -8.625 1.00 93.00 736 GLY A O 1
ATOM 5698 N N . SER A 1 737 ? -5.029 -30.748 -7.895 1.00 94.00 737 SER A N 1
ATOM 5699 C CA . SER A 1 737 ? -5.301 -32.086 -7.352 1.00 94.00 737 SER A CA 1
ATOM 5700 C C . SER A 1 737 ? -5.988 -32.026 -5.987 1.00 94.00 737 SER A C 1
ATOM 5702 O O . SER A 1 737 ? -6.864 -32.836 -5.702 1.00 94.00 737 SER A O 1
ATOM 5704 N N . PHE A 1 738 ? -5.618 -31.044 -5.161 1.00 93.12 738 PHE A N 1
ATOM 5705 C CA . PHE A 1 738 ? -6.190 -30.786 -3.839 1.00 93.12 738 PHE A CA 1
ATOM 5706 C C . PHE A 1 738 ? -6.945 -29.453 -3.873 1.00 93.12 738 PHE A C 1
ATOM 5708 O O . PHE A 1 738 ? -6.449 -28.417 -3.424 1.00 93.12 738 PHE A O 1
ATOM 5715 N N . ASN A 1 739 ? -8.108 -29.451 -4.523 1.00 86.31 739 ASN A N 1
ATOM 5716 C CA . ASN A 1 739 ? -8.868 -28.239 -4.826 1.00 86.31 739 ASN A CA 1
ATOM 5717 C C . ASN A 1 739 ? -10.117 -28.038 -3.941 1.00 86.31 739 ASN A C 1
ATOM 5719 O O . ASN A 1 739 ? -10.869 -27.087 -4.186 1.00 86.31 739 ASN A O 1
ATOM 5723 N N . HIS A 1 740 ? -10.292 -28.855 -2.894 1.00 82.56 740 HIS A N 1
ATOM 5724 C CA . HIS A 1 740 ? -11.415 -28.833 -1.945 1.00 82.56 740 HIS A CA 1
ATOM 5725 C C . HIS A 1 740 ? -11.043 -28.177 -0.601 1.00 82.56 740 HIS A C 1
ATOM 5727 O O . HIS A 1 740 ? -11.528 -28.580 0.456 1.00 82.56 740 HIS A O 1
ATOM 5733 N N . ASP A 1 741 ? -10.187 -27.152 -0.654 1.00 77.69 741 ASP A N 1
ATOM 5734 C CA . ASP A 1 741 ? -9.793 -26.303 0.479 1.00 77.69 741 ASP A CA 1
ATOM 5735 C C . ASP A 1 741 ? -9.064 -27.052 1.616 1.00 77.69 741 ASP A C 1
ATOM 5737 O O . ASP A 1 741 ? -9.035 -26.620 2.770 1.00 77.69 741 ASP A O 1
ATOM 5741 N N . GLU A 1 742 ? -8.373 -28.142 1.274 1.00 86.06 742 GLU A N 1
ATOM 5742 C CA . GLU A 1 742 ? -7.622 -29.007 2.191 1.00 86.06 742 GLU A CA 1
ATOM 5743 C C . GLU A 1 742 ? -6.558 -28.238 2.993 1.00 86.06 742 GLU A C 1
ATOM 5745 O O . GLU A 1 742 ? -6.261 -28.583 4.141 1.00 86.06 742 GLU A O 1
ATOM 5750 N N . VAL A 1 743 ? -6.014 -27.157 2.424 1.00 88.62 743 VAL A N 1
ATOM 5751 C CA . VAL A 1 743 ? -4.981 -26.302 3.037 1.00 88.62 743 VAL A CA 1
ATOM 5752 C C . VAL A 1 743 ? -5.443 -24.874 3.324 1.00 88.62 743 VAL A C 1
ATOM 5754 O O . VAL A 1 743 ? -4.623 -24.044 3.717 1.00 88.62 743 VAL A O 1
ATOM 5757 N N . LEU A 1 744 ? -6.735 -24.573 3.151 1.00 83.19 744 LEU A N 1
ATOM 5758 C CA . LEU A 1 744 ? -7.256 -23.235 3.420 1.00 83.19 744 LEU A CA 1
ATOM 5759 C C . LEU A 1 744 ? -6.949 -22.840 4.871 1.00 83.19 744 LEU A C 1
ATOM 5761 O O . LEU A 1 744 ? -7.239 -23.602 5.804 1.00 83.19 744 LEU A O 1
ATOM 5765 N N . ASN A 1 745 ? -6.329 -21.669 5.029 1.00 81.88 745 ASN A N 1
ATOM 5766 C CA . ASN A 1 745 ? -5.908 -21.069 6.296 1.00 81.88 745 ASN A CA 1
ATOM 5767 C C . ASN A 1 745 ? -4.980 -21.981 7.124 1.00 81.88 745 ASN A C 1
ATOM 5769 O O . ASN A 1 745 ? -4.973 -21.946 8.356 1.00 81.88 745 ASN A O 1
ATOM 5773 N N . ALA A 1 746 ? -4.208 -22.842 6.454 1.00 89.94 746 ALA A N 1
ATOM 5774 C CA . ALA A 1 746 ? -3.229 -23.724 7.078 1.00 89.94 746 ALA A CA 1
ATOM 5775 C C . ALA A 1 746 ? -1.796 -23.205 6.914 1.00 89.94 746 ALA A C 1
ATOM 5777 O O . ALA A 1 746 ? -1.495 -22.383 6.048 1.00 89.94 746 ALA A O 1
ATOM 5778 N N . ALA A 1 747 ? -0.893 -23.734 7.732 1.00 95.69 747 ALA A N 1
ATOM 5779 C CA . ALA A 1 747 ? 0.541 -23.670 7.507 1.00 95.69 747 ALA A CA 1
ATOM 5780 C C . ALA A 1 747 ? 1.001 -25.023 6.949 1.00 95.69 747 ALA A C 1
ATOM 5782 O O . ALA A 1 747 ? 0.728 -26.070 7.536 1.00 95.69 747 ALA A O 1
ATOM 5783 N N . ILE A 1 748 ? 1.669 -25.003 5.801 1.00 98.12 748 ILE A N 1
ATOM 5784 C CA . ILE A 1 748 ? 2.151 -26.196 5.111 1.00 98.12 748 ILE A CA 1
ATOM 5785 C C . ILE A 1 748 ? 3.606 -26.451 5.487 1.00 98.12 748 ILE A C 1
ATOM 5787 O O . ILE A 1 748 ? 4.452 -25.563 5.386 1.00 98.12 748 ILE A O 1
ATOM 5791 N N . GLU A 1 749 ? 3.903 -27.696 5.835 1.00 98.00 749 GLU A N 1
ATOM 5792 C CA . GLU A 1 749 ? 5.262 -28.200 5.968 1.00 98.00 749 GLU A CA 1
ATOM 5793 C C . GLU A 1 749 ? 5.536 -29.231 4.870 1.00 98.00 749 GLU A C 1
ATOM 5795 O O . GLU A 1 749 ? 4.873 -30.271 4.789 1.00 98.00 749 GLU A O 1
ATOM 5800 N N . PHE A 1 750 ? 6.510 -28.931 4.010 1.00 98.31 750 PHE A N 1
ATOM 5801 C CA . PHE A 1 750 ? 6.919 -29.825 2.933 1.00 98.31 750 PHE A CA 1
ATOM 5802 C C . PHE A 1 750 ? 7.904 -30.880 3.441 1.00 98.31 750 PHE A C 1
ATOM 5804 O O . PHE A 1 750 ? 8.827 -30.595 4.202 1.00 98.31 750 PHE A O 1
ATOM 5811 N N . THR A 1 751 ? 7.727 -32.120 3.001 1.00 96.56 751 THR A N 1
ATOM 5812 C CA . THR A 1 751 ? 8.540 -33.272 3.407 1.00 96.56 751 THR A CA 1
ATOM 5813 C C . THR A 1 751 ? 8.592 -34.314 2.288 1.00 96.56 751 THR A C 1
ATOM 5815 O O . THR A 1 751 ? 8.050 -34.090 1.209 1.00 96.56 751 THR A O 1
ATOM 5818 N N . GLY A 1 752 ? 9.238 -35.451 2.529 1.00 95.75 752 GLY A N 1
ATOM 5819 C CA . GLY A 1 752 ? 9.370 -36.548 1.570 1.00 95.75 752 GLY A CA 1
ATOM 5820 C C . GLY A 1 752 ? 10.751 -36.642 0.921 1.00 95.75 752 GLY A C 1
ATOM 5821 O O . GLY A 1 752 ? 11.588 -35.742 1.022 1.00 95.75 752 GLY A O 1
ATOM 5822 N N . ASP A 1 753 ? 10.999 -37.774 0.268 1.00 96.56 753 ASP A N 1
ATOM 5823 C CA . ASP A 1 753 ? 12.268 -38.105 -0.386 1.00 96.56 753 ASP A CA 1
ATOM 5824 C C . ASP A 1 753 ? 12.494 -37.338 -1.699 1.00 96.56 753 ASP A C 1
ATOM 5826 O O . ASP A 1 753 ? 13.618 -37.305 -2.202 1.00 96.56 753 ASP A O 1
ATOM 5830 N N . GLY A 1 754 ? 11.459 -36.671 -2.222 1.00 96.06 754 GLY A N 1
ATOM 5831 C CA . GLY A 1 754 ? 11.559 -35.802 -3.390 1.00 96.06 754 GLY A CA 1
ATOM 5832 C C . GLY A 1 754 ? 12.139 -34.414 -3.109 1.00 96.06 754 GLY A C 1
ATOM 5833 O O . GLY A 1 754 ? 12.624 -33.763 -4.031 1.00 96.06 754 GLY A O 1
ATOM 5834 N N . ILE A 1 755 ? 12.167 -33.957 -1.851 1.00 97.06 755 ILE A N 1
ATOM 5835 C CA . ILE A 1 755 ? 12.644 -32.607 -1.496 1.00 97.06 755 ILE A CA 1
ATOM 5836 C C . ILE A 1 755 ? 14.103 -32.344 -1.918 1.00 97.06 755 ILE A C 1
ATOM 5838 O O . ILE A 1 755 ? 14.357 -31.297 -2.526 1.00 97.06 755 ILE A O 1
ATOM 5842 N N . PRO A 1 756 ? 15.073 -33.255 -1.685 1.00 95.81 756 PRO A N 1
ATOM 5843 C CA . PRO A 1 756 ? 16.461 -33.036 -2.098 1.00 95.81 756 PRO A CA 1
ATOM 5844 C C . PRO A 1 756 ? 16.659 -32.965 -3.619 1.00 95.81 756 PRO A C 1
ATOM 5846 O O . PRO A 1 756 ? 17.714 -32.526 -4.067 1.00 95.81 756 PRO A O 1
ATOM 5849 N N . ALA A 1 757 ? 15.679 -33.406 -4.419 1.00 94.12 757 ALA A N 1
ATOM 5850 C CA . ALA A 1 757 ? 15.728 -33.311 -5.878 1.00 94.12 757 ALA A CA 1
ATOM 5851 C C . ALA A 1 757 ? 15.284 -31.936 -6.410 1.00 94.12 757 ALA A C 1
ATOM 5853 O O . ALA A 1 757 ? 15.519 -31.641 -7.579 1.00 94.12 757 ALA A O 1
ATOM 5854 N N . LEU A 1 758 ? 14.656 -31.102 -5.574 1.00 97.06 758 LEU A N 1
ATOM 5855 C CA . LEU A 1 758 ? 14.195 -29.763 -5.938 1.00 97.06 758 LEU A CA 1
ATOM 5856 C C . LEU A 1 758 ? 15.284 -28.724 -5.675 1.00 97.06 758 LEU A C 1
ATOM 5858 O O . LEU A 1 758 ? 15.831 -28.658 -4.568 1.00 97.06 758 LEU A O 1
ATOM 5862 N N . SER A 1 759 ? 15.543 -27.865 -6.663 1.00 97.00 759 SER A N 1
ATOM 5863 C CA . SER A 1 759 ? 16.417 -26.704 -6.482 1.00 97.00 759 SER A CA 1
ATOM 5864 C C . SER A 1 759 ? 15.784 -25.678 -5.533 1.00 97.00 759 SER A C 1
ATOM 5866 O O . SER A 1 759 ? 14.571 -25.680 -5.318 1.00 97.00 759 SER A O 1
ATOM 5868 N N . ILE A 1 760 ? 16.575 -24.752 -4.979 1.00 97.94 760 ILE A N 1
ATOM 5869 C CA . ILE A 1 760 ? 16.011 -23.661 -4.163 1.00 97.94 760 ILE A CA 1
ATOM 5870 C C . ILE A 1 760 ? 15.052 -22.790 -4.981 1.00 97.94 760 ILE A C 1
ATOM 5872 O O . ILE A 1 760 ? 14.018 -22.385 -4.460 1.00 97.94 760 ILE A O 1
ATOM 5876 N N . ASP A 1 761 ? 15.312 -22.580 -6.271 1.00 97.19 761 ASP A N 1
ATOM 5877 C CA . ASP A 1 761 ? 14.415 -21.808 -7.134 1.00 97.19 761 ASP A CA 1
ATOM 5878 C C . ASP A 1 761 ? 13.067 -22.523 -7.356 1.00 97.19 761 ASP A C 1
ATOM 5880 O O . ASP A 1 761 ? 12.026 -21.859 -7.405 1.00 97.19 761 ASP A O 1
ATOM 5884 N N . ASP A 1 762 ? 13.051 -23.863 -7.400 1.00 98.06 762 ASP A N 1
ATOM 5885 C CA . ASP A 1 762 ? 11.815 -24.659 -7.404 1.00 98.06 762 ASP A CA 1
ATOM 5886 C C . ASP A 1 762 ? 11.069 -24.524 -6.074 1.00 98.06 762 ASP A C 1
ATOM 5888 O O . ASP A 1 762 ? 9.864 -24.276 -6.062 1.00 98.06 762 ASP A O 1
ATOM 5892 N N . ARG A 1 763 ? 11.781 -24.629 -4.945 1.00 98.44 763 ARG A N 1
ATOM 5893 C CA . ARG A 1 763 ? 11.191 -24.491 -3.603 1.00 98.44 763 ARG A CA 1
ATOM 5894 C C . ARG A 1 763 ? 10.602 -23.102 -3.385 1.00 98.44 763 ARG A C 1
ATOM 5896 O O . ARG A 1 763 ? 9.495 -22.996 -2.870 1.00 98.44 763 ARG A O 1
ATOM 5903 N N . LEU A 1 764 ? 11.294 -22.046 -3.817 1.00 98.44 764 LEU A N 1
ATOM 5904 C CA . LEU A 1 764 ? 10.800 -20.666 -3.789 1.00 98.44 764 LEU A CA 1
ATOM 5905 C C . LEU A 1 764 ? 9.536 -20.508 -4.647 1.00 98.44 764 LEU A C 1
ATOM 5907 O O . LEU A 1 764 ? 8.588 -19.861 -4.208 1.00 98.44 764 LEU A O 1
ATOM 5911 N N . THR A 1 765 ? 9.499 -21.127 -5.833 1.00 98.31 765 THR A N 1
ATOM 5912 C CA . THR A 1 765 ? 8.317 -21.134 -6.715 1.00 98.31 765 THR A CA 1
ATOM 5913 C C . THR A 1 765 ? 7.121 -21.802 -6.037 1.00 98.31 765 THR A C 1
ATOM 5915 O O . THR A 1 765 ? 6.031 -21.230 -5.996 1.00 98.31 765 THR A O 1
ATOM 5918 N N . ILE A 1 766 ? 7.333 -22.997 -5.475 1.00 98.50 766 ILE A N 1
ATOM 5919 C CA . ILE A 1 766 ? 6.287 -23.769 -4.799 1.00 98.50 766 ILE A CA 1
ATOM 5920 C C . ILE A 1 766 ? 5.787 -23.008 -3.572 1.00 98.50 766 ILE A C 1
ATOM 5922 O O . ILE A 1 766 ? 4.586 -22.793 -3.431 1.00 98.50 766 ILE A O 1
ATOM 5926 N N . ALA A 1 767 ? 6.704 -22.546 -2.719 1.00 98.31 767 ALA A N 1
ATOM 5927 C CA . ALA A 1 767 ? 6.386 -21.805 -1.506 1.00 98.31 767 ALA A CA 1
ATOM 5928 C C . ALA A 1 767 ? 5.617 -20.507 -1.810 1.00 98.31 767 ALA A C 1
ATOM 5930 O O . ALA A 1 767 ? 4.616 -20.233 -1.152 1.00 98.31 767 ALA A O 1
ATOM 5931 N N . ASN A 1 768 ? 6.010 -19.755 -2.847 1.00 97.06 768 ASN A N 1
ATOM 5932 C CA . ASN A 1 768 ? 5.320 -18.537 -3.291 1.00 97.06 768 ASN A CA 1
ATOM 5933 C C . ASN A 1 768 ? 3.840 -18.799 -3.606 1.00 97.06 768 ASN A C 1
ATOM 5935 O O . ASN A 1 768 ? 2.975 -18.094 -3.099 1.00 97.06 768 ASN A O 1
ATOM 5939 N N . MET A 1 769 ? 3.549 -19.832 -4.398 1.00 95.62 769 MET A N 1
ATOM 5940 C CA . MET A 1 769 ? 2.190 -20.125 -4.862 1.00 95.62 769 MET A CA 1
ATOM 5941 C C . MET A 1 769 ? 1.341 -20.948 -3.882 1.00 95.62 769 MET A C 1
ATOM 5943 O O . MET A 1 769 ? 0.168 -21.200 -4.159 1.00 95.62 769 MET A O 1
ATOM 5947 N N . THR A 1 770 ? 1.864 -21.311 -2.704 1.00 95.06 770 THR A N 1
ATOM 5948 C CA . THR A 1 770 ? 1.005 -21.821 -1.615 1.00 95.06 770 THR A CA 1
ATOM 5949 C C . THR A 1 770 ? -0.056 -20.801 -1.192 1.00 95.06 770 THR A C 1
ATOM 5951 O O . THR A 1 770 ? -1.131 -21.192 -0.740 1.00 95.06 770 THR A O 1
ATOM 5954 N N . THR A 1 771 ? 0.202 -19.508 -1.417 1.00 88.56 771 THR A N 1
ATOM 5955 C CA . THR A 1 771 ? -0.768 -18.422 -1.251 1.00 88.56 771 THR A CA 1
ATOM 5956 C C . THR A 1 771 ? -2.014 -18.640 -2.115 1.00 88.56 771 THR A C 1
ATOM 5958 O O . THR A 1 771 ? -3.130 -18.543 -1.616 1.00 88.56 771 THR A O 1
ATOM 5961 N N . GLU A 1 772 ? -1.854 -18.975 -3.400 1.00 85.81 772 GLU A N 1
ATOM 5962 C CA . GLU A 1 772 ? -2.985 -19.254 -4.300 1.00 85.81 772 GLU A CA 1
ATOM 5963 C C . GLU A 1 772 ? -3.701 -20.571 -3.981 1.00 85.81 772 GLU A C 1
ATOM 5965 O O . GLU A 1 772 ? -4.873 -20.727 -4.321 1.00 85.81 772 GLU A O 1
ATOM 5970 N N . TRP A 1 773 ? -3.022 -21.501 -3.307 1.00 89.69 773 TRP A N 1
ATOM 5971 C CA . TRP A 1 773 ? -3.642 -22.719 -2.787 1.00 89.69 773 TRP A CA 1
ATOM 5972 C C . TRP A 1 773 ? -4.500 -22.456 -1.533 1.00 89.69 773 TRP A C 1
ATOM 5974 O O . TRP A 1 773 ? -5.392 -23.240 -1.221 1.00 89.69 773 TRP A O 1
ATOM 5984 N N . GLY A 1 774 ? -4.268 -21.331 -0.844 1.00 81.75 774 GLY A N 1
ATOM 5985 C CA . GLY A 1 774 ? -5.022 -20.896 0.337 1.00 81.75 774 GLY A CA 1
ATOM 5986 C C . GLY A 1 774 ? -4.269 -21.016 1.665 1.00 81.75 774 GLY A C 1
ATOM 5987 O O . GLY A 1 774 ? -4.873 -20.811 2.716 1.00 81.75 774 GLY A O 1
ATOM 5988 N N . ALA A 1 775 ? -2.972 -21.337 1.648 1.00 88.94 775 ALA A N 1
ATOM 5989 C CA . ALA A 1 775 ? -2.160 -21.459 2.857 1.00 88.94 775 ALA A CA 1
ATOM 5990 C C . ALA A 1 775 ? -1.555 -20.114 3.303 1.00 88.94 775 ALA A C 1
ATOM 5992 O O . ALA A 1 775 ? -1.199 -19.260 2.489 1.00 88.94 775 ALA A O 1
ATOM 5993 N N . LEU A 1 776 ? -1.364 -19.954 4.614 1.00 89.50 776 LEU A N 1
ATOM 5994 C CA . LEU A 1 776 ? -0.753 -18.770 5.236 1.00 89.50 776 LEU A CA 1
ATOM 5995 C C . LEU A 1 776 ? 0.775 -18.840 5.321 1.00 89.50 776 LEU A C 1
ATOM 5997 O O . LEU A 1 776 ? 1.429 -17.819 5.508 1.00 89.50 776 LEU A O 1
ATOM 6001 N N . ALA A 1 777 ? 1.334 -20.044 5.226 1.00 95.19 777 ALA A N 1
ATOM 6002 C CA . ALA A 1 777 ? 2.767 -20.294 5.168 1.00 95.19 777 ALA A CA 1
ATOM 6003 C C . ALA A 1 777 ? 3.015 -21.628 4.452 1.00 95.19 777 ALA A C 1
ATOM 6005 O O . ALA A 1 777 ? 2.208 -22.549 4.573 1.00 95.19 777 ALA A O 1
ATOM 6006 N N . GLY A 1 778 ? 4.140 -21.757 3.750 1.00 97.12 778 GLY A N 1
ATOM 6007 C CA . GLY A 1 778 ? 4.553 -23.009 3.114 1.00 97.12 778 GLY A CA 1
ATOM 6008 C C . GLY A 1 778 ? 6.057 -23.200 3.207 1.00 97.12 778 GLY A C 1
ATOM 6009 O O . GLY A 1 778 ? 6.792 -22.575 2.452 1.00 97.12 778 GLY A O 1
ATOM 6010 N N . VAL A 1 779 ? 6.517 -24.036 4.139 1.00 98.44 779 VAL A N 1
ATOM 6011 C CA . VAL A 1 779 ? 7.920 -24.085 4.576 1.00 98.44 779 VAL A CA 1
ATOM 6012 C C . VAL A 1 779 ? 8.590 -25.390 4.157 1.00 98.44 779 VAL A C 1
ATOM 6014 O O . VAL A 1 779 ? 8.093 -26.481 4.437 1.00 98.44 779 VAL A O 1
ATOM 6017 N N . PHE A 1 780 ? 9.738 -25.266 3.493 1.00 98.50 780 PHE A N 1
ATOM 6018 C CA . PHE A 1 780 ? 10.633 -26.371 3.160 1.00 98.50 780 PHE A CA 1
ATOM 6019 C C . PHE A 1 780 ? 11.659 -26.609 4.275 1.00 98.50 780 PHE A C 1
ATOM 6021 O O . PHE A 1 780 ? 12.045 -25.671 4.977 1.00 98.50 780 PHE A O 1
ATOM 6028 N N . PRO A 1 781 ? 12.155 -27.847 4.432 1.00 96.81 781 PRO A N 1
ATOM 6029 C CA . PRO A 1 781 ? 13.197 -28.145 5.398 1.00 96.81 781 PRO A CA 1
ATOM 6030 C C . PRO A 1 781 ? 14.530 -27.506 4.991 1.00 96.81 781 PRO A C 1
ATOM 6032 O O . PRO A 1 781 ? 14.844 -27.332 3.810 1.00 96.81 781 PRO A O 1
ATOM 6035 N N . VAL A 1 782 ? 15.351 -27.203 5.994 1.00 96.94 782 VAL A N 1
ATOM 6036 C CA . VAL A 1 782 ? 16.719 -26.717 5.797 1.00 96.94 782 VAL A CA 1
ATOM 6037 C C . VAL A 1 782 ? 17.648 -27.922 5.675 1.00 96.94 782 VAL A C 1
ATOM 6039 O O . VAL A 1 782 ? 18.061 -28.520 6.670 1.00 96.94 782 VAL A O 1
ATOM 6042 N N . ASP A 1 783 ? 17.944 -28.297 4.434 1.00 95.38 783 ASP A N 1
ATOM 6043 C CA . ASP A 1 783 ? 18.768 -29.450 4.081 1.00 95.38 783 ASP A CA 1
ATOM 6044 C C . ASP A 1 783 ? 20.112 -29.036 3.457 1.00 95.38 783 ASP A C 1
ATOM 6046 O O . ASP A 1 783 ? 20.484 -27.859 3.412 1.00 95.38 783 ASP A O 1
ATOM 6050 N N . GLN A 1 784 ? 20.863 -30.024 2.964 1.00 95.31 784 GLN A N 1
ATOM 6051 C CA . GLN A 1 784 ? 22.163 -29.782 2.345 1.00 95.31 784 GLN A CA 1
ATOM 6052 C C . GLN A 1 784 ? 22.069 -28.917 1.076 1.00 95.31 784 GLN A C 1
ATOM 6054 O O . GLN A 1 784 ? 23.009 -28.177 0.795 1.00 95.31 784 GLN A O 1
ATOM 6059 N N . VAL A 1 785 ? 20.952 -28.966 0.339 1.00 96.62 785 VAL A N 1
ATOM 6060 C CA . VAL A 1 785 ? 20.732 -28.124 -0.849 1.00 96.62 785 VAL A CA 1
ATOM 6061 C C . VAL A 1 785 ? 20.603 -26.660 -0.432 1.00 96.62 785 VAL A C 1
ATOM 6063 O O . VAL A 1 785 ? 21.270 -25.805 -1.010 1.00 96.62 785 VAL A O 1
ATOM 6066 N N . THR A 1 786 ? 19.829 -26.369 0.620 1.00 96.25 786 THR A N 1
ATOM 6067 C CA . THR A 1 786 ? 19.712 -25.012 1.182 1.00 96.25 786 THR A CA 1
ATOM 6068 C C . THR A 1 786 ? 21.056 -24.497 1.696 1.00 96.25 786 THR A C 1
ATOM 6070 O O . THR A 1 786 ? 21.443 -23.366 1.397 1.00 96.25 786 THR A O 1
ATOM 6073 N N . LEU A 1 787 ? 21.802 -25.328 2.432 1.00 95.81 787 LEU A N 1
ATOM 6074 C CA . LEU A 1 787 ? 23.121 -24.953 2.951 1.00 95.81 787 LEU A CA 1
ATOM 6075 C C . LEU A 1 787 ? 24.129 -24.678 1.828 1.00 95.81 787 LEU A C 1
ATOM 6077 O O . LEU A 1 787 ? 24.865 -23.697 1.915 1.00 95.81 787 LEU A O 1
ATOM 6081 N N . GLN A 1 788 ? 24.154 -25.509 0.782 1.00 95.88 788 GLN A N 1
ATOM 6082 C CA . GLN A 1 788 ? 25.037 -25.314 -0.369 1.00 95.88 788 GLN A CA 1
ATOM 6083 C C . GLN A 1 788 ? 24.662 -24.060 -1.165 1.00 95.88 788 GLN A C 1
ATOM 6085 O O . GLN A 1 788 ? 25.536 -23.314 -1.587 1.00 95.88 788 GLN A O 1
ATOM 6090 N N . TRP A 1 789 ? 23.370 -23.774 -1.324 1.00 95.56 789 TRP A N 1
ATOM 6091 C CA . TRP A 1 789 ? 22.920 -22.586 -2.045 1.00 95.56 789 TRP A CA 1
ATOM 6092 C C . TRP A 1 789 ? 23.381 -21.283 -1.370 1.00 95.56 789 TRP A C 1
ATOM 6094 O O . TRP A 1 789 ? 23.872 -20.375 -2.048 1.00 95.56 789 TRP A O 1
ATOM 6104 N N . TYR A 1 790 ? 23.294 -21.206 -0.035 1.00 94.88 790 TYR A N 1
ATOM 6105 C CA . TYR A 1 790 ? 23.826 -20.070 0.727 1.00 94.88 790 TYR A CA 1
ATOM 6106 C C . TYR A 1 790 ? 25.357 -20.029 0.748 1.00 94.88 790 TYR A C 1
ATOM 6108 O O . TYR A 1 790 ? 25.925 -18.941 0.682 1.00 94.88 790 TYR A O 1
ATOM 6116 N N . GLU A 1 791 ? 26.024 -21.183 0.812 1.00 93.50 791 GLU A N 1
ATOM 6117 C CA . GLU A 1 791 ? 27.482 -21.288 0.678 1.00 93.50 791 GLU A CA 1
ATOM 6118 C C . GLU A 1 791 ? 27.947 -20.653 -0.639 1.00 93.50 791 GLU A C 1
ATOM 6120 O O . GLU A 1 791 ? 28.771 -19.739 -0.632 1.00 93.50 791 GLU A O 1
ATOM 6125 N N . ASP A 1 792 ? 27.344 -21.064 -1.756 1.00 92.06 792 ASP A N 1
ATOM 6126 C CA . ASP A 1 792 ? 27.677 -20.547 -3.079 1.00 92.06 792 ASP A CA 1
ATOM 6127 C C . ASP A 1 792 ? 27.359 -19.048 -3.190 1.00 92.06 792 ASP A C 1
ATOM 6129 O O . ASP A 1 792 ? 28.094 -18.300 -3.835 1.00 92.06 792 ASP A O 1
ATOM 6133 N N . ALA A 1 793 ? 26.271 -18.583 -2.563 1.00 89.38 793 ALA A N 1
ATOM 6134 C CA . ALA A 1 793 ? 25.925 -17.164 -2.523 1.00 89.38 793 ALA A CA 1
ATOM 6135 C C . ALA A 1 793 ? 26.985 -16.333 -1.785 1.00 89.38 793 ALA A C 1
ATOM 6137 O O . ALA A 1 793 ? 27.422 -15.307 -2.312 1.00 89.38 793 ALA A O 1
ATOM 6138 N N . VAL A 1 794 ? 27.442 -16.792 -0.615 1.00 88.69 794 VAL A N 1
ATOM 6139 C CA . VAL A 1 794 ? 28.507 -16.137 0.161 1.00 88.69 794 VAL A CA 1
ATOM 6140 C C . VAL A 1 794 ? 29.825 -16.149 -0.615 1.00 88.69 794 VAL A C 1
ATOM 6142 O O . VAL A 1 794 ? 30.422 -15.090 -0.805 1.00 88.69 794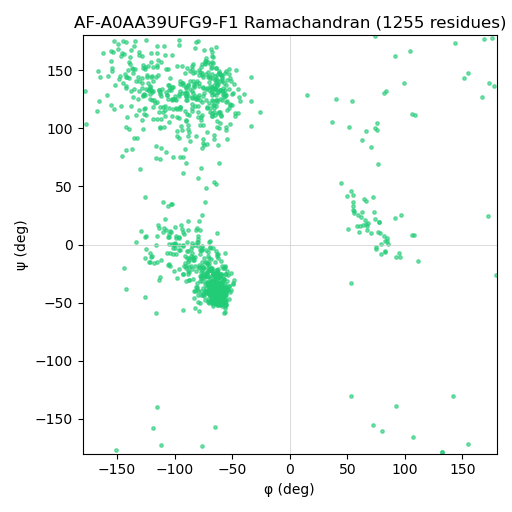 VAL A O 1
ATOM 6145 N N . SER A 1 795 ? 30.230 -17.292 -1.176 1.00 86.69 795 SER A N 1
ATOM 6146 C CA . SER A 1 795 ? 31.468 -17.396 -1.959 1.00 86.69 795 SER A CA 1
ATOM 6147 C C . SER A 1 795 ? 31.461 -16.520 -3.216 1.00 86.69 795 SER A C 1
ATOM 6149 O O . SER A 1 795 ? 32.485 -15.926 -3.567 1.00 86.69 795 SER A O 1
ATOM 6151 N N . ARG A 1 796 ? 30.311 -16.376 -3.895 1.00 83.06 796 ARG A N 1
ATOM 6152 C CA . ARG A 1 796 ? 30.167 -15.437 -5.023 1.00 83.06 796 ARG A CA 1
ATOM 6153 C C . ARG A 1 796 ? 30.358 -13.985 -4.589 1.00 83.06 796 ARG A C 1
ATOM 6155 O O . ARG A 1 796 ? 30.971 -13.224 -5.334 1.00 83.06 796 ARG A O 1
ATOM 6162 N N . MET A 1 797 ? 29.845 -13.592 -3.422 1.00 78.38 797 MET A N 1
ATOM 6163 C CA . MET A 1 797 ? 30.027 -12.234 -2.895 1.00 78.38 797 MET A CA 1
ATOM 6164 C C . MET A 1 797 ? 31.490 -11.962 -2.535 1.00 78.38 797 MET A C 1
ATOM 6166 O O . MET A 1 797 ? 32.029 -10.942 -2.955 1.00 78.38 797 MET A O 1
ATOM 6170 N N . GLU A 1 798 ? 32.153 -12.900 -1.855 1.00 76.44 798 GLU A N 1
ATOM 6171 C CA . GLU A 1 798 ? 33.580 -12.806 -1.509 1.00 76.44 798 GLU A CA 1
ATOM 6172 C C . GLU A 1 798 ? 34.459 -12.668 -2.767 1.00 76.44 798 GLU A C 1
ATOM 6174 O O . GLU A 1 798 ? 35.364 -11.830 -2.817 1.00 76.44 798 GLU A O 1
ATOM 6179 N N . SER A 1 799 ? 34.132 -13.417 -3.828 1.00 71.81 799 SER A N 1
ATOM 6180 C CA . SER A 1 799 ? 34.871 -13.424 -5.101 1.00 71.81 799 SER A CA 1
ATOM 6181 C C . SER A 1 799 ? 34.734 -12.136 -5.928 1.00 71.81 799 SER A C 1
ATOM 6183 O O . SER A 1 799 ? 35.549 -11.895 -6.817 1.00 71.81 799 SER A O 1
ATOM 6185 N N . ARG A 1 800 ? 33.716 -11.296 -5.675 1.00 66.56 800 ARG A N 1
ATOM 6186 C CA . ARG A 1 800 ? 33.508 -10.011 -6.385 1.00 66.56 800 ARG A CA 1
ATOM 6187 C C . ARG A 1 800 ? 34.439 -8.895 -5.896 1.00 66.56 800 ARG A C 1
ATOM 6189 O O . ARG A 1 800 ? 34.454 -7.808 -6.472 1.00 66.56 800 ARG A O 1
ATOM 6196 N N . THR A 1 801 ? 35.232 -9.157 -4.864 1.00 58.12 801 THR A N 1
ATOM 6197 C CA . THR A 1 801 ? 36.187 -8.203 -4.304 1.00 58.12 801 THR A CA 1
ATOM 6198 C C . THR A 1 801 ? 37.546 -8.364 -4.982 1.00 58.12 801 THR A C 1
ATOM 6200 O O . THR A 1 801 ? 38.187 -9.403 -4.859 1.00 58.12 801 THR A O 1
ATOM 6203 N N . PHE A 1 802 ? 38.000 -7.349 -5.721 1.00 51.00 802 PHE A N 1
ATOM 6204 C CA . PHE A 1 802 ? 39.287 -7.375 -6.423 1.00 51.00 802 PHE A CA 1
ATOM 6205 C C . PHE A 1 802 ? 40.469 -7.548 -5.449 1.00 51.00 802 PHE A C 1
ATOM 6207 O O . PHE A 1 802 ? 40.911 -6.584 -4.827 1.00 51.00 802 PHE A O 1
ATOM 6214 N N . THR A 1 803 ? 41.061 -8.742 -5.381 1.00 47.16 803 THR A N 1
ATOM 6215 C CA . THR A 1 803 ? 42.468 -8.892 -4.987 1.00 47.16 803 THR A CA 1
ATOM 6216 C C . THR A 1 803 ? 43.334 -8.511 -6.186 1.00 47.16 803 THR A C 1
ATOM 6218 O O . THR A 1 803 ? 43.394 -9.254 -7.167 1.00 47.16 803 THR A O 1
ATOM 6221 N N . SER A 1 804 ? 43.998 -7.351 -6.144 1.00 40.59 804 SER A N 1
ATOM 6222 C CA . SER A 1 804 ? 45.088 -7.073 -7.088 1.00 40.59 804 SER A CA 1
ATOM 6223 C C . SER A 1 804 ? 46.169 -8.140 -6.902 1.00 40.59 804 SER A C 1
ATOM 6225 O O . SER A 1 804 ? 46.573 -8.418 -5.775 1.00 40.59 804 SER A O 1
ATOM 6227 N N . ALA A 1 805 ? 46.664 -8.727 -7.994 1.00 46.88 805 ALA A N 1
ATOM 6228 C CA . ALA A 1 805 ? 47.726 -9.739 -7.966 1.00 46.88 805 ALA A CA 1
ATOM 6229 C C . ALA A 1 805 ? 49.075 -9.210 -7.423 1.00 46.88 805 ALA A C 1
ATOM 6231 O O . ALA A 1 805 ? 50.023 -9.975 -7.252 1.00 46.88 805 ALA A O 1
ATOM 6232 N N . SER A 1 806 ? 49.175 -7.908 -7.144 1.00 50.84 806 SER A N 1
ATOM 6233 C CA . SER A 1 806 ? 50.319 -7.271 -6.500 1.00 50.84 806 SER A CA 1
ATOM 6234 C C . SER A 1 806 ? 50.059 -7.095 -4.996 1.00 50.84 806 SER A C 1
ATOM 6236 O O . SER A 1 806 ? 49.508 -6.078 -4.582 1.00 50.84 806 SER A O 1
ATOM 6238 N N . ASP A 1 807 ? 50.501 -8.077 -4.210 1.00 47.97 807 ASP A N 1
ATOM 6239 C CA . ASP A 1 807 ? 50.580 -8.072 -2.739 1.00 47.97 807 ASP A CA 1
ATOM 6240 C C . ASP A 1 807 ? 49.246 -8.250 -1.956 1.00 47.97 807 ASP A C 1
ATOM 6242 O O . ASP A 1 807 ? 48.524 -7.282 -1.701 1.00 47.97 807 ASP A O 1
ATOM 6246 N N . PRO A 1 808 ? 48.934 -9.481 -1.487 1.00 50.44 808 PRO A N 1
ATOM 6247 C CA . PRO A 1 808 ? 47.762 -9.786 -0.654 1.00 50.44 808 PRO A CA 1
ATOM 6248 C C . PRO A 1 808 ? 47.742 -9.101 0.723 1.00 50.44 808 PRO A C 1
ATOM 6250 O O . PRO A 1 808 ? 46.752 -9.226 1.439 1.00 50.44 808 PRO A O 1
ATOM 6253 N N . SER A 1 809 ? 48.824 -8.428 1.137 1.00 54.44 809 SER A N 1
ATOM 6254 C CA . SER A 1 809 ? 48.972 -7.882 2.493 1.00 54.44 809 SER A CA 1
ATOM 6255 C C . SER A 1 809 ? 48.590 -6.401 2.649 1.00 54.44 809 SER A C 1
ATOM 6257 O O . SER A 1 809 ? 48.564 -5.899 3.773 1.00 54.44 809 SER A O 1
ATOM 6259 N N . LEU A 1 810 ? 48.259 -5.697 1.555 1.00 52.56 810 LEU A N 1
ATOM 6260 C CA . LEU A 1 810 ? 48.055 -4.236 1.552 1.00 52.56 810 LEU A CA 1
ATOM 6261 C C . LEU A 1 810 ? 46.593 -3.765 1.433 1.00 52.56 810 LEU A C 1
ATOM 6263 O O . LEU A 1 810 ? 46.338 -2.569 1.583 1.00 52.56 810 LEU A O 1
ATOM 6267 N N . ILE A 1 811 ? 45.630 -4.663 1.202 1.00 57.25 811 ILE A N 1
ATOM 6268 C CA . ILE A 1 811 ? 44.201 -4.319 1.100 1.00 57.25 811 ILE A CA 1
ATOM 6269 C C . ILE A 1 811 ? 43.445 -5.053 2.217 1.00 57.25 811 ILE A C 1
ATOM 6271 O O . ILE A 1 811 ? 43.478 -6.284 2.242 1.00 57.25 811 ILE A O 1
ATOM 6275 N N . PRO A 1 812 ? 42.783 -4.348 3.158 1.00 58.16 812 PRO A N 1
ATOM 6276 C CA . PRO A 1 812 ? 41.949 -5.010 4.154 1.00 58.16 812 PRO A CA 1
ATOM 6277 C C . PRO A 1 812 ? 40.826 -5.790 3.452 1.00 58.16 812 PRO A C 1
ATOM 6279 O O . PRO A 1 812 ? 40.283 -5.291 2.461 1.00 58.16 812 PRO A O 1
ATOM 6282 N N . PRO A 1 813 ? 40.468 -6.995 3.939 1.00 57.72 813 PRO A N 1
ATOM 6283 C CA . PRO A 1 813 ? 39.350 -7.740 3.379 1.00 57.72 813 PRO A CA 1
ATOM 6284 C C . PRO A 1 813 ? 38.080 -6.875 3.422 1.00 57.72 813 PRO A C 1
ATOM 6286 O O . PRO A 1 813 ? 37.939 -6.036 4.322 1.00 57.72 813 PRO A O 1
ATOM 6289 N N . PRO A 1 814 ? 37.172 -7.035 2.445 1.00 59.69 814 PRO A N 1
ATOM 6290 C CA . PRO A 1 814 ? 35.907 -6.315 2.450 1.00 59.69 814 PRO A CA 1
ATOM 6291 C C . PRO A 1 814 ? 35.159 -6.570 3.764 1.00 59.69 814 PRO A C 1
ATOM 6293 O O . PRO A 1 814 ? 35.296 -7.646 4.349 1.00 59.69 814 PRO A O 1
ATOM 6296 N N . PRO A 1 815 ? 34.360 -5.602 4.237 1.00 66.38 815 PRO A N 1
ATOM 6297 C CA . PRO A 1 815 ? 33.492 -5.843 5.376 1.00 66.38 815 PRO A CA 1
ATOM 6298 C C . PRO A 1 815 ? 32.504 -6.969 5.045 1.00 66.38 815 PRO A C 1
ATOM 6300 O O . PRO A 1 815 ? 31.884 -6.956 3.980 1.00 66.38 815 PRO A O 1
ATOM 6303 N N . ASP A 1 816 ? 32.352 -7.923 5.967 1.00 74.56 816 ASP A N 1
ATOM 6304 C CA . ASP A 1 816 ? 31.372 -9.004 5.853 1.00 74.56 816 ASP A CA 1
ATOM 6305 C C . ASP A 1 816 ? 29.965 -8.437 5.622 1.00 74.56 816 ASP A C 1
ATOM 6307 O O . ASP A 1 816 ? 29.564 -7.440 6.233 1.00 74.56 816 ASP A O 1
ATOM 6311 N N . HIS A 1 817 ? 29.174 -9.103 4.776 1.00 86.00 817 HIS A N 1
ATOM 6312 C CA . HIS A 1 817 ? 27.772 -8.735 4.603 1.00 86.00 817 HIS A CA 1
ATOM 6313 C C . HIS A 1 817 ? 27.052 -8.822 5.964 1.00 86.00 817 HIS A C 1
ATOM 6315 O O . HIS A 1 817 ? 27.157 -9.840 6.659 1.00 86.00 817 HIS A O 1
ATOM 6321 N N . PRO A 1 818 ? 26.226 -7.829 6.343 1.00 86.75 818 PRO A N 1
ATOM 6322 C CA . PRO A 1 818 ? 25.630 -7.744 7.683 1.00 86.75 818 PRO A CA 1
ATOM 6323 C C . PRO A 1 818 ? 24.680 -8.895 8.066 1.00 86.75 818 PRO A C 1
ATOM 6325 O O . PRO A 1 818 ? 24.260 -8.987 9.213 1.00 86.75 818 PRO A O 1
ATOM 6328 N N . ARG A 1 819 ? 24.311 -9.763 7.117 1.00 90.56 819 ARG A N 1
ATOM 6329 C CA . ARG A 1 819 ? 23.226 -10.754 7.246 1.00 90.56 819 ARG A CA 1
ATOM 6330 C C . ARG A 1 819 ? 23.559 -12.078 6.569 1.00 90.56 819 ARG A C 1
ATOM 6332 O O . ARG A 1 819 ? 23.212 -13.124 7.109 1.00 90.56 819 ARG A O 1
ATOM 6339 N N . LEU A 1 820 ? 24.226 -12.044 5.415 1.00 89.81 820 LEU A N 1
ATOM 6340 C CA . LEU A 1 820 ? 24.685 -13.227 4.686 1.00 89.81 820 LEU A CA 1
ATOM 6341 C C . LEU A 1 820 ? 26.199 -13.376 4.805 1.00 89.81 820 LEU A C 1
ATOM 6343 O O . LEU A 1 820 ? 26.950 -13.015 3.906 1.00 89.81 820 LEU A O 1
ATOM 6347 N N . ASN A 1 821 ? 26.645 -13.901 5.940 1.00 90.25 821 ASN A N 1
ATOM 6348 C CA . ASN A 1 821 ? 28.059 -14.111 6.232 1.00 90.25 821 ASN A CA 1
ATOM 6349 C C . ASN A 1 821 ? 28.321 -15.530 6.741 1.00 90.25 821 ASN A C 1
ATOM 6351 O O . ASN A 1 821 ? 27.406 -16.257 7.146 1.00 90.25 821 ASN A O 1
ATOM 6355 N N . ARG A 1 822 ? 29.605 -15.900 6.743 1.00 90.25 822 ARG A N 1
ATOM 6356 C CA . ARG A 1 822 ? 30.071 -17.229 7.140 1.00 90.25 822 ARG A CA 1
ATOM 6357 C C . ARG A 1 822 ? 29.627 -17.619 8.544 1.00 90.25 822 ARG A C 1
ATOM 6359 O O . ARG A 1 822 ? 29.136 -18.724 8.750 1.00 90.25 822 ARG A O 1
ATOM 6366 N N . HIS A 1 823 ? 29.723 -16.685 9.485 1.00 91.19 823 HIS A N 1
ATOM 6367 C CA . HIS A 1 823 ? 29.365 -16.912 10.880 1.00 91.19 823 HIS A CA 1
ATOM 6368 C C . HIS A 1 823 ? 27.893 -17.329 11.050 1.00 91.19 823 HIS A C 1
ATOM 6370 O O . HIS A 1 823 ? 27.591 -18.274 11.786 1.00 91.19 823 HIS A O 1
ATOM 6376 N N . ARG A 1 824 ? 26.959 -16.660 10.356 1.00 92.88 824 ARG A N 1
ATOM 6377 C CA . ARG A 1 824 ? 25.530 -17.014 10.408 1.00 92.88 824 ARG A CA 1
ATOM 6378 C C . ARG A 1 824 ? 25.264 -18.382 9.775 1.00 92.88 824 ARG A C 1
ATOM 6380 O O . ARG A 1 824 ? 24.467 -19.146 10.314 1.00 92.88 824 ARG A O 1
ATOM 6387 N N . LEU A 1 825 ? 25.955 -18.713 8.683 1.00 93.00 825 LEU A N 1
ATOM 6388 C CA . LEU A 1 825 ? 25.830 -20.015 8.021 1.00 93.00 825 LEU A CA 1
ATOM 6389 C C . LEU A 1 825 ? 26.392 -21.162 8.879 1.00 93.00 825 LEU A C 1
ATOM 6391 O O . LEU A 1 825 ? 25.766 -22.214 8.988 1.00 93.00 825 LEU A O 1
ATOM 6395 N N . ASP A 1 826 ? 27.522 -20.954 9.552 1.00 93.25 826 ASP A N 1
ATOM 6396 C CA . ASP A 1 826 ? 28.085 -21.938 10.482 1.00 93.25 826 ASP A CA 1
ATOM 6397 C C . ASP A 1 826 ? 27.183 -22.134 11.708 1.00 93.25 826 ASP A C 1
ATOM 6399 O O . ASP A 1 826 ? 26.946 -23.265 12.135 1.00 93.25 826 ASP A O 1
ATOM 6403 N N . SER A 1 827 ? 26.587 -21.052 12.217 1.00 92.88 827 SER A N 1
ATOM 6404 C CA . SER A 1 827 ? 25.583 -21.125 13.287 1.00 92.88 827 SER A CA 1
ATOM 6405 C C . SER A 1 827 ? 24.354 -21.936 12.859 1.00 92.88 827 SER A C 1
ATOM 6407 O O . SER A 1 827 ? 23.850 -22.749 13.633 1.00 92.88 827 SER A O 1
ATOM 6409 N N . LEU A 1 828 ? 23.899 -21.763 11.613 1.00 94.12 828 LEU A N 1
ATOM 6410 C CA . LEU A 1 828 ? 22.788 -22.525 11.045 1.00 94.12 828 LEU A CA 1
ATOM 6411 C C . LEU A 1 828 ? 23.099 -24.026 10.950 1.00 94.12 828 LEU A C 1
ATOM 6413 O O . LEU A 1 828 ? 22.234 -24.843 11.251 1.00 94.12 828 LEU A O 1
ATOM 6417 N N . ARG A 1 829 ? 24.330 -24.399 10.575 1.00 92.62 829 ARG A N 1
ATOM 6418 C CA . ARG A 1 829 ? 24.761 -25.810 10.516 1.00 92.62 829 ARG A CA 1
ATOM 6419 C C . ARG A 1 829 ? 24.701 -26.487 11.881 1.00 92.62 829 ARG A C 1
ATOM 6421 O O . ARG A 1 829 ? 24.319 -27.650 11.967 1.00 92.62 829 ARG A O 1
ATOM 6428 N N . VAL A 1 830 ? 25.081 -25.765 12.934 1.00 91.75 830 VAL A N 1
ATOM 6429 C CA . VAL A 1 830 ? 25.104 -26.291 14.306 1.00 91.75 830 VAL A CA 1
ATOM 6430 C C . VAL A 1 830 ? 23.701 -26.351 14.910 1.00 91.75 830 VAL A C 1
ATOM 6432 O O . VAL A 1 830 ? 23.371 -27.318 15.591 1.00 91.75 830 VAL A O 1
ATOM 6435 N N . ALA A 1 831 ? 22.873 -25.335 14.662 1.00 88.38 831 ALA A N 1
ATOM 6436 C CA . ALA A 1 831 ? 21.551 -25.175 15.268 1.00 88.38 831 ALA A CA 1
ATOM 6437 C C . ALA A 1 831 ? 20.397 -25.491 14.297 1.00 88.38 831 ALA A C 1
ATOM 6439 O O . ALA A 1 831 ? 19.338 -24.865 14.367 1.00 88.38 831 ALA A O 1
ATOM 6440 N N . ASN A 1 832 ? 20.593 -26.440 13.377 1.00 91.62 832 ASN A N 1
ATOM 6441 C CA . ASN A 1 832 ? 19.549 -26.840 12.439 1.00 91.62 832 ASN A CA 1
ATOM 6442 C C . ASN A 1 832 ? 18.389 -27.519 13.189 1.00 91.62 832 ASN A C 1
ATOM 6444 O O . ASN A 1 832 ? 18.599 -28.508 13.894 1.00 91.62 832 ASN A O 1
ATOM 6448 N N . ILE A 1 833 ? 17.172 -26.995 13.040 1.00 92.81 833 ILE A N 1
ATOM 6449 C CA . ILE A 1 833 ? 15.966 -27.551 13.660 1.00 92.81 833 ILE A CA 1
ATOM 6450 C C . ILE A 1 833 ? 15.124 -28.308 12.629 1.00 92.81 833 ILE A C 1
ATOM 6452 O O . ILE A 1 833 ? 14.999 -27.904 11.476 1.00 92.81 833 ILE A O 1
ATOM 6456 N N . ALA A 1 834 ? 14.522 -29.408 13.071 1.00 92.56 834 ALA A N 1
ATOM 6457 C CA . ALA A 1 834 ? 13.577 -30.215 12.304 1.00 92.56 834 ALA A CA 1
ATOM 6458 C C . ALA A 1 834 ? 12.327 -30.477 13.148 1.00 92.56 834 ALA A C 1
ATOM 6460 O O . ALA A 1 834 ? 12.367 -30.317 14.372 1.00 92.56 834 ALA A O 1
ATOM 6461 N N . SER A 1 835 ? 11.232 -30.885 12.517 1.00 94.44 835 SER A N 1
ATOM 6462 C CA . SER A 1 835 ? 10.010 -31.316 13.206 1.00 94.44 835 SER A CA 1
ATOM 6463 C C . SER A 1 835 ? 10.266 -32.531 14.092 1.00 94.44 835 SER A C 1
ATOM 6465 O O . SER A 1 835 ? 11.132 -33.359 13.799 1.00 94.44 835 SER A O 1
ATOM 6467 N N . ASP A 1 836 ? 9.542 -32.619 15.206 1.00 94.38 836 ASP A N 1
ATOM 6468 C CA . ASP A 1 836 ? 9.586 -33.807 16.056 1.00 94.38 836 ASP A CA 1
ATOM 6469 C C . ASP A 1 836 ? 8.963 -35.018 15.332 1.00 94.38 836 ASP A C 1
ATOM 6471 O O . ASP A 1 836 ? 8.033 -34.835 14.544 1.00 94.38 836 ASP A O 1
ATOM 6475 N N . PRO A 1 837 ? 9.454 -36.254 15.559 1.00 88.38 837 PRO A N 1
ATOM 6476 C CA . PRO A 1 837 ? 8.953 -37.448 14.865 1.00 88.38 837 PRO A CA 1
ATOM 6477 C C . PRO A 1 837 ? 7.446 -37.693 15.032 1.00 88.38 837 PRO A C 1
ATOM 6479 O O . PRO A 1 837 ? 6.808 -38.263 14.152 1.00 88.38 837 PRO A O 1
ATOM 6482 N N . ASP A 1 838 ? 6.901 -37.259 16.163 1.00 87.81 838 ASP A N 1
ATOM 6483 C CA . ASP A 1 838 ? 5.510 -37.350 16.595 1.00 87.81 838 ASP A CA 1
ATOM 6484 C C . ASP A 1 838 ? 4.795 -35.985 16.570 1.00 87.81 838 ASP A C 1
ATOM 6486 O O . ASP A 1 838 ? 3.793 -35.788 17.256 1.00 87.81 838 ASP A O 1
ATOM 6490 N N . ALA A 1 839 ? 5.297 -35.028 15.777 1.00 90.88 839 ALA A N 1
ATOM 6491 C CA . ALA A 1 839 ? 4.608 -33.765 15.537 1.00 90.88 839 ALA A CA 1
ATOM 6492 C C . ALA A 1 839 ? 3.215 -33.993 14.920 1.00 90.88 839 ALA A C 1
ATOM 6494 O O . ALA A 1 839 ? 3.013 -34.857 14.064 1.00 90.88 839 ALA A O 1
ATOM 6495 N N . GLU A 1 840 ? 2.247 -33.192 15.360 1.00 89.88 840 GLU A N 1
ATOM 6496 C CA . GLU A 1 840 ? 0.842 -33.329 14.980 1.00 89.88 840 GLU A CA 1
ATOM 6497 C C . GLU A 1 840 ? 0.529 -32.500 13.732 1.00 89.88 840 GLU A C 1
ATOM 6499 O O . GLU A 1 840 ? 0.887 -31.325 13.638 1.00 89.88 840 GLU A O 1
ATOM 6504 N N . TYR A 1 841 ? -0.203 -33.096 12.793 1.00 91.75 841 TYR A N 1
ATOM 6505 C CA . TYR A 1 841 ? -0.672 -32.432 11.580 1.00 91.75 841 TYR A CA 1
ATOM 6506 C C . TYR A 1 841 ? -2.176 -32.649 11.441 1.00 91.75 841 TYR A C 1
ATOM 6508 O O . TYR A 1 841 ? -2.684 -33.716 11.751 1.00 91.75 841 TYR A O 1
ATOM 6516 N N . SER A 1 842 ? -2.895 -31.642 10.956 1.00 89.00 842 SER A N 1
ATOM 6517 C CA . SER A 1 842 ? -4.340 -31.714 10.702 1.00 89.00 842 SER A CA 1
ATOM 6518 C C . SER A 1 842 ? -4.695 -32.514 9.447 1.00 89.00 842 SER A C 1
ATOM 6520 O O . SER A 1 842 ? -5.806 -33.021 9.323 1.00 89.00 842 SER A O 1
ATOM 6522 N N . SER A 1 843 ? -3.770 -32.607 8.490 1.00 90.69 843 SER A N 1
ATOM 6523 C CA . SER A 1 843 ? -3.937 -33.358 7.244 1.00 90.69 843 SER A CA 1
ATOM 6524 C C . SER A 1 843 ? -2.573 -33.781 6.708 1.00 90.69 843 SER A C 1
ATOM 6526 O O . SER A 1 843 ? -1.570 -33.099 6.948 1.00 90.69 843 SER A O 1
ATOM 6528 N N . HIS A 1 844 ? -2.538 -34.887 5.967 1.00 95.38 844 HIS A N 1
ATOM 6529 C CA . HIS A 1 844 ? -1.336 -35.398 5.313 1.00 95.38 844 HIS A CA 1
ATOM 6530 C C . HIS A 1 844 ? -1.626 -35.645 3.833 1.00 95.38 844 HIS A C 1
ATOM 6532 O O . HIS A 1 844 ? -2.343 -36.573 3.469 1.00 95.38 844 HIS A O 1
ATOM 6538 N N . LEU A 1 845 ? -1.080 -34.777 2.989 1.00 97.25 845 LEU A N 1
ATOM 6539 C CA . LEU A 1 845 ? -1.239 -34.798 1.539 1.00 97.25 845 LEU A CA 1
ATOM 6540 C C . LEU A 1 845 ? 0.014 -35.405 0.912 1.00 97.25 845 LEU A C 1
ATOM 6542 O O . LEU A 1 845 ? 1.127 -35.068 1.315 1.00 97.25 845 LEU A O 1
ATOM 6546 N N . ILE A 1 846 ? -0.155 -36.292 -0.064 1.00 97.94 846 ILE A N 1
ATOM 6547 C CA . ILE A 1 846 ? 0.950 -36.993 -0.725 1.00 97.94 846 ILE A CA 1
ATOM 6548 C C . ILE A 1 846 ? 0.842 -36.771 -2.233 1.00 97.94 846 ILE A C 1
ATOM 6550 O O . ILE A 1 846 ? -0.215 -37.032 -2.809 1.00 97.94 846 ILE A O 1
ATOM 6554 N N . LEU A 1 847 ? 1.935 -36.339 -2.870 1.00 96.81 847 LEU A N 1
ATOM 6555 C CA . LEU A 1 847 ? 2.060 -36.193 -4.325 1.00 96.81 847 LEU A CA 1
ATOM 6556 C C . LEU A 1 847 ? 3.304 -36.938 -4.831 1.00 96.81 847 LEU A C 1
ATOM 6558 O O . LEU A 1 847 ? 4.411 -36.714 -4.337 1.00 96.81 847 LEU A O 1
ATOM 6562 N N . ASP A 1 848 ? 3.136 -37.791 -5.842 1.00 96.12 848 ASP A N 1
ATOM 6563 C CA . ASP A 1 848 ? 4.246 -38.470 -6.517 1.00 96.12 848 ASP A CA 1
ATOM 6564 C C . ASP A 1 848 ? 4.766 -37.644 -7.704 1.00 96.12 848 ASP A C 1
ATOM 6566 O O . ASP A 1 848 ? 4.153 -37.583 -8.775 1.00 96.12 848 ASP A O 1
ATOM 6570 N N . LEU A 1 849 ? 5.939 -37.039 -7.518 1.00 95.62 849 LEU A N 1
ATOM 6571 C CA . LEU A 1 849 ? 6.620 -36.203 -8.503 1.00 95.62 849 LEU A CA 1
ATOM 6572 C C . LEU A 1 849 ? 7.001 -36.967 -9.778 1.00 95.62 849 LEU A C 1
ATOM 6574 O O . LEU A 1 849 ? 7.102 -36.351 -10.836 1.00 95.62 849 LEU A O 1
ATOM 6578 N N . SER A 1 850 ? 7.196 -38.288 -9.700 1.00 93.12 850 SER A N 1
ATOM 6579 C CA . SER A 1 850 ? 7.594 -39.106 -10.856 1.00 93.12 850 SER A CA 1
ATOM 6580 C C . SER A 1 850 ? 6.474 -39.300 -11.876 1.00 93.12 850 SER A C 1
ATOM 6582 O O . SER A 1 850 ? 6.729 -39.665 -13.021 1.00 93.12 850 SER A O 1
ATOM 6584 N N . THR A 1 851 ? 5.236 -39.020 -11.472 1.00 93.00 851 THR A N 1
ATOM 6585 C CA . THR A 1 851 ? 4.045 -39.101 -12.328 1.00 93.00 851 THR A CA 1
ATOM 6586 C C . THR A 1 851 ? 3.668 -37.758 -12.948 1.00 93.00 851 THR A C 1
ATOM 6588 O O . THR A 1 851 ? 2.736 -37.684 -13.746 1.00 93.00 851 THR A O 1
ATOM 6591 N N . LEU A 1 852 ? 4.380 -36.689 -12.583 1.00 93.38 852 LEU A N 1
ATOM 6592 C CA . LEU A 1 852 ? 4.074 -35.338 -13.014 1.00 93.38 852 LEU A CA 1
ATOM 6593 C C . LEU A 1 852 ? 4.667 -35.053 -14.402 1.00 93.38 852 LEU A C 1
ATOM 6595 O O . LEU A 1 852 ? 5.824 -35.357 -14.682 1.00 93.38 852 LEU A O 1
ATOM 6599 N N . VAL A 1 853 ? 3.866 -34.420 -15.254 1.00 92.88 853 VAL A N 1
ATOM 6600 C CA . VAL A 1 853 ? 4.275 -33.824 -16.539 1.00 92.88 853 VAL A CA 1
ATOM 6601 C C . VAL A 1 853 ? 4.233 -32.295 -16.423 1.00 92.88 853 VAL A C 1
ATOM 6603 O O . VAL A 1 853 ? 3.691 -31.797 -15.435 1.00 92.88 853 VAL A O 1
ATOM 6606 N N . PRO A 1 854 ? 4.737 -31.509 -17.392 1.00 93.81 854 PRO A N 1
ATOM 6607 C CA . PRO A 1 854 ? 4.512 -30.066 -17.368 1.00 93.81 854 PRO A CA 1
ATOM 6608 C C . PRO A 1 854 ? 3.012 -29.750 -17.309 1.00 93.81 854 PRO A C 1
ATOM 6610 O O . PRO A 1 854 ? 2.217 -30.403 -17.990 1.00 93.81 854 PRO A O 1
ATOM 6613 N N . HIS A 1 855 ? 2.614 -28.781 -16.490 1.00 93.44 855 HIS A N 1
ATOM 6614 C CA . HIS A 1 855 ? 1.216 -28.429 -16.245 1.00 93.44 855 HIS A CA 1
ATOM 6615 C C . HIS A 1 855 ? 0.962 -26.955 -16.546 1.00 93.44 855 HIS A C 1
ATOM 6617 O O . HIS A 1 855 ? 1.797 -26.081 -16.316 1.00 93.44 855 HIS A O 1
ATOM 6623 N N . VAL A 1 856 ? -0.238 -26.680 -17.046 1.00 96.50 856 VAL A N 1
ATOM 6624 C CA . VAL A 1 856 ? -0.720 -25.329 -17.311 1.00 96.50 856 VAL A CA 1
ATOM 6625 C C . VAL A 1 856 ? -1.962 -25.087 -16.479 1.00 96.50 856 VAL A C 1
ATOM 6627 O O . VAL A 1 856 ? -2.891 -25.894 -16.472 1.00 96.50 856 VAL A O 1
ATOM 6630 N N . SER A 1 857 ? -1.984 -23.952 -15.791 1.00 95.44 857 SER A N 1
ATOM 6631 C CA . SER A 1 857 ? -3.156 -23.508 -15.059 1.00 95.44 857 SER A CA 1
ATOM 6632 C C . SER A 1 857 ? -3.983 -22.522 -15.883 1.00 95.44 857 SER A C 1
ATOM 6634 O O . SER A 1 857 ? -3.438 -21.534 -16.376 1.00 95.44 857 SER A O 1
ATOM 6636 N N . GLY A 1 858 ? -5.289 -22.746 -16.013 1.00 92.06 858 GLY A N 1
ATOM 6637 C CA . GLY A 1 858 ? -6.226 -21.820 -16.647 1.00 92.06 858 GLY A CA 1
ATOM 6638 C C . GLY A 1 858 ? -7.177 -22.450 -17.675 1.00 92.06 858 GLY A C 1
ATOM 6639 O O . GLY A 1 858 ? -7.135 -23.657 -17.910 1.00 92.06 858 GLY A O 1
ATOM 6640 N N . PRO A 1 859 ? -8.039 -21.625 -18.298 1.00 90.69 859 PRO A N 1
ATOM 6641 C CA . PRO A 1 859 ? -8.025 -20.165 -18.207 1.00 90.69 859 PRO A CA 1
ATOM 6642 C C . PRO A 1 859 ? -8.588 -19.642 -16.882 1.00 90.69 859 PRO A C 1
ATOM 6644 O O . PRO A 1 859 ? -9.535 -20.187 -16.322 1.00 90.69 859 PRO A O 1
ATOM 6647 N N . ASN A 1 860 ? -8.040 -18.521 -16.425 1.00 84.69 860 ASN A N 1
ATOM 6648 C CA . ASN A 1 860 ? -8.625 -17.635 -15.419 1.00 84.69 860 ASN A CA 1
ATOM 6649 C C . ASN A 1 860 ? -8.910 -18.190 -14.010 1.00 84.69 860 ASN A C 1
ATOM 6651 O O . ASN A 1 860 ? -9.641 -17.567 -13.237 1.00 84.69 860 ASN A O 1
ATOM 6655 N N . SER A 1 861 ? -8.325 -19.330 -13.653 1.00 84.50 861 SER A N 1
ATOM 6656 C CA . SER A 1 861 ? -8.353 -19.886 -12.300 1.00 84.50 861 SER A CA 1
ATOM 6657 C C . SER A 1 861 ? -7.110 -20.731 -12.059 1.00 84.50 861 SER A C 1
ATOM 6659 O O . SER A 1 861 ? -6.727 -21.517 -12.927 1.00 84.50 861 SER A O 1
ATOM 6661 N N . VAL A 1 862 ? -6.508 -20.598 -10.872 1.00 84.06 862 VAL A N 1
ATOM 6662 C CA . VAL A 1 862 ? -5.316 -21.368 -10.487 1.00 84.06 862 VAL A CA 1
ATOM 6663 C C . VAL A 1 862 ? -5.656 -22.846 -10.252 1.00 84.06 862 VAL A C 1
ATOM 6665 O O . VAL A 1 862 ? -4.860 -23.729 -10.571 1.00 84.06 862 VAL A O 1
ATOM 6668 N N . LYS A 1 863 ? -6.874 -23.123 -9.765 1.00 84.50 863 LYS A N 1
ATOM 6669 C CA . LYS A 1 863 ? -7.377 -24.479 -9.483 1.00 84.50 863 LYS A CA 1
ATOM 6670 C C . LYS A 1 863 ? -7.686 -25.282 -10.757 1.00 84.50 863 LYS A C 1
ATOM 6672 O O . LYS A 1 863 ? -7.797 -26.503 -10.696 1.00 84.50 863 LYS A O 1
ATOM 6677 N N . VAL A 1 864 ? -7.814 -24.627 -11.916 1.00 90.12 864 VAL A N 1
ATOM 6678 C CA . VAL A 1 864 ? -7.954 -25.316 -13.208 1.00 90.12 864 VAL A CA 1
ATOM 6679 C C . VAL A 1 864 ? -6.565 -25.719 -13.676 1.00 90.12 864 VAL A C 1
ATOM 6681 O O . VAL A 1 864 ? -5.870 -24.925 -14.296 1.00 90.12 864 VAL A O 1
ATOM 6684 N N . SER A 1 865 ? -6.148 -26.937 -13.350 1.00 92.31 865 SER A N 1
ATOM 6685 C CA . SER A 1 865 ? -4.825 -27.474 -13.673 1.00 92.31 865 SER A CA 1
ATOM 6686 C C . SER A 1 865 ? -4.949 -28.532 -14.761 1.00 92.31 865 SER A C 1
ATOM 6688 O O . SER A 1 865 ? -5.655 -29.522 -14.582 1.00 92.31 865 SER A O 1
ATOM 6690 N N . THR A 1 866 ? -4.301 -28.310 -15.904 1.00 93.50 866 THR A N 1
ATOM 6691 C CA . THR A 1 866 ? -4.349 -29.224 -17.050 1.00 93.50 866 THR A CA 1
ATOM 6692 C C . THR A 1 866 ? -2.937 -29.670 -17.433 1.00 93.50 866 THR A C 1
ATOM 6694 O O . THR A 1 866 ? -2.055 -28.823 -17.599 1.00 93.50 866 THR A O 1
ATOM 6697 N N . PRO A 1 867 ? -2.704 -30.975 -17.647 1.00 93.31 867 PRO A N 1
ATOM 6698 C CA . PRO A 1 867 ? -1.451 -31.474 -18.203 1.00 93.31 867 PRO A CA 1
ATOM 6699 C C . PRO A 1 867 ? -1.163 -30.846 -19.572 1.00 93.31 867 PRO A C 1
ATOM 6701 O O . PRO A 1 867 ? -2.014 -30.859 -20.467 1.00 93.31 867 PRO A O 1
ATOM 6704 N N . LEU A 1 868 ? 0.049 -30.331 -19.777 1.00 92.12 868 LEU A N 1
ATOM 6705 C CA . LEU A 1 868 ? 0.442 -29.677 -21.026 1.00 92.12 868 LEU A CA 1
ATOM 6706 C C . LEU A 1 868 ? 0.258 -30.566 -22.272 1.00 92.12 868 LEU A C 1
ATOM 6708 O O . LEU A 1 868 ? -0.246 -30.041 -23.266 1.00 92.12 868 LEU A O 1
ATOM 6712 N N . PRO A 1 869 ? 0.570 -31.884 -22.259 1.00 88.94 869 PRO A N 1
ATOM 6713 C CA . PRO A 1 869 ? 0.330 -32.747 -23.421 1.00 88.94 869 PRO A CA 1
ATOM 6714 C C . PRO A 1 869 ? -1.139 -32.790 -23.865 1.00 88.94 869 PRO A C 1
ATOM 6716 O O . PRO A 1 869 ? -1.426 -32.922 -25.054 1.00 88.94 869 PRO A O 1
ATOM 6719 N N . VAL A 1 870 ? -2.078 -32.641 -22.924 1.00 88.81 870 VAL A N 1
ATOM 6720 C CA . VAL A 1 870 ? -3.515 -32.574 -23.220 1.00 88.81 870 VAL A CA 1
ATOM 6721 C C . VAL A 1 870 ? -3.860 -31.221 -23.839 1.00 88.81 870 VAL A C 1
ATOM 6723 O O . VAL A 1 870 ? -4.509 -31.167 -24.883 1.00 88.81 870 VAL A O 1
ATOM 6726 N N . LEU A 1 871 ? -3.387 -30.129 -23.232 1.00 88.69 871 LEU A N 1
ATOM 6727 C CA . LEU A 1 871 ? -3.707 -28.767 -23.663 1.00 88.69 871 LEU A CA 1
ATOM 6728 C C . LEU A 1 871 ? -3.087 -28.406 -25.025 1.00 88.69 871 LEU A C 1
ATOM 6730 O O . LEU A 1 871 ? -3.690 -27.679 -25.813 1.00 88.69 871 LEU A O 1
ATOM 6734 N N . GLN A 1 872 ? -1.913 -28.958 -25.334 1.00 87.94 872 GLN A N 1
ATOM 6735 C CA . GLN A 1 872 ? -1.206 -28.747 -26.598 1.00 87.94 872 GLN A CA 1
ATOM 6736 C C . GLN A 1 872 ? -2.019 -29.195 -27.821 1.00 87.94 872 GLN A C 1
ATOM 6738 O O . GLN A 1 872 ? -1.934 -28.568 -28.881 1.00 87.94 872 GLN A O 1
ATOM 6743 N N . ASN A 1 873 ? -2.843 -30.239 -27.685 1.00 87.56 873 ASN A N 1
ATOM 6744 C CA . ASN A 1 873 ? -3.703 -30.718 -28.771 1.00 87.56 873 ASN A CA 1
ATOM 6745 C C . ASN A 1 873 ? -4.769 -29.688 -29.170 1.00 87.56 873 ASN A C 1
ATOM 6747 O O . ASN A 1 873 ? -5.174 -29.645 -30.331 1.00 87.56 873 ASN A O 1
ATOM 6751 N N . SER A 1 874 ? -5.175 -28.824 -28.237 1.00 89.62 874 SER A N 1
ATOM 6752 C CA . SER A 1 874 ? -6.163 -27.769 -28.471 1.00 89.62 874 SER A CA 1
ATOM 6753 C C . SER A 1 874 ? -5.604 -26.572 -29.248 1.00 89.62 874 SER A C 1
ATOM 6755 O O . SER A 1 874 ? -6.391 -25.769 -29.742 1.00 89.62 874 SER A O 1
ATOM 6757 N N . ARG A 1 875 ? -4.270 -26.437 -29.362 1.00 91.94 875 ARG A N 1
ATOM 6758 C CA . ARG A 1 875 ? -3.574 -25.333 -30.061 1.00 91.94 875 ARG A CA 1
ATOM 6759 C C . ARG A 1 875 ? -4.156 -23.951 -29.745 1.00 91.94 875 ARG A C 1
ATOM 6761 O O . ARG A 1 875 ? -4.516 -23.183 -30.635 1.00 91.94 875 ARG A O 1
ATOM 6768 N N . ILE A 1 876 ? -4.259 -23.642 -28.455 1.00 96.12 876 ILE A N 1
ATOM 6769 C CA . ILE A 1 876 ? -4.803 -22.368 -27.977 1.00 96.12 876 ILE A CA 1
ATOM 6770 C C . ILE A 1 876 ? -3.844 -21.244 -28.374 1.00 96.12 876 ILE A C 1
ATOM 6772 O O . ILE A 1 876 ? -2.737 -21.169 -27.842 1.00 96.12 876 ILE A O 1
ATOM 6776 N N . ASN A 1 877 ? -4.260 -20.389 -29.309 1.00 97.44 877 ASN A N 1
ATOM 6777 C CA . ASN A 1 877 ? -3.464 -19.253 -29.771 1.00 97.44 877 ASN A CA 1
ATOM 6778 C C . ASN A 1 877 ? -3.238 -18.244 -28.644 1.00 97.44 877 ASN A C 1
ATOM 6780 O O . ASN A 1 877 ? -4.153 -17.958 -27.874 1.00 97.44 877 ASN A O 1
ATOM 6784 N N . ILE A 1 878 ? -2.048 -17.654 -28.603 1.00 98.06 878 ILE A N 1
ATOM 6785 C CA . ILE A 1 878 ? -1.693 -16.602 -27.650 1.00 98.06 878 ILE A CA 1
ATOM 6786 C C . ILE A 1 878 ? -1.342 -15.312 -28.390 1.00 98.06 878 ILE A C 1
ATOM 6788 O O . ILE A 1 878 ? -0.902 -15.340 -29.536 1.00 98.06 878 ILE A O 1
ATOM 6792 N N . GLN A 1 879 ? -1.535 -14.175 -27.729 1.00 98.19 879 GLN A N 1
ATOM 6793 C CA . GLN A 1 879 ? -1.097 -12.863 -28.214 1.00 98.19 879 GLN A CA 1
ATOM 6794 C C . GLN A 1 879 ? 0.010 -12.289 -27.334 1.00 98.19 879 GLN A C 1
ATOM 6796 O O . GLN A 1 879 ? 0.844 -11.531 -27.821 1.00 98.19 879 GLN A O 1
ATOM 6801 N N . LYS A 1 880 ? 0.053 -12.654 -26.047 1.00 98.06 880 LYS A N 1
ATOM 6802 C CA . LYS A 1 880 ? 1.078 -12.158 -25.124 1.00 98.06 880 LYS A CA 1
ATOM 6803 C C . LYS A 1 880 ? 1.670 -13.290 -24.290 1.00 98.06 880 LYS A C 1
ATOM 6805 O O . LYS A 1 880 ? 0.968 -14.205 -23.862 1.00 98.06 880 LYS A O 1
ATOM 6810 N N . ALA A 1 881 ? 2.974 -13.224 -24.070 1.00 98.31 881 ALA A N 1
ATOM 6811 C CA . ALA A 1 881 ? 3.714 -14.128 -23.205 1.00 98.31 881 ALA A CA 1
ATOM 6812 C C . ALA A 1 881 ? 4.470 -13.317 -22.146 1.00 98.31 881 ALA A C 1
ATOM 6814 O O . ALA A 1 881 ? 4.960 -12.228 -22.447 1.00 98.31 881 ALA A O 1
ATOM 6815 N N . TYR A 1 882 ? 4.588 -13.832 -20.920 1.00 98.12 882 TYR A N 1
ATOM 6816 C CA . TYR A 1 882 ? 5.212 -13.093 -19.816 1.00 98.12 882 TYR A CA 1
ATOM 6817 C C . TYR A 1 882 ? 6.139 -13.969 -18.974 1.00 98.12 882 TYR A C 1
ATOM 6819 O O . TYR A 1 882 ? 5.690 -14.909 -18.318 1.00 98.12 882 TYR A O 1
ATOM 6827 N N . LEU A 1 883 ? 7.418 -13.606 -18.923 1.00 97.62 883 LEU A N 1
ATOM 6828 C CA . LEU A 1 883 ? 8.393 -14.124 -17.965 1.00 97.62 883 LEU A CA 1
ATOM 6829 C C . LEU A 1 883 ? 8.787 -12.984 -17.019 1.00 97.62 883 LEU A C 1
ATOM 6831 O O . LEU A 1 883 ? 9.742 -12.250 -17.260 1.00 97.62 883 LEU A O 1
ATOM 6835 N N . VAL A 1 884 ? 7.942 -12.784 -16.010 1.00 94.06 884 VAL A N 1
ATOM 6836 C CA . VAL A 1 884 ? 8.008 -11.712 -15.004 1.00 94.06 884 VAL A CA 1
ATOM 6837 C C . VAL A 1 884 ? 7.511 -12.270 -13.659 1.00 94.06 884 VAL A C 1
ATOM 6839 O O . VAL A 1 884 ? 6.934 -13.358 -13.644 1.00 94.06 884 VAL A O 1
ATOM 6842 N N . SER A 1 885 ? 7.593 -11.479 -12.578 1.00 91.19 885 SER A N 1
ATOM 6843 C CA . SER A 1 885 ? 7.128 -11.783 -11.202 1.00 91.19 885 SER A CA 1
ATOM 6844 C C . SER A 1 885 ? 8.162 -12.435 -10.272 1.00 91.19 885 SER A C 1
ATOM 6846 O O . SER A 1 885 ? 9.182 -12.968 -10.694 1.00 91.19 885 SER A O 1
ATOM 6848 N N . CYS A 1 886 ? 7.882 -12.380 -8.965 1.00 91.31 886 CYS A N 1
ATOM 6849 C CA . CYS A 1 886 ? 8.641 -13.044 -7.906 1.00 91.31 886 CYS A CA 1
ATOM 6850 C C . CYS A 1 886 ? 8.526 -14.572 -7.965 1.00 91.31 886 CYS A C 1
ATOM 6852 O O . CYS A 1 886 ? 9.398 -15.270 -7.448 1.00 91.31 886 CYS A O 1
ATOM 6854 N N . THR A 1 887 ? 7.472 -15.100 -8.595 1.00 94.25 887 THR A N 1
ATOM 6855 C CA . THR A 1 887 ? 7.244 -16.544 -8.705 1.00 94.25 887 THR A CA 1
ATOM 6856 C C . THR A 1 887 ? 8.301 -17.214 -9.568 1.00 94.25 887 THR A C 1
ATOM 6858 O O . THR A 1 887 ? 8.950 -18.132 -9.086 1.00 94.25 887 THR A O 1
ATOM 6861 N N . ASN A 1 888 ? 8.519 -16.727 -10.792 1.00 94.44 888 ASN A N 1
ATOM 6862 C CA . ASN A 1 888 ? 9.537 -17.214 -11.722 1.00 94.44 888 ASN A CA 1
ATOM 6863 C C . ASN A 1 888 ? 10.056 -16.034 -12.542 1.00 94.44 888 ASN A C 1
ATOM 6865 O O . ASN A 1 888 ? 9.269 -15.387 -13.225 1.00 94.44 888 ASN A O 1
ATOM 6869 N N . SER A 1 889 ? 11.354 -15.756 -12.440 1.00 96.00 889 SER A N 1
ATOM 6870 C CA . SER A 1 889 ? 12.158 -14.749 -13.173 1.00 96.00 889 SER A CA 1
ATOM 6871 C C . SER A 1 889 ? 13.575 -14.665 -12.580 1.00 96.00 889 SER A C 1
ATOM 6873 O O . SER A 1 889 ? 14.223 -13.617 -12.628 1.00 96.00 889 SER A O 1
ATOM 6875 N N . ARG A 1 890 ? 14.042 -15.741 -11.934 1.00 96.69 890 ARG A N 1
ATOM 6876 C CA . ARG A 1 890 ? 15.401 -15.880 -11.402 1.00 96.69 890 ARG A CA 1
ATOM 6877 C C . ARG A 1 890 ? 16.357 -16.280 -12.525 1.00 96.69 890 ARG A C 1
ATOM 6879 O O . ARG A 1 890 ? 15.938 -16.545 -13.649 1.00 96.69 890 ARG A O 1
ATOM 6886 N N . VAL A 1 891 ? 17.655 -16.327 -12.227 1.00 96.44 891 VAL A N 1
ATOM 6887 C CA . VAL A 1 891 ? 18.695 -16.636 -13.227 1.00 96.44 891 VAL A CA 1
ATOM 6888 C C . VAL A 1 891 ? 18.424 -17.979 -13.916 1.00 96.44 891 VAL A C 1
ATOM 6890 O O . VAL A 1 891 ? 18.504 -18.063 -15.136 1.00 96.44 891 VAL A O 1
ATOM 6893 N N . SER A 1 892 ? 18.028 -19.003 -13.156 1.00 96.19 892 SER A N 1
ATOM 6894 C CA . SER A 1 892 ? 17.673 -20.324 -13.689 1.00 96.19 892 SER A CA 1
ATOM 6895 C C . SER A 1 892 ? 16.433 -20.295 -14.595 1.00 96.19 892 SER A C 1
ATOM 6897 O O . SER A 1 892 ? 16.436 -20.929 -15.649 1.00 96.19 892 SER A O 1
ATOM 6899 N N . ASP A 1 893 ? 15.402 -19.524 -14.234 1.00 97.81 893 ASP A N 1
ATOM 6900 C CA . ASP A 1 893 ? 14.179 -19.355 -15.029 1.00 97.81 893 ASP A CA 1
ATOM 6901 C C . ASP A 1 893 ? 14.477 -18.668 -16.374 1.00 97.81 893 ASP A C 1
ATOM 6903 O O . ASP A 1 893 ? 13.998 -19.101 -17.426 1.00 97.81 893 ASP A O 1
ATOM 6907 N N . LEU A 1 894 ? 15.288 -17.602 -16.341 1.00 98.25 894 LEU A N 1
ATOM 6908 C CA . LEU A 1 894 ? 15.721 -16.860 -17.528 1.00 98.25 894 LEU A CA 1
ATOM 6909 C C . LEU A 1 894 ? 16.593 -17.735 -18.434 1.00 98.25 894 LEU A C 1
ATOM 6911 O O . LEU A 1 894 ? 16.366 -17.760 -19.641 1.00 98.25 894 LEU A O 1
ATOM 6915 N N . ALA A 1 895 ? 17.522 -18.505 -17.861 1.00 97.88 895 ALA A N 1
ATOM 6916 C CA . ALA A 1 895 ? 18.352 -19.456 -18.597 1.00 97.88 895 ALA A CA 1
ATOM 6917 C C . ALA A 1 895 ? 17.513 -20.567 -19.253 1.00 97.88 895 ALA A C 1
ATOM 6919 O O . ALA A 1 895 ? 17.726 -20.904 -20.419 1.00 97.88 895 ALA A O 1
ATOM 6920 N N . ALA A 1 896 ? 16.511 -21.103 -18.547 1.00 96.56 896 ALA A N 1
ATOM 6921 C CA . ALA A 1 896 ? 15.603 -22.111 -19.093 1.00 96.56 896 ALA A CA 1
ATOM 6922 C C . ALA A 1 896 ? 14.810 -21.572 -20.295 1.00 96.56 896 ALA A C 1
ATOM 6924 O O . ALA A 1 896 ? 14.701 -22.246 -21.320 1.00 96.56 896 ALA A O 1
ATOM 6925 N N . ALA A 1 897 ? 14.302 -20.340 -20.207 1.00 97.62 897 ALA A N 1
ATOM 6926 C CA . ALA A 1 897 ? 13.643 -19.683 -21.331 1.00 97.62 897 ALA A CA 1
ATOM 6927 C C . ALA A 1 897 ? 14.623 -19.376 -22.479 1.00 97.62 897 ALA A C 1
ATOM 6929 O O . ALA A 1 897 ? 14.310 -19.640 -23.640 1.00 97.62 897 ALA A O 1
ATOM 6930 N N . ALA A 1 898 ? 15.823 -18.873 -22.177 1.00 97.81 898 ALA A N 1
ATOM 6931 C CA . ALA A 1 898 ? 16.848 -18.548 -23.169 1.00 97.81 898 ALA A CA 1
ATOM 6932 C C . ALA A 1 898 ? 17.298 -19.786 -23.957 1.00 97.81 898 ALA A C 1
ATOM 6934 O O . ALA A 1 898 ? 17.436 -19.721 -25.180 1.00 97.81 898 ALA A O 1
ATOM 6935 N N . ALA A 1 899 ? 17.450 -20.933 -23.287 1.00 96.81 899 ALA A N 1
ATOM 6936 C CA . ALA A 1 899 ? 17.788 -22.204 -23.919 1.00 96.81 899 ALA A CA 1
ATOM 6937 C C . ALA A 1 899 ? 16.746 -22.634 -24.967 1.00 96.81 899 ALA A C 1
ATOM 6939 O O . ALA A 1 899 ? 17.123 -23.133 -26.026 1.00 96.81 899 ALA A O 1
ATOM 6940 N N . VAL A 1 900 ? 15.457 -22.396 -24.701 1.00 96.69 900 VAL A N 1
ATOM 6941 C CA . VAL A 1 900 ? 14.361 -22.671 -25.646 1.00 96.69 900 VAL A CA 1
ATOM 6942 C C . VAL A 1 900 ? 14.341 -21.655 -26.793 1.00 96.69 900 VAL A C 1
ATOM 6944 O O . VAL A 1 900 ? 14.148 -22.027 -27.948 1.00 96.69 900 VAL A O 1
ATOM 6947 N N . MET A 1 901 ? 14.583 -20.376 -26.498 1.00 96.00 901 MET A N 1
ATOM 6948 C CA . MET A 1 901 ? 14.568 -19.295 -27.494 1.00 96.00 901 MET A CA 1
ATOM 6949 C C . MET A 1 901 ? 15.792 -19.293 -28.419 1.00 96.00 901 MET A C 1
ATOM 6951 O O . MET A 1 901 ? 15.737 -18.717 -29.505 1.00 96.00 901 MET A O 1
ATOM 6955 N N . LYS A 1 902 ? 16.904 -19.925 -28.025 1.00 95.19 902 LYS A N 1
ATOM 6956 C CA . LYS A 1 902 ? 18.164 -19.897 -28.776 1.00 95.19 902 LYS A CA 1
ATOM 6957 C C . LYS A 1 902 ? 17.971 -20.362 -30.223 1.00 95.19 902 LYS A C 1
ATOM 6959 O O . LYS A 1 902 ? 17.521 -21.474 -30.485 1.00 95.19 902 LYS A O 1
ATOM 6964 N N . GLY A 1 903 ? 18.339 -19.499 -31.172 1.00 93.25 903 GLY A N 1
ATOM 6965 C CA . GLY A 1 903 ? 18.199 -19.757 -32.611 1.00 93.25 903 GLY A CA 1
ATOM 6966 C C . GLY A 1 903 ? 16.789 -19.543 -33.177 1.00 93.25 903 GLY A C 1
ATOM 6967 O O . GLY A 1 903 ? 16.599 -19.708 -34.379 1.00 93.25 903 GLY A O 1
ATOM 6968 N N . HIS A 1 904 ? 15.825 -19.135 -32.350 1.00 96.25 904 HIS A N 1
ATOM 6969 C CA . HIS A 1 904 ? 14.435 -18.899 -32.730 1.00 96.25 904 HIS A CA 1
ATOM 6970 C C . HIS A 1 904 ? 14.055 -17.418 -32.570 1.00 96.25 904 HIS A C 1
ATOM 6972 O O . HIS A 1 904 ? 14.817 -16.599 -32.055 1.00 96.25 904 HIS A O 1
ATOM 6978 N N . LYS A 1 905 ? 12.869 -17.052 -33.065 1.00 97.12 905 LYS A N 1
ATOM 6979 C CA . LYS A 1 905 ? 12.269 -15.722 -32.897 1.00 97.12 905 LYS A CA 1
ATOM 6980 C C . LYS A 1 905 ? 10.856 -15.870 -32.348 1.00 97.12 905 LYS A C 1
ATOM 6982 O O . LYS A 1 905 ? 10.207 -16.879 -32.612 1.00 97.12 905 LYS A O 1
ATOM 6987 N N . VAL A 1 906 ? 10.391 -14.859 -31.618 1.00 98.06 906 VAL A N 1
ATOM 6988 C CA . VAL A 1 906 ? 8.983 -14.752 -31.203 1.00 98.06 906 VAL A CA 1
ATOM 6989 C C . VAL A 1 906 ? 8.073 -14.782 -32.441 1.00 98.06 906 VAL A C 1
ATOM 6991 O O . VAL A 1 906 ? 8.397 -14.175 -33.467 1.00 98.06 906 VAL A O 1
ATOM 6994 N N . ALA A 1 907 ? 6.951 -15.501 -32.350 1.00 98.00 907 ALA A N 1
ATOM 6995 C CA . ALA A 1 907 ? 5.992 -15.654 -33.441 1.00 98.00 907 ALA A CA 1
ATOM 6996 C C . ALA A 1 907 ? 5.405 -14.301 -33.902 1.00 98.00 907 ALA A C 1
ATOM 6998 O O . ALA A 1 907 ? 5.161 -13.418 -33.074 1.00 98.00 907 ALA A O 1
ATOM 6999 N N . PRO A 1 908 ? 5.099 -14.127 -35.204 1.00 96.56 908 PRO A N 1
ATOM 7000 C CA . PRO A 1 908 ? 4.384 -12.946 -35.680 1.00 96.56 908 PRO A CA 1
ATOM 7001 C C . PRO A 1 908 ? 3.038 -12.773 -34.961 1.00 96.56 908 PRO A C 1
ATOM 7003 O O . PRO A 1 908 ? 2.243 -13.706 -34.897 1.00 96.56 908 PRO A O 1
ATOM 7006 N N . GLY A 1 909 ? 2.777 -11.571 -34.443 1.00 94.75 909 GLY A N 1
ATOM 7007 C CA . GLY A 1 909 ? 1.550 -11.262 -33.697 1.00 94.75 909 GLY A CA 1
ATOM 7008 C C . GLY A 1 909 ? 1.595 -11.604 -32.204 1.00 94.75 909 GLY A C 1
ATOM 7009 O O . GLY A 1 909 ? 0.611 -11.346 -31.515 1.00 94.75 909 GLY A O 1
ATOM 7010 N N . VAL A 1 910 ? 2.717 -12.132 -31.697 1.00 98.19 910 VAL A N 1
ATOM 7011 C CA . VAL A 1 910 ? 2.932 -12.369 -30.264 1.00 98.19 910 VAL A CA 1
ATOM 7012 C C . VAL A 1 910 ? 3.896 -11.348 -29.675 1.00 98.19 910 VAL A C 1
ATOM 7014 O O . VAL A 1 910 ? 4.943 -11.050 -30.248 1.00 98.19 910 VAL A O 1
ATOM 7017 N N . GLU A 1 911 ? 3.571 -10.839 -28.491 1.00 98.25 911 GLU A N 1
ATOM 7018 C CA . GLU A 1 911 ? 4.459 -10.000 -27.692 1.00 98.25 911 GLU A CA 1
ATOM 7019 C C . GLU A 1 911 ? 4.965 -10.778 -26.476 1.00 98.25 911 GLU A C 1
ATOM 7021 O O . GLU A 1 911 ? 4.188 -11.147 -25.598 1.00 98.25 911 GLU A O 1
ATOM 7026 N N . PHE A 1 912 ? 6.273 -11.027 -26.407 1.00 98.38 912 PHE A N 1
ATOM 7027 C CA . PHE A 1 912 ? 6.888 -11.692 -25.259 1.00 98.38 912 PHE A CA 1
ATOM 7028 C C . PHE A 1 912 ? 7.571 -10.667 -24.356 1.00 98.38 912 PHE A C 1
ATOM 7030 O O . PHE A 1 912 ? 8.519 -10.021 -24.789 1.00 98.38 912 PHE A O 1
ATOM 7037 N N . TYR A 1 913 ? 7.109 -10.512 -23.117 1.00 98.06 913 TYR A N 1
ATOM 7038 C CA . TYR A 1 913 ? 7.672 -9.590 -22.130 1.00 98.06 913 TYR A CA 1
ATOM 7039 C C . TYR A 1 913 ? 8.527 -10.330 -21.103 1.00 98.06 913 TYR A C 1
ATOM 7041 O O . TYR A 1 913 ? 8.111 -11.363 -20.575 1.00 98.06 913 TYR A O 1
ATOM 7049 N N . VAL A 1 914 ? 9.699 -9.777 -20.788 1.00 97.88 914 VAL A N 1
ATOM 7050 C CA . VAL A 1 914 ? 10.651 -10.357 -19.830 1.00 97.88 914 VAL A CA 1
ATOM 7051 C C . VAL A 1 914 ? 11.093 -9.297 -18.825 1.00 97.88 914 VAL A C 1
ATOM 7053 O O . VAL A 1 914 ? 11.477 -8.199 -19.217 1.00 97.88 914 VAL A O 1
ATOM 7056 N N . ALA A 1 915 ? 11.070 -9.626 -17.536 1.00 96.44 915 ALA A N 1
ATOM 7057 C CA . ALA A 1 915 ? 11.633 -8.821 -16.454 1.00 96.44 915 ALA A CA 1
ATOM 7058 C C . ALA A 1 915 ? 12.412 -9.746 -15.524 1.00 96.44 915 ALA A C 1
ATOM 7060 O O . ALA A 1 915 ? 11.898 -10.788 -15.131 1.00 96.44 915 ALA A O 1
ATOM 7061 N N . ALA A 1 916 ? 13.621 -9.367 -15.126 1.00 97.06 916 ALA A N 1
ATOM 7062 C CA . ALA A 1 916 ? 14.320 -10.096 -14.077 1.00 97.06 916 ALA A CA 1
ATOM 7063 C C . ALA A 1 916 ? 13.651 -9.856 -12.714 1.00 97.06 916 ALA A C 1
ATOM 7065 O O . ALA A 1 916 ? 13.153 -8.762 -12.438 1.00 97.06 916 ALA A O 1
ATOM 7066 N N . ALA A 1 917 ? 13.702 -10.851 -11.823 1.00 96.19 917 ALA A N 1
ATOM 7067 C CA . ALA A 1 917 ? 13.165 -10.718 -10.467 1.00 96.19 917 ALA A CA 1
ATOM 7068 C C . ALA A 1 917 ? 13.877 -9.616 -9.654 1.00 96.19 917 ALA A C 1
ATOM 7070 O O . ALA A 1 917 ? 13.291 -9.028 -8.743 1.00 96.19 917 ALA A O 1
ATOM 7071 N N . SER A 1 918 ? 15.133 -9.312 -9.995 1.00 96.94 918 SER A N 1
ATOM 7072 C CA . SER A 1 918 ? 15.914 -8.219 -9.421 1.00 96.94 918 SER A CA 1
ATOM 7073 C C . SER A 1 918 ? 16.984 -7.711 -10.389 1.00 96.94 918 SER A C 1
ATOM 7075 O O . SER A 1 918 ? 17.328 -8.382 -11.363 1.00 96.94 918 SER A O 1
ATOM 7077 N N . SER A 1 919 ? 17.558 -6.541 -10.106 1.00 95.19 919 SER A N 1
ATOM 7078 C CA . SER A 1 919 ? 18.690 -6.012 -10.874 1.00 95.19 919 SER A CA 1
ATOM 7079 C C . SER A 1 919 ? 19.940 -6.896 -10.760 1.00 95.19 919 SER A C 1
ATOM 7081 O O . SER A 1 919 ? 20.736 -6.953 -11.692 1.00 95.19 919 SER A O 1
ATOM 7083 N N . VAL A 1 920 ? 20.112 -7.608 -9.638 1.00 92.44 920 VAL A N 1
ATOM 7084 C CA . VAL A 1 920 ? 21.218 -8.560 -9.433 1.00 92.44 920 VAL A CA 1
ATOM 7085 C C . VAL A 1 920 ? 21.023 -9.798 -10.305 1.00 92.44 920 VAL A C 1
ATOM 7087 O O . VAL A 1 920 ? 21.973 -10.265 -10.931 1.00 92.44 920 VAL A O 1
ATOM 7090 N N . VAL A 1 921 ? 19.787 -10.299 -10.389 1.00 95.81 921 VAL A N 1
ATOM 7091 C CA . VAL A 1 921 ? 19.423 -11.394 -11.295 1.00 95.81 921 VAL A CA 1
ATOM 7092 C C . VAL A 1 921 ? 19.629 -10.987 -12.750 1.00 95.81 921 VAL A C 1
ATOM 7094 O O . VAL A 1 921 ? 20.191 -11.768 -13.515 1.00 95.81 921 VAL A O 1
ATOM 7097 N N . GLN A 1 922 ? 19.216 -9.773 -13.129 1.00 96.25 922 GLN A N 1
ATOM 7098 C CA . GLN A 1 922 ? 19.408 -9.277 -14.491 1.00 96.25 922 GLN A CA 1
ATOM 7099 C C . GLN A 1 922 ? 20.891 -9.237 -14.859 1.00 96.25 922 GLN A C 1
ATOM 7101 O O . GLN A 1 922 ? 21.282 -9.826 -15.859 1.00 96.25 922 GLN A O 1
ATOM 7106 N N . GLN A 1 923 ? 21.717 -8.615 -14.013 1.00 94.06 923 GLN A N 1
ATOM 7107 C CA . GLN A 1 923 ? 23.158 -8.501 -14.240 1.00 94.06 923 GLN A CA 1
ATOM 7108 C C . GLN A 1 923 ? 23.827 -9.873 -14.399 1.00 94.06 923 GLN A C 1
ATOM 7110 O O . GLN A 1 923 ? 24.721 -10.047 -15.225 1.00 94.06 923 GLN A O 1
ATOM 7115 N N . GLU A 1 924 ? 23.413 -10.859 -13.603 1.00 92.88 924 GLU A N 1
ATOM 7116 C CA . GLU A 1 924 ? 23.941 -12.217 -13.716 1.00 92.88 924 GLU A CA 1
ATOM 7117 C C . GLU A 1 924 ? 23.472 -12.912 -15.005 1.00 92.88 924 GLU A C 1
ATOM 7119 O O . GLU A 1 924 ? 24.267 -13.584 -15.656 1.00 92.88 924 GLU A O 1
ATOM 7124 N N . SER A 1 925 ? 22.216 -12.713 -15.412 1.00 96.81 925 SER A N 1
ATOM 7125 C CA . SER A 1 925 ? 21.678 -13.247 -16.670 1.00 96.81 925 SER A CA 1
ATOM 7126 C C . SER A 1 925 ? 22.348 -12.630 -17.908 1.00 96.81 925 SER A C 1
ATOM 7128 O O . SER A 1 925 ? 22.642 -13.354 -18.858 1.00 96.81 925 SER A O 1
ATOM 7130 N N . GLU A 1 926 ? 22.654 -11.330 -17.876 1.00 96.38 926 GLU A N 1
ATOM 7131 C CA . GLU A 1 926 ? 23.463 -10.626 -18.887 1.00 96.38 926 GLU A CA 1
ATOM 7132 C C . GLU A 1 926 ? 24.892 -11.193 -18.933 1.00 96.38 926 GLU A C 1
ATOM 7134 O O . GLU A 1 926 ? 25.423 -11.523 -19.992 1.00 96.38 926 GLU A O 1
ATOM 7139 N N . ARG A 1 927 ? 25.519 -11.422 -17.770 1.00 93.75 927 ARG A N 1
ATOM 7140 C CA . ARG A 1 927 ? 26.866 -12.016 -17.689 1.00 93.75 927 ARG A CA 1
ATOM 7141 C C . ARG A 1 927 ? 26.939 -13.413 -18.318 1.00 93.75 927 ARG A C 1
ATOM 7143 O O . ARG A 1 927 ? 27.989 -13.790 -18.840 1.00 93.75 927 ARG A O 1
ATOM 7150 N N . LEU A 1 928 ? 25.861 -14.191 -18.226 1.00 95.31 928 LEU A N 1
ATOM 7151 C CA . LEU A 1 928 ? 25.761 -15.536 -18.798 1.00 95.31 928 LEU A CA 1
ATOM 7152 C C . LEU A 1 928 ? 25.362 -15.538 -20.286 1.00 95.31 928 LEU A C 1
ATOM 7154 O O . LEU A 1 928 ? 25.505 -16.569 -20.942 1.00 95.31 928 LEU A O 1
ATOM 7158 N N . GLY A 1 929 ? 24.924 -14.401 -20.842 1.00 96.62 929 GLY A N 1
ATOM 7159 C CA . GLY A 1 929 ? 24.457 -14.283 -22.229 1.00 96.62 929 GLY A CA 1
ATOM 7160 C C . GLY A 1 929 ? 22.991 -14.693 -22.445 1.00 96.62 929 GLY A C 1
ATOM 7161 O O . GLY A 1 929 ? 22.507 -14.725 -23.585 1.00 96.62 929 GLY A O 1
ATOM 7162 N N . ASP A 1 930 ? 22.279 -15.047 -21.372 1.00 97.94 930 ASP A N 1
ATOM 7163 C CA . ASP A 1 930 ? 20.888 -15.504 -21.427 1.00 97.94 930 ASP A CA 1
ATOM 7164 C C . ASP A 1 930 ? 19.945 -14.332 -21.716 1.00 97.94 930 ASP A C 1
ATOM 7166 O O . ASP A 1 930 ? 19.029 -14.446 -22.537 1.00 97.94 930 ASP A O 1
ATOM 7170 N N . TRP A 1 931 ? 20.206 -13.177 -21.097 1.00 97.56 931 TRP A N 1
ATOM 7171 C CA . TRP A 1 931 ? 19.408 -11.968 -21.284 1.00 97.56 931 TRP A CA 1
ATOM 7172 C C . TRP A 1 931 ? 19.458 -11.477 -22.735 1.00 97.56 931 TRP A C 1
ATOM 7174 O O . TRP A 1 931 ? 18.421 -11.240 -23.360 1.00 97.56 931 TRP A O 1
ATOM 7184 N N . GLU A 1 932 ? 20.658 -11.405 -23.315 1.00 96.69 932 GLU A N 1
ATOM 7185 C CA . GLU A 1 932 ? 20.881 -11.037 -24.712 1.00 96.69 932 GLU A CA 1
ATOM 7186 C C . GLU A 1 932 ? 20.191 -12.023 -25.647 1.00 96.69 932 GLU A C 1
ATOM 7188 O O . GLU A 1 932 ? 19.580 -11.605 -26.628 1.00 96.69 932 GLU A O 1
ATOM 7193 N N . THR A 1 933 ? 20.238 -13.322 -25.340 1.00 97.94 933 THR A N 1
ATOM 7194 C CA . THR A 1 933 ? 19.549 -14.348 -26.130 1.00 97.94 933 THR A CA 1
ATOM 7195 C C . THR A 1 933 ? 18.042 -14.091 -26.169 1.00 97.94 933 THR A C 1
ATOM 7197 O O . THR A 1 933 ? 17.451 -14.117 -27.251 1.00 97.94 933 THR A O 1
ATOM 7200 N N . LEU A 1 934 ? 17.413 -13.785 -25.031 1.00 98.00 934 LEU A N 1
ATOM 7201 C CA . LEU A 1 934 ? 15.980 -13.477 -24.958 1.00 98.00 934 LEU A CA 1
ATOM 7202 C C . LEU A 1 934 ? 15.629 -12.212 -25.756 1.00 98.00 934 LEU A C 1
ATOM 7204 O O . LEU A 1 934 ? 14.736 -12.246 -26.609 1.00 98.00 934 LEU A O 1
ATOM 7208 N N . VAL A 1 935 ? 16.361 -11.117 -25.534 1.00 97.56 935 VAL A N 1
ATOM 7209 C CA . VAL A 1 935 ? 16.122 -9.829 -26.209 1.00 97.56 935 VAL A CA 1
ATOM 7210 C C . VAL A 1 935 ? 16.354 -9.943 -27.717 1.00 97.56 935 VAL A C 1
ATOM 7212 O O . VAL A 1 935 ? 15.501 -9.540 -28.509 1.00 97.56 935 VAL A O 1
ATOM 7215 N N . LEU A 1 936 ? 17.461 -10.561 -28.144 1.00 96.88 936 LEU A N 1
ATOM 7216 C CA . LEU A 1 936 ? 17.745 -10.798 -29.561 1.00 96.88 936 LEU A CA 1
ATOM 7217 C C . LEU A 1 936 ? 16.691 -11.693 -30.206 1.00 96.88 936 LEU A C 1
ATOM 7219 O O . LEU A 1 936 ? 16.437 -11.545 -31.399 1.00 96.88 936 LEU A O 1
ATOM 7223 N N . SER A 1 937 ? 16.050 -12.590 -29.458 1.00 97.12 937 SER A N 1
ATOM 7224 C CA . SER A 1 937 ? 14.975 -13.443 -29.976 1.00 97.12 937 SER A CA 1
ATOM 7225 C C . SER A 1 937 ? 13.635 -12.709 -30.143 1.00 97.12 937 SER A C 1
ATOM 7227 O O . SER A 1 937 ? 12.699 -13.268 -30.712 1.00 97.12 937 SER A O 1
ATOM 7229 N N . GLY A 1 938 ? 13.548 -11.439 -29.732 1.00 96.56 938 GLY A N 1
ATOM 7230 C CA . GLY A 1 938 ? 12.363 -10.589 -29.878 1.00 96.56 938 GLY A CA 1
ATOM 7231 C C . GLY A 1 938 ? 11.594 -10.346 -28.579 1.00 96.56 938 GLY A C 1
ATOM 7232 O O . GLY A 1 938 ? 10.505 -9.774 -28.630 1.00 96.56 938 GLY A O 1
ATOM 7233 N N . ALA A 1 939 ? 12.130 -10.764 -27.427 1.00 97.44 939 ALA A N 1
ATOM 7234 C CA . ALA A 1 939 ? 11.537 -10.434 -26.139 1.00 97.44 939 ALA A CA 1
ATOM 7235 C C . ALA A 1 939 ? 11.680 -8.935 -25.817 1.00 97.44 939 ALA A C 1
ATOM 7237 O O . ALA A 1 939 ? 12.697 -8.301 -26.104 1.00 97.44 939 ALA A O 1
ATOM 7238 N N . LYS A 1 940 ? 10.656 -8.370 -25.181 1.00 97.62 940 LYS A N 1
ATOM 7239 C CA . LYS A 1 940 ? 10.567 -6.978 -24.743 1.00 97.62 940 LYS A CA 1
ATOM 7240 C C . LYS A 1 940 ? 10.945 -6.894 -23.269 1.00 97.62 940 LYS A C 1
ATOM 7242 O O . LYS A 1 940 ? 10.199 -7.355 -22.405 1.00 97.62 940 LYS A O 1
ATOM 7247 N N . ALA A 1 941 ? 12.102 -6.303 -22.993 1.00 96.62 941 ALA A N 1
ATOM 7248 C CA . ALA A 1 941 ? 12.580 -6.111 -21.633 1.00 96.62 941 ALA A CA 1
ATOM 7249 C C . ALA A 1 941 ? 11.717 -5.091 -20.869 1.00 96.62 941 ALA A C 1
ATOM 7251 O O . ALA A 1 941 ? 11.409 -4.009 -21.372 1.00 96.62 941 ALA A O 1
ATOM 7252 N N . LEU A 1 942 ? 11.367 -5.436 -19.635 1.00 95.44 942 LEU A N 1
ATOM 7253 C CA . LEU A 1 942 ? 10.713 -4.586 -18.647 1.00 95.44 942 LEU A CA 1
ATOM 7254 C C . LEU A 1 942 ? 11.666 -4.371 -17.456 1.00 95.44 942 LEU A C 1
ATOM 7256 O O . LEU A 1 942 ? 12.533 -5.213 -17.207 1.00 95.44 942 LEU A O 1
ATOM 7260 N N . PRO A 1 943 ? 11.530 -3.262 -16.703 1.00 93.81 943 PRO A N 1
ATOM 7261 C CA . PRO A 1 943 ? 12.336 -3.055 -15.504 1.00 93.81 943 PRO A CA 1
ATOM 7262 C C . PRO A 1 943 ? 12.026 -4.117 -14.443 1.00 93.81 943 PRO A C 1
ATOM 7264 O O . PRO A 1 943 ? 10.894 -4.594 -14.356 1.00 93.81 943 PRO A O 1
ATOM 7267 N N . ALA A 1 944 ? 13.011 -4.428 -13.597 1.00 92.81 944 ALA A N 1
ATOM 7268 C CA . ALA A 1 944 ? 12.829 -5.343 -12.475 1.00 92.81 944 ALA A CA 1
ATOM 7269 C C . ALA A 1 944 ? 11.738 -4.824 -11.515 1.00 92.81 944 ALA A C 1
ATOM 7271 O O . ALA A 1 944 ? 11.901 -3.787 -10.863 1.00 92.81 944 ALA A O 1
ATOM 7272 N N . GLY A 1 945 ? 10.613 -5.537 -11.470 1.00 89.94 945 GLY A N 1
ATOM 7273 C CA . GLY A 1 945 ? 9.393 -5.178 -10.747 1.00 89.94 945 GLY A CA 1
ATOM 7274 C C . GLY A 1 945 ? 8.223 -6.089 -11.139 1.00 89.94 945 GLY A C 1
ATOM 7275 O O . GLY A 1 945 ? 8.359 -6.946 -12.012 1.00 89.94 945 GLY A O 1
ATOM 7276 N N . CYS A 1 946 ? 7.065 -5.914 -10.500 1.00 86.19 946 CYS A N 1
ATOM 7277 C CA . CYS A 1 946 ? 5.899 -6.782 -10.690 1.00 86.19 946 CYS A CA 1
ATOM 7278 C C . CYS A 1 946 ? 5.244 -6.608 -12.072 1.00 86.19 946 CYS A C 1
ATOM 7280 O O . CYS A 1 946 ? 4.966 -7.596 -12.758 1.00 86.19 946 CYS A O 1
ATOM 7282 N N . GLY A 1 947 ? 4.986 -5.358 -12.483 1.00 86.56 947 GLY A N 1
ATOM 7283 C CA . GLY A 1 947 ? 4.414 -5.027 -13.793 1.00 86.56 947 GLY A CA 1
ATOM 7284 C C . GLY A 1 947 ? 3.111 -5.791 -14.104 1.00 86.56 947 GLY A C 1
ATOM 7285 O O . GLY A 1 947 ? 2.219 -5.837 -13.249 1.00 86.56 947 GLY A O 1
ATOM 7286 N N . PRO A 1 948 ? 2.990 -6.434 -15.288 1.00 86.56 948 PRO A N 1
ATOM 7287 C CA . PRO A 1 948 ? 1.762 -7.118 -15.711 1.00 86.56 948 PRO A CA 1
ATOM 7288 C C . PRO A 1 948 ? 1.252 -8.205 -14.756 1.00 86.56 948 PRO A C 1
ATOM 7290 O O . PRO A 1 948 ? 0.071 -8.537 -14.791 1.00 86.56 948 PRO A O 1
ATOM 7293 N N . CYS A 1 949 ? 2.100 -8.741 -13.867 1.00 84.81 949 CYS A N 1
ATOM 7294 C CA . CYS A 1 949 ? 1.694 -9.719 -12.850 1.00 84.81 949 CYS A CA 1
ATOM 7295 C C . CYS A 1 949 ? 0.583 -9.201 -11.919 1.00 84.81 949 CYS A C 1
ATOM 7297 O O . CYS A 1 949 ? -0.207 -9.987 -11.382 1.00 84.81 949 CYS A O 1
ATOM 7299 N N . ILE A 1 950 ? 0.544 -7.887 -11.696 1.00 79.25 950 ILE A N 1
ATOM 7300 C CA . ILE A 1 950 ? -0.475 -7.231 -10.876 1.00 79.25 950 ILE A CA 1
ATOM 7301 C C . ILE A 1 950 ? -1.448 -6.371 -11.685 1.00 79.25 950 ILE A C 1
ATOM 7303 O O . ILE A 1 950 ? -2.205 -5.613 -11.092 1.00 79.25 950 ILE A O 1
ATOM 7307 N N . GLY A 1 951 ? -1.419 -6.474 -13.015 1.00 81.25 951 GLY A N 1
ATOM 7308 C CA . GLY A 1 951 ? -2.277 -5.670 -13.882 1.00 81.25 951 GLY A CA 1
ATOM 7309 C C . GLY A 1 951 ? -1.808 -4.225 -14.072 1.00 81.25 951 GLY A C 1
ATOM 7310 O O . GLY A 1 951 ? -2.603 -3.392 -14.487 1.00 81.25 951 GLY A O 1
ATOM 7311 N N . LEU A 1 952 ? -0.531 -3.913 -13.804 1.00 81.38 952 LEU A N 1
ATOM 7312 C CA . LEU A 1 952 ? 0.044 -2.579 -14.025 1.00 81.38 952 LEU A CA 1
ATOM 7313 C C . LEU A 1 952 ? 1.133 -2.573 -15.105 1.00 81.38 952 LEU A C 1
ATOM 7315 O O . LEU A 1 952 ? 1.790 -3.576 -15.382 1.00 81.38 952 LEU A O 1
ATOM 7319 N N . GLY A 1 953 ? 1.386 -1.393 -15.666 1.00 84.75 953 GLY A N 1
ATOM 7320 C CA . GLY A 1 953 ? 2.482 -1.161 -16.602 1.00 84.75 953 GLY A CA 1
ATOM 7321 C C . GLY A 1 953 ? 2.186 -1.603 -18.036 1.00 84.75 953 GLY A C 1
ATOM 7322 O O . GLY A 1 953 ? 1.043 -1.714 -18.469 1.00 84.75 953 GLY A O 1
ATOM 7323 N N . THR A 1 954 ? 3.251 -1.792 -18.808 1.00 89.69 954 THR A N 1
ATOM 7324 C CA . THR A 1 954 ? 3.181 -2.037 -20.251 1.00 89.69 954 THR A CA 1
ATOM 7325 C C . THR A 1 954 ? 2.847 -3.494 -20.555 1.00 89.69 954 THR A C 1
ATOM 7327 O O . THR A 1 954 ? 3.403 -4.400 -19.938 1.00 89.69 954 THR A O 1
ATOM 7330 N N . GLY A 1 955 ? 2.012 -3.719 -21.571 1.00 87.75 955 GLY A N 1
ATOM 7331 C CA . GLY A 1 955 ? 1.754 -5.057 -22.105 1.00 87.75 955 GLY A CA 1
ATOM 7332 C C . GLY A 1 955 ? 0.578 -5.789 -21.465 1.00 87.75 955 GLY A C 1
ATOM 7333 O O . GLY A 1 955 ? 0.549 -7.011 -21.532 1.00 87.75 955 GLY A O 1
ATOM 7334 N N . LEU A 1 956 ? -0.386 -5.090 -20.860 1.00 91.88 956 LEU A N 1
ATOM 7335 C CA . LEU A 1 956 ? -1.613 -5.704 -20.327 1.00 91.88 956 LEU A CA 1
ATOM 7336 C C . LEU A 1 956 ? -2.439 -6.385 -21.426 1.00 91.88 956 LEU A C 1
ATOM 7338 O O . LEU A 1 956 ? -2.424 -5.947 -22.575 1.00 91.88 956 LEU A O 1
ATOM 7342 N N . LEU A 1 957 ? -3.159 -7.452 -21.083 1.00 91.19 957 LEU A N 1
ATOM 7343 C CA . LEU A 1 957 ? -4.050 -8.153 -22.010 1.00 91.19 957 LEU A CA 1
ATOM 7344 C C . LEU A 1 957 ? -5.248 -7.278 -22.394 1.00 91.19 957 LEU A C 1
ATOM 7346 O O . LEU A 1 957 ? -5.882 -6.671 -21.533 1.00 91.19 957 LEU A O 1
ATOM 7350 N N . GLU A 1 958 ? -5.587 -7.248 -23.679 1.00 94.31 958 GLU A N 1
ATOM 7351 C CA . GLU A 1 958 ? -6.755 -6.527 -24.200 1.00 94.31 958 GLU A CA 1
ATOM 7352 C C . GLU A 1 958 ? -7.969 -7.458 -24.360 1.00 94.31 958 GLU A C 1
ATOM 7354 O O . GLU A 1 958 ? -7.901 -8.668 -24.124 1.00 94.31 958 GLU A O 1
ATOM 7359 N N . GLU A 1 959 ? -9.114 -6.896 -24.746 1.00 93.44 959 GLU A N 1
ATOM 7360 C CA . GLU A 1 959 ? -10.348 -7.656 -24.945 1.00 93.44 959 GLU A CA 1
ATOM 7361 C C . GLU A 1 959 ? -10.163 -8.806 -25.952 1.00 93.44 959 GLU A C 1
ATOM 7363 O O . GLU A 1 959 ? -9.674 -8.613 -27.062 1.00 93.44 959 GLU A O 1
ATOM 7368 N N . GLY A 1 960 ? -10.556 -10.021 -25.551 1.00 90.38 960 GLY A N 1
ATOM 7369 C CA . GLY A 1 960 ? -10.489 -11.221 -26.392 1.00 90.38 960 GLY A CA 1
ATOM 7370 C C . GLY A 1 960 ? -9.089 -11.815 -26.581 1.00 90.38 960 GLY A C 1
ATOM 7371 O O . GLY A 1 960 ? -8.969 -12.864 -27.212 1.00 90.38 960 GLY A O 1
ATOM 7372 N N . GLN A 1 961 ? -8.041 -11.196 -26.030 1.00 96.00 961 GLN A N 1
ATOM 7373 C CA . GLN A 1 961 ? -6.682 -11.730 -26.111 1.00 96.00 961 GLN A CA 1
ATOM 7374 C C . GLN A 1 961 ? -6.455 -12.882 -25.130 1.00 96.00 961 GLN A C 1
ATOM 7376 O O . GLN A 1 961 ? -7.052 -12.949 -24.053 1.00 96.00 961 GLN A O 1
ATOM 7381 N N . THR A 1 962 ? -5.530 -13.767 -25.495 1.00 97.81 962 THR A N 1
ATOM 7382 C CA . THR A 1 962 ? -5.033 -14.841 -24.636 1.00 97.81 962 THR A CA 1
ATOM 7383 C C . THR A 1 962 ? -3.567 -14.611 -24.278 1.00 97.81 962 THR A C 1
ATOM 7385 O O . THR A 1 962 ? -2.727 -14.380 -25.152 1.00 97.81 962 THR A O 1
ATOM 7388 N N . GLY A 1 963 ? -3.260 -14.686 -22.986 1.00 97.38 963 GLY A N 1
ATOM 7389 C CA . GLY A 1 963 ? -1.918 -14.577 -22.433 1.00 97.38 963 GLY A CA 1
ATOM 7390 C C . GLY A 1 963 ? -1.458 -15.859 -21.752 1.00 97.38 963 GLY A C 1
ATOM 7391 O O . GLY A 1 963 ? -2.250 -16.521 -21.084 1.00 97.38 963 GLY A O 1
ATOM 7392 N N . ILE A 1 964 ? -0.168 -16.174 -21.867 1.00 98.06 964 ILE A N 1
ATOM 7393 C CA . ILE A 1 964 ? 0.489 -17.219 -21.069 1.00 98.06 964 ILE A CA 1
ATOM 7394 C C . ILE A 1 964 ? 1.633 -16.613 -20.250 1.00 98.06 964 ILE A C 1
ATOM 7396 O O . ILE A 1 964 ? 2.440 -15.843 -20.770 1.00 98.06 964 ILE A O 1
ATOM 7400 N N . SER A 1 965 ? 1.721 -16.923 -18.960 1.00 96.94 965 SER A N 1
ATOM 7401 C CA . SER A 1 965 ? 2.690 -16.294 -18.064 1.00 96.94 965 SER A CA 1
ATOM 7402 C C . SER A 1 965 ? 3.341 -17.265 -17.085 1.00 96.94 965 SER A C 1
ATOM 7404 O O . SER A 1 965 ? 2.768 -18.279 -16.699 1.00 96.94 965 SER A O 1
ATOM 7406 N N . ALA A 1 966 ? 4.539 -16.915 -16.622 1.00 96.81 966 ALA A N 1
ATOM 7407 C CA . ALA A 1 966 ? 5.209 -17.588 -15.510 1.00 96.81 966 ALA A CA 1
ATOM 7408 C C . ALA A 1 966 ? 4.839 -16.982 -14.136 1.00 96.81 966 ALA A C 1
ATOM 7410 O O . ALA A 1 966 ? 5.464 -17.277 -13.119 1.00 96.81 966 ALA A O 1
ATOM 7411 N N . THR A 1 967 ? 3.803 -16.138 -14.087 1.00 94.00 967 THR A N 1
ATOM 7412 C CA . THR A 1 967 ? 3.308 -15.473 -12.869 1.00 94.00 967 THR A CA 1
ATOM 7413 C C . THR A 1 967 ? 2.439 -16.414 -12.027 1.00 94.00 967 THR A C 1
ATOM 7415 O O . THR A 1 967 ? 2.150 -17.535 -12.430 1.00 94.00 967 THR A O 1
ATOM 7418 N N . ASN A 1 968 ? 1.999 -15.989 -10.845 1.00 88.00 968 ASN A N 1
ATOM 7419 C CA . ASN A 1 968 ? 1.224 -16.801 -9.896 1.00 88.00 968 ASN A CA 1
ATOM 7420 C C . ASN A 1 968 ? -0.305 -16.695 -10.023 1.00 88.00 968 ASN A C 1
ATOM 7422 O O . ASN A 1 968 ? -0.994 -17.634 -9.641 1.00 88.00 968 ASN A O 1
ATOM 7426 N N . ARG A 1 969 ? -0.850 -15.594 -10.556 1.00 82.75 969 ARG A N 1
ATOM 7427 C CA . ARG A 1 969 ? -2.305 -15.354 -10.624 1.00 82.75 969 ARG A CA 1
ATOM 7428 C C . ARG A 1 969 ? -2.791 -15.147 -12.050 1.00 82.75 969 ARG A C 1
ATOM 7430 O O . ARG A 1 969 ? -2.204 -14.359 -12.787 1.00 82.75 969 ARG A O 1
ATOM 7437 N N . ASN A 1 970 ? -3.911 -15.784 -12.385 1.00 86.38 970 ASN A N 1
ATOM 7438 C CA . ASN A 1 970 ? -4.582 -15.661 -13.679 1.00 86.38 970 ASN A CA 1
ATOM 7439 C C . ASN A 1 970 ? -6.055 -15.234 -13.591 1.00 86.38 970 ASN A C 1
ATOM 7441 O O . ASN A 1 970 ? -6.697 -15.231 -14.625 1.00 86.38 970 ASN A O 1
ATOM 7445 N N . TYR A 1 971 ? -6.605 -14.864 -12.428 1.00 78.31 971 TYR A N 1
ATOM 7446 C CA . TYR A 1 971 ? -8.028 -14.499 -12.286 1.00 78.31 971 TYR A CA 1
ATOM 7447 C C . TYR A 1 971 ? -8.528 -13.533 -13.375 1.00 78.31 971 TYR A C 1
ATOM 7449 O O . TYR A 1 971 ? -7.763 -12.712 -13.888 1.00 78.31 971 TYR A O 1
ATOM 7457 N N . LYS A 1 972 ? -9.819 -13.601 -13.725 1.00 75.44 972 LYS A N 1
ATOM 7458 C CA . LYS A 1 972 ? -10.417 -12.686 -14.716 1.00 75.44 972 LYS A CA 1
ATOM 7459 C C . LYS A 1 972 ? -10.081 -11.230 -14.365 1.00 75.44 972 LYS A C 1
ATOM 7461 O O . LYS A 1 972 ? -10.236 -10.823 -13.222 1.00 75.44 972 LYS A O 1
ATOM 7466 N N . GLY A 1 973 ? -9.581 -10.470 -15.339 1.00 74.12 973 GLY A N 1
ATOM 7467 C CA . GLY A 1 973 ? -9.171 -9.070 -15.153 1.00 74.12 973 GLY A CA 1
ATOM 7468 C C . GLY A 1 973 ? -7.795 -8.866 -14.501 1.00 74.12 973 GLY A C 1
ATOM 7469 O O . GLY A 1 973 ? -7.271 -7.759 -14.508 1.00 74.12 973 GLY A O 1
ATOM 7470 N N . ARG A 1 974 ? -7.138 -9.920 -13.994 1.00 76.88 974 ARG A N 1
ATOM 7471 C CA . ARG A 1 974 ? -5.871 -9.789 -13.253 1.00 76.88 974 ARG A CA 1
ATOM 7472 C C . ARG A 1 974 ? -4.730 -9.187 -14.071 1.00 76.88 974 ARG A C 1
ATOM 7474 O O . ARG A 1 974 ? -3.903 -8.468 -13.523 1.00 76.88 974 ARG A O 1
ATOM 7481 N N . MET A 1 975 ? -4.641 -9.535 -15.351 1.00 79.50 975 MET A N 1
ATOM 7482 C CA . MET A 1 975 ? -3.539 -9.131 -16.235 1.00 79.50 975 MET A CA 1
ATOM 7483 C C . MET A 1 975 ? -3.973 -8.103 -17.291 1.00 79.50 975 MET A C 1
ATOM 7485 O O . MET A 1 975 ? -3.253 -7.892 -18.266 1.00 79.50 975 MET A O 1
ATOM 7489 N N . GLY A 1 976 ? -5.149 -7.486 -17.132 1.00 85.81 976 GLY A N 1
ATOM 7490 C CA . GLY A 1 976 ? -5.724 -6.554 -18.101 1.00 85.81 976 GLY A CA 1
ATOM 7491 C C . GLY A 1 976 ? -7.239 -6.708 -18.218 1.00 85.81 976 GLY A C 1
ATOM 7492 O O . GLY A 1 976 ? -7.954 -6.729 -17.224 1.00 85.81 976 GLY A O 1
ATOM 7493 N N . HIS A 1 977 ? -7.750 -6.822 -19.439 1.00 83.00 977 HIS A N 1
ATOM 7494 C CA . HIS A 1 977 ? -9.185 -6.824 -19.700 1.00 83.00 977 HIS A CA 1
ATOM 7495 C C . HIS A 1 977 ? -9.904 -8.064 -19.106 1.00 83.00 977 HIS A C 1
ATOM 7497 O O . HIS A 1 977 ? -9.435 -9.188 -19.294 1.00 83.00 977 HIS A O 1
ATOM 7503 N N . PRO A 1 978 ? -11.092 -7.934 -18.477 1.00 78.44 978 PRO A N 1
ATOM 7504 C CA . PRO A 1 978 ? -11.812 -9.064 -17.861 1.00 78.44 978 PRO A CA 1
ATOM 7505 C C . PRO A 1 978 ? -12.226 -10.193 -18.812 1.00 78.44 978 PRO A C 1
ATOM 7507 O O . PRO A 1 978 ? -12.385 -11.338 -18.389 1.00 78.44 978 PRO A O 1
ATOM 7510 N N . LYS A 1 979 ? -12.408 -9.877 -20.102 1.00 83.62 979 LYS A N 1
ATOM 7511 C CA . LYS A 1 979 ? -12.700 -10.866 -21.159 1.00 83.62 979 LYS A CA 1
ATOM 7512 C C . LYS A 1 979 ? -11.450 -11.528 -21.755 1.00 83.62 979 LYS A C 1
ATOM 7514 O O . LYS A 1 979 ? -11.588 -12.345 -22.661 1.00 83.62 979 LYS A O 1
ATOM 7519 N N . ALA A 1 980 ? -10.252 -11.159 -21.308 1.00 88.94 980 ALA A N 1
ATOM 7520 C CA . ALA A 1 980 ? -9.034 -11.848 -21.707 1.00 88.94 980 ALA A CA 1
ATOM 7521 C C . ALA A 1 980 ? -8.931 -13.221 -21.021 1.00 88.94 980 ALA A C 1
ATOM 7523 O O . ALA A 1 980 ? -9.503 -13.452 -19.950 1.00 88.94 980 ALA A O 1
ATOM 7524 N N . GLN A 1 981 ? -8.187 -14.137 -21.634 1.00 94.44 981 GLN A N 1
ATOM 7525 C CA . GLN A 1 981 ? -7.853 -15.431 -21.043 1.00 94.44 981 GLN A CA 1
ATOM 7526 C C . GLN A 1 981 ? -6.393 -15.435 -20.598 1.00 94.44 981 GLN A C 1
ATOM 7528 O O . GLN A 1 981 ? -5.505 -15.183 -21.405 1.00 94.44 981 GLN A O 1
ATOM 7533 N N . ALA A 1 982 ? -6.131 -15.739 -19.332 1.00 92.69 982 ALA A N 1
ATOM 7534 C CA . ALA A 1 982 ? -4.786 -15.865 -18.790 1.00 92.69 982 ALA A CA 1
ATOM 7535 C C . ALA A 1 982 ? -4.500 -17.314 -18.369 1.00 92.69 982 ALA A C 1
ATOM 7537 O O . ALA A 1 982 ? -5.301 -17.956 -17.678 1.00 92.69 982 ALA A O 1
ATOM 7538 N N . TYR A 1 983 ? -3.333 -17.809 -18.776 1.00 97.75 983 TYR A N 1
ATOM 7539 C CA . TYR A 1 983 ? -2.807 -19.131 -18.452 1.00 97.75 983 TYR A CA 1
ATOM 7540 C C . TYR A 1 983 ? -1.467 -19.003 -17.729 1.00 97.75 983 TYR A C 1
ATOM 7542 O O . TYR A 1 983 ? -0.669 -18.132 -18.066 1.00 97.75 983 TYR A O 1
ATOM 7550 N N . LEU A 1 984 ? -1.200 -19.882 -16.763 1.00 97.44 984 LEU A N 1
ATOM 7551 C CA . LEU A 1 984 ? 0.069 -19.932 -16.037 1.00 97.44 984 LEU A CA 1
ATOM 7552 C C . LEU A 1 984 ? 0.839 -21.192 -16.415 1.00 97.44 984 LEU A C 1
ATOM 7554 O O . LEU A 1 984 ? 0.265 -22.278 -16.402 1.00 97.44 984 LEU A O 1
ATOM 7558 N N . ALA A 1 985 ? 2.132 -21.069 -16.693 1.00 97.62 985 ALA A N 1
ATOM 7559 C CA . ALA A 1 985 ? 2.995 -22.192 -17.048 1.00 97.62 985 ALA A CA 1
ATOM 7560 C C . ALA A 1 985 ? 4.444 -21.957 -16.595 1.00 97.62 985 ALA A C 1
ATOM 7562 O O . ALA A 1 985 ? 4.791 -20.872 -16.129 1.00 97.62 985 ALA A O 1
ATOM 7563 N N . SER A 1 986 ? 5.302 -22.972 -16.716 1.00 97.31 986 SER A N 1
ATOM 7564 C CA . SER A 1 986 ? 6.734 -22.845 -16.424 1.00 97.31 986 SER A CA 1
ATOM 7565 C C . SER A 1 986 ? 7.465 -21.966 -17.460 1.00 97.31 986 SER A C 1
ATOM 7567 O O . SER A 1 986 ? 7.015 -21.857 -18.606 1.00 97.31 986 SER A O 1
ATOM 7569 N N . PRO A 1 987 ? 8.607 -21.338 -17.105 1.00 97.69 987 PRO A N 1
ATOM 7570 C CA . PRO A 1 987 ? 9.344 -20.434 -18.000 1.00 97.69 987 PRO A CA 1
ATOM 7571 C C . PRO A 1 987 ? 9.661 -21.018 -19.382 1.00 97.69 987 PRO A C 1
ATOM 7573 O O . PRO A 1 987 ? 9.500 -20.339 -20.396 1.00 97.69 987 PRO A O 1
ATOM 7576 N N . ALA A 1 988 ? 10.058 -22.292 -19.437 1.00 96.94 988 ALA A N 1
ATOM 7577 C CA . ALA A 1 988 ? 10.357 -22.980 -20.690 1.00 96.94 988 ALA A CA 1
ATOM 7578 C C . ALA A 1 988 ? 9.106 -23.155 -21.572 1.00 96.94 988 ALA A C 1
ATOM 7580 O O . ALA A 1 988 ? 9.178 -22.971 -22.785 1.00 96.94 988 ALA A O 1
ATOM 7581 N N . VAL A 1 989 ? 7.949 -23.458 -20.971 1.00 97.44 989 VAL A N 1
ATOM 7582 C CA . VAL A 1 989 ? 6.663 -23.599 -21.678 1.00 97.44 989 VAL A CA 1
ATOM 7583 C C . VAL A 1 989 ? 6.168 -22.246 -22.189 1.00 97.44 989 VAL A C 1
ATOM 7585 O O . VAL A 1 989 ? 5.706 -22.152 -23.326 1.00 97.44 989 VAL A O 1
ATOM 7588 N N . VAL A 1 990 ? 6.318 -21.179 -21.399 1.00 98.25 990 VAL A N 1
ATOM 7589 C CA . VAL A 1 990 ? 6.009 -19.804 -21.830 1.00 98.25 990 VAL A CA 1
ATOM 7590 C C . VAL A 1 990 ? 6.867 -19.413 -23.035 1.00 98.25 990 VAL A C 1
ATOM 7592 O O . VAL A 1 990 ? 6.333 -18.924 -24.030 1.00 98.25 990 VAL A O 1
ATOM 7595 N N . ALA A 1 991 ? 8.176 -19.677 -22.981 1.00 98.12 991 ALA A N 1
ATOM 7596 C CA . ALA A 1 991 ? 9.097 -19.400 -24.081 1.00 98.12 991 ALA A CA 1
ATOM 7597 C C . ALA A 1 991 ? 8.756 -20.208 -25.345 1.00 98.12 991 ALA A C 1
ATOM 7599 O O . ALA A 1 991 ? 8.654 -19.640 -26.430 1.00 98.12 991 ALA A O 1
ATOM 7600 N N . ALA A 1 992 ? 8.500 -21.514 -25.212 1.00 97.56 992 ALA A N 1
ATOM 7601 C CA . ALA A 1 992 ? 8.090 -22.361 -26.333 1.00 97.56 992 ALA A CA 1
ATOM 7602 C C . ALA A 1 992 ? 6.798 -21.850 -26.987 1.00 97.56 992 ALA A C 1
ATOM 7604 O O . ALA A 1 992 ? 6.719 -21.710 -28.210 1.00 97.56 992 ALA A O 1
ATOM 7605 N N . SER A 1 993 ? 5.818 -21.484 -26.161 1.00 98.12 993 SER A N 1
ATOM 7606 C CA . SER A 1 993 ? 4.541 -20.945 -26.624 1.00 98.12 993 SER A CA 1
ATOM 7607 C C . SER A 1 993 ? 4.720 -19.601 -27.342 1.00 98.12 993 SER A C 1
ATOM 7609 O O . SER A 1 993 ? 4.080 -19.360 -28.365 1.00 98.12 993 SER A O 1
ATOM 7611 N N . ALA A 1 994 ? 5.642 -18.748 -26.877 1.00 98.31 994 ALA A N 1
ATOM 7612 C CA . ALA A 1 994 ? 5.981 -17.485 -27.535 1.00 98.31 994 ALA A CA 1
ATOM 7613 C C . ALA A 1 994 ? 6.611 -17.678 -28.928 1.00 98.31 994 ALA A C 1
ATOM 7615 O O . ALA A 1 994 ? 6.379 -16.864 -29.823 1.00 98.31 994 ALA A O 1
ATOM 7616 N N . ILE A 1 995 ? 7.377 -18.755 -29.136 1.00 97.81 995 ILE A N 1
ATOM 7617 C CA . ILE A 1 995 ? 7.967 -19.104 -30.443 1.00 97.81 995 ILE A CA 1
ATOM 7618 C C . ILE A 1 995 ? 6.902 -19.621 -31.413 1.00 97.81 995 ILE A C 1
ATOM 7620 O O . ILE A 1 995 ? 6.947 -19.299 -32.598 1.00 97.81 995 ILE A O 1
ATOM 7624 N N . LYS A 1 996 ? 5.966 -20.456 -30.941 1.00 96.81 996 LYS A N 1
ATOM 7625 C CA . LYS A 1 996 ? 4.973 -21.112 -31.811 1.00 96.81 996 LYS A CA 1
ATOM 7626 C C . LYS A 1 996 ? 3.698 -20.290 -32.026 1.00 96.81 996 LYS A C 1
ATOM 7628 O O . LYS A 1 996 ? 3.010 -20.504 -33.020 1.00 96.81 996 LYS A O 1
ATOM 7633 N N . GLY A 1 997 ? 3.375 -19.369 -31.119 1.00 97.25 997 GLY A N 1
ATOM 7634 C CA . GLY A 1 997 ? 2.156 -18.554 -31.162 1.00 97.25 997 GLY A CA 1
ATOM 7635 C C . GLY A 1 997 ? 0.908 -19.209 -30.565 1.00 97.25 997 GLY A C 1
ATOM 7636 O O . GLY A 1 997 ? -0.177 -18.633 -30.608 1.00 97.25 997 GLY A O 1
ATOM 7637 N N . TYR A 1 998 ? 1.056 -20.389 -29.971 1.00 97.31 998 TYR A N 1
ATOM 7638 C CA . TYR A 1 998 ? 0.012 -21.111 -29.250 1.00 97.31 998 TYR A CA 1
ATOM 7639 C C . TYR A 1 998 ? 0.634 -21.893 -28.088 1.00 97.31 998 TYR A C 1
ATOM 7641 O O . TYR A 1 998 ? 1.842 -22.121 -28.078 1.00 97.31 998 TYR A O 1
ATOM 7649 N N . ILE A 1 999 ? -0.175 -22.312 -27.112 1.00 97.19 999 ILE A N 1
ATOM 7650 C CA . ILE A 1 999 ? 0.308 -23.039 -25.927 1.00 97.19 999 ILE A CA 1
ATOM 7651 C C . ILE A 1 999 ? 0.902 -24.402 -26.327 1.00 97.19 999 ILE A C 1
ATOM 7653 O O . ILE A 1 999 ? 0.190 -25.252 -26.869 1.00 97.19 999 ILE A O 1
ATOM 7657 N N . CYS A 1 1000 ? 2.193 -24.623 -26.052 1.00 94.75 1000 CYS A N 1
ATOM 7658 C CA . CYS A 1 1000 ? 2.897 -25.861 -26.406 1.00 94.75 1000 CYS A CA 1
ATOM 7659 C C . CYS A 1 1000 ? 4.116 -26.165 -25.518 1.00 94.75 1000 CYS A C 1
ATOM 7661 O O . CYS A 1 1000 ? 4.626 -25.305 -24.801 1.00 94.75 1000 CYS A O 1
ATOM 7663 N N . SER A 1 1001 ? 4.619 -27.397 -25.611 1.00 92.12 1001 SER A N 1
ATOM 7664 C CA . SER A 1 1001 ? 5.873 -27.838 -25.005 1.00 92.12 1001 SER A CA 1
ATOM 7665 C C . SER A 1 1001 ? 7.101 -27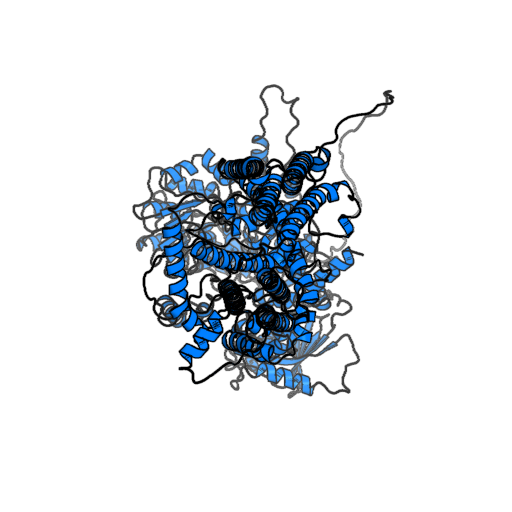.338 -25.776 1.00 92.12 1001 SER A C 1
ATOM 7667 O O . SER A 1 1001 ? 7.016 -27.093 -26.983 1.00 92.12 1001 SER A O 1
ATOM 7669 N N . PRO A 1 1002 ? 8.266 -27.222 -25.112 1.00 91.69 1002 PRO A N 1
ATOM 7670 C CA . PRO A 1 1002 ? 9.547 -27.051 -25.796 1.00 91.69 1002 PRO A CA 1
ATOM 7671 C C . PRO A 1 1002 ? 9.851 -28.215 -26.751 1.00 91.69 1002 PRO A C 1
ATOM 7673 O O . PRO A 1 1002 ? 9.608 -29.369 -26.405 1.00 91.69 1002 PRO A O 1
ATOM 7676 N N . ASP A 1 1003 ? 10.453 -27.930 -27.913 1.00 84.88 1003 ASP A N 1
ATOM 7677 C CA . ASP A 1 1003 ? 10.829 -28.954 -28.910 1.00 84.88 1003 ASP A CA 1
ATOM 7678 C C . ASP A 1 1003 ? 11.896 -29.938 -28.374 1.00 84.88 1003 ASP A C 1
ATOM 7680 O O . ASP A 1 1003 ? 12.019 -31.061 -28.860 1.00 84.88 1003 ASP A O 1
ATOM 7684 N N . SER A 1 1004 ? 12.664 -29.534 -27.355 1.00 79.12 1004 SER A N 1
ATOM 7685 C CA . SER A 1 1004 ? 13.648 -30.382 -26.668 1.00 79.12 1004 SER A CA 1
ATOM 7686 C C . SER A 1 1004 ? 13.021 -31.458 -25.777 1.00 79.12 1004 SER A C 1
ATOM 7688 O O . SER A 1 1004 ? 13.717 -32.386 -25.362 1.00 79.12 1004 SER A O 1
ATOM 7690 N N . LEU A 1 1005 ? 11.727 -31.345 -25.467 1.00 79.25 1005 LEU A N 1
ATOM 7691 C CA . LEU A 1 1005 ? 11.017 -32.278 -24.608 1.00 79.25 1005 LEU A CA 1
ATOM 7692 C C . LEU A 1 1005 ? 10.346 -33.363 -25.459 1.00 79.25 1005 LEU A C 1
ATOM 7694 O O . LEU A 1 1005 ? 9.270 -33.159 -26.019 1.00 79.25 1005 LEU A O 1
ATOM 7698 N N . ALA A 1 1006 ? 10.989 -34.527 -25.561 1.00 71.44 1006 ALA A N 1
ATOM 7699 C CA . ALA A 1 1006 ? 10.423 -35.671 -26.270 1.00 71.44 1006 ALA A CA 1
ATOM 7700 C C . ALA A 1 1006 ? 9.225 -36.262 -25.491 1.00 71.44 1006 ALA A C 1
ATOM 7702 O O . ALA A 1 1006 ? 9.371 -36.517 -24.293 1.00 71.44 1006 ALA A O 1
ATOM 7703 N N . PRO A 1 1007 ? 8.077 -36.553 -26.138 1.00 70.94 1007 PRO A N 1
ATOM 7704 C CA . PRO A 1 1007 ? 6.924 -37.176 -25.478 1.00 70.94 1007 PRO A CA 1
ATOM 7705 C C . PRO A 1 1007 ? 7.256 -38.505 -24.786 1.00 70.94 1007 PRO A C 1
ATOM 7707 O O . PRO A 1 1007 ? 6.732 -38.781 -23.713 1.00 70.94 1007 PRO A O 1
ATOM 7710 N N . ASP A 1 1008 ? 8.180 -39.287 -25.353 1.00 71.44 1008 ASP A N 1
ATOM 7711 C CA . ASP A 1 1008 ? 8.608 -40.584 -24.809 1.00 71.44 1008 ASP A CA 1
ATOM 7712 C C . ASP A 1 1008 ? 9.431 -40.462 -23.511 1.00 71.44 1008 ASP A C 1
ATOM 7714 O O . ASP A 1 1008 ? 9.626 -41.449 -22.805 1.00 71.44 1008 ASP A O 1
ATOM 7718 N N . ALA A 1 1009 ? 9.935 -39.261 -23.196 1.00 74.75 1009 ALA A N 1
ATOM 7719 C CA . ALA A 1 1009 ? 10.673 -38.975 -21.965 1.00 74.75 1009 ALA A CA 1
ATOM 7720 C C . ALA A 1 1009 ? 9.757 -38.562 -20.796 1.00 74.75 1009 ALA A C 1
ATOM 7722 O O . ALA A 1 1009 ? 10.242 -38.379 -19.678 1.00 74.75 1009 ALA A O 1
ATOM 7723 N N . LEU A 1 1010 ? 8.454 -38.401 -21.051 1.00 81.75 1010 LEU A N 1
ATOM 7724 C CA . LEU A 1 1010 ? 7.448 -38.054 -20.054 1.00 81.75 1010 LEU A CA 1
ATOM 7725 C C . LEU A 1 1010 ? 6.694 -39.304 -19.559 1.00 81.75 1010 LEU A C 1
ATOM 7727 O O . LEU A 1 1010 ? 6.571 -40.289 -20.291 1.00 81.75 1010 LEU A O 1
ATOM 7731 N N . PRO A 1 1011 ? 6.157 -39.282 -18.326 1.00 80.38 1011 PRO A N 1
ATOM 7732 C CA . PRO A 1 1011 ? 5.246 -40.313 -17.837 1.00 80.38 1011 PRO A CA 1
ATOM 7733 C C . PRO A 1 1011 ? 4.076 -40.577 -18.799 1.00 80.38 1011 PRO A C 1
ATOM 7735 O O . PRO A 1 1011 ? 3.494 -39.650 -19.354 1.00 80.38 1011 PRO A O 1
ATOM 7738 N N . GLN A 1 1012 ? 3.691 -41.850 -18.961 1.00 71.75 1012 GLN A N 1
ATOM 7739 C CA . GLN A 1 1012 ? 2.584 -42.241 -19.852 1.00 71.75 1012 GLN A CA 1
ATOM 7740 C C . GLN A 1 1012 ? 1.197 -41.843 -19.315 1.00 71.75 1012 GLN A C 1
ATOM 7742 O O . GLN A 1 1012 ? 0.246 -41.728 -20.088 1.00 71.75 1012 GLN A O 1
ATOM 7747 N N . SER A 1 1013 ? 1.065 -41.657 -17.997 1.00 69.62 1013 SER A N 1
ATOM 7748 C CA . SER A 1 1013 ? -0.164 -41.165 -17.369 1.00 69.62 1013 SER A CA 1
ATOM 7749 C C . SER A 1 1013 ? -0.154 -39.642 -17.333 1.00 69.62 1013 SER A C 1
ATOM 7751 O O . SER A 1 1013 ? 0.779 -39.044 -16.807 1.00 69.62 1013 SER A O 1
ATOM 7753 N N . ASN A 1 1014 ? -1.223 -39.024 -17.836 1.00 72.94 1014 ASN A N 1
ATOM 7754 C CA . ASN A 1 1014 ? -1.400 -37.572 -17.781 1.00 72.94 1014 ASN A CA 1
ATOM 7755 C C . ASN A 1 1014 ? -1.960 -37.090 -16.434 1.00 72.94 1014 ASN A C 1
ATOM 7757 O O . ASN A 1 1014 ? -1.974 -35.891 -16.190 1.00 72.94 1014 ASN A O 1
ATOM 7761 N N . THR A 1 1015 ? -2.427 -37.986 -15.563 1.00 82.38 1015 THR A N 1
ATOM 7762 C CA . THR A 1 1015 ? -2.950 -37.612 -14.243 1.00 82.38 1015 THR A CA 1
ATOM 7763 C C . THR A 1 1015 ? -1.877 -37.860 -13.184 1.00 82.38 1015 THR A C 1
ATOM 7765 O O . THR A 1 1015 ? -1.395 -38.999 -13.100 1.00 82.38 1015 THR A O 1
ATOM 7768 N N . PRO A 1 1016 ? -1.507 -36.848 -12.373 1.00 88.88 1016 PRO A N 1
ATOM 7769 C CA . PRO A 1 1016 ? -0.570 -37.048 -11.277 1.00 88.88 1016 PRO A CA 1
ATOM 7770 C C . PRO A 1 1016 ? -1.163 -38.013 -10.244 1.00 88.88 1016 PRO A C 1
ATOM 7772 O O . PRO A 1 1016 ? -2.369 -38.022 -9.997 1.00 88.88 1016 PRO A O 1
ATOM 7775 N N . THR A 1 1017 ? -0.317 -38.828 -9.624 1.00 93.50 1017 THR A N 1
ATOM 7776 C CA . THR A 1 1017 ? -0.721 -39.701 -8.519 1.00 93.50 1017 THR A CA 1
ATOM 7777 C C . THR A 1 1017 ? -0.658 -38.920 -7.214 1.00 93.50 1017 THR A C 1
ATOM 7779 O O . THR A 1 1017 ? 0.412 -38.473 -6.794 1.00 93.50 1017 THR A O 1
ATOM 7782 N N . PHE A 1 1018 ? -1.809 -38.762 -6.567 1.00 94.25 1018 PHE A N 1
ATOM 7783 C CA . PHE A 1 1018 ? -1.940 -38.062 -5.295 1.00 94.25 1018 PHE A CA 1
ATOM 7784 C C . PHE A 1 1018 ? -2.908 -38.793 -4.361 1.00 94.25 1018 PHE A C 1
ATOM 7786 O O . PHE A 1 1018 ? -3.755 -39.570 -4.801 1.00 94.25 1018 PHE A O 1
ATOM 7793 N N . SER A 1 1019 ? -2.767 -38.567 -3.057 1.00 95.19 1019 SER A N 1
ATOM 7794 C CA . SER A 1 1019 ? -3.669 -39.120 -2.042 1.00 95.19 1019 SER A CA 1
ATOM 7795 C C . SER A 1 1019 ? -3.679 -38.261 -0.779 1.00 95.19 1019 SER A C 1
ATOM 7797 O O . SER A 1 1019 ? -2.738 -37.509 -0.519 1.00 95.19 1019 SER A O 1
ATOM 7799 N N . ILE A 1 1020 ? -4.749 -38.384 0.004 1.00 93.75 1020 ILE A N 1
ATOM 7800 C CA . ILE A 1 1020 ? -4.841 -37.854 1.365 1.00 93.75 1020 ILE A CA 1
ATOM 7801 C C . ILE A 1 1020 ? -4.707 -39.060 2.291 1.00 93.75 1020 ILE A C 1
ATOM 7803 O O . ILE A 1 1020 ? -5.510 -39.986 2.205 1.00 93.75 1020 ILE A O 1
ATOM 7807 N N . SER A 1 1021 ? -3.667 -39.085 3.121 1.00 89.00 1021 SER A N 1
ATOM 7808 C CA . SER A 1 1021 ? -3.509 -40.135 4.125 1.00 89.00 1021 SER A CA 1
ATOM 7809 C C . SER A 1 1021 ? -4.419 -39.839 5.309 1.00 89.00 1021 SER A C 1
ATOM 7811 O O . SER A 1 1021 ? -4.454 -38.703 5.790 1.00 89.00 1021 SER A O 1
ATOM 7813 N N . ASP A 1 1022 ? -5.099 -40.869 5.812 1.00 69.75 1022 ASP A N 1
ATOM 7814 C CA . ASP A 1 1022 ? -5.869 -40.776 7.048 1.00 69.75 1022 ASP A CA 1
ATOM 7815 C C . ASP A 1 1022 ? -4.924 -40.396 8.189 1.00 69.75 1022 ASP A C 1
ATOM 7817 O O . ASP A 1 1022 ? -4.047 -41.165 8.593 1.00 69.75 1022 ASP A O 1
ATOM 7821 N N . VAL A 1 1023 ? -5.082 -39.178 8.695 1.00 65.94 1023 VAL A N 1
ATOM 7822 C CA . VAL A 1 1023 ? -4.489 -38.799 9.970 1.00 65.94 1023 VAL A CA 1
ATOM 7823 C C . VAL A 1 1023 ? -5.404 -39.390 11.042 1.00 65.94 1023 VAL A C 1
ATOM 7825 O O . VAL A 1 1023 ? -6.616 -39.159 10.970 1.00 65.94 1023 VAL A O 1
ATOM 7828 N N . PRO A 1 1024 ? -4.886 -40.148 12.029 1.00 51.97 1024 PRO A N 1
ATOM 7829 C CA . PRO A 1 1024 ? -5.690 -40.544 13.177 1.00 51.97 1024 PRO A CA 1
ATOM 7830 C C . PRO A 1 1024 ? -6.376 -39.289 13.724 1.00 51.97 1024 PRO A C 1
ATOM 7832 O O . PRO A 1 1024 ? -5.677 -38.282 13.883 1.00 51.97 1024 PRO A O 1
ATOM 7835 N N . PRO A 1 1025 ? -7.704 -39.293 13.968 1.00 42.09 1025 PRO A N 1
ATOM 7836 C CA . PRO A 1 1025 ? -8.365 -38.133 14.546 1.00 42.09 1025 PRO A CA 1
ATOM 7837 C C . PRO A 1 1025 ? -7.553 -37.746 15.768 1.00 42.09 1025 PRO A C 1
ATOM 7839 O O . PRO A 1 1025 ? -7.323 -38.602 16.626 1.00 42.09 1025 PRO A O 1
ATOM 7842 N N . ALA A 1 1026 ? -7.032 -36.512 15.774 1.00 42.38 1026 ALA A N 1
ATOM 7843 C CA . ALA A 1 1026 ? -6.259 -36.007 16.893 1.00 42.38 1026 ALA A CA 1
ATOM 7844 C C . ALA A 1 1026 ? -7.075 -36.347 18.129 1.00 42.38 1026 ALA A C 1
ATOM 7846 O O . ALA A 1 1026 ? -8.221 -35.902 18.242 1.00 42.38 1026 ALA A O 1
ATOM 7847 N N . THR A 1 1027 ? -6.550 -37.243 18.970 1.00 30.72 1027 THR A N 1
ATOM 7848 C CA . THR A 1 1027 ? -7.238 -37.609 20.196 1.00 30.72 1027 THR A CA 1
ATOM 7849 C C . THR A 1 1027 ? -7.537 -36.275 20.848 1.00 30.72 1027 THR A C 1
ATOM 7851 O O . THR A 1 1027 ? -6.617 -35.496 21.102 1.00 30.72 1027 THR A O 1
ATOM 7854 N N . THR A 1 1028 ? -8.808 -35.973 21.086 1.00 32.94 1028 THR A N 1
ATOM 7855 C CA . THR A 1 1028 ? -9.230 -34.926 22.011 1.00 32.94 1028 THR A CA 1
ATOM 7856 C C . THR A 1 1028 ? -8.818 -35.372 23.417 1.00 32.94 1028 THR A C 1
ATOM 7858 O O . THR A 1 1028 ? -9.615 -35.463 24.341 1.00 32.94 1028 THR A O 1
ATOM 7861 N N . THR A 1 1029 ? -7.538 -35.701 23.610 1.00 29.41 1029 THR A N 1
ATOM 7862 C CA . THR A 1 1029 ? -6.858 -35.482 24.865 1.00 29.41 1029 THR A CA 1
ATOM 7863 C C . THR A 1 1029 ? -7.052 -34.009 25.115 1.00 29.41 1029 THR A C 1
ATOM 7865 O O . THR A 1 1029 ? -6.431 -33.177 24.452 1.00 29.41 1029 THR A O 1
ATOM 7868 N N . ALA A 1 1030 ? -8.016 -33.729 25.998 1.00 33.84 1030 ALA A N 1
ATOM 7869 C CA . ALA A 1 1030 ? -8.175 -32.471 26.689 1.00 33.84 1030 ALA A CA 1
ATOM 7870 C C . ALA A 1 1030 ? -6.801 -31.822 26.751 1.00 33.84 1030 ALA A C 1
ATOM 7872 O O . ALA A 1 1030 ? -5.872 -32.417 27.314 1.00 33.84 1030 ALA A O 1
ATOM 7873 N N . SER A 1 1031 ? -6.663 -30.688 26.053 1.00 34.06 1031 SER A N 1
ATOM 7874 C CA . SER A 1 1031 ? -5.448 -29.889 26.086 1.00 34.06 1031 SER A CA 1
ATOM 7875 C C . SER A 1 1031 ? -4.958 -29.905 27.518 1.00 34.06 1031 SER A C 1
ATOM 7877 O O . SER A 1 1031 ? -5.777 -29.688 28.420 1.00 34.06 1031 SER A O 1
ATOM 7879 N N . SER A 1 1032 ? -3.678 -30.221 27.713 1.00 35.59 1032 SER A N 1
ATOM 7880 C CA . SER A 1 1032 ? -3.031 -30.095 29.009 1.00 35.59 1032 SER A CA 1
ATOM 7881 C C . SER A 1 1032 ? -3.629 -28.891 29.729 1.00 35.59 1032 SER A C 1
ATOM 7883 O O . SER A 1 1032 ? -3.703 -27.796 29.168 1.00 35.59 1032 SER A O 1
ATOM 7885 N N . THR A 1 1033 ? -4.161 -29.151 30.920 1.00 35.34 1033 THR A N 1
ATOM 7886 C CA . THR A 1 1033 ? -4.789 -28.213 31.855 1.00 35.34 1033 THR A CA 1
ATOM 7887 C C . THR A 1 1033 ? -3.763 -27.190 32.352 1.00 35.34 1033 THR A C 1
ATOM 7889 O O . THR A 1 1033 ? -3.522 -27.044 33.544 1.00 35.34 1033 THR A O 1
ATOM 7892 N N . ALA A 1 1034 ? -3.070 -26.536 31.427 1.00 45.75 1034 ALA A N 1
ATOM 7893 C CA . ALA A 1 1034 ? -2.275 -25.358 31.661 1.00 45.75 1034 ALA A CA 1
ATOM 7894 C C . ALA A 1 1034 ? -3.249 -24.192 31.527 1.00 45.75 1034 ALA A C 1
ATOM 7896 O O . ALA A 1 1034 ? -3.488 -23.690 30.426 1.00 45.75 1034 ALA A O 1
ATOM 7897 N N . GLU A 1 1035 ? -3.859 -23.845 32.658 1.00 55.03 1035 GLU A N 1
ATOM 7898 C CA . GLU A 1 1035 ? -4.691 -22.660 32.833 1.00 55.03 1035 GLU A CA 1
ATOM 7899 C C . GLU A 1 1035 ? -3.977 -21.464 32.189 1.00 55.03 1035 GLU A C 1
ATOM 7901 O O . GLU A 1 1035 ? -2.893 -21.062 32.618 1.00 55.03 1035 GLU A O 1
ATOM 7906 N N . ASN A 1 1036 ? -4.542 -20.915 31.109 1.00 62.12 1036 ASN A N 1
ATOM 7907 C CA . ASN A 1 1036 ? -4.073 -19.624 30.626 1.00 62.12 1036 ASN A CA 1
ATOM 7908 C C . ASN A 1 1036 ? -4.527 -18.595 31.670 1.00 62.12 1036 ASN A C 1
ATOM 7910 O O . ASN A 1 1036 ? -5.730 -18.507 31.931 1.00 62.12 1036 ASN A O 1
ATOM 7914 N N . PRO A 1 1037 ? -3.613 -17.821 32.276 1.00 73.75 1037 PRO A N 1
ATOM 7915 C CA . PRO A 1 1037 ? -4.009 -16.844 33.274 1.00 73.75 1037 PRO A CA 1
ATOM 7916 C C . PRO A 1 1037 ? -4.923 -15.802 32.622 1.00 73.75 1037 PRO A C 1
ATOM 7918 O O . PRO A 1 1037 ? -4.608 -15.266 31.557 1.00 73.75 1037 PRO A O 1
ATOM 7921 N N . VAL A 1 1038 ? -6.060 -15.528 33.260 1.00 82.75 1038 VAL A N 1
ATOM 7922 C CA . VAL A 1 1038 ? -6.937 -14.421 32.870 1.00 82.75 1038 VAL A CA 1
ATOM 7923 C C . VAL A 1 1038 ? -6.307 -13.119 33.354 1.00 82.75 1038 VAL A C 1
ATOM 7925 O O . VAL A 1 1038 ? -6.020 -12.964 34.543 1.00 82.75 1038 VAL A O 1
ATOM 7928 N N . LEU A 1 1039 ? -6.056 -12.192 32.430 1.00 85.38 1039 LEU A N 1
ATOM 7929 C CA . LEU A 1 1039 ? -5.460 -10.899 32.754 1.00 85.38 1039 LEU A CA 1
ATOM 7930 C C . LEU A 1 1039 ? -6.419 -10.027 33.587 1.00 85.38 1039 LEU A C 1
ATOM 7932 O O . LEU A 1 1039 ? -7.618 -9.991 33.297 1.00 85.38 1039 LEU A O 1
ATOM 7936 N N . PRO A 1 1040 ? -5.913 -9.246 34.563 1.00 83.75 1040 PRO A N 1
ATOM 7937 C CA . PRO A 1 1040 ? -6.725 -8.260 35.271 1.00 83.75 1040 PRO A CA 1
ATOM 7938 C C . PRO A 1 1040 ? -7.411 -7.291 34.294 1.00 83.75 1040 PRO A C 1
ATOM 7940 O O . PRO A 1 1040 ? -6.745 -6.634 33.496 1.00 83.75 1040 PRO A O 1
ATOM 7943 N N . GLY A 1 1041 ? -8.742 -7.201 34.363 1.00 84.56 1041 GLY A N 1
ATOM 7944 C CA . GLY A 1 1041 ? -9.564 -6.369 33.474 1.00 84.56 1041 GLY A CA 1
ATOM 7945 C C . GLY A 1 1041 ? -10.161 -7.101 32.264 1.00 84.56 1041 GLY A C 1
ATOM 7946 O O . GLY A 1 1041 ? -11.046 -6.545 31.617 1.00 84.56 1041 GLY A O 1
ATOM 7947 N N . PHE A 1 1042 ? -9.738 -8.336 31.975 1.00 88.94 1042 PHE A N 1
ATOM 7948 C CA . PHE A 1 1042 ? -10.435 -9.223 31.041 1.00 88.94 1042 PHE A CA 1
ATOM 7949 C C . PHE A 1 1042 ? -11.501 -10.038 31.799 1.00 88.94 1042 PHE A C 1
ATOM 7951 O O . PHE A 1 1042 ? -11.218 -10.511 32.902 1.00 88.94 1042 PHE A O 1
ATOM 7958 N N . PRO A 1 1043 ? -12.721 -10.214 31.258 1.00 88.75 1043 PRO A N 1
ATOM 7959 C CA . PRO A 1 1043 ? -13.755 -11.000 31.926 1.00 88.75 1043 PRO A CA 1
ATOM 7960 C C . PRO A 1 1043 ? -13.347 -12.475 32.041 1.00 88.75 1043 PRO A C 1
ATOM 7962 O O . PRO A 1 1043 ? -12.912 -13.093 31.071 1.00 88.75 1043 PRO A O 1
ATOM 7965 N N . SER A 1 1044 ? -13.522 -13.058 33.226 1.00 88.44 1044 SER A N 1
ATOM 7966 C CA . SER A 1 1044 ? -13.296 -14.487 33.479 1.00 88.44 1044 SER A CA 1
ATOM 7967 C C . SER A 1 1044 ? -14.398 -15.354 32.860 1.00 88.44 1044 SER A C 1
ATOM 7969 O O . SER A 1 1044 ? -14.163 -16.525 32.545 1.00 88.44 1044 SER A O 1
ATOM 7971 N N . LYS A 1 1045 ? -15.586 -14.768 32.652 1.00 90.44 1045 LYS A N 1
ATOM 7972 C CA . LYS A 1 1045 ? -16.770 -15.429 32.103 1.00 90.44 1045 LYS A CA 1
ATOM 7973 C C . LYS A 1 1045 ? -17.557 -14.501 31.169 1.00 90.44 1045 LYS A C 1
ATOM 7975 O O . LYS A 1 1045 ? -17.830 -13.351 31.514 1.00 90.44 1045 LYS A O 1
ATOM 7980 N N . PHE A 1 1046 ? -17.970 -15.016 30.011 1.00 91.56 1046 PHE A N 1
ATOM 7981 C CA . PHE A 1 1046 ? -18.996 -14.393 29.163 1.00 91.56 1046 PHE A CA 1
ATOM 7982 C C . PHE A 1 1046 ? -20.310 -15.153 29.322 1.00 91.56 1046 PHE A C 1
ATOM 7984 O O . PHE A 1 1046 ? -20.309 -16.382 29.312 1.00 91.56 1046 PHE A O 1
ATOM 7991 N N . THR A 1 1047 ? -21.423 -14.441 29.475 1.00 91.88 1047 THR A N 1
ATOM 7992 C CA . THR A 1 1047 ? -22.732 -15.069 29.703 1.00 91.88 1047 THR A CA 1
ATOM 7993 C C . THR A 1 1047 ? -23.855 -14.317 29.003 1.00 91.88 1047 THR A C 1
ATOM 7995 O O . THR A 1 1047 ? -23.813 -13.089 28.879 1.00 91.88 1047 THR A O 1
ATOM 7998 N N . GLY A 1 1048 ? -24.871 -15.044 28.552 1.00 91.62 1048 GLY A N 1
ATOM 7999 C CA . GLY A 1 1048 ? -26.123 -14.457 28.096 1.00 91.62 1048 GLY A CA 1
ATOM 8000 C C . GLY A 1 1048 ? -26.890 -15.318 27.095 1.00 91.62 1048 GLY A C 1
ATOM 8001 O O . GLY A 1 1048 ? -26.540 -16.480 26.871 1.00 91.62 1048 GLY A O 1
ATOM 8002 N N . PRO A 1 1049 ? -27.962 -14.762 26.506 1.00 92.94 1049 PRO A N 1
ATOM 8003 C CA . PRO A 1 1049 ? -28.813 -15.472 25.559 1.00 92.94 1049 PRO A CA 1
ATOM 8004 C C . PRO A 1 1049 ? -28.060 -15.830 24.279 1.00 92.94 1049 PRO A C 1
ATOM 8006 O O . PRO A 1 1049 ? -27.263 -15.033 23.779 1.00 92.94 1049 PRO A O 1
ATOM 8009 N N . LEU A 1 1050 ? -28.334 -17.017 23.744 1.00 94.62 1050 LEU A N 1
ATOM 8010 C CA . LEU A 1 1050 ? -27.718 -17.545 22.532 1.00 94.62 1050 LEU A CA 1
ATOM 8011 C C . LEU A 1 1050 ? -28.644 -17.324 21.331 1.00 94.62 1050 LEU A C 1
ATOM 8013 O O . LEU A 1 1050 ? -29.782 -17.790 21.325 1.00 94.62 1050 LEU A O 1
ATOM 8017 N N . LEU A 1 1051 ? -28.126 -16.662 20.294 1.00 95.19 1051 LEU A N 1
ATOM 8018 C CA . LEU A 1 1051 ? -28.749 -16.592 18.971 1.00 95.19 1051 LEU A CA 1
ATOM 8019 C C . LEU A 1 1051 ? -27.974 -17.476 17.999 1.00 95.19 1051 LEU A C 1
ATOM 8021 O O . LEU A 1 1051 ? -26.755 -17.351 17.895 1.00 95.19 1051 LEU A O 1
ATOM 8025 N N . PHE A 1 1052 ? -28.671 -18.352 17.279 1.00 95.00 1052 PHE A N 1
ATOM 8026 C CA . PHE A 1 1052 ? -28.045 -19.260 16.320 1.00 95.00 1052 PHE A CA 1
ATOM 8027 C C . PHE A 1 1052 ? -28.406 -18.876 14.883 1.00 95.00 1052 PHE A C 1
ATOM 8029 O O . PHE A 1 1052 ? -29.572 -18.912 14.506 1.00 95.00 1052 PHE A O 1
ATOM 8036 N N . ALA A 1 1053 ? -27.409 -18.534 14.071 1.00 94.00 1053 ALA A N 1
ATOM 8037 C CA . ALA A 1 1053 ? -27.535 -18.322 12.633 1.00 94.00 1053 ALA A CA 1
ATOM 8038 C C . ALA A 1 1053 ? -27.086 -19.601 11.888 1.00 94.00 1053 ALA A C 1
ATOM 8040 O O . ALA A 1 1053 ? -25.882 -19.807 11.712 1.00 94.00 1053 ALA A O 1
ATOM 8041 N N . PRO A 1 1054 ? -28.005 -20.492 11.460 1.00 91.12 1054 PRO A N 1
ATOM 8042 C CA . PRO A 1 1054 ? -27.691 -21.764 10.791 1.00 91.12 1054 PRO A CA 1
ATOM 8043 C C . PRO A 1 1054 ? -27.189 -21.598 9.339 1.00 91.12 1054 PRO A C 1
ATOM 8045 O O . PRO A 1 1054 ? -27.658 -22.283 8.426 1.00 91.12 1054 PRO A O 1
ATOM 8048 N N . GLN A 1 1055 ? -26.221 -20.706 9.117 1.00 86.94 1055 GLN A N 1
ATOM 8049 C CA . GLN A 1 1055 ? -25.664 -20.370 7.811 1.00 86.94 1055 GLN A CA 1
ATOM 8050 C C . GLN A 1 1055 ? -24.154 -20.634 7.751 1.00 86.94 1055 GLN A C 1
ATOM 8052 O O . GLN A 1 1055 ? -23.382 -20.095 8.547 1.00 86.94 1055 GLN A O 1
ATOM 8057 N N . ASP A 1 1056 ? -23.743 -21.432 6.763 1.00 85.38 1056 ASP A N 1
ATOM 8058 C CA . ASP A 1 1056 ? -22.342 -21.566 6.348 1.00 85.38 1056 ASP A CA 1
ATOM 8059 C C . ASP A 1 1056 ? -21.998 -20.455 5.342 1.00 85.38 1056 ASP A C 1
ATOM 8061 O O . ASP A 1 1056 ? -22.861 -19.995 4.586 1.00 85.38 1056 ASP A O 1
ATOM 8065 N N . ASN A 1 1057 ? -20.730 -20.042 5.302 1.00 80.88 1057 ASN A N 1
ATOM 8066 C CA . ASN A 1 1057 ? -20.220 -18.977 4.433 1.00 80.88 1057 ASN A CA 1
ATOM 8067 C C . ASN A 1 1057 ? -20.983 -17.654 4.589 1.00 80.88 1057 ASN A C 1
ATOM 8069 O O . ASN A 1 1057 ? -21.148 -16.916 3.614 1.00 80.88 1057 ASN A O 1
ATOM 8073 N N . LEU A 1 1058 ? -21.463 -17.345 5.800 1.00 87.81 1058 LEU A N 1
ATOM 8074 C CA . LEU A 1 1058 ? -22.062 -16.042 6.056 1.00 87.81 1058 LEU A CA 1
ATOM 8075 C C . LEU A 1 1058 ? -20.988 -14.971 5.869 1.00 87.81 1058 LEU A C 1
ATOM 8077 O O . LEU A 1 1058 ? -20.071 -14.850 6.680 1.00 87.81 1058 LEU A O 1
ATOM 8081 N N . ASN A 1 1059 ? -21.075 -14.241 4.767 1.00 85.44 1059 ASN A N 1
ATOM 8082 C CA . ASN A 1 1059 ? -20.032 -13.321 4.351 1.00 85.44 1059 ASN A CA 1
ATOM 8083 C C . ASN A 1 1059 ? -20.132 -11.968 5.074 1.00 85.44 1059 ASN A C 1
ATOM 8085 O O . ASN A 1 1059 ? -21.119 -11.658 5.745 1.00 85.44 1059 ASN A O 1
ATOM 8089 N N . THR A 1 1060 ? -19.100 -11.138 4.935 1.00 80.38 1060 THR A N 1
ATOM 8090 C CA . THR A 1 1060 ? -19.077 -9.809 5.559 1.00 80.38 1060 THR A CA 1
ATOM 8091 C C . THR A 1 1060 ? -20.170 -8.873 5.040 1.00 80.38 1060 THR A C 1
ATOM 8093 O O . THR A 1 1060 ? -20.587 -8.010 5.802 1.00 80.38 1060 THR A O 1
ATOM 8096 N N . ASP A 1 1061 ? -20.696 -9.069 3.823 1.00 77.50 1061 ASP A N 1
ATOM 8097 C CA . ASP A 1 1061 ? -21.897 -8.377 3.315 1.00 77.50 1061 ASP A CA 1
ATOM 8098 C C . ASP A 1 1061 ? -23.174 -8.764 4.058 1.00 77.50 1061 ASP A C 1
ATOM 8100 O O . ASP A 1 1061 ? -24.029 -7.911 4.294 1.00 77.50 1061 ASP A O 1
ATOM 8104 N N . GLY A 1 1062 ? -23.300 -10.038 4.428 1.00 85.75 1062 GLY A N 1
ATOM 8105 C CA . GLY A 1 1062 ? -24.387 -10.547 5.251 1.00 85.75 1062 GLY A CA 1
ATOM 8106 C C . GLY A 1 1062 ? -24.352 -9.955 6.656 1.00 85.75 1062 GLY A C 1
ATOM 8107 O O . GLY A 1 1062 ? -25.404 -9.625 7.188 1.00 85.75 1062 GLY A O 1
ATOM 8108 N N . ILE A 1 1063 ? -23.153 -9.759 7.220 1.00 92.62 1063 ILE A N 1
ATOM 8109 C CA . ILE A 1 1063 ? -22.938 -9.203 8.568 1.00 92.62 1063 ILE A CA 1
ATOM 8110 C C . ILE A 1 1063 ? -23.054 -7.671 8.589 1.00 92.62 1063 ILE A C 1
ATOM 8112 O O . ILE A 1 1063 ? -23.638 -7.107 9.511 1.00 92.62 1063 ILE A O 1
ATOM 8116 N N . TYR A 1 1064 ? -22.481 -6.981 7.607 1.00 88.88 1064 TYR A N 1
ATOM 8117 C CA . TYR A 1 1064 ? -22.514 -5.527 7.484 1.00 88.88 1064 TYR A CA 1
ATOM 8118 C C . TYR A 1 1064 ? -22.665 -5.144 6.007 1.00 88.88 1064 TYR A C 1
ATOM 8120 O O . TYR A 1 1064 ? -21.720 -5.322 5.228 1.00 88.88 1064 TYR A O 1
ATOM 8128 N N . PRO A 1 1065 ? -23.833 -4.611 5.605 1.00 85.12 1065 PRO A N 1
ATOM 8129 C CA . PRO A 1 1065 ? -24.121 -4.371 4.198 1.00 85.12 1065 PRO A CA 1
ATOM 8130 C C . PRO A 1 1065 ? -23.107 -3.444 3.521 1.00 85.12 1065 PRO A C 1
ATOM 8132 O O . PRO A 1 1065 ? -22.848 -2.336 4.002 1.00 85.12 1065 PRO A O 1
ATOM 8135 N N . GLY A 1 1066 ? -22.609 -3.850 2.346 1.00 68.06 1066 GLY A N 1
ATOM 8136 C CA . GLY A 1 1066 ? -21.635 -3.093 1.556 1.00 68.06 1066 GLY A CA 1
ATOM 8137 C C . GLY A 1 1066 ? -21.997 -1.619 1.334 1.00 68.06 1066 GLY A C 1
ATOM 8138 O O . GLY A 1 1066 ? -21.115 -0.763 1.404 1.00 68.06 1066 GLY A O 1
ATOM 8139 N N . LYS A 1 1067 ? -23.295 -1.299 1.210 1.00 76.38 1067 LYS A N 1
ATOM 8140 C CA . LYS A 1 1067 ? -23.840 0.068 1.050 1.00 76.38 1067 LYS A CA 1
ATOM 8141 C C . LYS A 1 1067 ? -23.446 1.064 2.154 1.00 76.38 1067 LYS A C 1
ATOM 8143 O O . LYS A 1 1067 ? -23.537 2.274 1.946 1.00 76.38 1067 LYS A O 1
ATOM 8148 N N . TYR A 1 1068 ? -23.018 0.580 3.320 1.00 78.00 1068 TYR A N 1
ATOM 8149 C CA . TYR A 1 1068 ? -22.568 1.414 4.438 1.00 78.00 1068 TYR A CA 1
ATOM 8150 C C . TYR A 1 1068 ? -21.038 1.492 4.569 1.00 78.00 1068 TYR A C 1
ATOM 8152 O O . TYR A 1 1068 ? -20.533 2.191 5.443 1.00 78.00 1068 TYR A O 1
ATOM 8160 N N . THR A 1 1069 ? -20.278 0.777 3.735 1.00 66.12 1069 THR A N 1
ATOM 8161 C CA . THR A 1 1069 ? -18.809 0.659 3.855 1.00 66.12 1069 THR A CA 1
ATOM 8162 C C . THR A 1 1069 ? -18.094 1.993 3.672 1.00 66.12 1069 THR A C 1
ATOM 8164 O O . THR A 1 1069 ? -17.134 2.268 4.382 1.00 66.12 1069 THR A O 1
ATOM 8167 N N . TYR A 1 1070 ? -18.584 2.829 2.755 1.00 63.53 1070 TYR A N 1
ATOM 8168 C CA . TYR A 1 1070 ? -17.972 4.114 2.392 1.00 63.53 1070 TYR A CA 1
ATOM 8169 C C . TYR A 1 1070 ? -18.641 5.323 3.067 1.00 63.53 1070 TYR A C 1
ATOM 8171 O O . TYR A 1 1070 ? -18.461 6.466 2.645 1.00 63.53 1070 TYR A O 1
ATOM 8179 N N . GLN A 1 1071 ? -19.447 5.079 4.104 1.00 74.69 1071 GLN A N 1
ATOM 8180 C CA . GLN A 1 1071 ? -20.034 6.126 4.939 1.00 74.69 1071 GLN A CA 1
ATOM 8181 C C . GLN A 1 1071 ? -19.092 6.400 6.117 1.00 74.69 1071 GLN A C 1
ATOM 8183 O O . GLN A 1 1071 ? -19.267 5.851 7.201 1.00 74.69 1071 GLN A O 1
ATOM 8188 N N . ASP A 1 1072 ? -18.060 7.219 5.891 1.00 55.59 1072 ASP A N 1
ATOM 8189 C CA . ASP A 1 1072 ? -17.002 7.504 6.880 1.00 55.59 1072 ASP A CA 1
ATOM 8190 C C . ASP A 1 1072 ? -17.519 8.111 8.203 1.00 55.59 1072 ASP A C 1
ATOM 8192 O O . ASP A 1 1072 ? -16.808 8.109 9.207 1.00 55.59 1072 ASP A O 1
ATOM 8196 N N . ASP A 1 1073 ? -18.734 8.664 8.212 1.00 73.50 1073 ASP A N 1
ATOM 8197 C CA . ASP A 1 1073 ? -19.396 9.293 9.357 1.00 73.50 1073 ASP A CA 1
ATOM 8198 C C . ASP A 1 1073 ? -20.412 8.382 10.069 1.00 73.50 1073 ASP A C 1
ATOM 8200 O O . ASP A 1 1073 ? -21.087 8.825 11.003 1.00 73.50 1073 ASP A O 1
ATOM 8204 N N . ILE A 1 1074 ? -20.523 7.108 9.669 1.00 81.94 1074 ILE A N 1
ATOM 8205 C CA . ILE A 1 1074 ? -21.452 6.172 10.303 1.00 81.94 1074 ILE A CA 1
ATOM 8206 C C . ILE A 1 1074 ? -21.051 5.904 11.758 1.00 81.94 1074 ILE A C 1
ATOM 8208 O O . ILE A 1 1074 ? -19.980 5.374 12.065 1.00 81.94 1074 ILE A O 1
ATOM 8212 N N . THR A 1 1075 ? -21.938 6.272 12.681 1.00 91.25 1075 THR A N 1
ATOM 8213 C CA . THR A 1 1075 ? -21.694 6.080 14.112 1.00 91.25 1075 THR A CA 1
ATOM 8214 C C . THR A 1 1075 ? -21.802 4.604 14.493 1.00 91.25 1075 THR A C 1
ATOM 8216 O O . THR A 1 1075 ? -22.454 3.819 13.802 1.00 91.25 1075 THR A O 1
ATOM 8219 N N . LEU A 1 1076 ? -21.190 4.206 15.613 1.00 89.31 1076 LEU A N 1
ATOM 8220 C CA . LEU A 1 1076 ? -21.287 2.827 16.110 1.00 89.31 1076 LEU A CA 1
ATOM 8221 C C . LEU A 1 1076 ? -22.740 2.427 16.404 1.00 89.31 1076 LEU A C 1
ATOM 8223 O O . LEU A 1 1076 ? -23.116 1.283 16.169 1.00 89.31 1076 LEU A O 1
ATOM 8227 N N . GLU A 1 1077 ? -23.575 3.367 16.851 1.00 91.38 1077 GLU A N 1
ATOM 8228 C CA . GLU A 1 1077 ? -25.009 3.139 17.049 1.00 91.38 1077 GLU A CA 1
ATOM 8229 C C . GLU A 1 1077 ? -25.695 2.819 15.722 1.00 91.38 1077 GLU A C 1
ATOM 8231 O O . GLU A 1 1077 ? -26.462 1.863 15.636 1.00 91.38 1077 GLU A O 1
ATOM 8236 N N . ARG A 1 1078 ? -25.374 3.563 14.657 1.00 92.56 1078 ARG A N 1
ATOM 8237 C CA . ARG A 1 1078 ? -25.938 3.281 13.339 1.00 92.56 1078 ARG A CA 1
ATOM 8238 C C . ARG A 1 1078 ? -25.421 1.961 12.770 1.00 92.56 1078 ARG A C 1
ATOM 8240 O O . ARG A 1 1078 ? -26.202 1.232 12.169 1.00 92.56 1078 ARG A O 1
ATOM 8247 N N . GLN A 1 1079 ? -24.151 1.617 12.992 1.00 91.75 1079 GLN A N 1
ATOM 8248 C CA . GLN A 1 1079 ? -23.612 0.299 12.636 1.00 91.75 1079 GLN A CA 1
ATOM 8249 C C . GLN A 1 1079 ? -24.361 -0.833 13.359 1.00 91.75 1079 GLN A C 1
ATOM 8251 O O . GLN A 1 1079 ? -24.680 -1.846 12.742 1.00 91.75 1079 GLN A O 1
ATOM 8256 N N . ALA A 1 1080 ? -24.691 -0.644 14.640 1.00 93.25 1080 ALA A N 1
ATOM 8257 C CA . ALA A 1 1080 ? -25.473 -1.595 15.427 1.00 93.25 1080 ALA A CA 1
ATOM 8258 C C . ALA A 1 1080 ? -26.910 -1.776 14.910 1.00 93.25 1080 ALA A C 1
ATOM 8260 O O . ALA A 1 1080 ? -27.461 -2.866 15.009 1.00 93.25 1080 ALA A O 1
ATOM 8261 N N . GLU A 1 1081 ? -27.525 -0.732 14.350 1.00 94.00 1081 GLU A N 1
ATOM 8262 C CA . GLU A 1 1081 ? -28.874 -0.808 13.769 1.00 94.00 1081 GLU A CA 1
ATOM 8263 C C . GLU A 1 1081 ? -28.929 -1.573 12.443 1.00 94.00 1081 GLU A C 1
ATOM 8265 O O . GLU A 1 1081 ? -29.977 -2.113 12.098 1.00 94.00 1081 GLU A O 1
ATOM 8270 N N . VAL A 1 1082 ? -27.825 -1.595 11.692 1.00 92.75 1082 VAL A N 1
ATOM 8271 C CA . VAL A 1 1082 ? -27.751 -2.198 10.347 1.00 92.75 1082 VAL A CA 1
ATOM 8272 C C . VAL A 1 1082 ? -27.021 -3.539 10.334 1.00 92.75 1082 VAL A C 1
ATOM 8274 O O . VAL A 1 1082 ? -26.841 -4.146 9.275 1.00 92.75 1082 VAL A O 1
ATOM 8277 N N . VAL A 1 1083 ? -26.563 -4.005 11.498 1.00 94.62 1083 VAL A N 1
ATOM 8278 C CA . VAL A 1 1083 ? -25.857 -5.279 11.611 1.00 94.62 1083 VAL A CA 1
ATOM 8279 C C . VAL A 1 1083 ? -26.780 -6.425 11.207 1.00 94.62 1083 VAL A C 1
ATOM 8281 O O . VAL A 1 1083 ? -27.949 -6.477 11.590 1.00 94.62 1083 VAL A O 1
ATOM 8284 N N . MET A 1 1084 ? -26.234 -7.349 10.427 1.00 94.50 1084 MET A N 1
ATOM 8285 C CA . MET A 1 1084 ? -26.914 -8.506 9.857 1.00 94.50 1084 MET A CA 1
ATOM 8286 C C . MET A 1 1084 ? -28.102 -8.163 8.939 1.00 94.50 1084 MET A C 1
ATOM 8288 O O . MET A 1 1084 ? -28.807 -9.075 8.534 1.00 94.50 1084 MET A O 1
ATOM 8292 N N . GLU A 1 1085 ? -28.318 -6.896 8.545 1.00 90.31 1085 GLU A N 1
ATOM 8293 C CA . GLU A 1 1085 ? -29.507 -6.461 7.781 1.00 90.31 1085 GLU A CA 1
ATOM 8294 C C . GLU A 1 1085 ? -29.700 -7.238 6.465 1.00 90.31 1085 GLU A C 1
ATOM 8296 O O . GLU A 1 1085 ? -30.827 -7.554 6.096 1.00 90.31 1085 GLU A O 1
ATOM 8301 N N . ASN A 1 1086 ? -28.610 -7.570 5.767 1.00 87.38 1086 ASN A N 1
ATOM 8302 C CA . ASN A 1 1086 ? -28.663 -8.323 4.510 1.00 87.38 1086 ASN A CA 1
ATOM 8303 C C . ASN A 1 1086 ? -28.929 -9.824 4.708 1.00 87.38 1086 ASN A C 1
ATOM 8305 O O . ASN A 1 1086 ? -29.363 -10.487 3.768 1.00 87.38 1086 ASN A O 1
ATOM 8309 N N . TYR A 1 1087 ? -28.637 -10.363 5.892 1.00 90.12 1087 TYR A N 1
ATOM 8310 C CA . TYR A 1 1087 ? -28.903 -11.759 6.230 1.00 90.12 1087 TYR A CA 1
ATOM 8311 C C . TYR A 1 1087 ? -30.263 -11.918 6.905 1.00 90.12 1087 TYR A C 1
ATOM 8313 O O . TYR A 1 1087 ? -31.105 -12.660 6.421 1.00 90.12 1087 TYR A O 1
ATOM 8321 N N . ASP A 1 1088 ? -30.482 -11.199 8.003 1.00 92.56 1088 ASP A N 1
ATOM 8322 C CA . ASP A 1 1088 ? -31.703 -11.187 8.795 1.00 92.56 1088 ASP A CA 1
ATOM 8323 C C . ASP A 1 1088 ? -32.019 -9.741 9.234 1.00 92.56 1088 ASP A C 1
ATOM 8325 O O . ASP A 1 1088 ? -31.472 -9.254 10.231 1.00 92.56 1088 ASP A O 1
ATOM 8329 N N . PRO A 1 1089 ? -32.941 -9.047 8.537 1.00 91.19 1089 PRO A N 1
ATOM 8330 C CA . PRO A 1 1089 ? -33.340 -7.675 8.861 1.00 91.19 1089 PRO A CA 1
ATOM 8331 C C . PRO A 1 1089 ? -33.889 -7.490 10.283 1.00 91.19 1089 PRO A C 1
ATOM 8333 O O . PRO A 1 1089 ? -33.924 -6.371 10.795 1.00 91.19 1089 PRO A O 1
ATOM 8336 N N . SER A 1 1090 ? -34.347 -8.568 10.928 1.00 93.31 1090 SER A N 1
ATOM 8337 C CA . SER A 1 1090 ? -34.891 -8.524 12.286 1.00 93.31 1090 SER A CA 1
ATOM 8338 C C . SER A 1 1090 ? -33.817 -8.669 13.368 1.00 93.31 1090 SER A C 1
ATOM 8340 O O . SER A 1 1090 ? -34.081 -8.346 14.533 1.00 93.31 1090 SER A O 1
ATOM 8342 N N . PHE A 1 1091 ? -32.598 -9.087 13.009 1.00 94.94 1091 PHE A N 1
ATOM 8343 C CA . PHE A 1 1091 ? -31.527 -9.425 13.945 1.00 94.94 1091 PHE A CA 1
ATOM 8344 C C . PHE A 1 1091 ? -31.195 -8.277 14.907 1.00 94.94 1091 PHE A C 1
ATOM 8346 O O . PHE A 1 1091 ? -31.288 -8.447 16.124 1.00 94.94 1091 PHE A O 1
ATOM 8353 N N . ALA A 1 1092 ? -30.887 -7.084 14.385 1.00 93.56 1092 ALA A N 1
ATOM 8354 C CA . ALA A 1 1092 ? -30.534 -5.918 15.202 1.00 93.56 1092 ALA A CA 1
ATOM 8355 C C . ALA A 1 1092 ? -31.644 -5.548 16.207 1.00 93.56 1092 ALA A C 1
ATOM 8357 O O . ALA A 1 1092 ? -31.382 -5.257 17.379 1.00 93.56 1092 ALA A O 1
ATOM 8358 N N . SER A 1 1093 ? -32.908 -5.621 15.774 1.00 92.94 1093 SER A N 1
ATOM 8359 C CA . SER A 1 1093 ? -34.066 -5.349 16.633 1.00 92.94 1093 SER A CA 1
ATOM 8360 C C . SER A 1 1093 ? -34.262 -6.421 17.713 1.00 92.94 1093 SER A C 1
ATOM 8362 O O . SER A 1 1093 ? -34.551 -6.086 18.866 1.00 92.94 1093 SER A O 1
ATOM 8364 N N . THR A 1 1094 ? -34.014 -7.689 17.372 1.00 92.88 1094 THR A N 1
ATOM 8365 C CA . THR A 1 1094 ? -34.064 -8.830 18.294 1.00 92.88 1094 THR A CA 1
ATOM 8366 C C . THR A 1 1094 ? -33.003 -8.668 19.377 1.00 92.88 1094 THR A C 1
ATOM 8368 O O . THR A 1 1094 ? -33.348 -8.647 20.557 1.00 92.88 1094 THR A O 1
ATOM 8371 N N . VAL A 1 1095 ? -31.741 -8.433 19.004 1.00 93.06 1095 VAL A N 1
ATOM 8372 C CA . VAL A 1 1095 ? -30.646 -8.182 19.957 1.00 93.06 1095 VAL A CA 1
ATOM 8373 C C . VAL A 1 1095 ? -30.972 -6.996 20.875 1.00 93.06 1095 VAL A C 1
ATOM 8375 O O . VAL A 1 1095 ? -30.860 -7.106 22.097 1.00 93.06 1095 VAL A O 1
ATOM 8378 N N . SER A 1 1096 ? -31.461 -5.881 20.317 1.00 91.44 1096 SER A N 1
ATOM 8379 C CA . SER A 1 1096 ? -31.857 -4.702 21.100 1.00 91.44 1096 SER A CA 1
ATOM 8380 C C . SER A 1 1096 ? -32.976 -5.006 22.107 1.00 91.44 1096 SER A C 1
ATOM 8382 O O . SER A 1 1096 ? -32.932 -4.531 23.244 1.00 91.44 1096 SER A O 1
ATOM 8384 N N . SER A 1 1097 ? -33.978 -5.802 21.715 1.00 90.31 1097 SER A N 1
ATOM 8385 C CA . SER A 1 1097 ? -35.092 -6.201 22.586 1.00 90.31 1097 SER A CA 1
ATOM 8386 C C . SER A 1 1097 ? -34.633 -7.092 23.745 1.00 90.31 1097 SER A C 1
ATOM 8388 O O . SER A 1 1097 ? -34.986 -6.818 24.895 1.00 90.31 1097 SER A O 1
ATOM 8390 N N . ILE A 1 1098 ? -33.762 -8.070 23.470 1.00 88.75 1098 ILE A N 1
ATOM 8391 C CA . ILE A 1 1098 ? -33.164 -8.954 24.476 1.00 88.75 1098 ILE A CA 1
ATOM 8392 C C . ILE A 1 1098 ? -32.387 -8.121 25.499 1.00 88.75 1098 ILE A C 1
ATOM 8394 O O . ILE A 1 1098 ? -32.657 -8.205 26.697 1.00 88.75 1098 ILE A O 1
ATOM 8398 N N . LEU A 1 1099 ? -31.499 -7.232 25.044 1.00 86.94 1099 LEU A N 1
ATOM 8399 C CA . LEU A 1 1099 ? -30.708 -6.374 25.931 1.00 86.94 1099 LEU A CA 1
ATOM 8400 C C . LEU A 1 1099 ? -31.575 -5.410 26.759 1.00 86.94 1099 LEU A C 1
ATOM 8402 O O . LEU A 1 1099 ? -31.256 -5.141 27.915 1.00 86.94 1099 LEU A O 1
ATOM 8406 N N . LYS A 1 1100 ? -32.685 -4.899 26.206 1.00 85.44 1100 LYS A N 1
ATOM 8407 C CA . LYS A 1 1100 ? -33.646 -4.067 26.954 1.00 85.44 1100 LYS A CA 1
ATOM 8408 C C . LYS A 1 1100 ? -34.391 -4.868 28.019 1.00 85.44 1100 LYS A C 1
ATOM 8410 O O . LYS A 1 1100 ? -34.567 -4.354 29.116 1.00 85.44 1100 LYS A O 1
ATOM 8415 N N . SER A 1 1101 ? -34.786 -6.107 27.721 1.00 74.62 1101 SER A N 1
ATOM 8416 C CA . SER A 1 1101 ? -35.446 -6.992 28.691 1.00 74.62 1101 SER A CA 1
ATOM 8417 C C . SER A 1 1101 ? -34.522 -7.416 29.840 1.00 74.62 1101 SER A C 1
ATOM 8419 O O . SER A 1 1101 ? -34.997 -7.668 30.941 1.00 74.62 1101 SER A O 1
ATOM 8421 N N . GLN A 1 1102 ? -33.203 -7.424 29.607 1.00 68.62 1102 GLN A N 1
ATOM 8422 C CA . GLN A 1 1102 ? -32.188 -7.705 30.626 1.00 68.62 1102 GLN A CA 1
ATOM 8423 C C . GLN A 1 1102 ? -31.726 -6.473 31.420 1.00 68.62 1102 GLN A C 1
ATOM 8425 O O . GLN A 1 1102 ? -31.069 -6.635 32.446 1.00 68.62 1102 GLN A O 1
ATOM 8430 N N . LYS A 1 1103 ? -32.069 -5.246 30.997 1.00 61.66 1103 LYS A N 1
ATOM 8431 C CA . LYS A 1 1103 ? -31.840 -4.016 31.777 1.00 61.66 1103 LYS A CA 1
ATOM 8432 C C . LYS A 1 1103 ? -32.878 -3.893 32.897 1.00 61.66 1103 LYS A C 1
ATOM 8434 O O . LYS A 1 1103 ? -33.701 -2.981 32.896 1.00 61.66 1103 LYS A O 1
ATOM 8439 N N . ASP A 1 1104 ? -32.829 -4.799 33.864 1.00 50.25 1104 ASP A N 1
ATOM 8440 C CA . ASP A 1 1104 ? -33.447 -4.559 35.164 1.00 50.25 1104 ASP A CA 1
ATOM 8441 C C . ASP A 1 1104 ? -32.505 -3.659 35.996 1.00 50.25 1104 ASP A C 1
ATOM 8443 O O . ASP A 1 1104 ? -31.363 -4.064 36.243 1.00 50.25 1104 ASP A O 1
ATOM 8447 N N . PRO A 1 1105 ? -32.919 -2.445 36.418 1.00 46.09 1105 PRO A N 1
ATOM 8448 C CA . PRO A 1 1105 ? -32.090 -1.519 37.199 1.00 46.09 1105 PRO A CA 1
ATOM 8449 C C . PRO A 1 1105 ? -31.660 -2.045 38.583 1.00 46.09 1105 PRO A C 1
ATOM 8451 O O . PRO A 1 1105 ? -30.814 -1.419 39.218 1.00 46.09 1105 PRO A O 1
ATOM 8454 N N . SER A 1 1106 ? -32.189 -3.186 39.045 1.00 44.91 1106 SER A N 1
ATOM 8455 C CA . SER A 1 1106 ? -31.700 -3.921 40.226 1.00 44.91 1106 SER A CA 1
ATOM 8456 C C . SER A 1 1106 ? -30.669 -5.024 39.935 1.00 44.91 1106 SER A C 1
ATOM 8458 O O . SER A 1 1106 ? -30.192 -5.660 40.873 1.00 44.91 1106 SER A O 1
ATOM 8460 N N . SER A 1 1107 ? -30.312 -5.265 38.667 1.00 45.19 1107 SER A N 1
ATOM 8461 C CA . SER A 1 1107 ? -29.550 -6.448 38.223 1.00 45.19 1107 SER A CA 1
ATOM 8462 C C . SER A 1 1107 ? -28.149 -6.166 37.662 1.00 45.19 1107 SER A C 1
ATOM 8464 O O . SER A 1 1107 ? -27.562 -7.051 37.024 1.00 45.19 1107 SER A O 1
ATOM 8466 N N . ASP A 1 1108 ? -27.590 -4.976 37.924 1.00 44.53 1108 ASP A N 1
ATOM 8467 C CA . ASP A 1 1108 ? -26.149 -4.736 37.772 1.00 44.53 1108 ASP A CA 1
ATOM 8468 C C . ASP A 1 1108 ? -25.434 -5.784 38.633 1.00 44.53 1108 ASP A C 1
ATOM 8470 O O . ASP A 1 1108 ? -25.376 -5.688 39.860 1.00 44.53 1108 ASP A O 1
ATOM 8474 N N . SER A 1 1109 ? -24.976 -6.864 37.999 1.00 46.50 1109 SER A N 1
ATOM 8475 C CA . SER A 1 1109 ? -24.229 -7.908 38.679 1.00 46.50 1109 SER A CA 1
ATOM 8476 C C . SER A 1 1109 ? -22.989 -7.244 39.246 1.00 46.50 1109 SER A C 1
ATOM 8478 O O . SER A 1 1109 ? -22.129 -6.780 38.503 1.00 46.50 1109 SER A O 1
ATOM 8480 N N . SER A 1 1110 ? -22.913 -7.211 40.570 1.00 50.47 1110 SER A N 1
ATOM 8481 C CA . SER A 1 1110 ? -21.832 -6.657 41.381 1.00 50.47 1110 SER A CA 1
ATOM 8482 C C . SER A 1 1110 ? -20.479 -7.363 41.199 1.00 50.47 1110 SER A C 1
ATOM 8484 O O . SER A 1 1110 ? -19.569 -7.127 41.991 1.00 50.47 1110 SER A O 1
ATOM 8486 N N . ASP A 1 1111 ? -20.348 -8.244 40.202 1.00 61.09 1111 ASP A N 1
ATOM 8487 C CA . ASP A 1 1111 ? -19.121 -8.955 39.871 1.00 61.09 1111 ASP A CA 1
ATOM 8488 C C . ASP A 1 1111 ? -18.480 -8.348 38.605 1.00 61.09 1111 ASP A C 1
ATOM 8490 O O . ASP A 1 1111 ? -18.965 -8.572 37.493 1.00 61.09 1111 ASP A O 1
ATOM 8494 N N . PRO A 1 1112 ? -17.387 -7.574 38.741 1.00 64.25 1112 PRO A N 1
ATOM 8495 C CA . PRO A 1 1112 ? -16.670 -6.987 37.610 1.00 64.25 1112 PRO A CA 1
ATOM 8496 C C . PRO A 1 1112 ? -15.969 -8.027 36.716 1.00 64.25 1112 PRO A C 1
ATOM 8498 O O . PRO A 1 1112 ? -15.371 -7.643 35.709 1.00 64.25 1112 PRO A O 1
ATOM 8501 N N . THR A 1 1113 ? -16.006 -9.319 37.064 1.00 75.38 1113 THR A N 1
ATOM 8502 C CA . THR A 1 1113 ? -15.360 -10.395 36.301 1.00 75.38 1113 THR A CA 1
ATOM 8503 C C . THR A 1 1113 ? -16.262 -11.047 35.246 1.00 75.38 1113 THR A C 1
ATOM 8505 O O . THR A 1 1113 ? -15.753 -11.757 34.377 1.00 75.38 1113 THR A O 1
ATOM 8508 N N . GLU A 1 1114 ? -17.568 -10.755 35.231 1.00 84.38 1114 GLU A N 1
ATOM 8509 C CA . GLU A 1 1114 ? -18.515 -11.310 34.254 1.00 84.38 1114 GLU A CA 1
ATOM 8510 C C . GLU A 1 1114 ? -18.927 -10.287 33.180 1.00 84.38 1114 GLU A C 1
ATOM 8512 O O . GLU A 1 1114 ? -19.326 -9.159 33.477 1.00 84.38 1114 GLU A O 1
ATOM 8517 N N . LYS A 1 1115 ? -18.898 -10.689 31.899 1.00 87.31 1115 LYS A N 1
ATOM 8518 C CA . LYS A 1 1115 ? -19.394 -9.872 30.779 1.00 87.31 1115 LYS A CA 1
ATOM 8519 C C . LYS A 1 1115 ? -20.695 -10.441 30.213 1.00 87.31 1115 LYS A C 1
ATOM 8521 O O . LYS A 1 1115 ? -20.691 -11.473 29.544 1.00 87.31 1115 LYS A O 1
ATOM 8526 N N . LYS A 1 1116 ? -21.798 -9.718 30.433 1.00 87.44 1116 LYS A N 1
ATOM 8527 C CA . LYS A 1 1116 ? -23.123 -10.040 29.879 1.00 87.44 1116 LYS A CA 1
ATOM 8528 C C . LYS A 1 1116 ? -23.301 -9.499 28.455 1.00 87.44 1116 LYS A C 1
ATOM 8530 O O . LYS A 1 1116 ? -22.868 -8.381 28.163 1.00 87.44 1116 LYS A O 1
ATOM 8535 N N . GLY A 1 1117 ? -23.950 -10.268 27.583 1.00 89.12 1117 GLY A N 1
ATOM 8536 C CA . GLY A 1 1117 ? -24.342 -9.847 26.231 1.00 89.12 1117 GLY A CA 1
ATOM 8537 C C . GLY A 1 1117 ? -24.985 -10.976 25.425 1.00 89.12 1117 GLY A C 1
ATOM 8538 O O . GLY A 1 1117 ? -25.084 -12.100 25.906 1.00 89.12 1117 GLY A O 1
ATOM 8539 N N . VAL A 1 1118 ? -25.427 -10.689 24.200 1.00 93.25 1118 VAL A N 1
ATOM 8540 C CA . VAL A 1 1118 ? -26.008 -11.718 23.320 1.00 93.25 1118 VAL A CA 1
ATOM 8541 C C . VAL A 1 1118 ? -24.887 -12.498 22.644 1.00 93.25 1118 VAL A C 1
ATOM 8543 O O . VAL A 1 1118 ? -24.025 -11.904 22.005 1.00 93.25 1118 VAL A O 1
ATOM 8546 N N . ILE A 1 1119 ? -24.885 -13.822 22.765 1.00 95.19 1119 ILE A N 1
ATOM 8547 C CA . ILE A 1 1119 ? -23.852 -14.676 22.178 1.00 95.19 1119 ILE A CA 1
ATOM 8548 C C . ILE A 1 1119 ? -24.339 -15.190 20.827 1.00 95.19 1119 ILE A C 1
ATOM 8550 O O . ILE A 1 1119 ? -25.353 -15.882 20.744 1.00 95.19 1119 ILE A O 1
ATOM 8554 N N . LEU A 1 1120 ? -23.614 -14.844 19.764 1.00 96.75 1120 LEU A N 1
ATOM 8555 C CA . LEU A 1 1120 ? -23.932 -15.285 18.409 1.00 96.75 1120 LEU A CA 1
ATOM 8556 C C . LEU A 1 1120 ? -23.216 -16.601 18.112 1.00 96.75 1120 LEU A C 1
ATOM 8558 O O . LEU A 1 1120 ? -21.997 -16.680 18.248 1.00 96.75 1120 LEU A O 1
ATOM 8562 N N . VAL A 1 1121 ? -23.959 -17.608 17.660 1.00 96.31 1121 VAL A N 1
ATOM 8563 C CA . VAL A 1 1121 ? -23.412 -18.860 17.130 1.00 96.31 1121 VAL A CA 1
ATOM 8564 C C . VAL A 1 1121 ? -23.737 -18.966 15.644 1.00 96.31 1121 VAL A C 1
ATOM 8566 O O . VAL A 1 1121 ? -24.879 -18.734 15.260 1.00 96.31 1121 VAL A O 1
ATOM 8569 N N . SER A 1 1122 ? -22.765 -19.318 14.803 1.00 95.00 1122 SER A N 1
ATOM 8570 C CA . SER A 1 1122 ? -22.957 -19.457 13.351 1.00 95.00 1122 SER A CA 1
ATOM 8571 C C . SER A 1 1122 ? -22.311 -20.723 12.783 1.00 95.00 1122 SER A C 1
ATOM 8573 O O . SER A 1 1122 ? -21.562 -21.412 13.474 1.00 95.00 1122 SER A O 1
ATOM 8575 N N . GLY A 1 1123 ? -22.601 -21.028 11.514 1.00 89.75 1123 GLY A N 1
ATOM 8576 C CA . GLY A 1 1123 ? -21.987 -22.117 10.749 1.00 89.75 1123 GLY A CA 1
ATOM 8577 C C . GLY A 1 1123 ? -20.482 -21.961 10.474 1.00 89.75 1123 GLY A C 1
ATOM 8578 O O . GLY A 1 1123 ? -19.744 -21.286 11.193 1.00 89.75 1123 GLY A O 1
ATOM 8579 N N . TYR A 1 1124 ? -19.999 -22.632 9.432 1.00 85.94 1124 TYR A N 1
ATOM 8580 C CA . TYR A 1 1124 ? -18.592 -22.625 9.018 1.00 85.94 1124 TYR A CA 1
ATOM 8581 C C . TYR A 1 1124 ? -18.252 -21.420 8.138 1.00 85.94 1124 TYR A C 1
ATOM 8583 O O . TYR A 1 1124 ? -19.109 -20.886 7.436 1.00 85.94 1124 TYR A O 1
ATOM 8591 N N . ASN A 1 1125 ? -16.975 -21.031 8.135 1.00 81.69 1125 ASN A N 1
ATOM 8592 C CA . ASN A 1 1125 ? -16.427 -19.941 7.325 1.00 81.69 1125 ASN A CA 1
ATOM 8593 C C . ASN A 1 1125 ? -17.165 -18.602 7.542 1.00 81.69 1125 ASN A C 1
ATOM 8595 O O . ASN A 1 1125 ? -17.487 -17.876 6.599 1.00 81.69 1125 ASN A O 1
ATOM 8599 N N . PHE A 1 1126 ? -17.476 -18.290 8.803 1.00 91.94 1126 PHE A N 1
ATOM 8600 C CA . PHE A 1 1126 ? -18.167 -17.061 9.189 1.00 91.94 1126 PHE A CA 1
ATOM 8601 C C . PHE A 1 1126 ? -17.302 -15.823 8.933 1.00 91.94 1126 PHE A C 1
ATOM 8603 O O . PHE A 1 1126 ? -16.123 -15.789 9.293 1.00 91.94 1126 PHE A O 1
ATOM 8610 N N . GLY A 1 1127 ? -17.890 -14.786 8.342 1.00 84.44 1127 GLY A N 1
ATOM 8611 C CA . GLY A 1 1127 ? -17.189 -13.566 7.954 1.00 84.44 1127 GLY A CA 1
ATOM 8612 C C . GLY A 1 1127 ? -16.284 -13.746 6.736 1.00 84.44 1127 GLY A C 1
ATOM 8613 O O . GLY A 1 1127 ? -15.275 -13.059 6.604 1.00 84.44 1127 GLY A O 1
ATOM 8614 N N . THR A 1 1128 ? -16.602 -14.683 5.843 1.00 78.31 1128 THR A N 1
ATOM 8615 C CA . THR A 1 1128 ? -15.872 -14.819 4.576 1.00 78.31 1128 THR A CA 1
ATOM 8616 C C . THR A 1 1128 ? -16.094 -13.610 3.650 1.00 78.31 1128 THR A C 1
ATOM 8618 O O . THR A 1 1128 ? -17.047 -12.849 3.820 1.00 78.31 1128 THR A O 1
ATOM 8621 N N . GLY A 1 1129 ? -15.226 -13.408 2.661 1.00 68.44 1129 GLY A N 1
ATOM 8622 C CA . GLY A 1 1129 ? -15.343 -12.311 1.694 1.00 68.44 1129 GLY A CA 1
ATOM 8623 C C . GLY A 1 1129 ? -14.583 -11.036 2.081 1.00 68.44 1129 GLY A C 1
ATOM 8624 O O . GLY A 1 1129 ? -13.432 -11.092 2.513 1.00 68.44 1129 GLY A O 1
ATOM 8625 N N . SER A 1 1130 ? -15.208 -9.877 1.852 1.00 58.53 1130 SER A N 1
ATOM 8626 C CA . SER A 1 1130 ? -14.569 -8.551 1.890 1.00 58.53 1130 SER A CA 1
ATOM 8627 C C . SER A 1 1130 ? -13.929 -8.211 3.243 1.00 58.53 1130 SER A C 1
ATOM 8629 O O . SER A 1 1130 ? -14.469 -8.542 4.299 1.00 58.53 1130 SER A O 1
ATOM 8631 N N . SER A 1 1131 ? -12.810 -7.477 3.229 1.00 67.62 1131 SER A N 1
ATOM 8632 C CA . SER A 1 1131 ? -11.989 -7.151 4.406 1.00 67.62 1131 SER A CA 1
ATOM 8633 C C . SER A 1 1131 ? -12.557 -6.061 5.325 1.00 67.62 1131 SER A C 1
ATOM 8635 O O . SER A 1 1131 ? -11.792 -5.366 5.996 1.00 67.62 1131 SER A O 1
ATOM 8637 N N . ARG A 1 1132 ? -13.878 -5.864 5.341 1.00 74.69 1132 ARG A N 1
ATOM 8638 C CA . ARG A 1 1132 ? -14.540 -4.781 6.081 1.00 74.69 1132 ARG A CA 1
ATOM 8639 C C . ARG A 1 1132 ? -14.363 -4.968 7.582 1.00 74.69 1132 ARG A C 1
ATOM 8641 O O . ARG A 1 1132 ? -14.895 -5.905 8.175 1.00 74.69 1132 ARG A O 1
ATOM 8648 N N . GLU A 1 1133 ? -13.634 -4.051 8.206 1.00 81.38 1133 GLU A N 1
ATOM 8649 C CA . GLU A 1 1133 ? -13.469 -4.011 9.663 1.00 81.38 1133 GLU A CA 1
ATOM 8650 C C . GLU A 1 1133 ? -14.810 -3.728 10.366 1.00 81.38 1133 GLU A C 1
ATOM 8652 O O . GLU A 1 1133 ? -15.053 -4.224 11.468 1.00 81.38 1133 GLU A O 1
ATOM 8657 N N . GLN A 1 1134 ? -15.723 -3.029 9.680 1.00 87.31 1134 GLN A N 1
ATOM 8658 C CA . GLN A 1 1134 ? -17.040 -2.641 10.182 1.00 87.31 1134 GLN A CA 1
ATOM 8659 C C . GLN A 1 1134 ? -17.932 -3.834 10.536 1.00 87.31 1134 GLN A C 1
ATOM 8661 O O . GLN A 1 1134 ? -18.757 -3.734 11.437 1.00 87.31 1134 GLN A O 1
ATOM 8666 N N . ALA A 1 1135 ? -17.747 -4.986 9.882 1.00 89.69 1135 ALA A N 1
ATOM 8667 C CA . ALA A 1 1135 ? -18.490 -6.199 10.218 1.00 89.69 1135 ALA A CA 1
ATOM 8668 C C . ALA A 1 1135 ? -18.255 -6.626 11.678 1.00 89.69 1135 ALA A C 1
ATOM 8670 O O . ALA A 1 1135 ? -19.185 -7.048 12.364 1.00 89.69 1135 ALA A O 1
ATOM 8671 N N . ALA A 1 1136 ? -17.030 -6.459 12.182 1.00 91.94 1136 ALA A N 1
ATOM 8672 C CA . ALA A 1 1136 ? -16.713 -6.743 13.575 1.00 91.94 1136 ALA A CA 1
ATOM 8673 C C . ALA A 1 1136 ? -17.201 -5.641 14.526 1.00 91.94 1136 ALA A C 1
ATOM 8675 O O . ALA A 1 1136 ? -17.761 -5.943 15.583 1.00 91.94 1136 ALA A O 1
ATOM 8676 N N . THR A 1 1137 ? -17.006 -4.365 14.171 1.00 91.88 1137 THR A N 1
ATOM 8677 C CA . THR A 1 1137 ? -17.427 -3.247 15.032 1.00 91.88 1137 THR A CA 1
ATOM 8678 C C . THR A 1 1137 ? -18.946 -3.151 15.144 1.00 91.88 1137 THR A C 1
ATOM 8680 O O . THR A 1 1137 ? -19.431 -2.856 16.232 1.00 91.88 1137 THR A O 1
ATOM 8683 N N . ALA A 1 1138 ? -19.697 -3.482 14.089 1.00 93.81 1138 ALA A N 1
ATOM 8684 C CA . ALA A 1 1138 ? -21.159 -3.517 14.085 1.00 93.81 1138 ALA A CA 1
ATOM 8685 C C . ALA A 1 1138 ? -21.719 -4.587 15.037 1.00 93.81 1138 ALA A C 1
ATOM 8687 O O . ALA A 1 1138 ? -22.578 -4.278 15.862 1.00 93.81 1138 ALA A O 1
ATOM 8688 N N . LEU A 1 1139 ? -21.189 -5.819 14.996 1.00 95.50 1139 LEU A N 1
ATOM 8689 C CA . LEU A 1 1139 ? -21.563 -6.889 15.937 1.00 95.50 1139 LEU A CA 1
ATOM 8690 C C . LEU A 1 1139 ? -21.276 -6.478 17.385 1.00 95.50 1139 LEU A C 1
ATOM 8692 O O . LEU A 1 1139 ? -22.142 -6.578 18.259 1.00 95.50 1139 LEU A O 1
ATOM 8696 N N . LYS A 1 1140 ? -20.076 -5.943 17.629 1.00 93.12 1140 LYS A N 1
ATOM 8697 C CA . LYS A 1 1140 ? -19.670 -5.462 18.951 1.00 93.12 1140 LYS A CA 1
ATOM 8698 C C . LYS A 1 1140 ? -20.570 -4.325 19.447 1.00 93.12 1140 LYS A C 1
ATOM 8700 O O . LYS A 1 1140 ? -20.998 -4.353 20.600 1.00 93.12 1140 LYS A O 1
ATOM 8705 N N . ALA A 1 1141 ? -20.883 -3.352 18.591 1.00 92.25 1141 ALA A N 1
ATOM 8706 C CA . ALA A 1 1141 ? -21.739 -2.213 18.919 1.00 92.25 1141 ALA A CA 1
ATOM 8707 C C . ALA A 1 1141 ? -23.202 -2.618 19.160 1.00 92.25 1141 ALA A C 1
ATOM 8709 O O . ALA A 1 1141 ? -23.861 -2.031 20.016 1.00 92.25 1141 ALA A O 1
ATOM 8710 N N . ALA A 1 1142 ? -23.691 -3.657 18.476 1.00 93.19 1142 ALA A N 1
ATOM 8711 C CA . ALA A 1 1142 ? -25.017 -4.225 18.712 1.00 93.19 1142 ALA A CA 1
ATOM 8712 C C . ALA A 1 1142 ? -25.149 -4.942 20.063 1.00 93.19 1142 ALA A C 1
ATOM 8714 O O . ALA A 1 1142 ? -26.263 -5.212 20.502 1.00 93.19 1142 ALA A O 1
ATOM 8715 N N . GLY A 1 1143 ? -24.035 -5.206 20.753 1.00 90.75 1143 GLY A N 1
ATOM 8716 C CA . GLY A 1 1143 ? -24.018 -5.880 22.049 1.00 90.75 1143 GLY A CA 1
ATOM 8717 C C . GLY A 1 1143 ? -23.754 -7.383 21.960 1.00 90.75 1143 GLY A C 1
ATOM 8718 O O . GLY A 1 1143 ? -24.145 -8.117 22.869 1.00 90.75 1143 GLY A O 1
ATOM 8719 N N . VAL A 1 1144 ? -23.073 -7.827 20.896 1.00 94.38 1144 VAL A N 1
ATOM 8720 C CA . VAL A 1 1144 ? -22.519 -9.181 20.765 1.00 94.38 1144 VAL A CA 1
ATOM 8721 C C . VAL A 1 1144 ? -21.054 -9.169 21.222 1.00 94.38 1144 VAL A C 1
ATOM 8723 O O . VAL A 1 1144 ? -20.190 -8.695 20.483 1.00 94.38 1144 VAL A O 1
ATOM 8726 N N . PRO A 1 1145 ? -20.725 -9.642 22.441 1.00 90.69 1145 PRO A N 1
ATOM 8727 C CA . PRO A 1 1145 ? -19.350 -9.618 22.941 1.00 90.69 1145 PRO A CA 1
ATOM 8728 C C . PRO A 1 1145 ? -18.492 -10.780 22.415 1.00 90.69 1145 PRO A C 1
ATOM 8730 O O . PRO A 1 1145 ? -17.265 -10.666 22.406 1.00 90.69 1145 PRO A O 1
ATOM 8733 N N . VAL A 1 1146 ? -19.124 -11.884 22.000 1.00 94.12 1146 VAL A N 1
ATOM 8734 C CA . VAL A 1 1146 ? -18.475 -13.123 21.549 1.00 94.12 1146 VAL A CA 1
ATOM 8735 C C . VAL A 1 1146 ? -19.257 -13.715 20.381 1.00 94.12 1146 VAL A C 1
ATOM 8737 O O . VAL A 1 1146 ? -20.485 -13.803 20.438 1.00 94.12 1146 VAL A O 1
ATOM 8740 N N . VAL A 1 1147 ? -18.532 -14.170 19.360 1.00 96.19 1147 VAL A N 1
ATOM 8741 C CA . VAL A 1 1147 ? -19.067 -15.005 18.280 1.00 96.19 1147 VAL A CA 1
ATOM 8742 C C . VAL A 1 1147 ? -18.454 -16.398 18.379 1.00 96.19 1147 VAL A C 1
ATOM 8744 O O . VAL A 1 1147 ? -17.232 -16.532 18.482 1.00 96.19 1147 VAL A O 1
ATOM 8747 N N . ILE A 1 1148 ? -19.291 -17.433 18.328 1.00 95.50 1148 ILE A N 1
ATOM 8748 C CA . ILE A 1 1148 ? -18.871 -18.829 18.197 1.00 95.50 1148 ILE A CA 1
ATOM 8749 C C . ILE A 1 1148 ? -19.212 -19.312 16.784 1.00 95.50 1148 ILE A C 1
ATOM 8751 O O . ILE A 1 1148 ? -20.329 -19.114 16.318 1.00 95.50 1148 ILE A O 1
ATOM 8755 N N . ALA A 1 1149 ? -18.279 -19.945 16.083 1.00 94.25 1149 ALA A N 1
ATOM 8756 C CA . ALA A 1 1149 ? -18.529 -20.474 14.740 1.00 94.25 1149 ALA A CA 1
ATOM 8757 C C . ALA A 1 1149 ? -17.913 -21.864 14.549 1.00 94.25 1149 ALA A C 1
ATOM 8759 O O . ALA A 1 1149 ? -17.096 -22.310 15.358 1.00 94.25 1149 ALA A O 1
ATOM 8760 N N . GLY A 1 1150 ? -18.286 -22.554 13.468 1.00 86.12 1150 GLY A N 1
ATOM 8761 C CA . GLY A 1 1150 ? -17.614 -23.795 13.067 1.00 86.12 1150 GLY A CA 1
ATOM 8762 C C . GLY A 1 1150 ? -16.182 -23.518 12.600 1.00 86.12 1150 GLY A C 1
ATOM 8763 O O . GLY A 1 1150 ? -15.259 -24.258 12.923 1.00 86.12 1150 GLY A O 1
ATOM 8764 N N . SER A 1 1151 ? -16.006 -22.407 11.885 1.00 84.50 1151 SER A N 1
ATOM 8765 C CA . SER A 1 1151 ? -14.729 -21.790 11.517 1.00 84.50 1151 SER A CA 1
ATOM 8766 C C . SER A 1 1151 ? -14.970 -20.335 11.095 1.00 84.50 1151 SER A C 1
ATOM 8768 O O . SER A 1 1151 ? -16.110 -19.951 10.820 1.00 84.50 1151 SER A O 1
ATOM 8770 N N . PHE A 1 1152 ? -13.916 -19.522 11.016 1.00 86.81 1152 PHE A N 1
ATOM 8771 C CA . PHE A 1 1152 ? -13.993 -18.126 10.567 1.00 86.81 1152 PHE A CA 1
ATOM 8772 C C . PHE A 1 1152 ? -13.221 -17.904 9.265 1.00 86.81 1152 PHE A C 1
ATOM 8774 O O . PHE A 1 1152 ? -12.215 -18.564 9.015 1.00 86.81 1152 PHE A O 1
ATOM 8781 N N . GLY A 1 1153 ? -13.645 -16.913 8.481 1.00 80.75 1153 GLY A N 1
ATOM 8782 C CA . GLY A 1 1153 ? -12.789 -16.311 7.466 1.00 80.75 1153 GLY A CA 1
ATOM 8783 C C . GLY A 1 1153 ? -11.645 -15.547 8.139 1.00 80.75 1153 GLY A C 1
ATOM 8784 O O . GLY A 1 1153 ? -11.884 -14.712 9.013 1.00 80.75 1153 GLY A O 1
ATOM 8785 N N . ASP A 1 1154 ? -10.401 -15.809 7.736 1.00 78.31 1154 ASP A N 1
ATOM 8786 C CA . ASP A 1 1154 ? -9.204 -15.281 8.410 1.00 78.31 1154 ASP A CA 1
ATOM 8787 C C . ASP A 1 1154 ? -9.170 -13.756 8.497 1.00 78.31 1154 ASP A C 1
ATOM 8789 O O . ASP A 1 1154 ? -8.793 -13.192 9.526 1.00 78.31 1154 ASP A O 1
ATOM 8793 N N . ILE A 1 1155 ? -9.594 -13.077 7.429 1.00 78.12 1155 ILE A N 1
ATOM 8794 C CA . ILE A 1 1155 ? -9.611 -11.614 7.378 1.00 78.12 1155 ILE A CA 1
ATOM 8795 C C . ILE A 1 1155 ? -10.597 -11.063 8.409 1.00 78.12 1155 ILE A C 1
ATOM 8797 O O . ILE A 1 1155 ? -10.237 -10.192 9.202 1.00 78.12 1155 ILE A O 1
ATOM 8801 N N . PHE A 1 1156 ? -11.821 -11.597 8.447 1.00 87.19 1156 PHE A N 1
ATOM 8802 C CA . PHE A 1 1156 ? -12.805 -11.198 9.447 1.00 87.19 1156 PHE A CA 1
ATOM 8803 C C . PHE A 1 1156 ? -12.324 -11.515 10.859 1.00 87.19 1156 PHE A C 1
ATOM 8805 O O . PHE A 1 1156 ? -12.407 -10.651 11.725 1.00 87.19 1156 PHE A O 1
ATOM 8812 N N . LYS A 1 1157 ? -11.765 -12.707 11.094 1.00 87.94 1157 LYS A N 1
ATOM 8813 C CA . LYS A 1 1157 ? -11.236 -13.103 12.405 1.00 87.94 1157 LYS A CA 1
ATOM 8814 C C . LYS A 1 1157 ? -10.155 -12.138 12.891 1.00 87.94 1157 LYS A C 1
ATOM 8816 O O . LYS A 1 1157 ? -10.173 -11.704 14.044 1.00 87.94 1157 LYS A O 1
ATOM 8821 N N . ARG A 1 1158 ? -9.239 -11.753 11.999 1.00 86.12 1158 ARG A N 1
ATOM 8822 C CA . ARG A 1 1158 ? -8.191 -10.769 12.285 1.00 86.12 1158 ARG A CA 1
ATOM 8823 C C . ARG A 1 1158 ? -8.772 -9.392 12.583 1.00 86.12 1158 ARG A C 1
ATOM 8825 O O . ARG A 1 1158 ? -8.398 -8.787 13.583 1.00 86.12 1158 ARG A O 1
ATOM 8832 N N . ASN A 1 1159 ? -9.721 -8.928 11.774 1.00 85.81 1159 ASN A N 1
ATOM 8833 C CA . ASN A 1 1159 ? -10.424 -7.666 11.998 1.00 85.81 1159 ASN A CA 1
ATOM 8834 C C . ASN A 1 1159 ? -11.201 -7.667 13.320 1.00 85.81 1159 ASN A C 1
ATOM 8836 O O . ASN A 1 1159 ? -11.179 -6.672 14.043 1.00 85.81 1159 ASN A O 1
ATOM 8840 N N . ALA A 1 1160 ? -11.841 -8.784 13.665 1.00 90.31 1160 ALA A N 1
ATOM 8841 C CA . ALA A 1 1160 ? -12.560 -8.968 14.914 1.00 90.31 1160 ALA A CA 1
ATOM 8842 C C . ALA A 1 1160 ? -11.627 -8.819 16.115 1.00 90.31 1160 ALA A C 1
ATOM 8844 O O . ALA A 1 1160 ? -11.865 -7.963 16.965 1.00 90.31 1160 ALA A O 1
ATOM 8845 N N . ILE A 1 1161 ? -10.512 -9.548 16.134 1.00 89.69 1161 ILE A N 1
ATOM 8846 C CA . ILE A 1 1161 ? -9.518 -9.456 17.210 1.00 89.69 1161 ILE A CA 1
ATOM 8847 C C . ILE A 1 1161 ? -8.896 -8.053 17.273 1.00 89.69 1161 ILE A C 1
ATOM 8849 O O . ILE A 1 1161 ? -8.807 -7.472 18.357 1.00 89.69 1161 ILE A O 1
ATOM 8853 N N . ASN A 1 1162 ? -8.550 -7.458 16.126 1.00 88.38 1162 ASN A N 1
ATOM 8854 C CA . ASN A 1 1162 ? -8.009 -6.096 16.053 1.00 88.38 1162 ASN A CA 1
ATOM 8855 C C . ASN A 1 1162 ? -8.972 -5.038 16.610 1.00 88.38 1162 ASN A C 1
ATOM 8857 O O . ASN A 1 1162 ? -8.508 -4.024 17.124 1.00 88.38 1162 ASN A O 1
ATOM 8861 N N . ASN A 1 1163 ? -10.284 -5.284 16.563 1.00 88.25 1163 ASN A N 1
ATOM 8862 C CA . ASN A 1 1163 ? -11.321 -4.413 17.124 1.00 88.25 1163 ASN A CA 1
ATOM 8863 C C . ASN A 1 1163 ? -11.828 -4.879 18.504 1.00 88.25 1163 ASN A C 1
ATOM 8865 O O . ASN A 1 1163 ? -12.789 -4.324 19.046 1.00 88.25 1163 ASN A O 1
ATOM 8869 N N . GLY A 1 1164 ? -11.201 -5.899 19.100 1.00 90.12 1164 GLY A N 1
ATOM 8870 C CA . GLY A 1 1164 ? -11.566 -6.442 20.407 1.00 90.12 1164 GLY A CA 1
ATOM 8871 C C . GLY A 1 1164 ? -12.938 -7.126 20.432 1.00 90.12 1164 GLY A C 1
ATOM 8872 O O . GLY A 1 1164 ? -13.673 -6.949 21.405 1.00 90.12 1164 GLY A O 1
ATOM 8873 N N . LEU A 1 1165 ? -13.303 -7.840 19.364 1.00 92.75 1165 LEU A N 1
ATOM 8874 C CA . LEU A 1 1165 ? -14.395 -8.815 19.309 1.00 92.75 1165 LEU A CA 1
ATOM 8875 C C . LEU A 1 1165 ? -13.803 -10.226 19.438 1.00 92.75 1165 LEU A C 1
ATOM 8877 O O . LEU A 1 1165 ? -12.883 -10.599 18.709 1.00 92.75 1165 LEU A O 1
ATOM 8881 N N . VAL A 1 1166 ? -14.333 -11.013 20.372 1.00 91.69 1166 VAL A N 1
ATOM 8882 C CA . VAL A 1 1166 ? -13.845 -12.366 20.651 1.00 91.69 1166 VAL A CA 1
ATOM 8883 C C . VAL A 1 1166 ? -14.472 -13.370 19.682 1.00 91.69 1166 VAL A C 1
ATOM 8885 O O . VAL A 1 1166 ? -15.691 -13.411 19.531 1.00 91.69 1166 VAL A O 1
ATOM 8888 N N . CYS A 1 1167 ? -13.633 -14.207 19.069 1.00 92.19 1167 CYS A N 1
ATOM 8889 C CA . CYS A 1 1167 ? -14.041 -15.274 18.154 1.00 92.19 1167 CYS A CA 1
ATOM 8890 C C . CYS A 1 1167 ? -13.599 -16.638 18.700 1.00 92.19 1167 CYS A C 1
ATOM 8892 O O . CYS A 1 1167 ? -12.409 -16.838 18.960 1.00 92.19 1167 CYS A O 1
ATOM 8894 N N . LEU A 1 1168 ? -14.539 -17.573 18.857 1.00 91.50 1168 LEU A N 1
ATOM 8895 C CA . LEU A 1 1168 ? -14.298 -18.927 19.367 1.00 91.50 1168 LEU A CA 1
ATOM 8896 C C . LEU A 1 1168 ? -14.778 -19.969 18.356 1.00 91.50 1168 LEU A C 1
ATOM 8898 O O . LEU A 1 1168 ? -15.840 -19.824 17.760 1.00 91.50 1168 LEU A O 1
ATOM 8902 N N . GLU A 1 1169 ? -14.011 -21.035 18.161 1.00 90.12 1169 GLU A N 1
ATOM 8903 C CA . GLU A 1 1169 ? -14.386 -22.115 17.245 1.00 90.12 1169 GLU A CA 1
ATOM 8904 C C . GLU A 1 1169 ? -14.916 -23.308 18.041 1.00 90.12 1169 GLU A C 1
ATOM 8906 O O . GLU A 1 1169 ? -14.233 -23.809 18.934 1.00 90.12 1169 GLU A O 1
ATOM 8911 N N . SER A 1 1170 ? -16.138 -23.750 17.731 1.00 91.94 1170 SER A N 1
ATOM 8912 C CA . SER A 1 1170 ? -16.758 -24.931 18.345 1.00 91.94 1170 SER A CA 1
ATOM 8913 C C . SER A 1 1170 ? -17.572 -25.729 17.316 1.00 91.94 1170 SER A C 1
ATOM 8915 O O . SER A 1 1170 ? -18.798 -25.605 17.251 1.00 91.94 1170 SER A O 1
ATOM 8917 N N . PRO A 1 1171 ? -16.909 -26.570 16.499 1.00 87.62 1171 PRO A N 1
ATOM 8918 C CA . PRO A 1 1171 ? -17.578 -27.430 15.521 1.00 87.62 1171 PRO A CA 1
ATOM 8919 C C . PRO A 1 1171 ? -18.657 -28.339 16.129 1.00 87.62 1171 PRO A C 1
ATOM 8921 O O . PRO A 1 1171 ? -19.702 -28.545 15.517 1.00 87.62 1171 PRO A O 1
ATOM 8924 N N . GLU A 1 1172 ? -18.423 -28.865 17.336 1.00 89.75 1172 GLU A N 1
ATOM 8925 C CA . GLU A 1 1172 ? -19.362 -29.756 18.033 1.00 89.75 1172 GLU A CA 1
ATOM 8926 C C . GLU A 1 1172 ? -20.659 -29.041 18.422 1.00 89.75 1172 GLU A C 1
ATOM 8928 O O . GLU A 1 1172 ? -21.744 -29.550 18.145 1.00 89.75 1172 GLU A O 1
ATOM 8933 N N . LEU A 1 1173 ? -20.559 -27.831 18.989 1.00 92.94 1173 LEU A N 1
ATOM 8934 C CA . LEU A 1 1173 ? -21.730 -27.020 19.325 1.00 92.94 1173 LEU A CA 1
ATOM 8935 C C . LEU A 1 1173 ? -22.544 -26.682 18.072 1.00 92.94 1173 LEU A C 1
ATOM 8937 O O . LEU A 1 1173 ? -23.766 -26.816 18.063 1.00 92.94 1173 LEU A O 1
ATOM 8941 N N . VAL A 1 1174 ? -21.869 -26.265 16.999 1.00 91.62 1174 VAL A N 1
ATOM 8942 C CA . VAL A 1 1174 ? -22.529 -25.919 15.732 1.00 91.62 1174 VAL A CA 1
ATOM 8943 C C . VAL A 1 1174 ? -23.221 -27.133 15.122 1.00 91.62 1174 VAL A C 1
ATOM 8945 O O . VAL A 1 1174 ? -24.337 -27.006 14.616 1.00 91.62 1174 VAL A O 1
ATOM 8948 N N . LYS A 1 1175 ? -22.601 -28.315 15.193 1.00 91.12 1175 LYS A N 1
ATOM 8949 C CA . LYS A 1 1175 ? -23.204 -29.569 14.736 1.00 91.12 1175 LYS A CA 1
ATOM 8950 C C . LYS A 1 1175 ? -24.499 -29.874 15.494 1.00 91.12 1175 LYS A C 1
ATOM 8952 O O . LYS A 1 1175 ? -25.528 -30.065 14.853 1.00 91.12 1175 LYS A O 1
ATOM 8957 N N . ASP A 1 1176 ? -24.471 -29.844 16.824 1.00 91.88 1176 ASP A N 1
ATOM 8958 C CA . ASP A 1 1176 ? -25.649 -30.147 17.646 1.00 91.88 1176 ASP A CA 1
ATOM 8959 C C . ASP A 1 1176 ? -26.791 -29.146 17.423 1.00 91.88 1176 ASP A C 1
ATOM 8961 O O . ASP A 1 1176 ? -27.949 -29.540 17.270 1.00 91.88 1176 ASP A O 1
ATOM 8965 N N . LEU A 1 1177 ? -26.476 -27.847 17.344 1.00 91.75 1177 LEU A N 1
ATOM 8966 C CA . LEU A 1 1177 ? -27.472 -26.817 17.037 1.00 91.75 1177 LEU A CA 1
ATOM 8967 C C . LEU A 1 1177 ? -28.032 -26.971 15.616 1.00 91.75 1177 LEU A C 1
ATOM 8969 O O . LEU A 1 1177 ? -29.221 -26.742 15.399 1.00 91.75 1177 LEU A O 1
ATOM 8973 N N . THR A 1 1178 ? -27.217 -27.408 14.652 1.00 89.69 1178 THR A N 1
ATOM 8974 C CA . THR A 1 1178 ? -27.679 -27.704 13.287 1.00 89.69 1178 THR A CA 1
ATOM 8975 C C . THR A 1 1178 ? -28.658 -28.878 13.285 1.00 89.69 1178 THR A C 1
ATOM 8977 O O . THR A 1 1178 ? -29.737 -28.775 12.706 1.00 89.69 1178 THR A O 1
ATOM 8980 N N . GLU A 1 1179 ? -28.336 -29.982 13.960 1.00 91.38 1179 GLU A N 1
ATOM 8981 C CA . GLU A 1 1179 ? -29.216 -31.156 14.041 1.00 91.38 1179 GLU A CA 1
ATOM 8982 C C . GLU A 1 1179 ? -30.564 -30.815 14.709 1.00 91.38 1179 GLU A C 1
ATOM 8984 O O . GLU A 1 1179 ? -31.642 -31.246 14.267 1.00 91.38 1179 GLU A O 1
ATOM 8989 N N . GLN A 1 1180 ? -30.525 -29.977 15.747 1.00 89.12 1180 GLN A N 1
ATOM 8990 C CA . GLN A 1 1180 ? -31.711 -29.585 16.505 1.00 89.12 1180 GLN A CA 1
ATOM 8991 C C . GLN A 1 1180 ? -32.550 -28.496 15.839 1.00 89.12 1180 GLN A C 1
ATOM 8993 O O . GLN A 1 1180 ? -33.776 -28.602 15.866 1.00 89.12 1180 GLN A O 1
ATOM 8998 N N . PHE A 1 1181 ? -31.942 -27.483 15.224 1.00 90.31 1181 PHE A N 1
ATOM 8999 C CA . PHE A 1 1181 ? -32.656 -26.275 14.803 1.00 90.31 1181 PHE A CA 1
ATOM 9000 C C . PHE A 1 1181 ? -32.576 -25.970 13.309 1.00 90.31 1181 PHE A C 1
ATOM 9002 O O . PHE A 1 1181 ? -33.407 -25.198 12.835 1.00 90.31 1181 PHE A O 1
ATOM 9009 N N . ALA A 1 1182 ? -31.665 -26.579 12.541 1.00 87.62 1182 ALA A N 1
ATOM 9010 C CA . ALA A 1 1182 ? -31.595 -26.353 11.097 1.00 87.62 1182 ALA A CA 1
ATOM 9011 C C . ALA A 1 1182 ? -32.572 -27.248 10.316 1.00 87.62 1182 ALA A C 1
ATOM 9013 O O . ALA A 1 1182 ? -32.877 -28.390 10.691 1.00 87.62 1182 ALA A O 1
ATOM 9014 N N . LYS A 1 1183 ? -33.078 -26.726 9.198 1.00 87.00 1183 LYS A N 1
ATOM 9015 C CA . LYS A 1 1183 ? -34.020 -27.421 8.320 1.00 87.00 1183 LYS A CA 1
ATOM 9016 C C . LYS A 1 1183 ? -33.391 -28.705 7.773 1.00 87.00 1183 LYS A C 1
ATOM 9018 O O . LYS A 1 1183 ? -32.311 -28.695 7.193 1.00 87.00 1183 LYS A O 1
ATOM 9023 N N . GLY A 1 1184 ? -34.073 -29.833 7.982 1.00 84.69 1184 GLY A N 1
ATOM 9024 C CA . GLY A 1 1184 ? -33.585 -31.147 7.550 1.00 84.69 1184 GLY A CA 1
ATOM 9025 C C . GLY A 1 1184 ? -32.287 -31.607 8.226 1.00 84.69 1184 GLY A C 1
ATOM 9026 O O . GLY A 1 1184 ? -31.649 -32.508 7.693 1.00 84.69 1184 GLY A O 1
ATOM 9027 N N . ALA A 1 1185 ? -31.886 -30.997 9.353 1.00 84.44 1185 ALA A N 1
ATOM 9028 C CA . ALA A 1 1185 ? -30.587 -31.225 9.997 1.00 84.44 1185 ALA A CA 1
ATOM 9029 C C . ALA A 1 1185 ? -29.386 -30.980 9.056 1.00 84.44 1185 ALA A C 1
ATOM 9031 O O . ALA A 1 1185 ? -28.317 -31.567 9.223 1.00 84.44 1185 ALA A O 1
ATOM 9032 N N . GLN A 1 1186 ? -29.562 -30.118 8.048 1.00 81.06 1186 GLN A N 1
ATOM 9033 C CA . GLN A 1 1186 ? -28.525 -29.755 7.086 1.00 81.06 1186 GLN A CA 1
ATOM 9034 C C . GLN A 1 1186 ? -27.986 -28.353 7.375 1.00 81.06 1186 GLN A C 1
ATOM 9036 O O . GLN A 1 1186 ? -28.745 -27.423 7.651 1.00 81.06 1186 GLN A O 1
ATOM 9041 N N . ARG A 1 1187 ? -26.660 -28.193 7.291 1.00 77.69 1187 ARG A N 1
ATOM 9042 C CA . ARG A 1 1187 ? -26.000 -26.884 7.417 1.00 77.69 1187 ARG A CA 1
ATOM 9043 C C . ARG A 1 1187 ? -26.392 -25.967 6.257 1.00 77.69 1187 ARG A C 1
ATOM 9045 O O . ARG A 1 1187 ? -26.564 -26.438 5.136 1.00 77.69 1187 ARG A O 1
ATOM 9052 N N . GLY A 1 1188 ? -26.518 -24.666 6.523 1.00 73.44 1188 GLY A N 1
ATOM 9053 C CA . GLY A 1 1188 ? -26.818 -23.661 5.495 1.00 73.44 1188 GLY A CA 1
ATOM 9054 C C . GLY A 1 1188 ? -28.244 -23.706 4.932 1.00 73.44 1188 GLY A C 1
ATOM 9055 O O . GLY A 1 1188 ? -28.518 -23.040 3.940 1.00 73.44 1188 GLY A O 1
ATOM 9056 N N . ALA A 1 1189 ? -29.149 -24.489 5.532 1.00 76.44 1189 ALA A N 1
ATOM 9057 C CA . ALA A 1 1189 ? -30.529 -24.653 5.066 1.00 76.44 1189 ALA A CA 1
ATOM 9058 C C . ALA A 1 1189 ? -31.549 -23.742 5.787 1.00 76.44 1189 ALA A C 1
ATOM 9060 O O . ALA A 1 1189 ? -32.756 -23.878 5.559 1.00 76.44 1189 ALA A O 1
ATOM 9061 N N . GLY A 1 1190 ? -31.086 -22.836 6.660 1.00 82.19 1190 GLY A N 1
ATOM 9062 C CA . GLY A 1 1190 ? -31.938 -22.018 7.532 1.00 82.19 1190 GLY A CA 1
ATOM 9063 C C . GLY A 1 1190 ? -32.545 -22.807 8.702 1.00 82.19 1190 GLY A C 1
ATOM 9064 O O . GLY A 1 1190 ? -32.308 -24.007 8.858 1.00 82.19 1190 GLY A O 1
ATOM 9065 N N . GLY A 1 1191 ? -33.328 -22.139 9.551 1.00 85.81 1191 GLY A N 1
ATOM 9066 C CA . GLY A 1 1191 ? -34.017 -22.745 10.693 1.00 85.81 1191 GLY A CA 1
ATOM 9067 C C . GLY A 1 1191 ? -35.185 -23.658 10.292 1.00 85.81 1191 GLY A C 1
ATOM 9068 O O . GLY A 1 1191 ? -35.778 -23.510 9.221 1.00 85.81 1191 GLY A O 1
ATOM 9069 N N . LYS A 1 1192 ? -35.562 -24.605 11.164 1.00 87.12 1192 LYS A N 1
ATOM 9070 C CA . LYS A 1 1192 ? -36.668 -25.563 10.936 1.00 87.12 1192 LYS A CA 1
ATOM 9071 C C . LYS A 1 1192 ? -38.005 -24.879 10.643 1.00 87.12 1192 LYS A C 1
ATOM 9073 O O . LYS A 1 1192 ? -38.770 -25.379 9.822 1.00 87.12 1192 LYS A O 1
ATOM 9078 N N . GLU A 1 1193 ? -38.257 -23.738 11.277 1.00 84.00 1193 GLU A N 1
ATOM 9079 C CA . GLU A 1 1193 ? -39.479 -22.938 11.118 1.00 84.00 1193 GLU A CA 1
ATOM 9080 C C . GLU A 1 1193 ? -39.351 -21.859 10.022 1.00 84.00 1193 GLU A C 1
ATOM 9082 O O . GLU A 1 1193 ? -40.232 -21.018 9.871 1.00 84.00 1193 GLU A O 1
ATOM 9087 N N . GLY A 1 1194 ? -38.270 -21.879 9.230 1.00 80.88 1194 GLY A N 1
ATOM 9088 C CA . GLY A 1 1194 ? -37.965 -20.834 8.244 1.00 80.88 1194 GLY A CA 1
ATOM 9089 C C . GLY A 1 1194 ? -37.288 -19.595 8.840 1.00 80.88 1194 GLY A C 1
ATOM 9090 O O . GLY A 1 1194 ? -37.104 -18.607 8.137 1.00 80.88 1194 GLY A O 1
ATOM 9091 N N . GLU A 1 1195 ? -36.908 -19.652 10.117 1.00 85.69 1195 GLU A N 1
ATOM 9092 C CA . GLU A 1 1195 ? -36.144 -18.616 10.814 1.00 85.69 1195 GLU A CA 1
ATOM 9093 C C . GLU A 1 1195 ? -34.741 -18.474 10.197 1.00 85.69 1195 GLU A C 1
ATOM 9095 O O . GLU A 1 1195 ? -34.052 -19.470 9.967 1.00 85.69 1195 GLU A O 1
ATOM 9100 N N . LEU A 1 1196 ? -34.299 -17.239 9.946 1.00 87.19 1196 LEU A N 1
ATOM 9101 C CA . LEU A 1 1196 ? -32.927 -16.959 9.499 1.00 87.19 1196 LEU A CA 1
ATOM 9102 C C . LEU A 1 1196 ? -31.973 -16.922 10.698 1.00 87.19 1196 LEU A C 1
ATOM 9104 O O . LEU A 1 1196 ? -30.892 -17.502 10.644 1.00 87.19 1196 LEU A O 1
ATOM 9108 N N . THR A 1 1197 ? -32.405 -16.344 11.818 1.00 90.88 1197 THR A N 1
ATOM 9109 C CA . THR A 1 1197 ? -31.738 -16.476 13.118 1.00 90.88 1197 THR A CA 1
ATOM 9110 C C . THR A 1 1197 ? -32.684 -17.149 14.105 1.00 90.88 1197 THR A C 1
ATOM 9112 O O . THR A 1 1197 ? -33.795 -16.681 14.335 1.00 90.88 1197 THR A O 1
ATOM 9115 N N . VAL A 1 1198 ? -32.244 -18.252 14.702 1.00 89.94 1198 VAL A N 1
ATOM 9116 C CA . VAL A 1 1198 ? -33.007 -19.040 15.670 1.00 89.94 1198 VAL A CA 1
ATOM 9117 C C . VAL A 1 1198 ? -32.836 -18.445 17.070 1.00 89.94 1198 VAL A C 1
ATOM 9119 O O . VAL A 1 1198 ? -31.712 -18.300 17.561 1.00 89.94 1198 VAL A O 1
ATOM 9122 N N . ASN A 1 1199 ? -33.962 -18.151 17.724 1.00 89.06 1199 ASN A N 1
ATOM 9123 C CA . ASN A 1 1199 ? -34.047 -17.686 19.109 1.00 89.06 1199 ASN A CA 1
ATOM 9124 C C . ASN A 1 1199 ? -35.027 -18.584 19.892 1.00 89.06 1199 ASN A C 1
ATOM 9126 O O . ASN A 1 1199 ? -36.239 -18.432 19.763 1.00 89.06 1199 ASN A O 1
ATOM 9130 N N . LYS A 1 1200 ? -34.517 -19.558 20.661 1.00 80.88 1200 LYS A N 1
ATOM 9131 C CA . LYS A 1 1200 ? -35.327 -20.598 21.340 1.00 80.88 1200 LYS A CA 1
ATOM 9132 C C . LYS A 1 1200 ? -35.067 -20.680 22.854 1.00 80.88 1200 LYS A C 1
ATOM 9134 O O . LYS A 1 1200 ? -34.980 -21.774 23.399 1.00 80.88 1200 LYS A O 1
ATOM 9139 N N . ASP A 1 1201 ? -34.921 -19.534 23.526 1.00 82.31 1201 ASP A N 1
ATOM 9140 C CA . ASP A 1 1201 ? -34.657 -19.442 24.977 1.00 82.31 1201 ASP A CA 1
ATOM 9141 C C . ASP A 1 1201 ? -33.444 -20.283 25.428 1.00 82.31 1201 ASP A C 1
ATOM 9143 O O . ASP A 1 1201 ? -33.474 -21.032 26.407 1.00 82.31 1201 ASP A O 1
ATOM 9147 N N . LEU A 1 1202 ? -32.346 -20.170 24.681 1.00 89.38 1202 LEU A N 1
ATOM 9148 C CA . LEU A 1 1202 ? -31.064 -20.774 25.028 1.00 89.38 1202 LEU A CA 1
ATOM 9149 C C . LEU A 1 1202 ? -30.201 -19.744 25.755 1.00 89.38 1202 LEU A C 1
ATOM 9151 O O . LEU A 1 1202 ? -30.115 -18.590 25.335 1.00 89.38 1202 LEU A O 1
ATOM 9155 N N . SER A 1 1203 ? -29.515 -20.166 26.814 1.00 90.00 1203 SER A N 1
ATOM 9156 C CA . SER A 1 1203 ? -28.501 -19.354 27.494 1.00 90.00 1203 SER A CA 1
ATOM 9157 C C . SER A 1 1203 ? -27.160 -20.065 27.448 1.00 90.00 1203 SER A C 1
ATOM 9159 O O . SER A 1 1203 ? -27.106 -21.291 27.541 1.00 90.00 1203 SER A O 1
ATOM 9161 N N . VAL A 1 1204 ? -26.070 -19.314 27.327 1.00 93.06 1204 VAL A N 1
ATOM 9162 C CA . VAL A 1 1204 ? -24.720 -19.878 27.310 1.00 93.06 1204 VAL A CA 1
ATOM 9163 C C . VAL A 1 1204 ? -23.814 -19.186 28.315 1.00 93.06 1204 VAL A C 1
ATOM 9165 O O . VAL A 1 1204 ? -23.835 -17.966 28.461 1.00 93.06 1204 VAL A O 1
ATOM 9168 N N . ASP A 1 1205 ? -23.010 -19.998 28.989 1.00 92.06 1205 ASP A N 1
ATOM 9169 C CA . ASP A 1 1205 ? -21.958 -19.593 29.910 1.00 92.06 1205 ASP A CA 1
ATOM 9170 C C . ASP A 1 1205 ? -20.608 -20.051 29.360 1.00 92.06 1205 ASP A C 1
ATOM 9172 O O . ASP A 1 1205 ? -20.396 -21.242 29.135 1.00 92.06 1205 ASP A O 1
ATOM 9176 N N . ILE A 1 1206 ? -19.689 -19.113 29.151 1.00 92.00 1206 ILE A N 1
ATOM 9177 C CA . ILE A 1 1206 ? -18.380 -19.363 28.547 1.00 92.00 1206 ILE A CA 1
ATOM 9178 C C . ILE A 1 1206 ? -17.289 -19.003 29.556 1.00 92.00 1206 ILE A C 1
ATOM 9180 O O . ILE A 1 1206 ? -17.057 -17.823 29.829 1.00 92.00 1206 ILE A O 1
ATOM 9184 N N . GLY A 1 1207 ? -16.616 -20.013 30.104 1.00 88.88 1207 GLY A N 1
ATOM 9185 C CA . GLY A 1 1207 ? -15.462 -19.857 30.989 1.00 88.88 1207 GLY A CA 1
ATOM 9186 C C . GLY A 1 1207 ? -14.181 -19.595 30.198 1.00 88.88 1207 GLY A C 1
ATOM 9187 O O . GLY A 1 1207 ? -13.824 -20.356 29.300 1.00 88.88 1207 GLY A O 1
ATOM 9188 N N . MET A 1 1208 ? -13.473 -18.508 30.516 1.00 86.31 1208 MET A N 1
ATOM 9189 C CA . MET A 1 1208 ? -12.239 -18.119 29.813 1.00 86.31 1208 MET A CA 1
ATOM 9190 C C . MET A 1 1208 ? -10.982 -18.798 30.371 1.00 86.31 1208 MET A C 1
ATOM 9192 O O . MET A 1 1208 ? -9.968 -18.858 29.678 1.00 86.31 1208 MET A O 1
ATOM 9196 N N . ILE A 1 1209 ? -11.051 -19.319 31.600 1.00 81.25 1209 ILE A N 1
ATOM 9197 C CA . ILE A 1 1209 ? -9.941 -20.011 32.278 1.00 81.25 1209 ILE A CA 1
ATOM 9198 C C . ILE A 1 1209 ? -9.818 -21.452 31.768 1.00 81.25 1209 ILE A C 1
ATOM 9200 O O . ILE A 1 1209 ? -8.734 -21.899 31.398 1.00 81.25 1209 ILE A O 1
ATOM 9204 N N . ASP A 1 1210 ? -10.942 -22.167 31.737 1.00 81.31 1210 ASP A N 1
ATOM 9205 C CA . ASP A 1 1210 ? -11.036 -23.592 31.409 1.00 81.31 1210 ASP A CA 1
ATOM 9206 C C . ASP A 1 1210 ? -11.516 -23.856 29.971 1.00 81.31 1210 ASP A C 1
ATOM 9208 O O . ASP A 1 1210 ? -11.485 -24.997 29.513 1.00 81.31 1210 ASP A O 1
ATOM 9212 N N . GLY A 1 1211 ? -11.951 -22.816 29.248 1.00 84.00 1211 GLY A N 1
ATOM 9213 C CA . GLY A 1 1211 ? -12.488 -22.942 27.891 1.00 84.00 1211 GLY A CA 1
ATOM 9214 C C . GLY A 1 1211 ? -13.833 -23.671 27.841 1.00 84.00 1211 GLY A C 1
ATOM 9215 O O . GLY A 1 1211 ? -14.221 -24.189 26.792 1.00 84.00 1211 GLY A O 1
ATOM 9216 N N . LYS A 1 1212 ? -14.547 -23.766 28.966 1.00 90.31 1212 LYS A N 1
ATOM 9217 C CA . LYS A 1 1212 ? -15.800 -24.514 29.063 1.00 90.31 1212 LYS A CA 1
ATOM 9218 C C . LYS A 1 1212 ? -16.971 -23.678 28.548 1.00 90.31 1212 LYS A C 1
ATOM 9220 O O . LYS A 1 1212 ? -17.193 -22.564 29.012 1.00 90.31 1212 LYS A O 1
ATOM 9225 N N . VAL A 1 1213 ? -17.757 -24.235 27.629 1.00 92.69 1213 VAL A N 1
ATOM 9226 C CA . VAL A 1 1213 ? -18.983 -23.625 27.088 1.00 92.69 1213 VAL A CA 1
ATOM 9227 C C . VAL A 1 1213 ? -20.181 -24.437 27.558 1.00 92.69 1213 VAL A C 1
ATOM 9229 O O . VAL A 1 1213 ? -20.393 -25.558 27.104 1.00 92.69 1213 VAL A O 1
ATOM 9232 N N . VAL A 1 1214 ? -20.968 -23.901 28.484 1.00 94.06 1214 VAL A N 1
ATOM 9233 C CA . VAL A 1 1214 ? -22.168 -24.557 29.012 1.00 94.06 1214 VAL A CA 1
ATOM 9234 C C . VAL A 1 1214 ? -23.391 -23.928 28.366 1.00 94.06 1214 VAL A C 1
ATOM 9236 O O . VAL A 1 1214 ? -23.719 -22.780 28.650 1.00 94.06 1214 VAL A O 1
ATOM 9239 N N . VAL A 1 1215 ? -24.069 -24.681 27.505 1.00 93.25 1215 VAL A N 1
ATOM 9240 C CA . VAL A 1 1215 ? -25.351 -24.276 26.920 1.00 93.25 1215 VAL A CA 1
ATOM 9241 C C . VAL A 1 1215 ? -26.475 -24.850 27.774 1.00 93.25 1215 VAL A C 1
ATOM 9243 O O . VAL A 1 1215 ? -26.458 -26.035 28.107 1.00 93.25 1215 VAL A O 1
ATOM 9246 N N . THR A 1 1216 ? -27.426 -23.998 28.139 1.00 91.81 1216 THR A N 1
ATOM 9247 C CA . THR A 1 1216 ? -28.597 -24.305 28.965 1.00 91.81 1216 THR A CA 1
ATOM 9248 C C . THR A 1 1216 ? -29.857 -24.125 28.126 1.00 91.81 1216 THR A C 1
ATOM 9250 O O . THR A 1 1216 ? -30.105 -23.035 27.604 1.00 91.81 1216 THR A O 1
ATOM 9253 N N . TRP A 1 1217 ? -30.661 -25.181 28.023 1.00 87.62 1217 TRP A N 1
ATOM 9254 C CA . TRP A 1 1217 ? -31.980 -25.157 27.396 1.00 87.62 1217 TRP A CA 1
ATOM 9255 C C . TRP A 1 1217 ? -33.010 -24.779 28.458 1.00 87.62 1217 TRP A C 1
ATOM 9257 O O . TRP A 1 1217 ? -33.411 -25.623 29.261 1.00 87.62 1217 TRP A O 1
ATOM 9267 N N . LEU A 1 1218 ? -33.426 -23.508 28.499 1.00 80.81 1218 LEU A N 1
ATOM 9268 C CA . LEU A 1 1218 ? -34.270 -22.991 29.588 1.00 80.81 1218 LEU A CA 1
ATOM 9269 C C . LEU A 1 1218 ? -35.655 -23.654 29.630 1.00 80.81 1218 LEU A C 1
ATOM 9271 O O . LEU A 1 1218 ? -36.225 -23.815 30.706 1.00 80.81 1218 LEU A O 1
ATOM 9275 N N . SER A 1 1219 ? -36.174 -24.077 28.477 1.00 73.81 1219 SER A N 1
ATOM 9276 C CA . SER A 1 1219 ? -37.459 -24.769 28.342 1.00 73.81 1219 SER A CA 1
ATOM 9277 C C . SER A 1 1219 ? -37.429 -26.237 28.793 1.00 73.81 1219 SER A C 1
ATOM 9279 O O . SER A 1 1219 ? -38.461 -26.764 29.204 1.00 73.81 1219 SER A O 1
ATOM 9281 N N . GLU A 1 1220 ? -36.266 -26.895 28.749 1.00 75.88 1220 GLU A N 1
ATOM 9282 C CA . GLU A 1 1220 ? -36.110 -28.332 29.038 1.00 75.88 1220 GLU A CA 1
ATOM 9283 C C . GLU A 1 1220 ? -35.331 -28.616 30.333 1.00 75.88 1220 GLU A C 1
ATOM 9285 O O . GLU A 1 1220 ? -35.320 -29.749 30.814 1.00 75.88 1220 GLU A O 1
ATOM 9290 N N . GLY A 1 1221 ? -34.663 -27.608 30.904 1.00 73.75 1221 GLY A N 1
ATOM 9291 C CA . GLY A 1 1221 ? -33.813 -27.756 32.089 1.00 73.75 1221 GLY A CA 1
ATOM 9292 C C . GLY A 1 1221 ? -32.563 -28.616 31.859 1.00 73.75 1221 GLY A C 1
ATOM 9293 O O . GLY A 1 1221 ? -31.975 -29.106 32.824 1.00 73.75 1221 GLY A O 1
ATOM 9294 N N . GLN A 1 1222 ? -32.170 -28.837 30.600 1.00 83.81 1222 GLN A N 1
ATOM 9295 C CA . GLN A 1 1222 ? -30.980 -29.605 30.230 1.00 83.81 1222 GLN A CA 1
ATOM 9296 C C . GLN A 1 1222 ? -29.783 -28.684 29.994 1.00 83.81 1222 GLN A C 1
ATOM 9298 O O . GLN A 1 1222 ? -29.916 -27.632 29.370 1.00 83.81 1222 GLN A O 1
ATOM 9303 N N . ASN A 1 1223 ? -28.601 -29.126 30.433 1.00 89.62 1223 ASN A N 1
ATOM 9304 C CA . ASN A 1 1223 ? -27.338 -28.435 30.189 1.00 89.62 1223 ASN A CA 1
ATOM 9305 C C . ASN A 1 1223 ? -26.385 -29.363 29.439 1.00 89.62 1223 ASN A C 1
ATOM 9307 O O . ASN A 1 1223 ? -26.180 -30.508 29.850 1.00 89.62 1223 ASN A O 1
ATOM 9311 N N . LYS A 1 1224 ? -25.740 -28.855 28.390 1.00 92.50 1224 LYS A N 1
ATOM 9312 C CA . LYS A 1 1224 ? -24.671 -29.560 27.676 1.00 92.50 1224 LYS A CA 1
ATOM 9313 C C . LYS A 1 1224 ? -23.396 -28.735 27.720 1.00 92.50 1224 LYS A C 1
ATOM 9315 O O . LYS A 1 1224 ? -23.422 -27.516 27.574 1.00 92.50 1224 LYS A O 1
ATOM 9320 N N . THR A 1 1225 ? -22.284 -29.414 27.977 1.00 92.81 1225 THR A N 1
ATOM 9321 C CA . THR A 1 1225 ? -20.959 -28.799 28.033 1.00 92.81 1225 THR A CA 1
ATOM 9322 C C . THR A 1 1225 ? -20.201 -29.106 26.753 1.00 92.81 1225 THR A C 1
ATOM 9324 O O . THR A 1 1225 ? -20.129 -30.263 26.348 1.00 92.81 1225 THR A O 1
ATOM 9327 N N . TYR A 1 1226 ? -19.594 -28.075 26.186 1.00 92.75 1226 TYR A N 1
ATOM 9328 C CA . TYR A 1 1226 ? -18.637 -28.136 25.092 1.00 92.75 1226 TYR A CA 1
ATOM 9329 C C . TYR A 1 1226 ? -17.319 -27.517 25.550 1.00 92.75 1226 TYR A C 1
ATOM 9331 O O . TYR A 1 1226 ? -17.268 -26.803 26.555 1.00 92.75 1226 TYR A O 1
ATOM 9339 N N . TYR A 1 1227 ? -16.258 -27.768 24.794 1.00 87.00 1227 TYR A N 1
ATOM 9340 C CA . TYR A 1 1227 ? -14.941 -27.213 25.068 1.00 87.00 1227 TYR A CA 1
ATOM 9341 C C . TYR A 1 1227 ? -14.457 -26.417 23.863 1.00 87.00 1227 TYR A C 1
ATOM 9343 O O . TYR A 1 1227 ? -14.539 -26.870 22.723 1.00 87.00 1227 TYR A O 1
ATOM 9351 N N . VAL A 1 1228 ? -13.954 -25.218 24.130 1.00 86.12 1228 VAL A N 1
ATOM 9352 C CA . VAL A 1 1228 ? -13.254 -24.376 23.162 1.00 86.12 1228 VAL A CA 1
ATOM 9353 C C . VAL A 1 1228 ? -11.850 -24.111 23.669 1.00 86.12 1228 VAL A C 1
ATOM 9355 O O . VAL A 1 1228 ? -11.577 -24.177 24.867 1.00 86.12 1228 VAL A O 1
ATOM 9358 N N . ARG A 1 1229 ? -10.932 -23.791 22.760 1.00 78.69 1229 ARG A N 1
ATOM 9359 C CA . ARG A 1 1229 ? -9.583 -23.415 23.174 1.00 78.69 1229 ARG A CA 1
ATOM 9360 C C . ARG A 1 1229 ? -9.634 -22.089 23.951 1.00 78.69 1229 ARG A C 1
ATOM 9362 O O . ARG A 1 1229 ? -10.197 -21.124 23.426 1.00 78.69 1229 ARG A O 1
ATOM 9369 N N . PRO A 1 1230 ? -9.028 -22.003 25.150 1.00 74.88 1230 PRO A N 1
ATOM 9370 C CA . PRO A 1 1230 ? -8.966 -20.753 25.895 1.00 74.88 1230 PRO A CA 1
ATOM 9371 C C . PRO A 1 1230 ? -8.260 -19.652 25.100 1.00 74.88 1230 PRO A C 1
ATOM 9373 O O . PRO A 1 1230 ? -7.281 -19.898 24.389 1.00 74.88 1230 PRO A O 1
ATOM 9376 N N . ILE A 1 1231 ? -8.730 -18.417 25.257 1.00 81.44 1231 ILE A N 1
ATOM 9377 C CA . ILE A 1 1231 ? -8.167 -17.250 24.575 1.00 81.44 1231 ILE A CA 1
ATOM 9378 C C . ILE A 1 1231 ? -6.762 -16.973 25.115 1.00 81.44 1231 ILE A C 1
ATOM 9380 O O . ILE A 1 1231 ? -6.544 -16.914 26.327 1.00 81.44 1231 ILE A O 1
ATOM 9384 N N . GLY A 1 1232 ? -5.799 -16.787 24.211 1.00 79.69 1232 GLY A N 1
ATOM 9385 C CA . GLY A 1 1232 ? -4.422 -16.468 24.583 1.00 79.69 1232 GLY A CA 1
ATOM 9386 C C . GLY A 1 1232 ? -4.287 -15.078 25.210 1.00 79.69 1232 GLY A C 1
ATOM 9387 O O . GLY A 1 1232 ? -5.045 -14.162 24.892 1.00 79.69 1232 GLY A O 1
ATOM 9388 N N . VAL A 1 1233 ? -3.270 -14.909 26.059 1.00 84.00 1233 VAL A N 1
ATOM 9389 C CA . VAL A 1 1233 ? -2.949 -13.649 26.763 1.00 84.00 1233 VAL A CA 1
ATOM 9390 C C . VAL A 1 1233 ? -2.835 -12.459 25.799 1.00 84.00 1233 VAL A C 1
ATOM 9392 O O . VAL A 1 1233 ? -3.278 -11.361 26.119 1.00 84.00 1233 VAL A O 1
ATOM 9395 N N . SER A 1 1234 ? -2.311 -12.693 24.593 1.00 85.19 1234 SER A N 1
ATOM 9396 C CA . SER A 1 1234 ? -2.209 -11.703 23.513 1.00 85.19 1234 SER A CA 1
ATOM 9397 C C . SER A 1 1234 ? -3.567 -11.089 23.153 1.00 85.19 1234 SER A C 1
ATOM 9399 O O . SER A 1 1234 ? -3.730 -9.875 23.192 1.00 85.19 1234 SER A O 1
ATOM 9401 N N . VAL A 1 1235 ? -4.573 -11.918 22.872 1.00 87.44 1235 VAL A N 1
ATOM 9402 C CA . VAL A 1 1235 ? -5.928 -11.466 22.517 1.00 87.44 1235 VAL A CA 1
ATOM 9403 C C . VAL A 1 1235 ? -6.641 -10.842 23.717 1.00 87.44 1235 VAL A C 1
ATOM 9405 O O . VAL A 1 1235 ? -7.353 -9.854 23.545 1.00 87.44 1235 VAL A O 1
ATOM 9408 N N . GLN A 1 1236 ? -6.422 -11.362 24.931 1.00 89.50 1236 GLN A N 1
ATOM 9409 C CA . GLN A 1 1236 ? -6.956 -10.749 26.152 1.00 89.50 1236 GLN A CA 1
ATOM 9410 C C . GLN A 1 1236 ? -6.422 -9.322 26.340 1.00 89.50 1236 GLN A C 1
ATOM 9412 O O . GLN A 1 1236 ? -7.191 -8.408 26.631 1.00 89.50 1236 GLN A O 1
ATOM 9417 N N . GLU A 1 1237 ? -5.121 -9.106 26.124 1.00 88.31 1237 GLU A N 1
ATOM 9418 C CA . GLU A 1 1237 ? -4.508 -7.782 26.228 1.00 88.31 1237 GLU A CA 1
ATOM 9419 C C . GLU A 1 1237 ? -5.048 -6.812 25.168 1.00 88.31 1237 GLU A C 1
ATOM 9421 O O . GLU A 1 1237 ? -5.391 -5.673 25.498 1.00 88.31 1237 GLU A O 1
ATOM 9426 N N . LEU A 1 1238 ? -5.191 -7.265 23.918 1.00 90.12 1238 LEU A N 1
ATOM 9427 C CA . LEU A 1 1238 ? -5.815 -6.470 22.855 1.00 90.12 1238 LEU A CA 1
ATOM 9428 C C . LEU A 1 1238 ? -7.247 -6.086 23.230 1.00 90.12 1238 LEU A C 1
ATOM 9430 O O . LEU A 1 1238 ? -7.629 -4.928 23.081 1.00 90.12 1238 LEU A O 1
ATOM 9434 N N . TRP A 1 1239 ? -8.026 -7.027 23.766 1.00 91.12 1239 TRP A N 1
ATOM 9435 C CA . TRP A 1 1239 ? -9.394 -6.769 24.207 1.00 91.12 1239 TRP A CA 1
ATOM 9436 C C . TRP A 1 1239 ? -9.452 -5.721 25.324 1.00 91.12 1239 TRP A C 1
ATOM 9438 O O . TRP A 1 1239 ? -10.238 -4.780 25.220 1.00 91.12 1239 TRP A O 1
ATOM 9448 N N . ILE A 1 1240 ? -8.585 -5.830 26.343 1.00 90.88 1240 ILE A N 1
ATOM 9449 C CA . ILE A 1 1240 ? -8.483 -4.855 27.448 1.00 90.88 1240 ILE A CA 1
ATOM 9450 C C . ILE A 1 1240 ? -8.183 -3.454 26.908 1.00 90.88 1240 ILE A C 1
ATOM 9452 O O . ILE A 1 1240 ? -8.729 -2.464 27.391 1.00 90.88 1240 ILE A O 1
ATOM 9456 N N . CYS A 1 1241 ? -7.339 -3.363 25.881 1.00 90.06 1241 CYS A N 1
ATOM 9457 C CA . CYS A 1 1241 ? -6.991 -2.092 25.261 1.00 90.06 1241 CYS A CA 1
ATOM 9458 C C . CYS A 1 1241 ? -8.054 -1.586 24.267 1.00 90.06 1241 CYS A C 1
ATOM 9460 O O . CYS A 1 1241 ? -7.858 -0.545 23.648 1.00 90.06 1241 CYS A O 1
ATOM 9462 N N . GLY A 1 1242 ? -9.174 -2.293 24.094 1.00 88.38 1242 GLY A N 1
ATOM 9463 C CA . GLY A 1 1242 ? -10.221 -1.940 23.133 1.00 88.38 1242 GLY A CA 1
ATOM 9464 C C . GLY A 1 1242 ? -9.885 -2.277 21.676 1.00 88.38 1242 GLY A C 1
ATOM 9465 O O . GLY A 1 1242 ? -10.624 -1.870 20.785 1.00 88.38 1242 GLY A O 1
ATOM 9466 N N . GLY A 1 1243 ? -8.811 -3.028 21.434 1.00 89.75 1243 GLY A N 1
ATOM 9467 C CA . GLY A 1 1243 ? -8.307 -3.411 20.119 1.00 89.75 1243 GLY A CA 1
ATOM 9468 C C . GLY A 1 1243 ? -6.798 -3.187 19.969 1.00 89.75 1243 GLY A C 1
ATOM 9469 O O . GLY A 1 1243 ? -6.110 -2.722 20.881 1.00 89.75 1243 GLY A O 1
ATOM 9470 N N . LEU A 1 1244 ? -6.282 -3.488 18.776 1.00 87.88 1244 LEU A N 1
ATOM 9471 C CA . LEU A 1 1244 ? -4.865 -3.346 18.431 1.00 87.88 1244 LEU A CA 1
ATOM 9472 C C . LEU A 1 1244 ? -4.397 -1.887 18.460 1.00 87.88 1244 LEU A C 1
ATOM 9474 O O . LEU A 1 1244 ? -3.300 -1.608 18.933 1.00 87.88 1244 LEU A O 1
ATOM 9478 N N . GLU A 1 1245 ? -5.224 -0.937 18.025 1.00 87.19 1245 GLU A N 1
ATOM 9479 C CA . GLU A 1 1245 ? -4.855 0.484 18.085 1.00 87.19 1245 GLU A CA 1
ATOM 9480 C C . GLU A 1 1245 ? -4.699 0.987 19.519 1.00 87.19 1245 GLU A C 1
ATOM 9482 O O . GLU A 1 1245 ? -3.718 1.659 19.840 1.00 87.19 1245 GLU A O 1
ATOM 9487 N N . GLY A 1 1246 ? -5.634 0.626 20.402 1.00 88.19 1246 GLY A N 1
ATOM 9488 C CA . GLY A 1 1246 ? -5.542 0.992 21.810 1.00 88.19 1246 GLY A CA 1
ATOM 9489 C C . GLY A 1 1246 ? -4.345 0.336 22.494 1.00 88.19 1246 GLY A C 1
ATOM 9490 O O . GLY A 1 1246 ? -3.691 0.970 23.323 1.00 88.19 1246 GLY A O 1
ATOM 9491 N N . TYR A 1 1247 ? -3.995 -0.892 22.096 1.00 89.62 1247 TYR A N 1
ATOM 9492 C CA . TYR A 1 1247 ? -2.778 -1.555 22.558 1.00 89.62 1247 TYR A CA 1
ATOM 9493 C C . TYR A 1 1247 ? -1.521 -0.779 22.156 1.00 89.62 1247 TYR A C 1
ATOM 9495 O O . TYR A 1 1247 ? -0.673 -0.493 23.000 1.00 89.62 1247 TYR A O 1
ATOM 9503 N N . ILE A 1 1248 ? -1.423 -0.367 20.890 1.00 88.31 1248 ILE A N 1
ATOM 9504 C CA . ILE A 1 1248 ? -0.287 0.421 20.402 1.00 88.31 1248 ILE A CA 1
ATOM 9505 C C . ILE A 1 1248 ? -0.192 1.756 21.148 1.00 88.31 1248 ILE A C 1
ATOM 9507 O O . ILE A 1 1248 ? 0.895 2.144 21.569 1.00 88.31 1248 ILE A O 1
ATOM 9511 N N . LEU A 1 1249 ? -1.318 2.440 21.372 1.00 87.69 1249 LEU A N 1
ATOM 9512 C CA . LEU A 1 1249 ? -1.349 3.691 22.133 1.00 87.69 1249 LEU A CA 1
ATOM 9513 C C . LEU A 1 1249 ? -0.850 3.506 23.572 1.00 87.69 1249 LEU A C 1
ATOM 9515 O O . LEU A 1 1249 ? -0.050 4.317 24.041 1.00 87.69 1249 LEU A O 1
ATOM 9519 N N . LYS A 1 1250 ? -1.278 2.435 24.254 1.00 89.56 1250 LYS A N 1
ATOM 9520 C CA . LYS A 1 1250 ? -0.796 2.068 25.594 1.00 89.56 1250 LYS A CA 1
ATOM 9521 C C . LYS A 1 1250 ? 0.714 1.817 25.590 1.00 89.56 1250 LYS A C 1
ATOM 9523 O O . LYS A 1 1250 ? 1.418 2.341 26.447 1.00 89.56 1250 LYS A O 1
ATOM 9528 N N . GLU A 1 1251 ? 1.223 1.063 24.618 1.00 87.69 1251 GLU A N 1
ATOM 9529 C CA . GLU A 1 1251 ? 2.655 0.754 24.493 1.00 87.69 1251 GLU A CA 1
ATOM 9530 C C . GLU A 1 1251 ? 3.497 2.003 24.198 1.00 87.69 1251 GLU A C 1
ATOM 9532 O O . GLU A 1 1251 ? 4.549 2.192 24.805 1.00 87.69 1251 GLU A O 1
ATOM 9537 N N . ILE A 1 1252 ? 3.028 2.897 23.321 1.00 84.56 1252 ILE A N 1
ATOM 9538 C CA . ILE A 1 1252 ? 3.698 4.177 23.040 1.00 84.56 1252 ILE A CA 1
ATOM 9539 C C . ILE A 1 1252 ? 3.753 5.044 24.303 1.00 84.56 1252 ILE A C 1
ATOM 9541 O O . ILE A 1 1252 ? 4.786 5.651 24.584 1.00 84.56 1252 ILE A O 1
ATOM 9545 N N . GLN A 1 1253 ? 2.662 5.103 25.074 1.00 84.94 1253 GLN A N 1
ATOM 9546 C CA . GLN A 1 1253 ? 2.624 5.845 26.337 1.00 84.94 1253 GLN A CA 1
ATOM 9547 C C . GLN A 1 1253 ? 3.577 5.248 27.375 1.00 84.94 1253 GLN A C 1
ATOM 9549 O O . GLN A 1 1253 ? 4.312 5.999 28.011 1.00 84.94 1253 GLN A O 1
ATOM 9554 N N . ALA A 1 1254 ? 3.603 3.920 27.511 1.00 82.94 1254 ALA A N 1
ATOM 9555 C CA . ALA A 1 1254 ? 4.500 3.220 28.427 1.00 82.94 1254 ALA A CA 1
ATOM 9556 C C . ALA A 1 1254 ? 5.979 3.414 28.061 1.00 82.94 1254 ALA A C 1
ATOM 9558 O O . ALA A 1 1254 ? 6.822 3.489 28.938 1.00 82.94 1254 ALA A O 1
ATOM 9559 N N . GLN A 1 1255 ? 6.289 3.524 26.770 1.00 75.25 1255 GLN A N 1
ATOM 9560 C CA . GLN A 1 1255 ? 7.632 3.801 26.267 1.00 75.25 1255 GLN A CA 1
ATOM 9561 C C . GLN A 1 1255 ? 8.089 5.262 26.428 1.00 75.25 1255 GLN A C 1
ATOM 9563 O O . GLN A 1 1255 ? 9.279 5.545 26.259 1.00 75.25 1255 GLN A O 1
ATOM 9568 N N . ALA A 1 1256 ? 7.149 6.193 26.618 1.00 71.19 1256 ALA A N 1
ATOM 9569 C CA . ALA A 1 1256 ? 7.421 7.615 26.823 1.00 71.19 1256 ALA A CA 1
ATOM 9570 C C . ALA A 1 1256 ? 7.602 7.977 28.308 1.00 71.19 1256 ALA A C 1
ATOM 9572 O O . ALA A 1 1256 ? 8.130 9.052 28.603 1.00 71.19 1256 ALA A O 1
ATOM 9573 N N . GLN A 1 1257 ? 7.133 7.106 29.206 1.00 59.69 1257 GLN A N 1
ATOM 9574 C CA . GLN A 1 1257 ? 7.413 7.119 30.644 1.00 59.69 1257 GLN A CA 1
ATOM 9575 C C . GLN A 1 1257 ? 8.757 6.444 30.913 1.00 59.69 1257 GLN A C 1
ATOM 9577 O O . GLN A 1 1257 ? 9.445 6.912 31.848 1.00 59.69 1257 GLN A O 1
#

Sequence (1257 aa):
MGLLLSLPILGGLSTIASSCLAGLAFCCTSTAASMFFKSCNCNSSIATRVGFAIIFCLNSILAWVMKTDIAIKQIEKWSYDYIKMDCAGDKCYGVLAVHRICFALALVHTILSLSLIGVRDTRDKRAAIQNGWWGPKVLLWLVLVVVSFFIPNPFFMFWGNYVSMIGATLFILLGLVLLVDFAHSWSETCLDNWENSSTGSNFWQWILIGSTAAMYIFTITMTGLLYGFFAGSGCTLNRFFISFNLALSIVVTIMCVHPVVQEYNPRSGLAQSGMVTAYCTYLIVSAVSNHTDDNQSCNPLRSGSGTRKAAIVLGGVFTFLAIAYSTTRAATQSRALVGNKSKKTGPVYLPGNDGHAEMGVVNTQPSRTESPRYQALLAAVEAGAIPASALDEEESDDEDDVVGETRDDERSGTRYNYSWFHVIFVMATMYVAMLLTDWNVVSNKPISTPVDPNSDVYIGRSEVAMWMRVVSSWVCMLLYMWSLLAPAIMPDSIDELLPYYWTRYRPKTRKNATSTKINCWAMPALCSRVQPWVRWLQSRTFATAVSTPPRTPQTVIEKVVQRYAVGFPEGKAVKAGDYVMIRPEHVMTHDNTGPVITKFNSIGATRIHNTSQPVFTLDHDVQNRSQKNLAKYAGIEAFARQHGIDFYPSGRGIGHQVLVEEGYAFPHTLTVASDSHSNMYGGVGCVGTPIVRTDAAALWATGKTWWQVPRMVKVELRGRLAPGVTGKDVIVALCGSFNHDEVLNAAIEFTGDGIPALSIDDRLTIANMTTEWGALAGVFPVDQVTLQWYEDAVSRMESRTFTSASDPSLIPPPPDHPRLNRHRLDSLRVANIASDPDAEYSSHLILDLSTLVPHVSGPNSVKVSTPLPVLQNSRINIQKAYLVSCTNSRVSDLAAAAAVMKGHKVAPGVEFYVAAASSVVQQESERLGDWETLVLSGAKALPAGCGPCIGLGTGLLEEGQTGISATNRNYKGRMGHPKAQAYLASPAVVAASAIKGYICSPDSLAPDALPQSNTPTFSISDVPPATTTASSTAENPVLPGFPSKFTGPLLFAPQDNLNTDGIYPGKYTYQDDITLERQAEVVMENYDPSFASTVSSILKSQKDPSSDSSDPTEKKGVILVSGYNFGTGSSREQAATALKAAGVPVVIAGSFGDIFKRNAINNGLVCLESPELVKDLTEQFAKGAQRGAGGKEGELTVNKDLSVDIGMIDGKVVVTWLSEGQNKTYYVRPIGVSVQELWICGGLEGYILKEIQAQAQ

Foldseek 3Di:
DVVVQVDPDDDDCVVVLVVVVVVVVVCCPPVVVVVLPPQDLQLDPVVLLVLLLVVLLVLLVVLLCLQFCNVVVVVCVVCVVPDDDPDPDCLRGRLLLSLLSLVLLLVLLLVLLVLQPPPWFCVPPSVSVRRGDSNVSVVSSVVSSVVSSVDDPVVSLCCQQPVLVVLLLVLLLLLLVVLLVVLLVLLCVLVVCCVPPPPPDCVSVCVQVVLLVVLVVLLVVLLVVLCVAAVDDPNVVSVCLSVVLVVLLVVLQCLLPPVLLCQLPVSRDSSSSSSLSSLLSVLSVVLQQLEDDPPCRRHVVPPDDDCPPVCQVSVSSVVSSVLSVSLSVSLLVPVVPPPDPDDDDDDDDDDDDDDDDDDDDDDDDDDPCPDPVLVVLVVCCVVVVDPPCVSVVPPPPDPDDPPPDNDNVRRRTRSGRSSSSSSSVSSSSSSSSCQQNLVDNDDPDRPPDPDPSPPDRHTQSDNVSSVVSSVSSVVSSVVSSCVSCVCSPCVPCCVPPPVDDRPPDDDPDDDDDDDDDDDDDDDDDDDDDDDDDDDDDDDDDDDPPPPDPPDDFAFLLQVLQVVQFDPDDPPDGRDAQAKTKGQFQAEEEELCLLVLVVLLVVLPFDAFPDQARYAYYYFAFLQDPDPVSVVSQVVSVVVNVVHVHHYHGRQQFARLVVCVLQQVLAASGEYEYCDLQQLLSQLLNYWYFYDHSNQSSLCRLFSIDMDRRHFEEEEEEEDEAFPPAALLLVLLQVLQVVVPCPAAAYAYEYHYPHQVRHASLSSSLNSRLVSLSHHRHHHYFNDPRSLVVLVVSQVVVQVVDDDDPPDPPPDPRDDARPRSGPVVSVVCVVPGDRGDPPHDGPWYKYFYNQQTAWWKADFAGSNRIFHLVVQVVVQAFAQEFEQADSSGQALVLLQLLLVLLAPFAFDPNHAYEHEHSGPVRVVVNVVVCSNVSCVVNPHDYDRRHCALLAQHDPDADDAPGEYEYCHNGNHQCRRHHNNYTYMHGGSNQSSNCRRVRGRHHRPVDDPVSHRPDRRIDMDIDDDPPPPPPPPPLPFFDQDVQFAQKEKDFEKEQLAAQCALCQQFNPVCQPVPPQDLLNLLQRGSCNQDVCVSVVQVVRVVVVPDVVPPPPDSRYHYFYEYEYEHAHHPDDLRLSSLSNCVSSGHQEYEYCYYNPSNCQSNLQQLRHYWHFVPVSQVCLCVFNPVSDGRRAGVVNHSMDGQRKMWMAGQRSQWIWIARPVPRDIDIDGIDHHHPSSSLQNSLSGSSSSSSVSSVVVVD

InterPro domains:
  IPR000573 Aconitase A/isopropylmalate dehydratase small subunit, swivel domain [PF00694] (1107-1171)
  IPR001030 Aconitase/3-isopropylmalate dehydratase large subunit, alpha/beta/alpha domain [PF00330] (575-997)
  IPR001030 Aconitase/3-isopropylmalate dehydratase large subunit, alpha/beta/alpha domain [PR00415] (666-679)
  IPR001030 Aconitase/3-isopropylmalate dehydratase large subunit, alpha/beta/alpha domain [PR00415] (680-695)
  IPR001030 Aconitase/3-isopropylmalate dehydratase large subunit, alpha/beta/alpha domain [PR00415] (742-755)
  IPR001030 Aconitase/3-isopropylmalate dehydratase large subunit, alpha/beta/alpha domain [PR00415] (756-769)
  IPR001030 Aconitase/3-isopropylmalate dehydratase large subunit, alpha/beta/alpha domain [PR00415] (882-893)
  IPR001030 Aconitase/3-isopropylmalate dehydratase large subunit, alpha/beta/alpha domain [PR00415] (938-951)
  IPR004418 Homoaconitase, mitochondrial [TIGR00139] (553-1004)
  IPR005016 Serine incorporator/TMS membrane protein [PF03348] (25-492)
  IPR015928 Aconitase/3-isopropylmalate dehydratase, swivel [G3DSA:3.20.19.10] (1043-1210)
  IPR015931 Aconitase/3-isopropylmalate dehydratase large subunit, alpha/beta/alpha, subdomain 1/3 [G3DSA:3.30.499.10] (555-852)
  IPR015931 Aconitase/3-isopropylmalate dehydratase large subunit, alpha/beta/alpha, subdomain 1/3 [G3DSA:3.30.499.10] (857-1002)
  IPR018136 Aconitase family, 4Fe-4S cluster binding site [PS00450] (878-894)
  IPR036008 Aconitase, iron-sulfur domain [SSF53732] (549-1026)
  IPR050067 Isopropylmalate dehydratase and related enzymes [PTHR43822] (541-1004)